Protein 8UDZ (pdb70)

Structure (mmCIF, N/CA/C/O backbone):
data_8UDZ
#
_entry.id   8UDZ
#
_cell.length_a   73.495
_cell.length_b   141.905
_cell.length_c   186.122
_cell.angle_alpha   90.00
_cell.angle_beta   90.00
_cell.angle_gamma   90.00
#
_symmetry.space_group_name_H-M   'P 2 21 21'
#
loop_
_entity.id
_entity.type
_entity.pdbx_description
1 polymer 'Transforming growth factor beta-1 proprotein'
2 polymer 'LTBP-49247 Fab Heavy Chain'
3 polymer 'LTBP-49247 Fab Light Chain'
4 branched alpha-D-mannopyranose-(1-3)-[alpha-D-mannopyranose-(1-6)]beta-D-mannopyranose-(1-4)-2-acetamido-2-deoxy-beta-D-glucopyranose-(1-4)-2-acetamido-2-deoxy-beta-D-glucopyranose
5 non-polymer 2-acetamido-2-deoxy-beta-D-glucopyranose
6 water water
#
loop_
_atom_site.group_PDB
_atom_site.id
_atom_site.type_symbol
_atom_site.label_atom_id
_atom_site.label_alt_id
_atom_site.label_comp_id
_atom_site.label_asym_id
_atom_site.label_entity_id
_atom_site.label_seq_id
_atom_site.pdbx_PDB_ins_code
_atom_site.Cartn_x
_atom_site.Cartn_y
_atom_site.Cartn_z
_atom_site.occupancy
_atom_site.B_iso_or_equiv
_atom_site.auth_seq_id
_atom_site.auth_comp_id
_atom_site.auth_asym_id
_atom_site.auth_atom_id
_atom_site.pdbx_PDB_model_num
ATOM 1 N N . ILE A 1 7 ? 13.729 -29.362 37.478 1.00 92.42 36 ILE A N 1
ATOM 2 C CA . ILE A 1 7 ? 14.983 -30.076 37.719 1.00 95.44 36 ILE A CA 1
ATOM 3 C C . ILE A 1 7 ? 15.047 -31.353 36.884 1.00 93.92 36 ILE A C 1
ATOM 4 O O . ILE A 1 7 ? 14.057 -32.081 36.781 1.00 94.31 36 ILE A O 1
ATOM 9 N N . ASP A 1 8 ? 16.213 -31.614 36.283 1.00 92.17 37 ASP A N 1
ATOM 10 C CA . ASP A 1 8 ? 16.471 -32.847 35.543 1.00 81.59 37 ASP A CA 1
ATOM 11 C C . ASP A 1 8 ? 17.304 -33.743 36.452 1.00 79.85 37 ASP A C 1
ATOM 12 O O . ASP A 1 8 ? 18.458 -33.425 36.754 1.00 82.14 37 ASP A O 1
ATOM 17 N N . MET A 1 9 ? 16.701 -34.845 36.916 1.00 77.30 38 MET A N 1
ATOM 18 C CA . MET A 1 9 ? 17.403 -35.787 37.783 1.00 75.74 38 MET A CA 1
ATOM 19 C C . MET A 1 9 ? 18.664 -36.334 37.113 1.00 79.29 38 MET A C 1
ATOM 20 O O . MET A 1 9 ? 19.639 -36.679 37.798 1.00 79.26 38 MET A O 1
ATOM 25 N N . GLU A 1 10 ? 18.680 -36.377 35.779 1.00 74.89 39 GLU A N 1
ATOM 26 C CA . GLU A 1 10 ? 19.821 -36.939 35.064 1.00 76.04 39 GLU A CA 1
ATOM 27 C C . GLU A 1 10 ? 21.039 -36.025 35.135 1.00 77.38 39 GLU A C 1
ATOM 28 O O . GLU A 1 10 ? 22.181 -36.501 35.198 1.00 72.68 39 GLU A O 1
ATOM 34 N N . LEU A 1 11 ? 20.824 -34.710 35.122 1.00 78.95 40 LEU A N 1
ATOM 35 C CA . LEU A 1 11 ? 21.940 -33.794 35.318 1.00 79.58 40 LEU A CA 1
ATOM 36 C C . LEU A 1 11 ? 22.532 -33.945 36.714 1.00 75.30 40 LEU A C 1
ATOM 37 O O . LEU A 1 11 ? 23.759 -33.973 36.872 1.00 76.45 40 LEU A O 1
ATOM 42 N N . VAL A 1 12 ? 21.689 -34.061 37.740 1.00 72.80 41 VAL A N 1
ATOM 43 C CA . VAL A 1 12 ? 22.266 -34.210 39.073 1.00 74.95 41 VAL A CA 1
ATOM 44 C C . VAL A 1 12 ? 22.948 -35.561 39.211 1.00 72.49 41 VAL A C 1
ATOM 45 O O . VAL A 1 12 ? 23.948 -35.672 39.924 1.00 69.50 41 VAL A O 1
ATOM 49 N N . LYS A 1 13 ? 22.445 -36.607 38.539 1.00 73.59 42 LYS A N 1
ATOM 50 C CA . LYS A 1 13 ? 23.162 -37.874 38.574 1.00 68.78 42 LYS A CA 1
ATOM 51 C C . LYS A 1 13 ? 24.536 -37.715 37.943 1.00 68.63 42 LYS A C 1
ATOM 52 O O . LYS A 1 13 ? 25.535 -38.192 38.492 1.00 70.06 42 LYS A O 1
ATOM 58 N N . ARG A 1 14 ? 24.623 -36.991 36.837 1.00 72.13 43 ARG A N 1
ATOM 59 C CA . ARG A 1 14 ? 25.948 -36.765 36.214 1.00 73.93 43 ARG A CA 1
ATOM 60 C C . ARG A 1 14 ? 26.895 -36.142 37.230 1.00 75.56 43 ARG A C 1
ATOM 61 O O . ARG A 1 14 ? 28.084 -36.481 37.204 1.00 75.82 43 ARG A O 1
ATOM 69 N N . LYS A 1 15 ? 26.377 -35.311 38.128 1.00 72.29 44 LYS A N 1
ATOM 70 C CA . LYS A 1 15 ? 27.262 -34.574 39.005 1.00 73.81 44 LYS A CA 1
ATOM 71 C C . LYS A 1 15 ? 27.614 -35.354 40.254 1.00 73.30 44 LYS A C 1
ATOM 72 O O . LYS A 1 15 ? 28.748 -35.254 40.731 1.00 75.83 44 LYS A O 1
ATOM 78 N N . ARG A 1 16 ? 26.683 -36.134 40.795 1.00 70.14 45 ARG A N 1
ATOM 79 C CA . ARG A 1 16 ? 27.068 -37.024 41.878 1.00 70.05 45 ARG A CA 1
ATOM 80 C C . ARG A 1 16 ? 28.186 -37.951 41.424 1.00 71.86 45 ARG A C 1
ATOM 81 O O . ARG A 1 16 ? 29.165 -38.147 42.148 1.00 72.16 45 ARG A O 1
ATOM 89 N N . ILE A 1 17 ? 28.085 -38.483 40.202 1.00 73.14 46 ILE A N 1
ATOM 90 C CA . ILE A 1 17 ? 29.071 -39.454 39.722 1.00 72.31 46 ILE A CA 1
ATOM 91 C C . ILE A 1 17 ? 30.467 -38.844 39.710 1.00 75.45 46 ILE A C 1
ATOM 92 O O . ILE A 1 17 ? 31.428 -39.455 40.192 1.00 74.96 46 ILE A O 1
ATOM 97 N N . GLU A 1 18 ? 30.605 -37.631 39.160 1.00 77.96 47 GLU A N 1
ATOM 98 C CA . GLU A 1 18 ? 31.925 -37.006 39.115 1.00 80.56 47 GLU A CA 1
ATOM 99 C C . GLU A 1 18 ? 32.394 -36.575 40.498 1.00 77.70 47 GLU A C 1
ATOM 100 O O . GLU A 1 18 ? 33.601 -36.403 40.707 1.00 80.34 47 GLU A O 1
ATOM 106 N N . ALA A 1 19 ? 31.474 -36.420 41.447 1.00 75.74 48 ALA A N 1
ATOM 107 C CA . ALA A 1 19 ? 31.858 -36.084 42.810 1.00 74.70 48 ALA A CA 1
ATOM 108 C C . ALA A 1 19 ? 32.395 -37.298 43.557 1.00 75.07 48 ALA A C 1
ATOM 109 O O . ALA A 1 19 ? 33.304 -37.161 44.386 1.00 72.69 48 ALA A O 1
ATOM 111 N N . ILE A 1 20 ? 31.862 -38.488 43.270 1.00 72.62 49 ILE A N 1
ATOM 112 C CA . ILE A 1 20 ? 32.397 -39.695 43.889 1.00 75.00 49 ILE A CA 1
ATOM 113 C C . ILE A 1 20 ? 33.874 -39.836 43.576 1.00 72.60 49 ILE A C 1
ATOM 114 O O . ILE A 1 20 ? 34.644 -40.337 44.402 1.00 71.59 49 ILE A O 1
ATOM 119 N N . ARG A 1 21 ? 34.287 -39.407 42.380 1.00 73.86 50 ARG A N 1
ATOM 120 C CA . ARG A 1 21 ? 35.691 -39.441 41.976 1.00 76.96 50 ARG A CA 1
ATOM 121 C C . ARG A 1 21 ? 36.587 -38.777 43.014 1.00 74.56 50 ARG A C 1
ATOM 122 O O . ARG A 1 21 ? 37.600 -39.346 43.438 1.00 69.97 50 ARG A O 1
ATOM 130 N N . GLY A 1 22 ? 36.224 -37.561 43.430 1.00 75.75 51 GLY A N 1
ATOM 131 C CA . GLY A 1 22 ? 37.013 -36.823 44.397 1.00 74.34 51 GLY A CA 1
ATOM 132 C C . GLY A 1 22 ? 36.708 -37.158 45.839 1.00 75.16 51 GLY A C 1
ATOM 133 O O . GLY A 1 22 ? 37.563 -36.938 46.703 1.00 76.38 51 GLY A O 1
ATOM 134 N N . GLN A 1 23 ? 35.508 -37.676 46.120 1.00 73.27 52 GLN A N 1
ATOM 135 C CA . GLN A 1 23 ? 35.191 -38.103 47.477 1.00 67.78 52 GLN A CA 1
ATOM 136 C C . GLN A 1 23 ? 36.068 -39.268 47.895 1.00 71.97 52 GLN A C 1
ATOM 137 O O . GLN A 1 23 ? 36.605 -39.282 49.009 1.00 71.56 52 GLN A O 1
ATOM 143 N N . ILE A 1 24 ? 36.212 -40.265 47.018 1.00 71.81 53 ILE A N 1
ATOM 144 C CA . ILE A 1 24 ? 37.011 -41.433 47.361 1.00 72.82 53 ILE A CA 1
ATOM 145 C C . ILE A 1 24 ? 38.464 -41.035 47.514 1.00 72.29 53 ILE A C 1
ATOM 146 O O . ILE A 1 24 ? 39.119 -41.389 48.495 1.00 75.95 53 ILE A O 1
ATOM 151 N N . LEU A 1 25 ? 38.979 -40.254 46.564 1.00 75.23 54 LEU A N 1
ATOM 152 C CA . LEU A 1 25 ? 40.412 -39.977 46.538 1.00 80.54 54 LEU A CA 1
ATOM 153 C C . LEU A 1 25 ? 40.849 -39.121 47.718 1.00 78.22 54 LEU A C 1
ATOM 154 O O . LEU A 1 25 ? 41.927 -39.344 48.284 1.00 81.03 54 LEU A O 1
ATOM 159 N N . SER A 1 26 ? 40.044 -38.137 48.097 1.00 74.54 55 SER A N 1
ATOM 160 C CA . SER A 1 26 ? 40.407 -37.292 49.226 1.00 78.96 55 SER A CA 1
ATOM 161 C C . SER A 1 26 ? 40.230 -38.001 50.564 1.00 79.97 55 SER A C 1
ATOM 162 O O . SER A 1 26 ? 40.904 -37.635 51.538 1.00 76.45 55 SER A O 1
ATOM 165 N N . LYS A 1 27 ? 39.349 -39.008 50.630 1.00 77.15 56 LYS A N 1
ATOM 166 C CA . LYS A 1 27 ? 39.250 -39.803 51.847 1.00 76.63 56 LYS A CA 1
ATOM 167 C C . LYS A 1 27 ? 40.515 -40.623 52.060 1.00 77.20 56 LYS A C 1
ATOM 168 O O . LYS A 1 27 ? 40.977 -40.782 53.197 1.00 75.02 56 LYS A O 1
ATOM 174 N N . LEU A 1 28 ? 41.111 -41.117 50.975 1.00 74.82 57 LEU A N 1
ATOM 175 C CA . LEU A 1 28 ? 42.347 -41.878 51.064 1.00 75.79 57 LEU A CA 1
ATOM 176 C C . LEU A 1 28 ? 43.583 -40.988 51.156 1.00 82.35 57 LEU A C 1
ATOM 177 O O . LEU A 1 28 ? 44.702 -41.516 51.176 1.00 88.06 57 LEU A O 1
ATOM 182 N N . ARG A 1 29 ? 43.410 -39.664 51.229 1.00 83.39 58 ARG A N 1
ATOM 183 C CA . ARG A 1 29 ? 44.503 -38.685 51.102 1.00 87.29 58 ARG A CA 1
ATOM 184 C C . ARG A 1 29 ? 45.396 -39.022 49.904 1.00 88.85 58 ARG A C 1
ATOM 185 O O . ARG A 1 29 ? 46.621 -39.123 50.010 1.00 88.56 58 ARG A O 1
ATOM 193 N N . LEU A 1 30 ? 44.752 -39.202 48.750 1.00 88.62 59 LEU A N 1
ATOM 194 C CA . LEU A 1 30 ? 45.388 -39.548 47.486 1.00 89.35 59 LEU A CA 1
ATOM 195 C C . LEU A 1 30 ? 45.074 -38.470 46.455 1.00 89.56 59 LEU A C 1
ATOM 196 O O . LEU A 1 30 ? 43.935 -38.006 46.356 1.00 86.23 59 LEU A O 1
ATOM 201 N N . ALA A 1 31 ? 46.084 -38.061 45.691 1.00 92.64 60 ALA A N 1
ATOM 202 C CA . ALA A 1 31 ? 45.859 -37.074 44.645 1.00 95.68 60 ALA A CA 1
ATOM 203 C C . ALA A 1 31 ? 45.419 -37.705 43.335 1.00 94.67 60 ALA A C 1
ATOM 204 O O . ALA A 1 31 ? 44.843 -37.016 42.486 1.00 98.55 60 ALA A O 1
ATOM 206 N N . SER A 1 32 ? 45.651 -38.990 43.171 1.00 91.03 61 SER A N 1
ATOM 207 C CA . SER A 1 32 ? 45.354 -39.695 41.938 1.00 95.26 61 SER A CA 1
ATOM 208 C C . SER A 1 32 ? 45.383 -41.185 42.261 1.00 96.81 61 SER A C 1
ATOM 209 O O . SER A 1 32 ? 46.040 -41.587 43.232 1.00 99.03 61 SER A O 1
ATOM 212 N N . PRO A 1 33 ? 44.669 -42.026 41.518 1.00 93.30 62 PRO A N 1
ATOM 213 C CA . PRO A 1 33 ? 44.637 -43.456 41.846 1.00 92.76 62 PRO A CA 1
ATOM 214 C C . PRO A 1 33 ? 46.041 -44.026 41.887 1.00 92.85 62 PRO A C 1
ATOM 215 O O . PRO A 1 33 ? 46.886 -43.651 41.064 1.00 94.61 62 PRO A O 1
ATOM 219 N N . PRO A 1 34 ? 46.344 -44.897 42.852 1.00 96.94 63 PRO A N 1
ATOM 220 C CA . PRO A 1 34 ? 47.721 -45.390 42.979 1.00 100.58 63 PRO A CA 1
ATOM 221 C C . PRO A 1 34 ? 48.140 -46.142 41.726 1.00 105.39 63 PRO A C 1
ATOM 222 O O . PRO A 1 34 ? 47.321 -46.775 41.053 1.00 103.98 63 PRO A O 1
ATOM 226 N N . SER A 1 35 ? 49.428 -46.029 41.397 1.00 109.28 64 SER A N 1
ATOM 227 C CA . SER A 1 35 ? 49.977 -46.735 40.247 1.00 110.30 64 SER A CA 1
ATOM 228 C C . SER A 1 35 ? 49.784 -48.235 40.426 1.00 112.56 64 SER A C 1
ATOM 229 O O . SER A 1 35 ? 50.082 -48.782 41.490 1.00 110.73 64 SER A O 1
ATOM 232 N N . GLN A 1 36 ? 49.270 -48.897 39.383 1.00 115.61 65 GLN A N 1
ATOM 233 C CA . GLN A 1 36 ? 48.939 -50.319 39.440 1.00 116.55 65 GLN A CA 1
ATOM 234 C C . GLN A 1 36 ? 49.687 -51.139 38.389 1.00 121.84 65 GLN A C 1
ATOM 235 O O . GLN A 1 36 ? 49.201 -52.182 37.951 1.00 125.05 65 GLN A O 1
ATOM 241 N N . GLY A 1 37 ? 50.883 -50.696 37.994 1.00 121.14 66 GLY A N 1
ATOM 242 C CA . GLY A 1 37 ? 51.741 -51.415 37.073 1.00 123.23 66 GLY A CA 1
ATOM 243 C C . GLY A 1 37 ? 52.640 -52.457 37.710 1.00 125.52 66 GLY A C 1
ATOM 244 O O . GLY A 1 37 ? 53.374 -53.157 37.007 1.00 123.96 66 GLY A O 1
ATOM 245 N N . GLU A 1 38 ? 52.582 -52.579 39.035 1.00 125.76 67 GLU A N 1
ATOM 246 C CA . GLU A 1 38 ? 53.347 -53.515 39.851 1.00 123.92 67 GLU A CA 1
ATOM 247 C C . GLU A 1 38 ? 52.454 -54.551 40.527 1.00 123.84 67 GLU A C 1
ATOM 248 O O . GLU A 1 38 ? 52.931 -55.307 41.382 1.00 121.14 67 GLU A O 1
ATOM 254 N N . VAL A 1 39 ? 51.173 -54.589 40.169 1.00 124.48 68 VAL A N 1
ATOM 255 C CA . VAL A 1 39 ? 50.156 -55.365 40.892 1.00 123.89 68 VAL A CA 1
ATOM 256 C C . VAL A 1 39 ? 50.402 -56.854 40.689 1.00 125.77 68 VAL A C 1
ATOM 257 O O . VAL A 1 39 ? 50.476 -57.312 39.536 1.00 123.54 68 VAL A O 1
ATOM 261 N N . PRO A 1 40 ? 50.500 -57.643 41.759 1.00 129.32 69 PRO A N 1
ATOM 262 C CA . PRO A 1 40 ? 50.647 -59.096 41.606 1.00 130.07 69 PRO A CA 1
ATOM 263 C C . PRO A 1 40 ? 49.438 -59.671 40.890 1.00 134.61 69 PRO A C 1
ATOM 264 O O . PRO A 1 40 ? 48.286 -59.380 41.258 1.00 133.02 69 PRO A O 1
ATOM 268 N N . PRO A 1 41 ? 49.656 -60.468 39.854 1.00 134.73 70 PRO A N 1
ATOM 269 C CA . PRO A 1 41 ? 48.579 -60.776 38.901 1.00 137.87 70 PRO A CA 1
ATOM 270 C C . PRO A 1 41 ? 47.591 -61.813 39.437 1.00 137.88 70 PRO A C 1
ATOM 271 O O . PRO A 1 41 ? 47.775 -62.417 40.493 1.00 137.61 70 PRO A O 1
ATOM 275 N N . GLY A 1 42 ? 46.528 -62.002 38.657 1.00 134.78 71 GLY A N 1
ATOM 276 C CA . GLY A 1 42 ? 45.556 -63.039 38.914 1.00 134.73 71 GLY A CA 1
ATOM 277 C C . GLY A 1 42 ? 44.596 -62.717 40.041 1.00 136.75 71 GLY A C 1
ATOM 278 O O . GLY A 1 42 ? 44.207 -61.565 40.258 1.00 133.58 71 GLY A O 1
ATOM 279 N N . PRO A 1 43 ? 44.182 -63.753 40.779 1.00 138.76 72 PRO A N 1
ATOM 280 C CA . PRO A 1 43 ? 43.254 -63.543 41.899 1.00 134.12 72 PRO A CA 1
ATOM 281 C C . PRO A 1 43 ? 43.937 -62.848 43.062 1.00 130.72 72 PRO A C 1
ATOM 282 O O . PRO A 1 43 ? 45.140 -62.574 43.003 1.00 132.24 72 PRO A O 1
ATOM 286 N N . LEU A 1 44 ? 43.194 -62.567 44.122 1.00 125.52 73 LEU A N 1
ATOM 287 C CA . LEU A 1 44 ? 43.796 -61.869 45.246 1.00 121.99 73 LEU A CA 1
ATOM 288 C C . LEU A 1 44 ? 43.843 -62.777 46.473 1.00 121.99 73 LEU A C 1
ATOM 289 O O . LEU A 1 44 ? 43.052 -63.720 46.570 1.00 123.69 73 LEU A O 1
ATOM 294 N N . PRO A 1 45 ? 44.776 -62.553 47.405 1.00 121.10 74 PRO A N 1
ATOM 295 C CA . PRO A 1 45 ? 44.993 -63.541 48.474 1.00 119.43 74 PRO A CA 1
ATOM 296 C C . PRO A 1 45 ? 43.743 -63.731 49.317 1.00 118.32 74 PRO A C 1
ATOM 297 O O . PRO A 1 45 ? 43.097 -62.762 49.726 1.00 115.64 74 PRO A O 1
ATOM 301 N N . GLU A 1 46 ? 43.404 -64.997 49.575 1.00 114.67 75 GLU A N 1
ATOM 302 C CA . GLU A 1 46 ? 42.193 -65.291 50.331 1.00 116.27 75 GLU A CA 1
ATOM 303 C C . GLU A 1 46 ? 42.273 -64.768 51.757 1.00 112.96 75 GLU A C 1
ATOM 304 O O . GLU A 1 46 ? 41.230 -64.528 52.377 1.00 110.93 75 GLU A O 1
ATOM 310 N N . ALA A 1 47 ? 43.486 -64.582 52.286 1.00 112.58 76 ALA A N 1
ATOM 311 C CA . ALA A 1 47 ? 43.634 -63.889 53.560 1.00 110.52 76 ALA A CA 1
ATOM 312 C C . ALA A 1 47 ? 43.099 -62.470 53.463 1.00 106.75 76 ALA A C 1
ATOM 313 O O . ALA A 1 47 ? 42.449 -61.975 54.391 1.00 104.61 76 ALA A O 1
ATOM 315 N N . VAL A 1 48 ? 43.373 -61.799 52.346 1.00 105.09 77 VAL A N 1
ATOM 316 C CA . VAL A 1 48 ? 42.857 -60.453 52.132 1.00 103.82 77 VAL A CA 1
ATOM 317 C C . VAL A 1 48 ? 41.347 -60.484 51.961 1.00 102.41 77 VAL A C 1
ATOM 318 O O . VAL A 1 48 ? 40.623 -59.681 52.559 1.00 102.10 77 VAL A O 1
ATOM 322 N N . LEU A 1 49 ? 40.851 -61.420 51.149 1.00 104.52 78 LEU A N 1
ATOM 323 C CA . LEU A 1 49 ? 39.418 -61.498 50.883 1.00 106.94 78 LEU A CA 1
ATOM 324 C C . LEU A 1 49 ? 38.636 -61.876 52.136 1.00 107.50 78 LEU A C 1
ATOM 325 O O . LEU A 1 49 ? 37.554 -61.330 52.385 1.00 105.84 78 LEU A O 1
ATOM 330 N N . ALA A 1 50 ? 39.164 -62.805 52.936 1.00 108.19 79 ALA A N 1
ATOM 331 C CA . ALA A 1 50 ? 38.527 -63.114 54.212 1.00 108.89 79 ALA A CA 1
ATOM 332 C C . ALA A 1 50 ? 38.437 -61.871 55.092 1.00 105.73 79 ALA A C 1
ATOM 333 O O . ALA A 1 50 ? 37.425 -61.648 55.767 1.00 107.21 79 ALA A O 1
ATOM 335 N N . LEU A 1 51 ? 39.481 -61.043 55.090 1.00 103.05 80 LEU A N 1
ATOM 336 C CA . LEU A 1 51 ? 39.431 -59.812 55.864 1.00 104.45 80 LEU A CA 1
ATOM 337 C C . LEU A 1 51 ? 38.444 -58.827 55.254 1.00 101.80 80 LEU A C 1
ATOM 338 O O . LEU A 1 51 ? 37.738 -58.130 55.982 1.00 101.66 80 LEU A O 1
ATOM 343 N N . TYR A 1 52 ? 38.361 -58.775 53.926 1.00 98.88 81 TYR A N 1
ATOM 344 C CA . TYR A 1 52 ? 37.331 -57.958 53.300 1.00 98.70 81 TYR A CA 1
ATOM 345 C C . TYR A 1 52 ? 35.934 -58.489 53.627 1.00 100.98 81 TYR A C 1
ATOM 346 O O . TYR A 1 52 ? 35.024 -57.706 53.927 1.00 99.63 81 TYR A O 1
ATOM 355 N N . ASN A 1 53 ? 35.754 -59.818 53.604 1.00 102.29 82 ASN A N 1
ATOM 356 C CA . ASN A 1 53 ? 34.447 -60.406 53.904 1.00 104.81 82 ASN A CA 1
ATOM 357 C C . ASN A 1 53 ? 33.993 -60.055 55.315 1.00 105.71 82 ASN A C 1
ATOM 358 O O . ASN A 1 53 ? 32.816 -59.738 55.539 1.00 105.69 82 ASN A O 1
ATOM 363 N N . SER A 1 54 ? 34.921 -60.113 56.278 1.00 105.91 83 SER A N 1
ATOM 364 C CA . SER A 1 54 ? 34.596 -59.850 57.676 1.00 104.76 83 SER A CA 1
ATOM 365 C C . SER A 1 54 ? 34.153 -58.403 57.900 1.00 104.45 83 SER A C 1
ATOM 366 O O . SER A 1 54 ? 33.260 -58.157 58.721 1.00 105.77 83 SER A O 1
ATOM 369 N N . THR A 1 55 ? 34.749 -57.438 57.190 1.00 102.83 84 THR A N 1
ATOM 370 C CA . THR A 1 55 ? 34.300 -56.050 57.319 1.00 101.91 84 THR A CA 1
ATOM 371 C C . THR A 1 55 ? 32.955 -55.825 56.637 1.00 104.19 84 THR A C 1
ATOM 372 O O . THR A 1 55 ? 32.107 -55.084 57.152 1.00 101.45 84 THR A O 1
ATOM 376 N N . ARG A 1 56 ? 32.745 -56.436 55.469 1.00 103.98 85 ARG A N 1
ATOM 377 C CA . ARG A 1 56 ? 31.522 -56.172 54.719 1.00 103.26 85 ARG A CA 1
ATOM 378 C C . ARG A 1 56 ? 30.286 -56.637 55.488 1.00 110.45 85 ARG A C 1
ATOM 379 O O . ARG A 1 56 ? 29.342 -55.863 55.692 1.00 113.06 85 ARG A O 1
ATOM 387 N N . ASP A 1 57 ? 30.281 -57.890 55.945 1.00 109.91 86 ASP A N 1
ATOM 388 C CA . ASP A 1 57 ? 29.131 -58.420 56.668 1.00 111.52 86 ASP A CA 1
ATOM 389 C C . ASP A 1 57 ? 29.162 -58.004 58.133 1.00 116.56 86 ASP A C 1
ATOM 390 O O . ASP A 1 57 ? 30.231 -57.878 58.742 1.00 113.90 86 ASP A O 1
ATOM 395 N N . ARG A 1 58 ? 27.974 -57.794 58.699 1.00 120.77 87 ARG A N 1
ATOM 396 C CA . ARG A 1 58 ? 27.812 -57.409 60.094 1.00 123.46 87 ARG A CA 1
ATOM 397 C C . ARG A 1 58 ? 26.999 -58.467 60.830 1.00 123.82 87 ARG A C 1
ATOM 398 O O . ARG A 1 58 ? 26.276 -59.262 60.220 1.00 122.05 87 ARG A O 1
ATOM 406 N N . VAL A 1 59 ? 27.151 -58.485 62.160 1.00 123.48 88 VAL A N 1
ATOM 407 C CA . VAL A 1 59 ? 26.356 -59.333 63.050 1.00 123.59 88 VAL A CA 1
ATOM 408 C C . VAL A 1 59 ? 26.012 -58.501 64.281 1.00 121.76 88 VAL A C 1
ATOM 409 O O . VAL A 1 59 ? 26.345 -57.310 64.330 1.00 121.32 88 VAL A O 1
ATOM 413 N N . ALA A 1 60 ? 25.339 -59.111 65.271 1.00 118.55 89 ALA A N 1
ATOM 414 C CA . ALA A 1 60 ? 24.927 -58.431 66.498 1.00 118.17 89 ALA A CA 1
ATOM 415 C C . ALA A 1 60 ? 26.050 -57.546 67.035 1.00 114.97 89 ALA A C 1
ATOM 416 O O . ALA A 1 60 ? 27.084 -58.049 67.490 1.00 111.69 89 ALA A O 1
ATOM 418 N N . GLY A 1 61 ? 25.844 -56.227 66.995 1.00 111.40 90 GLY A N 1
ATOM 419 C CA . GLY A 1 61 ? 26.930 -55.266 67.097 1.00 107.38 90 GLY A CA 1
ATOM 420 C C . GLY A 1 61 ? 27.266 -54.769 68.486 1.00 105.86 90 GLY A C 1
ATOM 421 O O . GLY A 1 61 ? 28.392 -54.329 68.738 1.00 102.13 90 GLY A O 1
ATOM 422 N N . ASP A 1 73 ? 34.090 -40.196 61.676 1.00 82.01 102 ASP A N 1
ATOM 423 C CA . ASP A 1 73 ? 35.240 -39.422 61.206 1.00 83.34 102 ASP A CA 1
ATOM 424 C C . ASP A 1 73 ? 35.361 -39.463 59.670 1.00 86.23 102 ASP A C 1
ATOM 425 O O . ASP A 1 73 ? 34.885 -40.407 59.036 1.00 85.79 102 ASP A O 1
ATOM 430 N N . TYR A 1 74 ? 36.024 -38.457 59.077 1.00 84.77 103 TYR A N 1
ATOM 431 C CA . TYR A 1 74 ? 35.928 -38.240 57.632 1.00 78.05 103 TYR A CA 1
ATOM 432 C C . TYR A 1 74 ? 36.863 -39.136 56.818 1.00 75.79 103 TYR A C 1
ATOM 433 O O . TYR A 1 74 ? 36.461 -39.640 55.762 1.00 77.54 103 TYR A O 1
ATOM 442 N N . TYR A 1 75 ? 38.108 -39.315 57.258 1.00 76.13 104 TYR A N 1
ATOM 443 C CA . TYR A 1 75 ? 39.164 -39.909 56.438 1.00 76.96 104 TYR A CA 1
ATOM 444 C C . TYR A 1 75 ? 39.190 -41.428 56.535 1.00 77.43 104 TYR A C 1
ATOM 445 O O . TYR A 1 75 ? 38.883 -42.012 57.578 1.00 79.39 104 TYR A O 1
ATOM 454 N N . ALA A 1 76 ? 39.593 -42.059 55.430 1.00 77.10 105 ALA A N 1
ATOM 455 C CA . ALA A 1 76 ? 39.596 -43.513 55.340 1.00 78.26 105 ALA A CA 1
ATOM 456 C C . ALA A 1 76 ? 40.435 -44.113 56.453 1.00 78.75 105 ALA A C 1
ATOM 457 O O . ALA A 1 76 ? 41.530 -43.633 56.752 1.00 80.04 105 ALA A O 1
ATOM 459 N N . LYS A 1 77 ? 39.907 -45.160 57.076 1.00 77.05 106 LYS A N 1
ATOM 460 C CA . LYS A 1 77 ? 40.622 -45.905 58.098 1.00 81.55 106 LYS A CA 1
ATOM 461 C C . LYS A 1 77 ? 41.032 -47.249 57.516 1.00 82.32 106 LYS A C 1
ATOM 462 O O . LYS A 1 77 ? 40.254 -47.883 56.796 1.00 81.41 106 LYS A O 1
ATOM 468 N N . GLU A 1 78 ? 42.269 -47.653 57.796 1.00 80.89 107 GLU A N 1
ATOM 469 C CA . GLU A 1 78 ? 42.798 -48.924 57.321 1.00 85.56 107 GLU A CA 1
ATOM 470 C C . GLU A 1 78 ? 42.305 -50.065 58.202 1.00 86.33 107 GLU A C 1
ATOM 471 O O . GLU A 1 78 ? 42.222 -49.928 59.425 1.00 85.96 107 GLU A O 1
ATOM 477 N N . VAL A 1 79 ? 41.984 -51.196 57.573 1.00 84.83 108 VAL A N 1
ATOM 478 C CA . VAL A 1 79 ? 41.350 -52.329 58.240 1.00 85.45 108 VAL A CA 1
ATOM 479 C C . VAL A 1 79 ? 42.342 -53.474 58.360 1.00 93.39 108 VAL A C 1
ATOM 480 O O . VAL A 1 79 ? 42.924 -53.912 57.358 1.00 94.57 108 VAL A O 1
ATOM 484 N N . THR A 1 80 ? 42.512 -53.984 59.583 1.00 93.80 109 THR A N 1
ATOM 485 C CA . THR A 1 80 ? 43.417 -55.138 59.827 1.00 96.17 109 THR A CA 1
ATOM 486 C C . THR A 1 80 ? 42.712 -56.143 60.745 1.00 96.47 109 THR A C 1
ATOM 487 O O . THR A 1 80 ? 41.920 -55.701 61.588 1.00 97.57 109 THR A O 1
ATOM 491 N N . ARG A 1 81 ? 43.000 -57.436 60.594 1.00 99.83 110 ARG A N 1
ATOM 492 C CA . ARG A 1 81 ? 42.346 -58.489 61.416 1.00 106.12 110 ARG A CA 1
ATOM 493 C C . ARG A 1 81 ? 43.407 -59.356 62.094 1.00 106.08 110 ARG A C 1
ATOM 494 O O . ARG A 1 81 ? 44.453 -59.591 61.471 1.00 109.42 110 ARG A O 1
ATOM 502 N N . VAL A 1 82 ? 43.146 -59.800 63.325 1.00 107.69 111 VAL A N 1
ATOM 503 C CA . VAL A 1 82 ? 44.089 -60.717 64.029 1.00 109.30 111 VAL A CA 1
ATOM 504 C C . VAL A 1 82 ? 43.295 -61.899 64.590 1.00 112.13 111 VAL A C 1
ATOM 505 O O . VAL A 1 82 ? 42.408 -61.663 65.423 1.00 115.55 111 VAL A O 1
ATOM 509 N N . LEU A 1 83 ? 43.605 -63.119 64.148 1.00 113.73 112 LEU A N 1
ATOM 510 C CA . LEU A 1 83 ? 42.913 -64.307 64.616 1.00 116.42 112 LEU A CA 1
ATOM 511 C C . LEU A 1 83 ? 43.410 -64.676 66.013 1.00 118.34 112 LEU A C 1
ATOM 512 O O . LEU A 1 83 ? 44.231 -63.982 66.619 1.00 115.80 112 LEU A O 1
ATOM 517 N N . MET A 1 84 ? 42.836 -65.765 66.521 1.00 122.75 113 MET A N 1
ATOM 518 C CA . MET A 1 84 ? 43.142 -66.144 67.918 1.00 123.29 113 MET A CA 1
ATOM 519 C C . MET A 1 84 ? 43.998 -67.404 68.004 1.00 121.95 113 MET A C 1
ATOM 520 O O . MET A 1 84 ? 44.020 -68.177 67.027 1.00 123.06 113 MET A O 1
ATOM 525 N N . VAL A 1 85 ? 44.662 -67.582 69.136 1.00 124.18 114 VAL A N 1
ATOM 526 C CA . VAL A 1 85 ? 45.535 -68.711 69.444 1.00 123.83 114 VAL A CA 1
ATOM 527 C C . VAL A 1 85 ? 44.819 -69.637 70.423 1.00 126.59 114 VAL A C 1
ATOM 528 O O . VAL A 1 85 ? 44.002 -69.191 71.243 1.00 124.09 114 VAL A O 1
ATOM 532 N N . GLU A 1 86 ? 45.102 -70.943 70.321 1.00 124.59 115 GLU A N 1
ATOM 533 C CA . GLU A 1 86 ? 44.492 -71.961 71.176 1.00 122.73 115 GLU A CA 1
ATOM 534 C C . GLU A 1 86 ? 44.411 -71.533 72.639 1.00 124.72 115 GLU A C 1
ATOM 535 O O . GLU A 1 86 ? 44.767 -72.297 73.540 1.00 130.47 115 GLU A O 1
ATOM 541 N N . GLN A 1 97 ? 38.415 -74.825 78.196 1.00 123.67 126 GLN A N 1
ATOM 542 C CA . GLN A 1 97 ? 37.336 -74.400 77.313 1.00 122.03 126 GLN A CA 1
ATOM 543 C C . GLN A 1 97 ? 36.119 -75.300 77.491 1.00 128.14 126 GLN A C 1
ATOM 544 O O . GLN A 1 97 ? 36.235 -76.416 77.999 1.00 133.39 126 GLN A O 1
ATOM 550 N N . SER A 1 98 ? 34.955 -74.826 77.054 1.00 127.94 127 SER A N 1
ATOM 551 C CA . SER A 1 98 ? 33.693 -75.441 77.463 1.00 131.38 127 SER A CA 1
ATOM 552 C C . SER A 1 98 ? 32.594 -75.077 76.460 1.00 133.72 127 SER A C 1
ATOM 553 O O . SER A 1 98 ? 32.880 -74.677 75.325 1.00 135.14 127 SER A O 1
ATOM 556 N N . THR A 1 99 ? 31.338 -75.286 76.869 1.00 132.73 128 THR A N 1
ATOM 557 C CA . THR A 1 99 ? 30.204 -74.497 76.390 1.00 133.27 128 THR A CA 1
ATOM 558 C C . THR A 1 99 ? 29.592 -73.678 77.529 1.00 132.07 128 THR A C 1
ATOM 559 O O . THR A 1 99 ? 28.460 -73.193 77.413 1.00 130.21 128 THR A O 1
ATOM 563 N N . HIS A 1 100 ? 30.328 -73.542 78.641 1.00 130.68 129 HIS A N 1
ATOM 564 C CA . HIS A 1 100 ? 30.001 -72.639 79.736 1.00 130.61 129 HIS A CA 1
ATOM 565 C C . HIS A 1 100 ? 30.872 -71.390 79.749 1.00 128.35 129 HIS A C 1
ATOM 566 O O . HIS A 1 100 ? 30.486 -70.391 80.365 1.00 125.05 129 HIS A O 1
ATOM 573 N N . SER A 1 101 ? 32.034 -71.435 79.095 1.00 127.60 130 SER A N 1
ATOM 574 C CA . SER A 1 101 ? 32.986 -70.337 79.008 1.00 123.03 130 SER A CA 1
ATOM 575 C C . SER A 1 101 ? 33.868 -70.576 77.794 1.00 122.06 130 SER A C 1
ATOM 576 O O . SER A 1 101 ? 34.147 -71.722 77.436 1.00 123.05 130 SER A O 1
ATOM 579 N N . ILE A 1 102 ? 34.286 -69.484 77.153 1.00 120.70 131 ILE A N 1
ATOM 580 C CA . ILE A 1 102 ? 35.222 -69.535 76.033 1.00 121.71 131 ILE A CA 1
ATOM 581 C C . ILE A 1 102 ? 36.289 -68.467 76.273 1.00 122.75 131 ILE A C 1
ATOM 582 O O . ILE A 1 102 ? 35.965 -67.276 76.350 1.00 122.16 131 ILE A O 1
ATOM 587 N N . TYR A 1 103 ? 37.557 -68.889 76.387 1.00 122.78 132 TYR A N 1
ATOM 588 C CA . TYR A 1 103 ? 38.696 -68.000 76.631 1.00 121.92 132 TYR A CA 1
ATOM 589 C C . TYR A 1 103 ? 39.434 -67.698 75.332 1.00 123.78 132 TYR A C 1
ATOM 590 O O . TYR A 1 103 ? 39.879 -68.618 74.640 1.00 123.99 132 TYR A O 1
ATOM 599 N N . MET A 1 104 ? 39.617 -66.411 75.037 1.00 122.54 133 MET A N 1
ATOM 600 C CA . MET A 1 104 ? 40.250 -65.955 73.802 1.00 120.13 133 MET A CA 1
ATOM 601 C C . MET A 1 104 ? 41.451 -65.082 74.123 1.00 119.46 133 MET A C 1
ATOM 602 O O . MET A 1 104 ? 41.304 -64.050 74.784 1.00 116.74 133 MET A O 1
ATOM 607 N N . PHE A 1 105 ? 42.625 -65.483 73.630 1.00 120.39 134 PHE A N 1
ATOM 608 C CA . PHE A 1 105 ? 43.874 -64.768 73.851 1.00 120.22 134 PHE A CA 1
ATOM 609 C C . PHE A 1 105 ? 44.487 -64.320 72.532 1.00 119.26 134 PHE A C 1
ATOM 610 O O . PHE A 1 105 ? 44.348 -64.976 71.496 1.00 119.55 134 PHE A O 1
ATOM 618 N N . PHE A 1 106 ? 45.178 -63.191 72.602 1.00 119.90 135 PHE A N 1
ATOM 619 C CA . PHE A 1 106 ? 45.987 -62.665 71.518 1.00 125.43 135 PHE A CA 1
ATOM 620 C C . PHE A 1 106 ? 47.263 -62.120 72.142 1.00 123.31 135 PHE A C 1
ATOM 621 O O . PHE A 1 106 ? 47.250 -61.649 73.282 1.00 122.99 135 PHE A O 1
ATOM 629 N N . ASN A 1 107 ? 48.371 -62.200 71.410 1.00 126.77 136 ASN A N 1
ATOM 630 C CA . ASN A 1 107 ? 49.597 -61.540 71.846 1.00 130.04 136 ASN A CA 1
ATOM 631 C C . ASN A 1 107 ? 49.588 -60.103 71.333 1.00 128.99 136 ASN A C 1
ATOM 632 O O . ASN A 1 107 ? 49.261 -59.859 70.165 1.00 128.34 136 ASN A O 1
ATOM 637 N N . THR A 1 108 ? 49.914 -59.152 72.217 1.00 126.89 137 THR A N 1
ATOM 638 C CA . THR A 1 108 ? 49.950 -57.754 71.801 1.00 125.52 137 THR A CA 1
ATOM 639 C C . THR A 1 108 ? 51.101 -57.461 70.849 1.00 128.16 137 THR A C 1
ATOM 640 O O . THR A 1 108 ? 51.113 -56.381 70.243 1.00 125.06 137 THR A O 1
ATOM 644 N N . SER A 1 109 ? 52.064 -58.380 70.708 1.00 128.29 138 SER A N 1
ATOM 645 C CA . SER A 1 109 ? 53.012 -58.283 69.602 1.00 127.72 138 SER A CA 1
ATOM 646 C C . SER A 1 109 ? 52.272 -58.282 68.266 1.00 126.29 138 SER A C 1
ATOM 647 O O . SER A 1 109 ? 52.301 -57.289 67.526 1.00 121.77 138 SER A O 1
ATOM 650 N N . GLU A 1 110 ? 51.546 -59.371 67.975 1.00 125.87 139 GLU A N 1
ATOM 651 C CA . GLU A 1 110 ? 50.841 -59.504 66.699 1.00 127.25 139 GLU A CA 1
ATOM 652 C C . GLU A 1 110 ? 49.877 -58.339 66.442 1.00 123.16 139 GLU A C 1
ATOM 653 O O . GLU A 1 110 ? 49.721 -57.910 65.291 1.00 119.43 139 GLU A O 1
ATOM 659 N N . LEU A 1 111 ? 49.230 -57.807 67.492 1.00 122.67 140 LEU A N 1
ATOM 660 C CA . LEU A 1 111 ? 48.345 -56.653 67.328 1.00 120.08 140 LEU A CA 1
ATOM 661 C C . LEU A 1 111 ? 49.115 -55.350 67.124 1.00 118.82 140 LEU A C 1
ATOM 662 O O . LEU A 1 111 ? 48.625 -54.450 66.429 1.00 114.15 140 LEU A O 1
ATOM 667 N N . ARG A 1 112 ? 50.300 -55.216 67.730 1.00 120.16 141 ARG A N 1
ATOM 668 C CA . ARG A 1 112 ? 51.103 -54.018 67.496 1.00 118.94 141 ARG A CA 1
ATOM 669 C C . ARG A 1 112 ? 51.560 -53.937 66.046 1.00 115.75 141 ARG A C 1
ATOM 670 O O . ARG A 1 112 ? 51.766 -52.838 65.523 1.00 111.68 141 ARG A O 1
ATOM 678 N N . GLU A 1 113 ? 51.708 -55.085 65.376 1.00 119.30 142 GLU A N 1
ATOM 679 C CA . GLU A 1 113 ? 52.037 -55.081 63.952 1.00 115.34 142 GLU A CA 1
ATOM 680 C C . GLU A 1 113 ? 50.856 -54.643 63.099 1.00 115.29 142 GLU A C 1
ATOM 681 O O . GLU A 1 113 ? 51.052 -54.081 62.016 1.00 113.57 142 GLU A O 1
ATOM 687 N N . ALA A 1 114 ? 49.628 -54.916 63.548 1.00 116.37 143 ALA A N 1
ATOM 688 C CA . ALA A 1 114 ? 48.457 -54.469 62.803 1.00 109.55 143 ALA A CA 1
ATOM 689 C C . ALA A 1 114 ? 48.272 -52.966 62.944 1.00 107.82 143 ALA A C 1
ATOM 690 O O . ALA A 1 114 ? 48.387 -52.217 61.969 1.00 104.49 143 ALA A O 1
ATOM 692 N N . VAL A 1 115 ? 48.004 -52.502 64.159 1.00 109.32 144 VAL A N 1
ATOM 693 C CA . VAL A 1 115 ? 47.937 -51.075 64.450 1.00 108.79 144 VAL A CA 1
ATOM 694 C C . VAL A 1 115 ? 49.268 -50.706 65.096 1.00 111.33 144 VAL A C 1
ATOM 695 O O . VAL A 1 115 ? 49.563 -51.195 66.202 1.00 112.65 144 VAL A O 1
ATOM 699 N N . PRO A 1 116 ? 50.119 -49.917 64.432 1.00 110.98 145 PRO A N 1
ATOM 700 C CA . PRO A 1 116 ? 51.517 -49.834 64.891 1.00 110.91 145 PRO A CA 1
ATOM 701 C C . PRO A 1 116 ? 51.683 -49.025 66.164 1.00 111.98 145 PRO A C 1
ATOM 702 O O . PRO A 1 116 ? 52.530 -49.380 66.993 1.00 110.08 145 PRO A O 1
ATOM 706 N N . GLU A 1 117 ? 50.935 -47.925 66.334 1.00 111.24 146 GLU A N 1
ATOM 707 C CA . GLU A 1 117 ? 50.957 -47.150 67.574 1.00 108.56 146 GLU A CA 1
ATOM 708 C C . GLU A 1 117 ? 49.547 -46.958 68.123 1.00 108.03 146 GLU A C 1
ATOM 709 O O . GLU A 1 117 ? 48.603 -46.718 67.356 1.00 102.68 146 GLU A O 1
ATOM 715 N N . PRO A 1 118 ? 49.382 -47.016 69.453 1.00 106.35 147 PRO A N 1
ATOM 716 C CA . PRO A 1 118 ? 48.026 -47.142 70.020 1.00 104.57 147 PRO A CA 1
ATOM 717 C C . PRO A 1 118 ? 47.079 -45.991 69.703 1.00 104.72 147 PRO A C 1
ATOM 718 O O . PRO A 1 118 ? 45.863 -46.227 69.619 1.00 100.76 147 PRO A O 1
ATOM 722 N N . VAL A 1 119 ? 47.574 -44.756 69.543 1.00 102.17 148 VAL A N 1
ATOM 723 C CA . VAL A 1 119 ? 46.662 -43.629 69.333 1.00 103.68 148 VAL A CA 1
ATOM 724 C C . VAL A 1 119 ? 46.052 -43.609 67.939 1.00 98.89 148 VAL A C 1
ATOM 725 O O . VAL A 1 119 ? 45.096 -42.861 67.704 1.00 97.53 148 VAL A O 1
ATOM 729 N N . LEU A 1 120 ? 46.579 -44.411 67.009 1.00 99.79 149 LEU A N 1
ATOM 730 C CA . LEU A 1 120 ? 46.008 -44.548 65.676 1.00 95.72 149 LEU A CA 1
ATOM 731 C C . LEU A 1 120 ? 44.731 -45.372 65.666 1.00 95.95 149 LEU A C 1
ATOM 732 O O . LEU A 1 120 ? 44.032 -45.373 64.647 1.00 92.96 149 LEU A O 1
ATOM 737 N N . LEU A 1 121 ? 44.419 -46.072 66.758 1.00 96.39 150 LEU A N 1
ATOM 738 C CA . LEU A 1 121 ? 43.327 -47.035 66.747 1.00 90.18 150 LEU A CA 1
ATOM 739 C C . LEU A 1 121 ? 41.987 -46.318 66.686 1.00 90.61 150 LEU A C 1
ATOM 740 O O . LEU A 1 121 ? 41.659 -45.511 67.562 1.00 90.00 150 LEU A O 1
ATOM 745 N N . SER A 1 122 ? 41.211 -46.619 65.647 1.00 89.68 151 SER A N 1
ATOM 746 C CA . SER A 1 122 ? 39.908 -46.001 65.480 1.00 88.21 151 SER A CA 1
ATOM 747 C C . SER A 1 122 ? 38.803 -46.850 66.090 1.00 86.89 151 SER A C 1
ATOM 748 O O . SER A 1 122 ? 37.947 -46.325 66.813 1.00 86.81 151 SER A O 1
ATOM 751 N N . ARG A 1 123 ? 38.825 -48.155 65.832 1.00 86.81 152 ARG A N 1
ATOM 752 C CA . ARG A 1 123 ? 37.822 -49.065 66.361 1.00 86.98 152 ARG A CA 1
ATOM 753 C C . ARG A 1 123 ? 38.378 -50.480 66.345 1.00 87.40 152 ARG A C 1
ATOM 754 O O . ARG A 1 123 ? 39.182 -50.839 65.479 1.00 87.14 152 ARG A O 1
ATOM 762 N N . ALA A 1 124 ? 37.953 -51.274 67.321 1.00 88.34 153 ALA A N 1
ATOM 763 C CA . ALA A 1 124 ? 38.398 -52.657 67.445 1.00 88.74 153 ALA A CA 1
ATOM 764 C C . ALA A 1 124 ? 37.201 -53.511 67.831 1.00 90.09 153 ALA A C 1
ATOM 765 O O . ALA A 1 124 ? 36.540 -53.231 68.836 1.00 90.10 153 ALA A O 1
ATOM 767 N N . GLU A 1 125 ? 36.920 -54.544 67.037 1.00 92.89 154 GLU A N 1
ATOM 768 C CA . GLU A 1 125 ? 35.785 -55.431 67.255 1.00 91.59 154 GLU A CA 1
ATOM 769 C C . GLU A 1 125 ? 36.261 -56.868 67.401 1.00 95.16 154 GLU A C 1
ATOM 770 O O . GLU A 1 125 ? 37.201 -57.296 66.728 1.00 96.25 154 GLU A O 1
ATOM 776 N N . LEU A 1 126 ? 35.602 -57.611 68.281 1.00 97.13 155 LEU A N 1
ATOM 777 C CA . LEU A 1 126 ? 35.908 -59.013 68.517 1.00 99.35 155 LEU A CA 1
ATOM 778 C C . LEU A 1 126 ? 34.841 -59.861 67.838 1.00 100.09 155 LEU A C 1
ATOM 779 O O . LEU A 1 126 ? 33.647 -59.603 68.009 1.00 97.49 155 LEU A O 1
ATOM 784 N N . ARG A 1 127 ? 35.265 -60.873 67.084 1.00 103.12 156 ARG A N 1
ATOM 785 C CA . ARG A 1 127 ? 34.349 -61.665 66.276 1.00 106.54 156 ARG A CA 1
ATOM 786 C C . ARG A 1 127 ? 34.369 -63.133 66.686 1.00 107.01 156 ARG A C 1
ATOM 787 O O . ARG A 1 127 ? 35.410 -63.678 67.063 1.00 106.97 156 ARG A O 1
ATOM 795 N N . LEU A 1 128 ? 33.195 -63.760 66.603 1.00 107.03 157 LEU A N 1
ATOM 796 C CA . LEU A 1 128 ? 32.968 -65.135 67.035 1.00 109.90 157 LEU A CA 1
ATOM 797 C C . LEU A 1 128 ? 31.911 -65.740 66.122 1.00 113.37 157 LEU A C 1
ATOM 798 O O . LEU A 1 128 ? 31.389 -65.070 65.229 1.00 115.20 157 LEU A O 1
ATOM 803 N N . LEU A 1 129 ? 31.570 -67.006 66.362 1.00 114.96 158 LEU A N 1
ATOM 804 C CA . LEU A 1 129 ? 30.472 -67.635 65.621 1.00 114.67 158 LEU A CA 1
ATOM 805 C C . LEU A 1 129 ? 29.405 -68.236 66.541 1.00 113.10 158 LEU A C 1
ATOM 806 O O . LEU A 1 129 ? 28.206 -68.202 66.228 1.00 112.74 158 LEU A O 1
ATOM 811 N N . LEU A 1 133 ? 22.171 -72.240 68.183 1.00 113.35 162 LEU A N 1
ATOM 812 C CA . LEU A 1 133 ? 21.701 -72.786 69.453 1.00 117.89 162 LEU A CA 1
ATOM 813 C C . LEU A 1 133 ? 20.175 -72.879 69.518 1.00 118.29 162 LEU A C 1
ATOM 814 O O . LEU A 1 133 ? 19.453 -72.218 68.762 1.00 114.61 162 LEU A O 1
ATOM 819 N N . LYS A 1 134 ? 19.705 -73.710 70.448 1.00 124.32 163 LYS A N 1
ATOM 820 C CA . LYS A 1 134 ? 18.316 -74.141 70.559 1.00 120.62 163 LYS A CA 1
ATOM 821 C C . LYS A 1 134 ? 17.451 -73.155 71.335 1.00 118.21 163 LYS A C 1
ATOM 822 O O . LYS A 1 134 ? 16.344 -72.825 70.902 1.00 118.79 163 LYS A O 1
ATOM 828 N N . VAL A 1 135 ? 17.942 -72.698 72.486 1.00 118.65 164 VAL A N 1
ATOM 829 C CA . VAL A 1 135 ? 17.179 -71.878 73.416 1.00 120.16 164 VAL A CA 1
ATOM 830 C C . VAL A 1 135 ? 18.027 -70.666 73.791 1.00 118.82 164 VAL A C 1
ATOM 831 O O . VAL A 1 135 ? 19.252 -70.670 73.645 1.00 119.50 164 VAL A O 1
ATOM 835 N N . GLU A 1 136 ? 17.351 -69.614 74.264 1.00 117.46 165 GLU A N 1
ATOM 836 C CA . GLU A 1 136 ? 18.029 -68.389 74.680 1.00 119.48 165 GLU A CA 1
ATOM 837 C C . GLU A 1 136 ? 19.162 -68.700 75.649 1.00 121.31 165 GLU A C 1
ATOM 838 O O . GLU A 1 136 ? 19.025 -69.549 76.536 1.00 123.44 165 GLU A O 1
ATOM 844 N N . GLN A 1 137 ? 20.295 -68.020 75.466 1.00 118.84 166 GLN A N 1
ATOM 845 C CA . GLN A 1 137 ? 21.321 -67.988 76.497 1.00 118.85 166 GLN A CA 1
ATOM 846 C C . GLN A 1 137 ? 21.969 -66.611 76.519 1.00 112.35 166 GLN A C 1
ATOM 847 O O . GLN A 1 137 ? 21.904 -65.844 75.556 1.00 108.42 166 GLN A O 1
ATOM 853 N N . HIS A 1 138 ? 22.565 -66.304 77.665 1.00 109.81 167 HIS A N 1
ATOM 854 C CA . HIS A 1 138 ? 22.919 -64.948 78.053 1.00 104.75 167 HIS A CA 1
ATOM 855 C C . HIS A 1 138 ? 24.380 -64.943 78.469 1.00 103.69 167 HIS A C 1
ATOM 856 O O . HIS A 1 138 ? 24.740 -65.562 79.475 1.00 106.33 167 HIS A O 1
ATOM 863 N N . VAL A 1 139 ? 25.215 -64.247 77.704 1.00 105.14 168 VAL A N 1
ATOM 864 C CA . VAL A 1 139 ? 26.663 -64.318 77.854 1.00 103.57 168 VAL A CA 1
ATOM 865 C C . VAL A 1 139 ? 27.188 -62.992 78.401 1.00 102.14 168 VAL A C 1
ATOM 866 O O . VAL A 1 139 ? 26.466 -62.006 78.490 1.00 102.17 168 VAL A O 1
ATOM 870 N N . GLU A 1 140 ? 28.471 -62.981 78.769 1.00 105.81 169 GLU A N 1
ATOM 871 C CA . GLU A 1 140 ? 29.094 -61.829 79.417 1.00 106.12 169 GLU A CA 1
ATOM 872 C C . GLU A 1 140 ? 30.550 -61.723 78.973 1.00 109.82 169 GLU A C 1
ATOM 873 O O . GLU A 1 140 ? 31.217 -62.737 78.759 1.00 112.17 169 GLU A O 1
ATOM 879 N N . LEU A 1 141 ? 31.048 -60.483 78.858 1.00 109.33 170 LEU A N 1
ATOM 880 C CA . LEU A 1 141 ? 32.451 -60.204 78.546 1.00 107.54 170 LEU A CA 1
ATOM 881 C C . LEU A 1 141 ? 33.077 -59.429 79.702 1.00 106.53 170 LEU A C 1
ATOM 882 O O . LEU A 1 141 ? 32.599 -58.346 80.052 1.00 108.26 170 LEU A O 1
ATOM 887 N N . TYR A 1 142 ? 34.159 -59.962 80.277 1.00 108.60 171 TYR A N 1
ATOM 888 C CA . TYR A 1 142 ? 34.721 -59.429 81.519 1.00 111.16 171 TYR A CA 1
ATOM 889 C C . TYR A 1 142 ? 36.039 -58.690 81.339 1.00 109.01 171 TYR A C 1
ATOM 890 O O . TYR A 1 142 ? 36.209 -57.628 81.947 1.00 108.49 171 TYR A O 1
ATOM 899 N N . GLN A 1 143 ? 36.977 -59.267 80.570 1.00 108.93 172 GLN A N 1
ATOM 900 C CA . GLN A 1 143 ? 38.318 -58.743 80.180 1.00 113.53 172 GLN A CA 1
ATOM 901 C C . GLN A 1 143 ? 39.338 -59.881 80.129 1.00 112.30 172 GLN A C 1
ATOM 902 O O . GLN A 1 143 ? 40.386 -59.830 80.782 1.00 114.51 172 GLN A O 1
ATOM 908 N N . LEU A 1 153 ? 33.143 -55.896 81.210 1.00 96.21 182 LEU A N 1
ATOM 909 C CA . LEU A 1 153 ? 32.695 -55.198 79.999 1.00 99.26 182 LEU A CA 1
ATOM 910 C C . LEU A 1 153 ? 31.216 -55.452 79.708 1.00 102.97 182 LEU A C 1
ATOM 911 O O . LEU A 1 153 ? 30.384 -55.461 80.621 1.00 108.47 182 LEU A O 1
ATOM 916 N N . SER A 1 154 ? 30.896 -55.686 78.437 1.00 102.23 183 SER A N 1
ATOM 917 C CA . SER A 1 154 ? 29.517 -55.778 77.979 1.00 99.13 183 SER A CA 1
ATOM 918 C C . SER A 1 154 ? 28.950 -57.194 78.142 1.00 102.45 183 SER A C 1
ATOM 919 O O . SER A 1 154 ? 29.637 -58.132 78.556 1.00 102.95 183 SER A O 1
ATOM 922 N N . ASN A 1 155 ? 27.668 -57.347 77.799 1.00 101.22 184 ASN A N 1
ATOM 923 C CA . ASN A 1 155 ? 27.034 -58.657 77.734 1.00 99.51 184 ASN A CA 1
ATOM 924 C C . ASN A 1 155 ? 25.943 -58.633 76.666 1.00 97.64 184 ASN A C 1
ATOM 925 O O . ASN A 1 155 ? 25.437 -57.572 76.299 1.00 99.81 184 ASN A O 1
ATOM 930 N N . ARG A 1 156 ? 25.613 -59.828 76.179 1.00 97.98 185 ARG A N 1
ATOM 931 C CA . ARG A 1 156 ? 24.630 -59.925 75.080 1.00 97.62 185 ARG A CA 1
ATOM 932 C C . ARG A 1 156 ? 23.683 -61.106 75.274 1.00 96.49 185 ARG A C 1
ATOM 933 O O . ARG A 1 156 ? 24.074 -62.076 75.938 1.00 100.50 185 ARG A O 1
ATOM 941 N N . LEU A 1 157 ? 22.478 -61.002 74.733 1.00 97.38 186 LEU A N 1
ATOM 942 C CA . LEU A 1 157 ? 21.489 -62.076 74.739 1.00 101.39 186 LEU A CA 1
ATOM 943 C C . LEU A 1 157 ? 21.393 -62.635 73.327 1.00 100.59 186 LEU A C 1
ATOM 944 O O . LEU A 1 157 ? 21.061 -61.900 72.392 1.00 98.85 186 LEU A O 1
ATOM 949 N N . LEU A 1 158 ? 21.662 -63.929 73.173 1.00 100.24 187 LEU A N 1
ATOM 950 C CA . LEU A 1 158 ? 21.696 -64.564 71.862 1.00 102.70 187 LEU A CA 1
ATOM 951 C C . LEU A 1 158 ? 20.377 -65.276 71.591 1.00 105.78 187 LEU A C 1
ATOM 952 O O . LEU A 1 158 ? 19.894 -66.043 72.430 1.00 110.69 187 LEU A O 1
ATOM 957 N N . ALA A 1 159 ? 19.795 -65.020 70.408 1.00 105.68 188 ALA A N 1
ATOM 958 C CA . ALA A 1 159 ? 18.549 -65.650 70.001 1.00 109.81 188 ALA A CA 1
ATOM 959 C C . ALA A 1 159 ? 18.818 -66.981 69.295 1.00 112.12 188 ALA A C 1
ATOM 960 O O . ALA A 1 159 ? 19.897 -67.184 68.727 1.00 113.76 188 ALA A O 1
ATOM 962 N N . PRO A 1 160 ? 17.869 -67.913 69.327 1.00 110.74 189 PRO A N 1
ATOM 963 C CA . PRO A 1 160 ? 18.108 -69.234 68.726 1.00 112.95 189 PRO A CA 1
ATOM 964 C C . PRO A 1 160 ? 18.251 -69.182 67.209 1.00 113.56 189 PRO A C 1
ATOM 965 O O . PRO A 1 160 ? 17.681 -68.319 66.536 1.00 113.73 189 PRO A O 1
ATOM 969 N N . SER A 1 161 ? 19.029 -70.129 66.676 1.00 112.36 190 SER A N 1
ATOM 970 C CA . SER A 1 161 ? 19.151 -70.320 65.224 1.00 113.51 190 SER A CA 1
ATOM 971 C C . SER A 1 161 ? 19.785 -71.671 64.884 1.00 115.45 190 SER A C 1
ATOM 972 O O . SER A 1 161 ? 20.861 -72.013 65.381 1.00 114.88 190 SER A O 1
ATOM 975 N N . TRP A 1 166 ? 27.587 -65.088 62.858 1.00 113.53 195 TRP A N 1
ATOM 976 C CA . TRP A 1 166 ? 28.749 -64.641 63.620 1.00 115.46 195 TRP A CA 1
ATOM 977 C C . TRP A 1 166 ? 28.298 -63.917 64.887 1.00 116.88 195 TRP A C 1
ATOM 978 O O . TRP A 1 166 ? 27.260 -64.253 65.462 1.00 121.93 195 TRP A O 1
ATOM 989 N N . LEU A 1 167 ? 29.078 -62.923 65.305 1.00 112.53 196 LEU A N 1
ATOM 990 C CA . LEU A 1 167 ? 28.825 -62.114 66.492 1.00 108.61 196 LEU A CA 1
ATOM 991 C C . LEU A 1 167 ? 29.957 -61.098 66.591 1.00 107.24 196 LEU A C 1
ATOM 992 O O . LEU A 1 167 ? 31.070 -61.353 66.134 1.00 107.14 196 LEU A O 1
ATOM 997 N N . SER A 1 168 ? 29.669 -59.950 67.215 1.00 103.75 197 SER A N 1
ATOM 998 C CA . SER A 1 168 ? 30.641 -58.864 67.261 1.00 101.20 197 SER A CA 1
ATOM 999 C C . SER A 1 168 ? 30.525 -58.079 68.565 1.00 99.49 197 SER A C 1
ATOM 1000 O O . SER A 1 168 ? 29.419 -57.818 69.041 1.00 102.21 197 SER A O 1
ATOM 1003 N N . PHE A 1 169 ? 31.676 -57.698 69.128 1.00 97.53 198 PHE A N 1
ATOM 1004 C CA . PHE A 1 169 ? 31.768 -56.917 70.357 1.00 95.12 198 PHE A CA 1
ATOM 1005 C C . PHE A 1 169 ? 32.686 -55.723 70.148 1.00 95.64 198 PHE A C 1
ATOM 1006 O O . PHE A 1 169 ? 33.817 -55.886 69.679 1.00 94.85 198 PHE A O 1
ATOM 1014 N N . ASP A 1 170 ? 32.228 -54.536 70.545 1.00 93.40 199 ASP A N 1
ATOM 1015 C CA . ASP A 1 170 ? 33.083 -53.358 70.501 1.00 93.37 199 ASP A CA 1
ATOM 1016 C C . ASP A 1 170 ? 33.994 -53.360 71.724 1.00 95.90 199 ASP A C 1
ATOM 1017 O O . ASP A 1 170 ? 33.524 -53.247 72.861 1.00 96.02 199 ASP A O 1
ATOM 1022 N N . VAL A 1 171 ? 35.298 -53.492 71.484 1.00 94.98 200 VAL A N 1
ATOM 1023 C CA . VAL A 1 171 ? 36.302 -53.586 72.539 1.00 92.42 200 VAL A CA 1
ATOM 1024 C C . VAL A 1 171 ? 37.396 -52.550 72.309 1.00 93.51 200 VAL A C 1
ATOM 1025 O O . VAL A 1 171 ? 38.574 -52.810 72.582 1.00 96.23 200 VAL A O 1
ATOM 1029 N N . THR A 1 172 ? 37.028 -51.386 71.767 1.00 92.79 201 THR A N 1
ATOM 1030 C CA . THR A 1 172 ? 38.035 -50.419 71.333 1.00 93.98 201 THR A CA 1
ATOM 1031 C C . THR A 1 172 ? 38.912 -49.963 72.498 1.00 96.83 201 THR A C 1
ATOM 1032 O O . THR A 1 172 ? 40.146 -49.958 72.397 1.00 100.61 201 THR A O 1
ATOM 1036 N N . GLY A 1 173 ? 38.296 -49.601 73.625 1.00 96.65 202 GLY A N 1
ATOM 1037 C CA . GLY A 1 173 ? 39.074 -49.110 74.754 1.00 96.97 202 GLY A CA 1
ATOM 1038 C C . GLY A 1 173 ? 40.004 -50.159 75.336 1.00 99.84 202 GLY A C 1
ATOM 1039 O O . GLY A 1 173 ? 41.158 -49.867 75.670 1.00 97.45 202 GLY A O 1
ATOM 1040 N N . VAL A 1 174 ? 39.515 -51.395 75.465 1.00 97.45 203 VAL A N 1
ATOM 1041 C CA . VAL A 1 174 ? 40.362 -52.479 75.954 1.00 99.72 203 VAL A CA 1
ATOM 1042 C C . VAL A 1 174 ? 41.514 -52.733 74.985 1.00 102.27 203 VAL A C 1
ATOM 1043 O O . VAL A 1 174 ? 42.676 -52.858 75.391 1.00 104.82 203 VAL A O 1
ATOM 1047 N N . VAL A 1 175 ? 41.211 -52.796 73.685 1.00 101.83 204 VAL A N 1
ATOM 1048 C CA . VAL A 1 175 ? 42.260 -52.997 72.694 1.00 102.94 204 VAL A CA 1
ATOM 1049 C C . VAL A 1 175 ? 43.136 -51.756 72.542 1.00 104.15 204 VAL A C 1
ATOM 1050 O O . VAL A 1 175 ? 44.270 -51.861 72.065 1.00 107.04 204 VAL A O 1
ATOM 1054 N N . ARG A 1 176 ? 42.663 -50.582 72.970 1.00 102.24 205 ARG A N 1
ATOM 1055 C CA . ARG A 1 176 ? 43.519 -49.398 72.953 1.00 103.49 205 ARG A CA 1
ATOM 1056 C C . ARG A 1 176 ? 44.719 -49.559 73.887 1.00 107.54 205 ARG A C 1
ATOM 1057 O O . ARG A 1 176 ? 45.872 -49.349 73.483 1.00 109.90 205 ARG A O 1
ATOM 1065 N N . GLN A 1 177 ? 44.471 -49.941 75.144 1.00 109.17 206 GLN A N 1
ATOM 1066 C CA . GLN A 1 177 ? 45.564 -50.054 76.107 1.00 110.54 206 GLN A CA 1
ATOM 1067 C C . GLN A 1 177 ? 46.430 -51.284 75.862 1.00 111.67 206 GLN A C 1
ATOM 1068 O O . GLN A 1 177 ? 47.636 -51.243 76.135 1.00 114.10 206 GLN A O 1
ATOM 1074 N N . TRP A 1 178 ? 45.854 -52.369 75.325 1.00 111.44 207 TRP A N 1
ATOM 1075 C CA . TRP A 1 178 ? 46.656 -53.556 75.020 1.00 112.71 207 TRP A CA 1
ATOM 1076 C C . TRP A 1 178 ? 47.808 -53.230 74.078 1.00 114.16 207 TRP A C 1
ATOM 1077 O O . TRP A 1 178 ? 48.843 -53.908 74.102 1.00 118.13 207 TRP A O 1
ATOM 1088 N N . LEU A 1 179 ? 47.653 -52.198 73.248 1.00 111.59 208 LEU A N 1
ATOM 1089 C CA . LEU A 1 179 ? 48.688 -51.776 72.318 1.00 110.68 208 LEU A CA 1
ATOM 1090 C C . LEU A 1 179 ? 49.805 -50.984 72.983 1.00 115.62 208 LEU A C 1
ATOM 1091 O O . LEU A 1 179 ? 50.648 -50.438 72.267 1.00 117.88 208 LEU A O 1
ATOM 1096 N N . SER A 1 180 ? 49.835 -50.913 74.313 1.00 115.20 209 SER A N 1
ATOM 1097 C CA . SER A 1 180 ? 50.832 -50.129 75.033 1.00 111.24 209 SER A CA 1
ATOM 1098 C C . SER A 1 180 ? 52.252 -50.552 74.668 1.00 117.44 209 SER A C 1
ATOM 1099 O O . SER A 1 180 ? 52.908 -51.300 75.402 1.00 126.04 209 SER A O 1
ATOM 1102 N N . GLU A 1 184 ? 51.759 -57.927 78.101 1.00 124.80 213 GLU A N 1
ATOM 1103 C CA . GLU A 1 184 ? 52.112 -58.173 76.710 1.00 127.48 213 GLU A CA 1
ATOM 1104 C C . GLU A 1 184 ? 51.204 -59.234 76.087 1.00 130.52 213 GLU A C 1
ATOM 1105 O O . GLU A 1 184 ? 50.983 -59.209 74.883 1.00 134.66 213 GLU A O 1
ATOM 1111 N N . ILE A 1 185 ? 50.671 -60.165 76.876 1.00 127.96 214 ILE A N 1
ATOM 1112 C CA . ILE A 1 185 ? 49.674 -61.113 76.378 1.00 127.04 214 ILE A CA 1
ATOM 1113 C C . ILE A 1 185 ? 48.378 -60.921 77.159 1.00 126.84 214 ILE A C 1
ATOM 1114 O O . ILE A 1 185 ? 48.364 -61.031 78.394 1.00 125.27 214 ILE A O 1
ATOM 1119 N N . GLU A 1 186 ? 47.292 -60.643 76.437 1.00 121.59 215 GLU A N 1
ATOM 1120 C CA . GLU A 1 186 ? 46.001 -60.364 77.040 1.00 122.81 215 GLU A CA 1
ATOM 1121 C C . GLU A 1 186 ? 44.921 -61.193 76.354 1.00 120.86 215 GLU A C 1
ATOM 1122 O O . GLU A 1 186 ? 45.104 -61.706 75.246 1.00 120.13 215 GLU A O 1
ATOM 1128 N N . GLY A 1 187 ? 43.787 -61.327 77.041 1.00 116.37 216 GLY A N 1
ATOM 1129 C CA . GLY A 1 187 ? 42.715 -62.165 76.549 1.00 114.71 216 GLY A CA 1
ATOM 1130 C C . GLY A 1 187 ? 41.360 -61.683 77.019 1.00 113.54 216 GLY A C 1
ATOM 1131 O O . GLY A 1 187 ? 41.245 -60.777 77.849 1.00 113.04 216 GLY A O 1
ATOM 1132 N N . PHE A 1 188 ? 40.323 -62.321 76.485 1.00 111.78 217 PHE A N 1
ATOM 1133 C CA . PHE A 1 188 ? 38.947 -61.916 76.717 1.00 111.14 217 PHE A CA 1
ATOM 1134 C C . PHE A 1 188 ? 38.176 -63.034 77.402 1.00 111.09 217 PHE A C 1
ATOM 1135 O O . PHE A 1 188 ? 38.417 -64.215 77.146 1.00 113.59 217 PHE A O 1
ATOM 1143 N N . ARG A 1 189 ? 37.225 -62.651 78.255 1.00 115.66 218 ARG A N 1
ATOM 1144 C CA . ARG A 1 189 ? 36.401 -63.594 79.015 1.00 117.21 218 ARG A CA 1
ATOM 1145 C C . ARG A 1 189 ? 34.981 -63.588 78.466 1.00 111.82 218 ARG A C 1
ATOM 1146 O O . ARG A 1 189 ? 34.318 -62.550 78.501 1.00 111.98 218 ARG A O 1
ATOM 1154 N N . LEU A 1 190 ? 34.497 -64.749 78.020 1.00 113.27 219 LEU A N 1
ATOM 1155 C CA . LEU A 1 190 ? 33.096 -64.920 77.610 1.00 113.75 219 LEU A CA 1
ATOM 1156 C C . LEU A 1 190 ? 32.450 -65.980 78.512 1.00 114.40 219 LEU A C 1
ATOM 1157 O O . LEU A 1 190 ? 32.362 -67.161 78.165 1.00 116.04 219 LEU A O 1
ATOM 1162 N N . SER A 1 191 ? 31.977 -65.542 79.674 1.00 113.58 220 SER A N 1
ATOM 1163 C CA . SER A 1 191 ? 31.361 -66.430 80.643 1.00 112.00 220 SER A CA 1
ATOM 1164 C C . SER A 1 191 ? 29.854 -66.475 80.395 1.00 112.41 220 SER A C 1
ATOM 1165 O O . SER A 1 191 ? 29.336 -65.856 79.464 1.00 113.34 220 SER A O 1
ATOM 1168 N N . ALA A 1 192 ? 29.130 -67.217 81.223 1.00 116.36 221 ALA A N 1
ATOM 1169 C CA . ALA A 1 192 ? 27.675 -67.160 81.206 1.00 111.17 221 ALA A CA 1
ATOM 1170 C C . ALA A 1 192 ? 27.188 -66.277 82.349 1.00 111.28 221 ALA A C 1
ATOM 1171 O O . ALA A 1 192 ? 27.934 -65.945 83.274 1.00 113.62 221 ALA A O 1
ATOM 1173 N N . HIS A 1 193 ? 25.920 -65.899 82.282 1.00 107.32 222 HIS A N 1
ATOM 1174 C CA . HIS A 1 193 ? 25.358 -64.963 83.242 1.00 105.96 222 HIS A CA 1
ATOM 1175 C C . HIS A 1 193 ? 24.601 -65.701 84.338 1.00 106.48 222 HIS A C 1
ATOM 1176 O O . HIS A 1 193 ? 24.025 -66.766 84.106 1.00 105.88 222 HIS A O 1
ATOM 1183 N N . CYS A 1 194 ? 24.602 -65.113 85.538 1.00 104.97 223 CYS A N 1
ATOM 1184 C CA . CYS A 1 194 ? 23.872 -65.665 86.673 1.00 107.14 223 CYS A CA 1
ATOM 1185 C C . CYS A 1 194 ? 23.167 -64.569 87.458 1.00 105.35 223 CYS A C 1
ATOM 1186 O O . CYS A 1 194 ? 23.653 -63.442 87.570 1.00 105.29 223 CYS A O 1
ATOM 1189 N N . SER A 1 195 ? 22.016 -64.928 88.011 1.00 105.37 224 SER A N 1
ATOM 1190 C CA . SER A 1 195 ? 21.257 -64.068 88.902 1.00 105.22 224 SER A CA 1
ATOM 1191 C C . SER A 1 195 ? 21.492 -64.514 90.338 1.00 106.40 224 SER A C 1
ATOM 1192 O O . SER A 1 195 ? 21.696 -65.698 90.601 1.00 110.47 224 SER A O 1
ATOM 1195 N N . CYS A 1 196 ? 21.475 -63.557 91.268 1.00 106.27 225 CYS A N 1
ATOM 1196 C CA . CYS A 1 196 ? 21.630 -63.852 92.688 1.00 105.84 225 CYS A CA 1
ATOM 1197 C C . CYS A 1 196 ? 20.670 -63.002 93.514 1.00 107.72 225 CYS A C 1
ATOM 1198 O O . CYS A 1 196 ? 20.472 -61.820 93.212 1.00 107.10 225 CYS A O 1
ATOM 1201 N N . ASP A 1 197 ? 20.077 -63.597 94.552 1.00 104.56 226 ASP A N 1
ATOM 1202 C CA . ASP A 1 197 ? 19.264 -62.823 95.492 1.00 105.39 226 ASP A CA 1
ATOM 1203 C C . ASP A 1 197 ? 19.088 -63.592 96.797 1.00 108.73 226 ASP A C 1
ATOM 1204 O O . ASP A 1 197 ? 19.702 -64.642 97.008 1.00 110.54 226 ASP A O 1
ATOM 1209 N N . SER A 1 198 ? 18.225 -63.067 97.670 1.00 107.67 227 SER A N 1
ATOM 1210 C CA . SER A 1 198 ? 18.136 -63.494 99.061 1.00 111.53 227 SER A CA 1
ATOM 1211 C C . SER A 1 198 ? 16.684 -63.776 99.434 1.00 114.76 227 SER A C 1
ATOM 1212 O O . SER A 1 198 ? 15.831 -62.890 99.321 1.00 112.78 227 SER A O 1
ATOM 1215 N N . ARG A 1 199 ? 16.406 -65.002 99.900 1.00 118.57 228 ARG A N 1
ATOM 1216 C CA . ARG A 1 199 ? 15.043 -65.430 100.219 1.00 119.96 228 ARG A CA 1
ATOM 1217 C C . ARG A 1 199 ? 14.730 -65.397 101.712 1.00 121.19 228 ARG A C 1
ATOM 1218 O O . ARG A 1 199 ? 13.782 -64.725 102.124 1.00 121.34 228 ARG A O 1
ATOM 1226 N N . ASP A 1 200 ? 15.468 -66.146 102.508 1.00 125.43 229 ASP A N 1
ATOM 1227 C CA . ASP A 1 200 ? 15.317 -66.012 103.977 1.00 130.80 229 ASP A CA 1
ATOM 1228 C C . ASP A 1 200 ? 16.733 -65.662 104.379 1.00 131.75 229 ASP A C 1
ATOM 1229 O O . ASP A 1 200 ? 17.096 -64.478 104.293 1.00 133.45 229 ASP A O 1
ATOM 1234 N N . ASN A 1 201 ? 17.502 -66.662 104.778 1.00 131.18 230 ASN A N 1
ATOM 1235 C CA . ASN A 1 201 ? 18.948 -66.424 104.953 1.00 132.75 230 ASN A CA 1
ATOM 1236 C C . ASN A 1 201 ? 19.500 -67.156 103.737 1.00 132.15 230 ASN A C 1
ATOM 1237 O O . ASN A 1 201 ? 20.717 -67.414 103.689 1.00 133.90 230 ASN A O 1
ATOM 1242 N N . THR A 1 202 ? 18.609 -67.456 102.785 1.00 127.58 231 THR A N 1
ATOM 1243 C CA . THR A 1 202 ? 19.002 -68.265 101.609 1.00 122.75 231 THR A CA 1
ATOM 1244 C C . THR A 1 202 ? 19.385 -67.410 100.409 1.00 120.40 231 THR A C 1
ATOM 1245 O O . THR A 1 202 ? 18.581 -66.549 100.021 1.00 119.17 231 THR A O 1
ATOM 1249 N N . LEU A 1 203 ? 20.581 -67.644 99.866 1.00 116.41 232 LEU A N 1
ATOM 1250 C CA . LEU A 1 203 ? 21.020 -66.942 98.639 1.00 114.91 232 LEU A CA 1
ATOM 1251 C C . LEU A 1 203 ? 20.930 -67.945 97.495 1.00 112.87 232 LEU A C 1
ATOM 1252 O O . LEU A 1 203 ? 21.112 -69.142 97.753 1.00 114.19 232 LEU A O 1
ATOM 1257 N N . GLN A 1 204 ? 20.655 -67.473 96.283 1.00 114.06 233 GLN A N 1
ATOM 1258 C CA . GLN A 1 204 ? 20.451 -68.421 95.163 1.00 111.97 233 GLN A CA 1
ATOM 1259 C C . GLN A 1 204 ? 21.144 -67.913 93.902 1.00 110.45 233 GLN A C 1
ATOM 1260 O O . GLN A 1 204 ? 21.200 -66.692 93.718 1.00 109.72 233 GLN A O 1
ATOM 1266 N N . VAL A 1 205 ? 21.661 -68.825 93.085 1.00 108.32 234 VAL A N 1
ATOM 1267 C CA . VAL A 1 205 ? 22.290 -68.472 91.808 1.00 111.41 234 VAL A CA 1
ATOM 1268 C C . VAL A 1 205 ? 21.807 -69.434 90.726 1.00 111.56 234 VAL A C 1
ATOM 1269 O O . VAL A 1 205 ? 21.628 -70.631 90.982 1.00 109.37 234 VAL A O 1
ATOM 1273 N N . ASP A 1 206 ? 21.581 -68.901 89.514 1.00 112.56 235 ASP A N 1
ATOM 1274 C CA . ASP A 1 206 ? 21.085 -69.682 88.384 1.00 113.79 235 ASP A CA 1
ATOM 1275 C C . ASP A 1 206 ? 21.874 -69.381 87.114 1.00 115.42 235 ASP A C 1
ATOM 1276 O O . ASP A 1 206 ? 22.186 -68.223 86.829 1.00 112.59 235 ASP A O 1
ATOM 1281 N N . ILE A 1 207 ? 22.196 -70.433 86.350 1.00 116.52 236 ILE A N 1
ATOM 1282 C CA . ILE A 1 207 ? 22.945 -70.318 85.097 1.00 116.75 236 ILE A CA 1
ATOM 1283 C C . ILE A 1 207 ? 22.343 -71.282 84.072 1.00 120.34 236 ILE A C 1
ATOM 1284 O O . ILE A 1 207 ? 22.010 -72.425 84.405 1.00 120.76 236 ILE A O 1
ATOM 1289 N N . ASN A 1 208 ? 22.245 -70.842 82.814 1.00 120.12 237 ASN A N 1
ATOM 1290 C CA . ASN A 1 208 ? 21.718 -71.691 81.739 1.00 122.72 237 ASN A CA 1
ATOM 1291 C C . ASN A 1 208 ? 22.834 -72.269 80.860 1.00 124.23 237 ASN A C 1
ATOM 1292 O O . ASN A 1 208 ? 22.808 -73.445 80.478 1.00 126.50 237 ASN A O 1
ATOM 1297 N N . ASN A 1 225 ? 38.678 -70.376 60.911 1.00 123.61 254 ASN A N 1
ATOM 1298 C CA . ASN A 1 225 ? 37.564 -69.498 61.269 1.00 122.00 254 ASN A CA 1
ATOM 1299 C C . ASN A 1 225 ? 37.441 -69.284 62.775 1.00 122.44 254 ASN A C 1
ATOM 1300 O O . ASN A 1 225 ? 36.343 -69.061 63.299 1.00 116.71 254 ASN A O 1
ATOM 1305 N N . ARG A 1 226 ? 38.583 -69.361 63.453 1.00 125.33 255 ARG A N 1
ATOM 1306 C CA . ARG A 1 226 ? 38.591 -69.205 64.925 1.00 121.48 255 ARG A CA 1
ATOM 1307 C C . ARG A 1 226 ? 38.295 -67.758 65.289 1.00 120.56 255 ARG A C 1
ATOM 1308 O O . ARG A 1 226 ? 38.400 -66.889 64.407 1.00 117.14 255 ARG A O 1
ATOM 1316 N N . PRO A 1 227 ? 37.883 -67.470 66.534 1.00 119.19 256 PRO A N 1
ATOM 1317 C CA . PRO A 1 227 ? 37.693 -66.084 66.981 1.00 114.14 256 PRO A CA 1
ATOM 1318 C C . PRO A 1 227 ? 38.801 -65.152 66.532 1.00 115.33 256 PRO A C 1
ATOM 1319 O O . PRO A 1 227 ? 39.899 -65.568 66.147 1.00 116.82 256 PRO A O 1
ATOM 1323 N N . PHE A 1 228 ? 38.491 -63.868 66.558 1.00 115.31 257 PHE A N 1
ATOM 1324 C CA . PHE A 1 228 ? 39.162 -62.945 65.661 1.00 111.12 257 PHE A CA 1
ATOM 1325 C C . PHE A 1 228 ? 38.860 -61.517 66.103 1.00 108.78 257 PHE A C 1
ATOM 1326 O O . PHE A 1 228 ? 37.752 -61.190 66.540 1.00 110.40 257 PHE A O 1
ATOM 1334 N N . LEU A 1 229 ? 39.871 -60.667 65.943 1.00 107.83 258 LEU A N 1
ATOM 1335 C CA . LEU A 1 229 ? 39.819 -59.263 66.336 1.00 105.96 258 LEU A CA 1
ATOM 1336 C C . LEU A 1 229 ? 39.996 -58.331 65.127 1.00 102.18 258 LEU A C 1
ATOM 1337 O O . LEU A 1 229 ? 41.080 -58.269 64.537 1.00 103.12 258 LEU A O 1
ATOM 1342 N N . LEU A 1 230 ? 38.942 -57.589 64.767 1.00 96.80 259 LEU A N 1
ATOM 1343 C CA . LEU A 1 230 ? 38.938 -56.709 63.596 1.00 97.34 259 LEU A CA 1
ATOM 1344 C C . LEU A 1 230 ? 39.161 -55.266 64.008 1.00 93.60 259 LEU A C 1
ATOM 1345 O O . LEU A 1 230 ? 38.377 -54.715 64.785 1.00 90.68 259 LEU A O 1
ATOM 1350 N N . LEU A 1 231 ? 40.183 -54.640 63.429 1.00 90.71 260 LEU A N 1
ATOM 1351 C CA . LEU A 1 231 ? 40.636 -53.324 63.854 1.00 90.82 260 LEU A CA 1
ATOM 1352 C C . LEU A 1 231 ? 40.708 -52.363 62.677 1.00 88.19 260 LEU A C 1
ATOM 1353 O O . LEU A 1 231 ? 41.126 -52.738 61.578 1.00 87.69 260 LEU A O 1
ATOM 1358 N N . MET A 1 232 ? 40.319 -51.116 62.923 1.00 83.34 261 MET A N 1
ATOM 1359 C CA . MET A 1 232 ? 40.486 -50.038 61.963 1.00 85.53 261 MET A CA 1
ATOM 1360 C C . MET A 1 232 ? 41.334 -48.931 62.568 1.00 86.66 261 MET A C 1
ATOM 1361 O O . MET A 1 232 ? 41.267 -48.674 63.773 1.00 87.60 261 MET A O 1
ATOM 1366 N N . ALA A 1 233 ? 42.111 -48.255 61.719 1.00 85.83 262 ALA A N 1
ATOM 1367 C CA . ALA A 1 233 ? 43.080 -47.291 62.221 1.00 87.21 262 ALA A CA 1
ATOM 1368 C C . ALA A 1 233 ? 43.467 -46.278 61.153 1.00 90.02 262 ALA A C 1
ATOM 1369 O O . ALA A 1 233 ? 43.447 -46.569 59.953 1.00 88.11 262 ALA A O 1
ATOM 1371 N N . THR A 1 234 ? 43.848 -45.095 61.616 1.00 90.56 263 THR A N 1
ATOM 1372 C CA . THR A 1 234 ? 44.506 -44.114 60.764 1.00 92.78 263 THR A CA 1
ATOM 1373 C C . THR A 1 234 ? 45.962 -44.514 60.551 1.00 95.37 263 THR A C 1
ATOM 1374 O O . THR A 1 234 ? 46.645 -44.866 61.517 1.00 97.76 263 THR A O 1
ATOM 1378 N N . PRO A 1 235 ? 46.467 -44.490 59.319 1.00 95.59 264 PRO A N 1
ATOM 1379 C CA . PRO A 1 235 ? 47.839 -44.953 59.080 1.00 96.74 264 PRO A CA 1
ATOM 1380 C C . PRO A 1 235 ? 48.874 -43.953 59.572 1.00 99.48 264 PRO A C 1
ATOM 1381 O O . PRO A 1 235 ? 48.589 -42.773 59.790 1.00 99.20 264 PRO A O 1
ATOM 1385 N N . LEU A 1 236 ? 50.101 -44.452 59.750 1.00 101.64 265 LEU A N 1
ATOM 1386 C CA . LEU A 1 236 ? 51.258 -43.619 60.105 1.00 104.27 265 LEU A CA 1
ATOM 1387 C C . LEU A 1 236 ? 51.396 -42.363 59.232 1.00 105.56 265 LEU A C 1
ATOM 1388 O O . LEU A 1 236 ? 51.457 -41.239 59.740 1.00 106.69 265 LEU A O 1
ATOM 1393 N N . THR A 1 253 ? 33.186 -29.432 64.813 1.00 73.82 282 THR A N 1
ATOM 1394 C CA . THR A 1 253 ? 32.019 -28.772 65.404 1.00 76.71 282 THR A CA 1
ATOM 1395 C C . THR A 1 253 ? 32.347 -27.317 65.810 1.00 75.98 282 THR A C 1
ATOM 1396 O O . THR A 1 253 ? 33.240 -27.056 66.637 1.00 73.19 282 THR A O 1
ATOM 1400 N N . ASN A 1 254 ? 31.651 -26.358 65.202 1.00 68.94 283 ASN A N 1
ATOM 1401 C CA . ASN A 1 254 ? 31.932 -24.953 65.463 1.00 72.41 283 ASN A CA 1
ATOM 1402 C C . ASN A 1 254 ? 30.768 -24.285 66.195 1.00 70.82 283 ASN A C 1
ATOM 1403 O O . ASN A 1 254 ? 29.592 -24.608 65.978 1.00 68.14 283 ASN A O 1
ATOM 1408 N N . TYR A 1 255 ? 31.116 -23.346 67.066 1.00 65.14 284 TYR A N 1
ATOM 1409 C CA . TYR A 1 255 ? 30.164 -22.502 67.775 1.00 64.25 284 TYR A CA 1
ATOM 1410 C C . TYR A 1 255 ? 30.464 -21.062 67.395 1.00 67.99 284 TYR A C 1
ATOM 1411 O O . TYR A 1 255 ? 31.622 -20.638 67.455 1.00 71.27 284 TYR A O 1
ATOM 1420 N N . CYS A 1 256 ? 29.450 -20.303 67.000 1.00 65.73 285 CYS A N 1
ATOM 1421 C CA . CYS A 1 256 ? 29.688 -18.897 66.691 1.00 71.77 285 CYS A CA 1
ATOM 1422 C C . CYS A 1 256 ? 29.123 -18.002 67.786 1.00 66.85 285 CYS A C 1
ATOM 1423 O O . CYS A 1 256 ? 28.055 -18.267 68.347 1.00 66.46 285 CYS A O 1
ATOM 1426 N N . PHE A 1 257 ? 29.879 -16.975 68.111 1.00 69.08 286 PHE A N 1
ATOM 1427 C CA . PHE A 1 257 ? 29.419 -15.933 69.019 1.00 71.37 286 PHE A CA 1
ATOM 1428 C C . PHE A 1 257 ? 29.847 -14.564 68.496 1.00 77.62 286 PHE A C 1
ATOM 1429 O O . PHE A 1 257 ? 29.892 -13.600 69.267 1.00 83.30 286 PHE A O 1
ATOM 1437 N N . SER A 1 258 ? 30.158 -14.456 67.204 1.00 76.89 287 SER A N 1
ATOM 1438 C CA . SER A 1 258 ? 30.977 -13.376 66.669 1.00 81.00 287 SER A CA 1
ATOM 1439 C C . SER A 1 258 ? 30.215 -12.356 65.833 1.00 94.24 287 SER A C 1
ATOM 1440 O O . SER A 1 258 ? 30.380 -11.143 66.082 1.00 99.73 287 SER A O 1
ATOM 1443 N N . SER A 1 259 ? 29.308 -12.814 64.936 1.00 86.56 288 SER A N 1
ATOM 1444 C CA . SER A 1 259 ? 28.848 -12.103 63.734 1.00 86.92 288 SER A CA 1
ATOM 1445 C C . SER A 1 259 ? 29.730 -12.339 62.515 1.00 94.40 288 SER A C 1
ATOM 1446 O O . SER A 1 259 ? 29.568 -11.693 61.475 1.00 95.52 288 SER A O 1
ATOM 1449 N N . THR A 1 260 ? 30.650 -13.275 62.629 1.00 92.82 289 THR A N 1
ATOM 1450 C CA . THR A 1 260 ? 31.484 -13.657 61.510 1.00 87.46 289 THR A CA 1
ATOM 1451 C C . THR A 1 260 ? 30.944 -14.961 60.942 1.00 90.08 289 THR A C 1
ATOM 1452 O O . THR A 1 260 ? 30.689 -15.911 61.691 1.00 89.01 289 THR A O 1
ATOM 1456 N N . GLU A 1 261 ? 30.712 -14.988 59.635 1.00 88.13 290 GLU A N 1
ATOM 1457 C CA . GLU A 1 261 ? 30.271 -16.200 58.950 1.00 91.91 290 GLU A CA 1
ATOM 1458 C C . GLU A 1 261 ? 31.437 -16.733 58.122 1.00 90.86 290 GLU A C 1
ATOM 1459 O O . GLU A 1 261 ? 31.642 -16.309 56.984 1.00 93.29 290 GLU A O 1
ATOM 1465 N N . LYS A 1 262 ? 32.201 -17.670 58.680 1.00 88.72 291 LYS A N 1
ATOM 1466 C CA . LYS A 1 262 ? 33.276 -18.309 57.925 1.00 87.48 291 LYS A CA 1
ATOM 1467 C C . LYS A 1 262 ? 33.145 -19.815 57.846 1.00 82.25 291 LYS A C 1
ATOM 1468 O O . LYS A 1 262 ? 33.790 -20.428 56.989 1.00 78.30 291 LYS A O 1
ATOM 1474 N N . ASN A 1 263 ? 32.323 -20.423 58.690 1.00 78.53 292 ASN A N 1
ATOM 1475 C CA . ASN A 1 263 ? 32.198 -21.861 58.811 1.00 74.39 292 ASN A CA 1
ATOM 1476 C C . ASN A 1 263 ? 30.738 -22.156 59.099 1.00 71.21 292 ASN A C 1
ATOM 1477 O O . ASN A 1 263 ? 29.946 -21.243 59.330 1.00 72.08 292 ASN A O 1
ATOM 1482 N N . CYS A 1 264 ? 30.383 -23.436 59.118 1.00 66.62 293 CYS A N 1
ATOM 1483 C CA . CYS A 1 264 ? 29.057 -23.857 59.554 1.00 65.58 293 CYS A CA 1
ATOM 1484 C C . CYS A 1 264 ? 29.067 -24.046 61.071 1.00 64.23 293 CYS A C 1
ATOM 1485 O O . CYS A 1 264 ? 29.931 -24.749 61.604 1.00 63.79 293 CYS A O 1
ATOM 1488 N N . CYS A 1 265 ? 28.128 -23.406 61.771 1.00 58.41 294 CYS A N 1
ATOM 1489 C CA . CYS A 1 265 ? 28.177 -23.426 63.230 1.00 61.47 294 CYS A CA 1
ATOM 1490 C C . CYS A 1 265 ? 26.779 -23.229 63.793 1.00 56.96 294 CYS A C 1
ATOM 1491 O O . CYS A 1 265 ? 25.882 -22.717 63.115 1.00 57.01 294 CYS A O 1
ATOM 1494 N N . VAL A 1 266 ? 26.602 -23.657 65.056 1.00 54.84 295 VAL A N 1
ATOM 1495 C CA . VAL A 1 266 ? 25.387 -23.358 65.804 1.00 58.73 295 VAL A CA 1
ATOM 1496 C C . VAL A 1 266 ? 25.494 -21.946 66.371 1.00 55.07 295 VAL A C 1
ATOM 1497 O O . VAL A 1 266 ? 26.557 -21.508 66.841 1.00 52.32 295 VAL A O 1
ATOM 1501 N N . ARG A 1 267 ? 24.393 -21.224 66.223 1.00 56.21 296 ARG A N 1
ATOM 1502 C CA . ARG A 1 267 ? 24.347 -19.835 66.714 1.00 55.43 296 ARG A CA 1
ATOM 1503 C C . ARG A 1 267 ? 23.224 -19.742 67.738 1.00 53.50 296 ARG A C 1
ATOM 1504 O O . ARG A 1 267 ? 22.249 -20.493 67.615 1.00 51.75 296 ARG A O 1
ATOM 1512 N N . GLN A 1 268 ? 23.383 -18.860 68.712 1.00 53.76 297 GLN A N 1
ATOM 1513 C CA . GLN A 1 268 ? 22.405 -18.688 69.780 1.00 51.25 297 GLN A CA 1
ATOM 1514 C C . GLN A 1 268 ? 21.133 -18.006 69.274 1.00 50.51 297 GLN A C 1
ATOM 1515 O O . GLN A 1 268 ? 21.177 -17.054 68.484 1.00 49.92 297 GLN A O 1
ATOM 1521 N N . LEU A 1 269 ? 19.987 -18.503 69.744 1.00 46.66 298 LEU A N 1
ATOM 1522 C CA . LEU A 1 269 ? 18.698 -17.874 69.475 1.00 49.07 298 LEU A CA 1
ATOM 1523 C C . LEU A 1 269 ? 17.770 -18.219 70.627 1.00 49.72 298 LEU A C 1
ATOM 1524 O O . LEU A 1 269 ? 17.451 -19.402 70.824 1.00 49.65 298 LEU A O 1
ATOM 1529 N N . TYR A 1 270 ? 17.356 -17.202 71.389 1.00 46.42 299 TYR A N 1
ATOM 1530 C CA . TYR A 1 270 ? 16.366 -17.369 72.449 1.00 47.00 299 TYR A CA 1
ATOM 1531 C C . TYR A 1 270 ? 14.985 -16.965 71.956 1.00 47.82 299 TYR A C 1
ATOM 1532 O O . TYR A 1 270 ? 14.812 -15.859 71.426 1.00 49.57 299 TYR A O 1
ATOM 1541 N N . ILE A 1 271 ? 14.004 -17.828 72.206 1.00 45.32 300 ILE A N 1
ATOM 1542 C CA . ILE A 1 271 ? 12.600 -17.611 71.845 1.00 46.03 300 ILE A CA 1
ATOM 1543 C C . ILE A 1 271 ? 11.786 -17.400 73.120 1.00 46.45 300 ILE A C 1
ATOM 1544 O O . ILE A 1 271 ? 11.803 -18.246 74.017 1.00 46.92 300 ILE A O 1
ATOM 1549 N N . ASP A 1 272 ? 11.066 -16.294 73.190 1.00 47.47 301 ASP A N 1
ATOM 1550 C CA . ASP A 1 272 ? 10.208 -15.937 74.322 1.00 46.16 301 ASP A CA 1
ATOM 1551 C C . ASP A 1 272 ? 8.786 -16.071 73.793 1.00 46.56 301 ASP A C 1
ATOM 1552 O O . ASP A 1 272 ? 8.425 -15.382 72.834 1.00 50.03 301 ASP A O 1
ATOM 1557 N N . PHE A 1 273 ? 8.004 -17.000 74.358 1.00 42.82 302 PHE A N 1
ATOM 1558 C CA . PHE A 1 273 ? 6.700 -17.304 73.765 1.00 47.78 302 PHE A CA 1
ATOM 1559 C C . PHE A 1 273 ? 5.830 -16.055 73.696 1.00 52.82 302 PHE A C 1
ATOM 1560 O O . PHE A 1 273 ? 5.267 -15.738 72.639 1.00 54.34 302 PHE A O 1
ATOM 1568 N N . ARG A 1 274 ? 5.763 -15.292 74.784 1.00 49.18 303 ARG A N 1
ATOM 1569 C CA . ARG A 1 274 ? 4.910 -14.101 74.777 1.00 54.43 303 ARG A CA 1
ATOM 1570 C C . ARG A 1 274 ? 5.477 -13.011 73.869 1.00 53.82 303 ARG A C 1
ATOM 1571 O O . ARG A 1 274 ? 4.755 -12.432 73.052 1.00 55.31 303 ARG A O 1
ATOM 1579 N N . LYS A 1 275 ? 6.771 -12.713 74.005 1.00 50.17 304 LYS A N 1
ATOM 1580 C CA . LYS A 1 275 ? 7.368 -11.596 73.276 1.00 52.34 304 LYS A CA 1
ATOM 1581 C C . LYS A 1 275 ? 7.495 -11.889 71.785 1.00 51.18 304 LYS A C 1
ATOM 1582 O O . LYS A 1 275 ? 7.264 -11.007 70.954 1.00 52.57 304 LYS A O 1
ATOM 1588 N N . ASP A 1 276 ? 7.899 -13.102 71.423 1.00 50.80 305 ASP A N 1
ATOM 1589 C CA . ASP A 1 276 ? 8.140 -13.373 70.014 1.00 54.91 305 ASP A CA 1
ATOM 1590 C C . ASP A 1 276 ? 6.893 -13.822 69.245 1.00 55.65 305 ASP A C 1
ATOM 1591 O O . ASP A 1 276 ? 6.792 -13.531 68.056 1.00 56.65 305 ASP A O 1
ATOM 1596 N N . LEU A 1 277 ? 5.935 -14.497 69.883 1.00 56.60 306 LEU A N 1
ATOM 1597 C CA . LEU A 1 277 ? 4.817 -15.117 69.180 1.00 51.54 306 LEU A CA 1
ATOM 1598 C C . LEU A 1 277 ? 3.458 -14.606 69.594 1.00 56.12 306 LEU A C 1
ATOM 1599 O O . LEU A 1 277 ? 2.462 -15.024 68.987 1.00 54.79 306 LEU A O 1
ATOM 1604 N N . GLY A 1 278 ? 3.379 -13.727 70.597 1.00 59.46 307 GLY A N 1
ATOM 1605 C CA . GLY A 1 278 ? 2.095 -13.293 71.111 1.00 53.63 307 GLY A CA 1
ATOM 1606 C C . GLY A 1 278 ? 1.355 -14.376 71.859 1.00 52.48 307 GLY A C 1
ATOM 1607 O O . GLY A 1 278 ? 0.146 -14.264 72.042 1.00 60.86 307 GLY A O 1
ATOM 1608 N N . TRP A 1 279 ? 2.058 -15.402 72.333 1.00 52.75 308 TRP A N 1
ATOM 1609 C CA . TRP A 1 279 ? 1.446 -16.594 72.927 1.00 55.89 308 TRP A CA 1
ATOM 1610 C C . TRP A 1 279 ? 1.427 -16.524 74.445 1.00 56.96 308 TRP A C 1
ATOM 1611 O O . TRP A 1 279 ? 2.489 -16.508 75.085 1.00 53.58 308 TRP A O 1
ATOM 1622 N N . LYS A 1 280 ? 0.229 -16.561 75.021 1.00 56.59 309 LYS A N 1
ATOM 1623 C CA . LYS A 1 280 ? 0.099 -16.575 76.470 1.00 62.34 309 LYS A CA 1
ATOM 1624 C C . LYS A 1 280 ? -0.234 -17.951 77.046 1.00 63.94 309 LYS A C 1
ATOM 1625 O O . LYS A 1 280 ? -0.179 -18.116 78.272 1.00 72.54 309 LYS A O 1
ATOM 1631 N N . TRP A 1 281 ? -0.528 -18.943 76.206 1.00 56.28 310 TRP A N 1
ATOM 1632 C CA . TRP A 1 281 ? -1.140 -20.198 76.638 1.00 59.73 310 TRP A CA 1
ATOM 1633 C C . TRP A 1 281 ? -0.149 -21.258 77.110 1.00 60.63 310 TRP A C 1
ATOM 1634 O O . TRP A 1 281 ? -0.572 -22.273 77.672 1.00 61.98 310 TRP A O 1
ATOM 1645 N N . ILE A 1 282 ? 1.142 -21.080 76.885 1.00 59.11 311 ILE A N 1
ATOM 1646 C CA . ILE A 1 282 ? 2.136 -21.988 77.438 1.00 56.53 311 ILE A CA 1
ATOM 1647 C C . ILE A 1 282 ? 2.512 -21.457 78.809 1.00 56.22 311 ILE A C 1
ATOM 1648 O O . ILE A 1 282 ? 2.966 -20.317 78.926 1.00 58.51 311 ILE A O 1
ATOM 1653 N N . HIS A 1 283 ? 2.277 -22.264 79.834 1.00 56.64 312 HIS A N 1
ATOM 1654 C CA . HIS A 1 283 ? 2.454 -21.750 81.211 1.00 57.89 312 HIS A CA 1
ATOM 1655 C C . HIS A 1 283 ? 3.861 -21.974 81.742 1.00 62.71 312 HIS A C 1
ATOM 1656 O O . HIS A 1 283 ? 4.356 -21.096 82.452 1.00 62.55 312 HIS A O 1
ATOM 1663 N N . GLU A 1 284 ? 4.480 -23.102 81.423 1.00 54.69 313 GLU A N 1
ATOM 1664 C CA . GLU A 1 284 ? 5.780 -23.308 82.106 1.00 56.41 313 GLU A CA 1
ATOM 1665 C C . GLU A 1 284 ? 6.933 -22.676 81.341 1.00 56.49 313 GLU A C 1
ATOM 1666 O O . GLU A 1 284 ? 7.275 -21.536 81.690 1.00 55.99 313 GLU A O 1
ATOM 1672 N N . PRO A 1 285 ? 7.575 -23.316 80.352 1.00 62.16 314 PRO A N 1
ATOM 1673 C CA . PRO A 1 285 ? 8.743 -22.681 79.773 1.00 58.70 314 PRO A CA 1
ATOM 1674 C C . PRO A 1 285 ? 8.303 -21.293 79.293 1.00 53.40 314 PRO A C 1
ATOM 1675 O O . PRO A 1 285 ? 7.469 -21.242 78.428 1.00 50.80 314 PRO A O 1
ATOM 1679 N N . LYS A 1 286 ? 8.779 -20.212 79.924 1.00 49.26 315 LYS A N 1
ATOM 1680 C CA . LYS A 1 286 ? 8.470 -18.921 79.346 1.00 53.71 315 LYS A CA 1
ATOM 1681 C C . LYS A 1 286 ? 9.082 -18.773 77.956 1.00 50.37 315 LYS A C 1
ATOM 1682 O O . LYS A 1 286 ? 8.615 -17.939 77.163 1.00 47.93 315 LYS A O 1
ATOM 1688 N N . GLY A 1 287 ? 10.099 -19.568 77.664 1.00 45.21 316 GLY A N 1
ATOM 1689 C CA . GLY A 1 287 ? 10.872 -19.491 76.438 1.00 47.16 316 GLY A CA 1
ATOM 1690 C C . GLY A 1 287 ? 12.017 -20.492 76.509 1.00 49.90 316 GLY A C 1
ATOM 1691 O O . GLY A 1 287 ? 12.255 -21.122 77.542 1.00 51.75 316 GLY A O 1
ATOM 1692 N N . TYR A 1 288 ? 12.737 -20.636 75.395 1.00 48.01 317 TYR A N 1
ATOM 1693 C CA . TYR A 1 288 ? 13.832 -21.613 75.393 1.00 50.74 317 TYR A CA 1
ATOM 1694 C C . TYR A 1 288 ? 14.913 -21.229 74.377 1.00 47.79 317 TYR A C 1
ATOM 1695 O O . TYR A 1 288 ? 14.697 -20.405 73.473 1.00 45.19 317 TYR A O 1
ATOM 1704 N N . HIS A 1 289 ? 16.102 -21.816 74.549 1.00 46.57 318 HIS A N 1
ATOM 1705 C CA . HIS A 1 289 ? 17.201 -21.559 73.617 1.00 49.03 318 HIS A CA 1
ATOM 1706 C C . HIS A 1 289 ? 17.086 -22.518 72.423 1.00 47.86 318 HIS A C 1
ATOM 1707 O O . HIS A 1 289 ? 17.700 -23.580 72.352 1.00 52.76 318 HIS A O 1
ATOM 1714 N N . ALA A 1 290 ? 16.263 -22.120 71.460 1.00 47.12 319 ALA A N 1
ATOM 1715 C CA . ALA A 1 290 ? 16.095 -22.935 70.250 1.00 49.49 319 ALA A CA 1
ATOM 1716 C C . ALA A 1 290 ? 17.390 -23.065 69.442 1.00 49.57 319 ALA A C 1
ATOM 1717 O O . ALA A 1 290 ? 17.668 -24.140 68.876 1.00 49.98 319 ALA A O 1
ATOM 1719 N N . ASN A 1 291 ? 18.161 -21.967 69.325 1.00 45.61 320 ASN A N 1
ATOM 1720 C CA . ASN A 1 291 ? 19.330 -21.838 68.452 1.00 45.93 320 ASN A CA 1
ATOM 1721 C C . ASN A 1 291 ? 19.009 -22.172 66.981 1.00 47.64 320 ASN A C 1
ATOM 1722 O O . ASN A 1 291 ? 17.842 -22.318 66.609 1.00 45.29 320 ASN A O 1
ATOM 1727 N N . PHE A 1 292 ? 20.029 -22.233 66.127 1.00 47.83 321 PHE A N 1
ATOM 1728 C CA . PHE A 1 292 ? 19.858 -22.509 64.703 1.00 49.26 321 PHE A CA 1
ATOM 1729 C C . PHE A 1 292 ? 21.244 -22.720 64.115 1.00 47.22 321 PHE A C 1
ATOM 1730 O O . PHE A 1 292 ? 22.247 -22.306 64.700 1.00 51.64 321 PHE A O 1
ATOM 1738 N N . CYS A 1 293 ? 21.285 -23.357 62.950 1.00 50.35 322 CYS A N 1
ATOM 1739 C CA . CYS A 1 293 ? 22.524 -23.623 62.229 1.00 52.86 322 CYS A CA 1
ATOM 1740 C C . CYS A 1 293 ? 22.690 -22.628 61.099 1.00 55.04 322 CYS A C 1
ATOM 1741 O O . CYS A 1 293 ? 21.709 -22.185 60.499 1.00 56.38 322 CYS A O 1
ATOM 1744 N N . LEU A 1 294 ? 23.941 -22.277 60.810 1.00 57.51 323 LEU A N 1
ATOM 1745 C CA . LEU A 1 294 ? 24.205 -21.385 59.690 1.00 56.71 323 LEU A CA 1
ATOM 1746 C C . LEU A 1 294 ? 25.702 -21.294 59.422 1.00 57.71 323 LEU A C 1
ATOM 1747 O O . LEU A 1 294 ? 26.512 -21.295 60.355 1.00 59.76 323 LEU A O 1
ATOM 1752 N N . GLY A 1 295 ? 26.053 -21.211 58.143 1.00 55.86 324 GLY A N 1
ATOM 1753 C CA . GLY A 1 295 ? 27.420 -20.988 57.740 1.00 61.52 324 GLY A CA 1
ATOM 1754 C C . GLY A 1 295 ? 27.789 -21.785 56.510 1.00 62.82 324 GLY A C 1
ATOM 1755 O O . GLY A 1 295 ? 27.178 -22.815 56.215 1.00 61.44 324 GLY A O 1
ATOM 1756 N N . PRO A 1 296 ? 28.797 -21.331 55.767 1.00 64.10 325 PRO A N 1
ATOM 1757 C CA . PRO A 1 296 ? 29.134 -21.995 54.506 1.00 71.51 325 PRO A CA 1
ATOM 1758 C C . PRO A 1 296 ? 29.761 -23.362 54.725 1.00 72.89 325 PRO A C 1
ATOM 1759 O O . PRO A 1 296 ? 30.290 -23.687 55.790 1.00 68.48 325 PRO A O 1
ATOM 1763 N N . CYS A 1 297 ? 29.772 -24.123 53.643 1.00 77.89 326 CYS A N 1
ATOM 1764 C CA . CYS A 1 297 ? 30.476 -25.418 53.707 1.00 83.17 326 CYS A CA 1
ATOM 1765 C C . CYS A 1 297 ? 31.057 -25.729 52.333 1.00 87.43 326 CYS A C 1
ATOM 1766 O O . CYS A 1 297 ? 30.374 -25.484 51.330 1.00 89.96 326 CYS A O 1
ATOM 1769 N N . PRO A 1 298 ? 32.298 -26.236 52.258 1.00 30.00 327 PRO A N 1
ATOM 1770 C CA . PRO A 1 298 ? 32.874 -26.629 50.981 1.00 30.00 327 PRO A CA 1
ATOM 1771 C C . PRO A 1 298 ? 32.404 -28.032 50.586 1.00 30.00 327 PRO A C 1
ATOM 1772 O O . PRO A 1 298 ? 31.767 -28.654 51.413 1.00 30.00 327 PRO A O 1
ATOM 1776 N N . PRO A 1 325 ? 25.926 -28.676 49.754 1.00 88.94 354 PRO A N 1
ATOM 1777 C CA . PRO A 1 325 ? 26.176 -29.029 51.153 1.00 82.40 354 PRO A CA 1
ATOM 1778 C C . PRO A 1 325 ? 25.600 -27.972 52.079 1.00 74.37 354 PRO A C 1
ATOM 1779 O O . PRO A 1 325 ? 25.979 -26.800 51.993 1.00 78.78 354 PRO A O 1
ATOM 1783 N N . CYS A 1 326 ? 24.686 -28.371 52.955 1.00 69.88 355 CYS A N 1
ATOM 1784 C CA . CYS A 1 326 ? 24.024 -27.438 53.855 1.00 69.71 355 CYS A CA 1
ATOM 1785 C C . CYS A 1 326 ? 24.513 -27.596 55.288 1.00 66.82 355 CYS A C 1
ATOM 1786 O O . CYS A 1 326 ? 24.895 -28.692 55.715 1.00 63.45 355 CYS A O 1
ATOM 1789 N N . CYS A 1 327 ? 24.460 -26.482 56.030 1.00 64.34 356 CYS A N 1
ATOM 1790 C CA . CYS A 1 327 ? 24.719 -26.458 57.465 1.00 60.11 356 CYS A CA 1
ATOM 1791 C C . CYS A 1 327 ? 23.418 -26.788 58.181 1.00 55.24 356 CYS A C 1
ATOM 1792 O O . CYS A 1 327 ? 22.455 -26.017 58.114 1.00 56.78 356 CYS A O 1
ATOM 1795 N N . VAL A 1 328 ? 23.382 -27.932 58.854 1.00 55.00 357 VAL A N 1
ATOM 1796 C CA . VAL A 1 328 ? 22.140 -28.446 59.427 1.00 55.01 357 VAL A CA 1
ATOM 1797 C C . VAL A 1 328 ? 22.386 -28.946 60.845 1.00 53.31 357 VAL A C 1
ATOM 1798 O O . VAL A 1 328 ? 23.534 -29.168 61.265 1.00 54.49 357 VAL A O 1
ATOM 1802 N N . PRO A 1 329 ? 21.313 -29.138 61.610 1.00 51.95 358 PRO A N 1
ATOM 1803 C CA . PRO A 1 329 ? 21.464 -29.726 62.948 1.00 56.83 358 PRO A CA 1
ATOM 1804 C C . PRO A 1 329 ? 22.177 -31.070 62.899 1.00 57.66 358 PRO A C 1
ATOM 1805 O O . PRO A 1 329 ? 21.944 -31.903 62.022 1.00 57.14 358 PRO A O 1
ATOM 1809 N N . GLN A 1 330 ? 23.082 -31.254 63.850 1.00 60.54 359 GLN A N 1
ATOM 1810 C CA . GLN A 1 330 ? 23.651 -32.558 64.129 1.00 63.07 359 GLN A CA 1
ATOM 1811 C C . GLN A 1 330 ? 22.995 -33.202 65.346 1.00 63.99 359 GLN A C 1
ATOM 1812 O O . GLN A 1 330 ? 22.474 -34.318 65.259 1.00 67.86 359 GLN A O 1
ATOM 1818 N N . ALA A 1 331 ? 23.009 -32.522 66.484 1.00 59.79 360 ALA A N 1
ATOM 1819 C CA . ALA A 1 331 ? 22.357 -33.020 67.683 1.00 62.77 360 ALA A CA 1
ATOM 1820 C C . ALA A 1 331 ? 21.228 -32.067 68.044 1.00 60.64 360 ALA A C 1
ATOM 1821 O O . ALA A 1 331 ? 21.417 -30.846 68.010 1.00 56.51 360 ALA A O 1
ATOM 1823 N N . LEU A 1 332 ? 20.047 -32.622 68.340 1.00 58.60 361 LEU A N 1
ATOM 1824 C CA . LEU A 1 332 ? 18.895 -31.849 68.779 1.00 52.15 361 LEU A CA 1
ATOM 1825 C C . LEU A 1 332 ? 18.479 -32.308 70.169 1.00 55.47 361 LEU A C 1
ATOM 1826 O O . LEU A 1 332 ? 18.814 -33.405 70.618 1.00 57.63 361 LEU A O 1
ATOM 1831 N N . GLU A 1 333 ? 17.731 -31.470 70.855 1.00 52.88 362 GLU A N 1
ATOM 1832 C CA . GLU A 1 333 ? 17.137 -31.898 72.108 1.00 54.51 362 GLU A CA 1
ATOM 1833 C C . GLU A 1 333 ? 15.645 -31.623 72.121 1.00 50.14 362 GLU A C 1
ATOM 1834 O O . GLU A 1 333 ? 15.151 -30.747 71.395 1.00 47.61 362 GLU A O 1
ATOM 1840 N N . PRO A 1 334 ? 14.896 -32.377 72.918 1.00 49.39 363 PRO A N 1
ATOM 1841 C CA . PRO A 1 334 ? 13.453 -32.155 73.024 1.00 49.07 363 PRO A CA 1
ATOM 1842 C C . PRO A 1 334 ? 13.153 -30.974 73.942 1.00 48.17 363 PRO A C 1
ATOM 1843 O O . PRO A 1 334 ? 13.990 -30.536 74.732 1.00 52.51 363 PRO A O 1
ATOM 1847 N N . LEU A 1 335 ? 11.919 -30.481 73.850 1.00 48.34 364 LEU A N 1
ATOM 1848 C CA . LEU A 1 335 ? 11.441 -29.417 74.730 1.00 46.55 364 LEU A CA 1
ATOM 1849 C C . LEU A 1 335 ? 10.142 -29.852 75.394 1.00 51.10 364 LEU A C 1
ATOM 1850 O O . LEU A 1 335 ? 9.137 -30.090 74.687 1.00 50.63 364 LEU A O 1
ATOM 1855 N N . PRO A 1 336 ? 10.101 -29.968 76.719 1.00 47.62 365 PRO A N 1
ATOM 1856 C CA . PRO A 1 336 ? 8.819 -30.157 77.414 1.00 48.61 365 PRO A CA 1
ATOM 1857 C C . PRO A 1 336 ? 8.143 -28.835 77.748 1.00 52.06 365 PRO A C 1
ATOM 1858 O O . PRO A 1 336 ? 8.784 -27.820 78.052 1.00 49.38 365 PRO A O 1
ATOM 1862 N N . ILE A 1 337 ? 6.813 -28.855 77.653 1.00 48.29 366 ILE A N 1
ATOM 1863 C CA . ILE A 1 337 ? 5.980 -27.678 77.890 1.00 52.67 366 ILE A CA 1
ATOM 1864 C C . ILE A 1 337 ? 4.776 -28.053 78.754 1.00 53.53 366 ILE A C 1
ATOM 1865 O O . ILE A 1 337 ? 4.399 -29.224 78.880 1.00 52.15 366 ILE A O 1
ATOM 1870 N N . VAL A 1 338 ? 4.192 -27.040 79.386 1.00 53.57 367 VAL A N 1
ATOM 1871 C CA . VAL A 1 338 ? 3.016 -27.224 80.222 1.00 53.68 367 VAL A CA 1
ATOM 1872 C C . VAL A 1 338 ? 1.958 -26.254 79.742 1.00 52.87 367 VAL A C 1
ATOM 1873 O O . VAL A 1 338 ? 2.205 -25.043 79.673 1.00 54.50 367 VAL A O 1
ATOM 1877 N N . TYR A 1 339 ? 0.785 -26.776 79.417 1.00 50.87 368 TYR A N 1
ATOM 1878 C CA . TYR A 1 339 ? -0.323 -25.884 79.128 1.00 58.99 368 TYR A CA 1
ATOM 1879 C C . TYR A 1 339 ? -1.626 -26.524 79.577 1.00 62.32 368 TYR A C 1
ATOM 1880 O O . TYR A 1 339 ? -1.686 -27.710 79.920 1.00 59.59 368 TYR A O 1
ATOM 1889 N N . TYR A 1 340 ? -2.675 -25.718 79.581 1.00 64.71 369 TYR A N 1
ATOM 1890 C CA . TYR A 1 340 ? -3.984 -26.192 79.985 1.00 68.15 369 TYR A CA 1
ATOM 1891 C C . TYR A 1 340 ? -4.858 -26.432 78.774 1.00 68.37 369 TYR A C 1
ATOM 1892 O O . TYR A 1 340 ? -4.889 -25.631 77.836 1.00 70.56 369 TYR A O 1
ATOM 1901 N N . VAL A 1 341 ? -5.602 -27.522 78.825 1.00 71.18 370 VAL A N 1
ATOM 1902 C CA . VAL A 1 341 ? -6.763 -27.710 77.977 1.00 72.82 370 VAL A CA 1
ATOM 1903 C C . VAL A 1 341 ? -7.968 -27.704 78.905 1.00 78.46 370 VAL A C 1
ATOM 1904 O O . VAL A 1 341 ? -8.078 -28.552 79.801 1.00 77.24 370 VAL A O 1
ATOM 1908 N N . GLY A 1 342 ? -8.833 -26.704 78.740 1.00 80.26 371 GLY A N 1
ATOM 1909 C CA . GLY A 1 342 ? -9.935 -26.550 79.678 1.00 87.79 371 GLY A CA 1
ATOM 1910 C C . GLY A 1 342 ? -9.384 -26.262 81.057 1.00 87.05 371 GLY A C 1
ATOM 1911 O O . GLY A 1 342 ? -8.563 -25.358 81.238 1.00 87.19 371 GLY A O 1
ATOM 1912 N N . ARG A 1 343 ? -9.817 -27.048 82.042 1.00 85.67 372 ARG A N 1
ATOM 1913 C CA . ARG A 1 343 ? -9.292 -26.953 83.399 1.00 83.82 372 ARG A CA 1
ATOM 1914 C C . ARG A 1 343 ? -8.138 -27.917 83.650 1.00 78.79 372 ARG A C 1
ATOM 1915 O O . ARG A 1 343 ? -7.676 -28.020 84.790 1.00 76.83 372 ARG A O 1
ATOM 1923 N N . LYS A 1 344 ? -7.650 -28.600 82.615 1.00 74.16 373 LYS A N 1
ATOM 1924 C CA . LYS A 1 344 ? -6.690 -29.686 82.764 1.00 73.18 373 LYS A CA 1
ATOM 1925 C C . LYS A 1 344 ? -5.286 -29.235 82.375 1.00 71.44 373 LYS A C 1
ATOM 1926 O O . LYS A 1 344 ? -5.040 -28.954 81.189 1.00 70.73 373 LYS A O 1
ATOM 1932 N N . PRO A 1 345 ? -4.341 -29.150 83.316 1.00 65.92 374 PRO A N 1
ATOM 1933 C CA . PRO A 1 345 ? -2.944 -28.902 82.932 1.00 64.56 374 PRO A CA 1
ATOM 1934 C C . PRO A 1 345 ? -2.338 -30.145 82.301 1.00 64.76 374 PRO A C 1
ATOM 1935 O O . PRO A 1 345 ? -2.589 -31.268 82.743 1.00 63.46 374 PRO A O 1
ATOM 1939 N N . LYS A 1 346 ? -1.527 -29.940 81.261 1.00 63.66 375 LYS A N 1
ATOM 1940 C CA . LYS A 1 346 ? -0.922 -31.049 80.542 1.00 61.17 375 LYS A CA 1
ATOM 1941 C C . LYS A 1 346 ? 0.567 -30.810 80.351 1.00 59.26 375 LYS A C 1
ATOM 1942 O O . LYS A 1 346 ? 0.989 -29.687 80.051 1.00 57.02 375 LYS A O 1
ATOM 1948 N N . VAL A 1 347 ? 1.352 -31.875 80.518 1.00 55.78 376 VAL A N 1
ATOM 1949 C CA . VAL A 1 347 ? 2.774 -31.880 80.186 1.00 56.79 376 VAL A CA 1
ATOM 1950 C C . VAL A 1 347 ? 2.943 -32.569 78.835 1.00 55.84 376 VAL A C 1
ATOM 1951 O O . VAL A 1 347 ? 2.567 -33.734 78.676 1.00 58.89 376 VAL A O 1
ATOM 1955 N N . GLU A 1 348 ? 3.549 -31.885 77.879 1.00 51.22 377 GLU A N 1
ATOM 1956 C CA . GLU A 1 348 ? 3.815 -32.457 76.567 1.00 53.36 377 GLU A CA 1
ATOM 1957 C C . GLU A 1 348 ? 5.301 -32.361 76.280 1.00 55.77 377 GLU A C 1
ATOM 1958 O O . GLU A 1 348 ? 5.927 -31.348 76.611 1.00 52.85 377 GLU A O 1
ATOM 1964 N N . GLN A 1 349 ? 5.866 -33.393 75.645 1.00 53.92 378 GLN A N 1
ATOM 1965 C CA . GLN A 1 349 ? 7.232 -33.323 75.148 1.00 54.90 378 GLN A CA 1
ATOM 1966 C C . GLN A 1 349 ? 7.247 -33.210 73.625 1.00 55.13 378 GLN A C 1
ATOM 1967 O O . GLN A 1 349 ? 6.576 -33.976 72.922 1.00 51.37 378 GLN A O 1
ATOM 1973 N N . LEU A 1 350 ? 8.025 -32.259 73.124 1.00 51.15 379 LEU A N 1
ATOM 1974 C CA . LEU A 1 350 ? 8.177 -32.033 71.700 1.00 51.12 379 LEU A CA 1
ATOM 1975 C C . LEU A 1 350 ? 9.600 -32.409 71.294 1.00 51.66 379 LEU A C 1
ATOM 1976 O O . LEU A 1 350 ? 10.562 -31.980 71.941 1.00 52.54 379 LEU A O 1
ATOM 1981 N N . SER A 1 351 ? 9.735 -33.216 70.244 1.00 50.07 380 SER A N 1
ATOM 1982 C CA . SER A 1 351 ? 11.061 -33.658 69.821 1.00 52.36 380 SER A CA 1
ATOM 1983 C C . SER A 1 351 ? 11.740 -32.606 68.940 1.00 54.63 380 SER A C 1
ATOM 1984 O O . SER A 1 351 ? 11.091 -31.739 68.340 1.00 51.34 380 SER A O 1
ATOM 1987 N N . ASN A 1 352 ? 13.077 -32.681 68.885 1.00 51.76 381 ASN A N 1
ATOM 1988 C CA . ASN A 1 352 ? 13.870 -31.913 67.914 1.00 54.39 381 ASN A CA 1
ATOM 1989 C C . ASN A 1 352 ? 13.644 -30.404 67.998 1.00 51.67 381 ASN A C 1
ATOM 1990 O O . ASN A 1 352 ? 13.631 -29.702 66.986 1.00 51.78 381 ASN A O 1
ATOM 1995 N N . MET A 1 353 ? 13.517 -29.888 69.212 1.00 48.44 382 MET A N 1
ATOM 1996 C CA . MET A 1 353 ? 13.215 -28.474 69.359 1.00 47.91 382 MET A CA 1
ATOM 1997 C C . MET A 1 353 ? 14.467 -27.602 69.504 1.00 51.61 382 MET A C 1
ATOM 1998 O O . MET A 1 353 ? 14.473 -26.450 69.059 1.00 53.30 382 MET A O 1
ATOM 2003 N N . ILE A 1 354 ? 15.533 -28.123 70.098 1.00 48.97 383 ILE A N 1
ATOM 2004 C CA . ILE A 1 354 ? 16.683 -27.327 70.504 1.00 49.21 383 ILE A CA 1
ATOM 2005 C C . ILE A 1 354 ? 17.877 -27.836 69.706 1.00 49.50 383 ILE A C 1
ATOM 2006 O O . ILE A 1 354 ? 18.204 -29.032 69.760 1.00 48.37 383 ILE A O 1
ATOM 2011 N N . VAL A 1 355 ? 18.523 -26.942 68.973 1.00 47.20 384 VAL A N 1
ATOM 2012 C CA . VAL A 1 355 ? 19.707 -27.291 68.198 1.00 50.87 384 VAL A CA 1
ATOM 2013 C C . VAL A 1 355 ? 20.918 -27.193 69.109 1.00 51.21 384 VAL A C 1
ATOM 2014 O O . VAL A 1 355 ? 21.247 -26.122 69.617 1.00 50.31 384 VAL A O 1
ATOM 2018 N N . ARG A 1 356 ? 21.595 -28.297 69.319 1.00 52.84 385 ARG A N 1
ATOM 2019 C CA . ARG A 1 356 ? 22.761 -28.202 70.168 1.00 57.67 385 ARG A CA 1
ATOM 2020 C C . ARG A 1 356 ? 24.043 -28.087 69.361 1.00 60.03 385 ARG A C 1
ATOM 2021 O O . ARG A 1 356 ? 25.012 -27.477 69.837 1.00 59.08 385 ARG A O 1
ATOM 2029 N N . SER A 1 357 ? 24.066 -28.645 68.153 1.00 55.23 386 SER A N 1
ATOM 2030 C CA . SER A 1 357 ? 25.264 -28.576 67.329 1.00 59.29 386 SER A CA 1
ATOM 2031 C C . SER A 1 357 ? 24.889 -28.749 65.859 1.00 56.76 386 SER A C 1
ATOM 2032 O O . SER A 1 357 ? 23.810 -29.242 65.522 1.00 58.26 386 SER A O 1
ATOM 2035 N N . CYS A 1 358 ? 25.794 -28.298 64.992 1.00 56.72 387 CYS A N 1
ATOM 2036 C CA . CYS A 1 358 ? 25.577 -28.257 63.556 1.00 56.01 387 CYS A CA 1
ATOM 2037 C C . CYS A 1 358 ? 26.681 -29.019 62.839 1.00 57.75 387 CYS A C 1
ATOM 2038 O O . CYS A 1 358 ? 27.811 -29.119 63.316 1.00 60.05 387 CYS A O 1
ATOM 2041 N N . LYS A 1 359 ? 26.322 -29.586 61.701 1.00 60.98 388 LYS A N 1
ATOM 2042 C CA . LYS A 1 359 ? 27.257 -30.292 60.844 1.00 65.49 388 LYS A CA 1
ATOM 2043 C C . LYS A 1 359 ? 26.953 -29.875 59.423 1.00 62.65 388 LYS A C 1
ATOM 2044 O O . LYS A 1 359 ? 25.965 -29.180 59.145 1.00 60.13 388 LYS A O 1
ATOM 2050 N N . CYS A 1 360 ? 27.794 -30.302 58.514 1.00 64.23 389 CYS A N 1
ATOM 2051 C CA . CYS A 1 360 ? 27.464 -30.177 57.108 1.00 68.27 389 CYS A CA 1
ATOM 2052 C C . CYS A 1 360 ? 27.222 -31.550 56.524 1.00 67.65 389 CYS A C 1
ATOM 2053 O O . CYS A 1 360 ? 28.116 -32.406 56.545 1.00 70.57 389 CYS A O 1
ATOM 2056 N N . SER A 1 361 ? 26.002 -31.774 56.057 1.00 68.08 390 SER A N 1
ATOM 2057 C CA . SER A 1 361 ? 25.735 -32.939 55.205 1.00 74.31 390 SER A CA 1
ATOM 2058 C C . SER A 1 361 ? 25.253 -32.439 53.866 1.00 70.76 390 SER A C 1
ATOM 2059 O O . SER A 1 361 ? 24.468 -31.497 53.806 1.00 68.31 390 SER A O 1
ATOM 2063 N N . ILE B 1 7 ? 24.992 -12.210 53.494 1.00 77.76 36 ILE B N 1
ATOM 2064 C CA . ILE B 1 7 ? 24.156 -13.187 54.195 1.00 79.14 36 ILE B CA 1
ATOM 2065 C C . ILE B 1 7 ? 23.707 -12.664 55.577 1.00 74.77 36 ILE B C 1
ATOM 2066 O O . ILE B 1 7 ? 24.528 -12.479 56.478 1.00 74.47 36 ILE B O 1
ATOM 2071 N N . ASP B 1 8 ? 22.398 -12.466 55.744 1.00 67.01 37 ASP B N 1
ATOM 2072 C CA . ASP B 1 8 ? 21.846 -11.682 56.850 1.00 60.38 37 ASP B CA 1
ATOM 2073 C C . ASP B 1 8 ? 21.310 -12.624 57.923 1.00 56.98 37 ASP B C 1
ATOM 2074 O O . ASP B 1 8 ? 20.218 -13.173 57.792 1.00 55.98 37 ASP B O 1
ATOM 2079 N N . MET B 1 9 ? 22.071 -12.777 59.009 1.00 59.98 38 MET B N 1
ATOM 2080 C CA A MET B 1 9 ? 21.645 -13.662 60.086 0.51 59.35 38 MET B CA 1
ATOM 2081 C CA B MET B 1 9 ? 21.639 -13.663 60.078 0.49 57.66 38 MET B CA 1
ATOM 2082 C C . MET B 1 9 ? 20.363 -13.157 60.737 1.00 58.30 38 MET B C 1
ATOM 2083 O O . MET B 1 9 ? 19.610 -13.950 61.324 1.00 55.09 38 MET B O 1
ATOM 2092 N N . GLU B 1 10 ? 20.098 -11.845 60.652 1.00 56.69 39 GLU B N 1
ATOM 2093 C CA . GLU B 1 10 ? 18.875 -11.300 61.232 1.00 54.96 39 GLU B CA 1
ATOM 2094 C C . GLU B 1 10 ? 17.661 -11.806 60.458 1.00 55.61 39 GLU B C 1
ATOM 2095 O O . GLU B 1 10 ? 16.629 -12.148 61.056 1.00 55.59 39 GLU B O 1
ATOM 2101 N N . LEU B 1 11 ? 17.790 -11.925 59.130 1.00 54.77 40 LEU B N 1
ATOM 2102 C CA . LEU B 1 11 ? 16.719 -12.526 58.339 1.00 52.23 40 LEU B CA 1
ATOM 2103 C C . LEU B 1 11 ? 16.569 -14.006 58.642 1.00 52.86 40 LEU B C 1
ATOM 2104 O O . LEU B 1 11 ? 15.442 -14.515 58.660 1.00 56.13 40 LEU B O 1
ATOM 2109 N N . VAL B 1 12 ? 17.676 -14.713 58.891 1.00 49.81 41 VAL B N 1
ATOM 2110 C CA . VAL B 1 12 ? 17.578 -16.128 59.230 1.00 49.81 41 VAL B CA 1
ATOM 2111 C C . VAL B 1 12 ? 16.852 -16.304 60.555 1.00 47.51 41 VAL B C 1
ATOM 2112 O O . VAL B 1 12 ? 15.981 -17.175 60.688 1.00 48.46 41 VAL B O 1
ATOM 2116 N N . LYS B 1 13 ? 17.169 -15.470 61.543 1.00 48.22 42 LYS B N 1
ATOM 2117 C CA . LYS B 1 13 ? 16.466 -15.559 62.817 1.00 51.82 42 LYS B CA 1
ATOM 2118 C C . LYS B 1 13 ? 14.978 -15.349 62.635 1.00 49.32 42 LYS B C 1
ATOM 2119 O O . LYS B 1 13 ? 14.175 -16.024 63.286 1.00 47.05 42 LYS B O 1
ATOM 2125 N N . ARG B 1 14 ? 14.593 -14.417 61.754 1.00 51.75 43 ARG B N 1
ATOM 2126 C CA . ARG B 1 14 ? 13.179 -14.171 61.504 1.00 48.82 43 ARG B CA 1
ATOM 2127 C C . ARG B 1 14 ? 12.519 -15.431 60.985 1.00 51.63 43 ARG B C 1
ATOM 2128 O O . ARG B 1 14 ? 11.443 -15.828 61.441 1.00 53.64 43 ARG B O 1
ATOM 2136 N N . LYS B 1 15 ? 13.168 -16.083 60.037 1.00 51.93 44 LYS B N 1
ATOM 2137 C CA . LYS B 1 15 ? 12.569 -17.250 59.420 1.00 53.53 44 LYS B CA 1
ATOM 2138 C C . LYS B 1 15 ? 12.602 -18.431 60.387 1.00 52.60 44 LYS B C 1
ATOM 2139 O O . LYS B 1 15 ? 11.646 -19.214 60.452 1.00 48.93 44 LYS B O 1
ATOM 2145 N N . ARG B 1 16 ? 13.671 -18.536 61.193 1.00 51.04 45 ARG B N 1
ATOM 2146 C CA . ARG B 1 16 ? 13.718 -19.570 62.220 1.00 52.34 45 ARG B CA 1
ATOM 2147 C C . ARG B 1 16 ? 12.568 -19.396 63.207 1.00 50.98 45 ARG B C 1
ATOM 2148 O O . ARG B 1 16 ? 11.908 -20.369 63.578 1.00 51.74 45 ARG B O 1
ATOM 2156 N N . ILE B 1 17 ? 12.280 -18.161 63.598 1.00 48.66 46 ILE B N 1
ATOM 2157 C CA . ILE B 1 17 ? 11.224 -17.918 64.573 1.00 52.05 46 ILE B CA 1
ATOM 2158 C C . ILE B 1 17 ? 9.858 -18.313 64.002 1.00 53.51 46 ILE B C 1
ATOM 2159 O O . ILE B 1 17 ? 9.049 -18.976 64.668 1.00 47.00 46 ILE B O 1
ATOM 2164 N N . GLU B 1 18 ? 9.574 -17.906 62.763 1.00 52.46 47 GLU B N 1
ATOM 2165 C CA . GLU B 1 18 ? 8.250 -18.207 62.211 1.00 53.04 47 GLU B CA 1
ATOM 2166 C C . GLU B 1 18 ? 8.090 -19.706 62.005 1.00 55.66 47 GLU B C 1
ATOM 2167 O O . GLU B 1 18 ? 7.013 -20.258 62.249 1.00 54.21 47 GLU B O 1
ATOM 2173 N N . ALA B 1 19 ? 9.177 -20.391 61.646 1.00 49.69 48 ALA B N 1
ATOM 2174 C CA . ALA B 1 19 ? 9.135 -21.847 61.570 1.00 53.79 48 ALA B CA 1
ATOM 2175 C C . ALA B 1 19 ? 8.832 -22.468 62.937 1.00 51.88 48 ALA B C 1
ATOM 2176 O O . ALA B 1 19 ? 8.092 -23.461 63.020 1.00 51.40 48 ALA B O 1
ATOM 2178 N N . ILE B 1 20 ? 9.385 -21.900 64.019 1.00 51.93 49 ILE B N 1
ATOM 2179 C CA . ILE B 1 20 ? 9.068 -22.398 65.363 1.00 52.14 49 ILE B CA 1
ATOM 2180 C C . ILE B 1 20 ? 7.564 -22.345 65.611 1.00 50.22 49 ILE B C 1
ATOM 2181 O O . ILE B 1 20 ? 6.973 -23.302 66.131 1.00 46.95 49 ILE B O 1
ATOM 2186 N N . ARG B 1 21 ? 6.924 -21.218 65.264 1.00 52.04 50 ARG B N 1
ATOM 2187 C CA . ARG B 1 21 ? 5.479 -21.104 65.463 1.00 51.20 50 ARG B CA 1
ATOM 2188 C C . ARG B 1 21 ? 4.757 -22.283 64.821 1.00 55.69 50 ARG B C 1
ATOM 2189 O O . ARG B 1 21 ? 3.880 -22.901 65.439 1.00 55.01 50 ARG B O 1
ATOM 2197 N N . GLY B 1 22 ? 5.125 -22.619 63.577 1.00 53.93 51 GLY B N 1
ATOM 2198 C CA . GLY B 1 22 ? 4.425 -23.679 62.876 1.00 56.55 51 GLY B CA 1
ATOM 2199 C C . GLY B 1 22 ? 4.756 -25.041 63.442 1.00 61.31 51 GLY B C 1
ATOM 2200 O O . GLY B 1 22 ? 3.876 -25.899 63.563 1.00 55.60 51 GLY B O 1
ATOM 2201 N N . GLN B 1 23 ? 6.023 -25.231 63.835 1.00 56.25 52 GLN B N 1
ATOM 2202 C CA . GLN B 1 23 ? 6.502 -26.502 64.368 1.00 56.97 52 GLN B CA 1
ATOM 2203 C C . GLN B 1 23 ? 5.745 -26.899 65.631 1.00 56.68 52 GLN B C 1
ATOM 2204 O O . GLN B 1 23 ? 5.315 -28.055 65.781 1.00 55.11 52 GLN B O 1
ATOM 2210 N N . ILE B 1 24 ? 5.559 -25.948 66.545 1.00 48.50 53 ILE B N 1
ATOM 2211 C CA . ILE B 1 24 ? 4.922 -26.275 67.816 1.00 53.97 53 ILE B CA 1
ATOM 2212 C C . ILE B 1 24 ? 3.438 -26.569 67.617 1.00 56.23 53 ILE B C 1
ATOM 2213 O O . ILE B 1 24 ? 2.887 -27.498 68.221 1.00 58.19 53 ILE B O 1
ATOM 2218 N N . LEU B 1 25 ? 2.757 -25.778 66.783 1.00 54.64 54 LEU B N 1
ATOM 2219 C CA . LEU B 1 25 ? 1.335 -26.036 66.575 1.00 60.99 54 LEU B CA 1
ATOM 2220 C C . LEU B 1 25 ? 1.118 -27.350 65.833 1.00 57.82 54 LEU B C 1
ATOM 2221 O O . LEU B 1 25 ? 0.214 -28.124 66.172 1.00 60.89 54 LEU B O 1
ATOM 2226 N N . SER B 1 26 ? 1.937 -27.627 64.821 1.00 57.90 55 SER B N 1
ATOM 2227 C CA . SER B 1 26 ? 1.716 -28.846 64.057 1.00 57.30 55 SER B CA 1
ATOM 2228 C C . SER B 1 26 ? 2.069 -30.072 64.897 1.00 61.24 55 SER B C 1
ATOM 2229 O O . SER B 1 26 ? 1.339 -31.067 64.878 1.00 60.81 55 SER B O 1
ATOM 2232 N N . LYS B 1 27 ? 3.132 -29.983 65.708 1.00 58.07 56 LYS B N 1
ATOM 2233 C CA . LYS B 1 27 ? 3.516 -31.094 66.580 1.00 61.97 56 LYS B CA 1
ATOM 2234 C C . LYS B 1 27 ? 2.418 -31.438 67.588 1.00 62.59 56 LYS B C 1
ATOM 2235 O O . LYS B 1 27 ? 2.285 -32.602 68.000 1.00 60.19 56 LYS B O 1
ATOM 2241 N N . LEU B 1 28 ? 1.629 -30.448 67.999 1.00 59.44 57 LEU B N 1
ATOM 2242 C CA . LEU B 1 28 ? 0.486 -30.677 68.869 1.00 60.09 57 LEU B CA 1
ATOM 2243 C C . LEU B 1 28 ? -0.786 -30.955 68.086 1.00 65.22 57 LEU B C 1
ATOM 2244 O O . LEU B 1 28 ? -1.861 -31.062 68.697 1.00 63.76 57 LEU B O 1
ATOM 2249 N N . ARG B 1 29 ? -0.685 -31.038 66.750 1.00 67.82 58 ARG B N 1
ATOM 2250 C CA . ARG B 1 29 ? -1.841 -31.222 65.865 1.00 66.24 58 ARG B CA 1
ATOM 2251 C C . ARG B 1 29 ? -2.951 -30.230 66.224 1.00 67.09 58 ARG B C 1
ATOM 2252 O O . ARG B 1 29 ? -4.129 -30.571 66.364 1.00 73.66 58 ARG B O 1
ATOM 2260 N N . LEU B 1 30 ? -2.541 -28.977 66.394 1.00 67.93 59 LEU B N 1
ATOM 2261 C CA . LEU B 1 30 ? -3.435 -27.838 66.533 1.00 74.67 59 LEU B CA 1
ATOM 2262 C C . LEU B 1 30 ? -3.315 -26.952 65.301 1.00 69.81 59 LEU B C 1
ATOM 2263 O O . LEU B 1 30 ? -2.230 -26.799 64.734 1.00 72.15 59 LEU B O 1
ATOM 2268 N N . ALA B 1 31 ? -4.424 -26.371 64.889 1.00 72.84 60 ALA B N 1
ATOM 2269 C CA . ALA B 1 31 ? -4.383 -25.442 63.768 1.00 80.13 60 ALA B CA 1
ATOM 2270 C C . ALA B 1 31 ? -4.111 -24.015 64.207 1.00 81.84 60 ALA B C 1
ATOM 2271 O O . ALA B 1 31 ? -3.572 -23.222 63.425 1.00 83.97 60 ALA B O 1
ATOM 2273 N N . SER B 1 32 ? -4.460 -23.688 65.444 1.00 79.53 61 SER B N 1
ATOM 2274 C CA . SER B 1 32 ? -4.311 -22.355 66.001 1.00 77.63 61 SER B CA 1
ATOM 2275 C C . SER B 1 32 ? -4.168 -22.518 67.504 1.00 75.16 61 SER B C 1
ATOM 2276 O O . SER B 1 32 ? -4.684 -23.493 68.065 1.00 73.81 61 SER B O 1
ATOM 2279 N N . PRO B 1 33 ? -3.457 -21.614 68.175 1.00 74.31 62 PRO B N 1
ATOM 2280 C CA . PRO B 1 33 ? -3.159 -21.802 69.604 1.00 71.74 62 PRO B CA 1
ATOM 2281 C C . PRO B 1 33 ? -4.437 -21.874 70.416 1.00 68.22 62 PRO B C 1
ATOM 2282 O O . PRO B 1 33 ? -5.426 -21.220 70.074 1.00 77.00 62 PRO B O 1
ATOM 2286 N N . PRO B 1 34 ? -4.470 -22.685 71.458 1.00 70.10 63 PRO B N 1
ATOM 2287 C CA . PRO B 1 34 ? -5.730 -22.914 72.176 1.00 74.03 63 PRO B CA 1
ATOM 2288 C C . PRO B 1 34 ? -6.131 -21.746 73.068 1.00 80.32 63 PRO B C 1
ATOM 2289 O O . PRO B 1 34 ? -5.412 -20.750 73.169 1.00 82.39 63 PRO B O 1
ATOM 2293 N N . SER B 1 35 ? -7.275 -21.859 73.729 1.00 84.85 64 SER B N 1
ATOM 2294 C CA . SER B 1 35 ? -7.768 -20.787 74.587 1.00 92.29 64 SER B CA 1
ATOM 2295 C C . SER B 1 35 ? -7.064 -20.821 75.950 1.00 95.78 64 SER B C 1
ATOM 2296 O O . SER B 1 35 ? -6.123 -21.590 76.180 1.00 91.81 64 SER B O 1
ATOM 2299 N N . GLN B 1 36 ? -7.510 -19.946 76.848 1.00 95.39 65 GLN B N 1
ATOM 2300 C CA . GLN B 1 36 ? -7.098 -19.819 78.251 1.00 93.61 65 GLN B CA 1
ATOM 2301 C C . GLN B 1 36 ? -8.308 -19.279 79.008 1.00 102.04 65 GLN B C 1
ATOM 2302 O O . GLN B 1 36 ? -9.442 -19.376 78.529 1.00 107.18 65 GLN B O 1
ATOM 2308 N N . GLY B 1 37 ? -8.082 -18.711 80.192 1.00 102.39 66 GLY B N 1
ATOM 2309 C CA . GLY B 1 37 ? -9.129 -17.925 80.822 1.00 98.31 66 GLY B CA 1
ATOM 2310 C C . GLY B 1 37 ? -10.135 -18.805 81.523 1.00 104.99 66 GLY B C 1
ATOM 2311 O O . GLY B 1 37 ? -10.741 -18.411 82.531 1.00 96.87 66 GLY B O 1
ATOM 2312 N N . GLU B 1 38 ? -10.368 -19.984 80.929 1.00 111.32 67 GLU B N 1
ATOM 2313 C CA . GLU B 1 38 ? -10.846 -21.136 81.682 1.00 113.39 67 GLU B CA 1
ATOM 2314 C C . GLU B 1 38 ? -9.777 -21.609 82.654 1.00 109.84 67 GLU B C 1
ATOM 2315 O O . GLU B 1 38 ? -10.084 -22.355 83.597 1.00 110.97 67 GLU B O 1
ATOM 2321 N N . VAL B 1 39 ? -8.533 -21.176 82.439 1.00 106.08 68 VAL B N 1
ATOM 2322 C CA . VAL B 1 39 ? -7.411 -21.385 83.354 1.00 101.82 68 VAL B CA 1
ATOM 2323 C C . VAL B 1 39 ? -7.440 -20.314 84.441 1.00 101.35 68 VAL B C 1
ATOM 2324 O O . VAL B 1 39 ? -7.720 -19.139 84.153 1.00 96.58 68 VAL B O 1
ATOM 2328 N N . PRO B 1 40 ? -7.200 -20.668 85.698 1.00 101.75 69 PRO B N 1
ATOM 2329 C CA . PRO B 1 40 ? -7.214 -19.662 86.770 1.00 96.82 69 PRO B CA 1
ATOM 2330 C C . PRO B 1 40 ? -5.853 -18.991 86.836 1.00 97.86 69 PRO B C 1
ATOM 2331 O O . PRO B 1 40 ? -4.940 -19.380 86.095 1.00 96.96 69 PRO B O 1
ATOM 2335 N N . PRO B 1 41 ? -5.655 -17.999 87.705 1.00 99.12 70 PRO B N 1
ATOM 2336 C CA . PRO B 1 41 ? -4.364 -17.282 87.699 1.00 98.22 70 PRO B CA 1
ATOM 2337 C C . PRO B 1 41 ? -3.311 -17.947 88.579 1.00 103.66 70 PRO B C 1
ATOM 2338 O O . PRO B 1 41 ? -3.632 -18.912 89.282 1.00 106.88 70 PRO B O 1
ATOM 2342 N N . GLY B 1 42 ? -2.068 -17.454 88.574 1.00 100.45 71 GLY B N 1
ATOM 2343 C CA . GLY B 1 42 ? -1.054 -17.946 89.489 1.00 94.02 71 GLY B CA 1
ATOM 2344 C C . GLY B 1 42 ? -0.393 -19.276 89.130 1.00 91.84 71 GLY B C 1
ATOM 2345 O O . GLY B 1 42 ? -0.284 -19.654 87.956 1.00 95.02 71 GLY B O 1
ATOM 2346 N N . PRO B 1 43 ? 0.059 -20.015 90.151 1.00 87.96 72 PRO B N 1
ATOM 2347 C CA . PRO B 1 43 ? 1.034 -21.097 89.942 1.00 82.20 72 PRO B CA 1
ATOM 2348 C C . PRO B 1 43 ? 0.440 -22.483 89.740 1.00 77.89 72 PRO B C 1
ATOM 2349 O O . PRO B 1 43 ? -0.555 -22.870 90.362 1.00 73.37 72 PRO B O 1
ATOM 2353 N N . LEU B 1 44 ? 1.131 -23.253 88.896 1.00 68.87 73 LEU B N 1
ATOM 2354 C CA . LEU B 1 44 ? 0.698 -24.595 88.550 1.00 72.29 73 LEU B CA 1
ATOM 2355 C C . LEU B 1 44 ? 0.633 -25.490 89.792 1.00 69.17 73 LEU B C 1
ATOM 2356 O O . LEU B 1 44 ? 1.337 -25.261 90.778 1.00 68.26 73 LEU B O 1
ATOM 2361 N N . PRO B 1 45 ? -0.216 -26.516 89.777 1.00 68.08 74 PRO B N 1
ATOM 2362 C CA . PRO B 1 45 ? -0.225 -27.480 90.885 1.00 70.57 74 PRO B CA 1
ATOM 2363 C C . PRO B 1 45 ? 1.109 -28.211 90.992 1.00 70.67 74 PRO B C 1
ATOM 2364 O O . PRO B 1 45 ? 1.782 -28.476 89.989 1.00 65.94 74 PRO B O 1
ATOM 2368 N N . GLU B 1 46 ? 1.488 -28.558 92.232 1.00 71.07 75 GLU B N 1
ATOM 2369 C CA . GLU B 1 46 ? 2.831 -29.102 92.433 1.00 71.73 75 GLU B CA 1
ATOM 2370 C C . GLU B 1 46 ? 2.980 -30.497 91.831 1.00 68.48 75 GLU B C 1
ATOM 2371 O O . GLU B 1 46 ? 4.095 -30.893 91.475 1.00 66.27 75 GLU B O 1
ATOM 2377 N N . ALA B 1 47 ? 1.890 -31.257 91.713 1.00 63.27 76 ALA B N 1
ATOM 2378 C CA . ALA B 1 47 ? 1.979 -32.521 90.992 1.00 69.17 76 ALA B CA 1
ATOM 2379 C C . ALA B 1 47 ? 2.332 -32.285 89.520 1.00 65.76 76 ALA B C 1
ATOM 2380 O O . ALA B 1 47 ? 3.096 -33.055 88.929 1.00 58.73 76 ALA B O 1
ATOM 2382 N N . VAL B 1 48 ? 1.807 -31.208 88.922 1.00 65.05 77 VAL B N 1
ATOM 2383 C CA . VAL B 1 48 ? 2.190 -30.863 87.556 1.00 62.99 77 VAL B CA 1
ATOM 2384 C C . VAL B 1 48 ? 3.653 -30.454 87.501 1.00 61.67 77 VAL B C 1
ATOM 2385 O O . VAL B 1 48 ? 4.398 -30.904 86.619 1.00 61.37 77 VAL B O 1
ATOM 2389 N N . LEU B 1 49 ? 4.095 -29.606 88.438 1.00 59.25 78 LEU B N 1
ATOM 2390 C CA . LEU B 1 49 ? 5.500 -29.208 88.458 1.00 61.03 78 LEU B CA 1
ATOM 2391 C C . LEU B 1 49 ? 6.414 -30.396 88.708 1.00 61.32 78 LEU B C 1
ATOM 2392 O O . LEU B 1 49 ? 7.480 -30.496 88.098 1.00 64.80 78 LEU B O 1
ATOM 2397 N N . ALA B 1 50 ? 6.034 -31.296 89.616 1.00 63.91 79 ALA B N 1
ATOM 2398 C CA . ALA B 1 50 ? 6.859 -32.479 89.846 1.00 66.10 79 ALA B CA 1
ATOM 2399 C C . ALA B 1 50 ? 6.994 -33.286 88.560 1.00 61.89 79 ALA B C 1
ATOM 2400 O O . ALA B 1 50 ? 8.097 -33.689 88.174 1.00 60.82 79 ALA B O 1
ATOM 2402 N N . LEU B 1 51 ? 5.873 -33.516 87.875 1.00 60.84 80 LEU B N 1
ATOM 2403 C CA . LEU B 1 51 ? 5.915 -34.259 86.623 1.00 59.28 80 LEU B CA 1
ATOM 2404 C C . LEU B 1 51 ? 6.770 -33.521 85.601 1.00 58.42 80 LEU B C 1
ATOM 2405 O O . LEU B 1 51 ? 7.653 -34.111 84.973 1.00 56.91 80 LEU B O 1
ATOM 2410 N N . TYR B 1 52 ? 6.558 -32.210 85.468 1.00 57.07 81 TYR B N 1
ATOM 2411 C CA . TYR B 1 52 ? 7.327 -31.420 84.518 1.00 54.41 81 TYR B CA 1
ATOM 2412 C C . TYR B 1 52 ? 8.809 -31.444 84.878 1.00 59.99 81 TYR B C 1
ATOM 2413 O O . TYR B 1 52 ? 9.671 -31.649 84.017 1.00 59.82 81 TYR B O 1
ATOM 2422 N N . ASN B 1 53 ? 9.126 -31.281 86.164 1.00 56.91 82 ASN B N 1
ATOM 2423 C CA . ASN B 1 53 ? 10.521 -31.367 86.577 1.00 60.92 82 ASN B CA 1
ATOM 2424 C C . ASN B 1 53 ? 11.104 -32.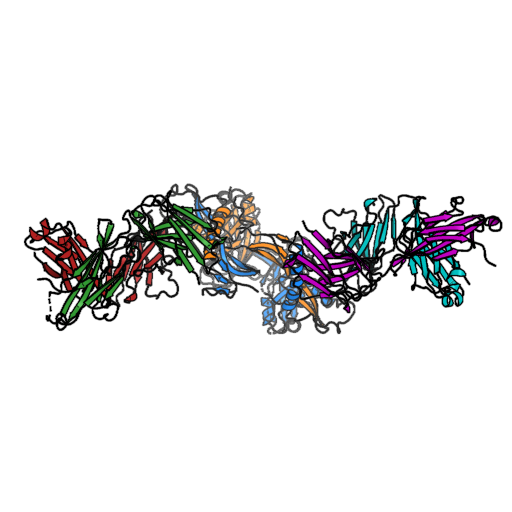737 86.259 1.00 58.91 82 ASN B C 1
ATOM 2425 O O . ASN B 1 53 ? 12.246 -32.844 85.797 1.00 60.89 82 ASN B O 1
ATOM 2430 N N . SER B 1 54 ? 10.326 -33.798 86.478 1.00 59.84 83 SER B N 1
ATOM 2431 C CA . SER B 1 54 ? 10.805 -35.147 86.191 1.00 60.94 83 SER B CA 1
ATOM 2432 C C . SER B 1 54 ? 11.238 -35.287 84.734 1.00 61.68 83 SER B C 1
ATOM 2433 O O . SER B 1 54 ? 12.284 -35.881 84.444 1.00 62.88 83 SER B O 1
ATOM 2436 N N . THR B 1 55 ? 10.464 -34.734 83.803 1.00 54.44 84 THR B N 1
ATOM 2437 C CA . THR B 1 55 ? 10.829 -34.887 82.403 1.00 62.56 84 THR B CA 1
ATOM 2438 C C . THR B 1 55 ? 11.948 -33.948 81.973 1.00 61.41 84 THR B C 1
ATOM 2439 O O . THR B 1 55 ? 12.494 -34.125 80.884 1.00 63.28 84 THR B O 1
ATOM 2443 N N . ARG B 1 56 ? 12.357 -33.016 82.830 1.00 67.71 85 ARG B N 1
ATOM 2444 C CA . ARG B 1 56 ? 13.529 -32.183 82.592 1.00 66.20 85 ARG B CA 1
ATOM 2445 C C . ARG B 1 56 ? 14.760 -32.648 83.360 1.00 69.15 85 ARG B C 1
ATOM 2446 O O . ARG B 1 56 ? 15.866 -32.207 83.042 1.00 74.83 85 ARG B O 1
ATOM 2454 N N . ASP B 1 57 ? 14.598 -33.496 84.383 1.00 73.25 86 ASP B N 1
ATOM 2455 C CA . ASP B 1 57 ? 15.745 -34.165 84.992 1.00 76.14 86 ASP B CA 1
ATOM 2456 C C . ASP B 1 57 ? 16.594 -34.816 83.908 1.00 83.93 86 ASP B C 1
ATOM 2457 O O . ASP B 1 57 ? 16.080 -35.288 82.889 1.00 84.35 86 ASP B O 1
ATOM 2462 N N . ARG B 1 58 ? 17.904 -34.861 84.124 1.00 91.64 87 ARG B N 1
ATOM 2463 C CA . ARG B 1 58 ? 18.774 -35.566 83.193 1.00 94.89 87 ARG B CA 1
ATOM 2464 C C . ARG B 1 58 ? 19.376 -36.795 83.864 1.00 94.12 87 ARG B C 1
ATOM 2465 O O . ARG B 1 58 ? 19.648 -36.812 85.071 1.00 87.59 87 ARG B O 1
ATOM 2473 N N . VAL B 1 59 ? 19.547 -37.836 83.057 1.00 96.77 88 VAL B N 1
ATOM 2474 C CA . VAL B 1 59 ? 19.780 -39.172 83.562 1.00 93.51 88 VAL B CA 1
ATOM 2475 C C . VAL B 1 59 ? 21.011 -39.795 82.899 1.00 96.09 88 VAL B C 1
ATOM 2476 O O . VAL B 1 59 ? 22.021 -40.067 83.553 1.00 96.42 88 VAL B O 1
ATOM 2480 N N . ASP B 1 73 ? 9.669 -39.923 66.483 1.00 86.29 102 ASP B N 1
ATOM 2481 C CA . ASP B 1 73 ? 8.431 -39.502 65.831 1.00 78.88 102 ASP B CA 1
ATOM 2482 C C . ASP B 1 73 ? 8.181 -37.979 65.962 1.00 78.21 102 ASP B C 1
ATOM 2483 O O . ASP B 1 73 ? 8.629 -37.307 66.925 1.00 70.75 102 ASP B O 1
ATOM 2488 N N . TYR B 1 74 ? 7.447 -37.442 64.978 1.00 74.80 103 TYR B N 1
ATOM 2489 C CA . TYR B 1 74 ? 7.333 -35.994 64.827 1.00 69.67 103 TYR B CA 1
ATOM 2490 C C . TYR B 1 74 ? 6.438 -35.376 65.902 1.00 68.61 103 TYR B C 1
ATOM 2491 O O . TYR B 1 74 ? 6.740 -34.297 66.437 1.00 62.63 103 TYR B O 1
ATOM 2500 N N . TYR B 1 75 ? 5.350 -36.053 66.249 1.00 70.27 104 TYR B N 1
ATOM 2501 C CA . TYR B 1 75 ? 4.266 -35.449 67.005 1.00 65.84 104 TYR B CA 1
ATOM 2502 C C . TYR B 1 75 ? 4.461 -35.561 68.519 1.00 64.27 104 TYR B C 1
ATOM 2503 O O . TYR B 1 75 ? 4.980 -36.552 69.037 1.00 62.26 104 TYR B O 1
ATOM 2512 N N . ALA B 1 76 ? 3.988 -34.534 69.224 1.00 57.19 105 ALA B N 1
ATOM 2513 C CA . ALA B 1 76 ? 4.211 -34.412 70.654 1.00 60.64 105 ALA B CA 1
ATOM 2514 C C . ALA B 1 76 ? 3.588 -35.569 71.424 1.00 61.93 105 ALA B C 1
ATOM 2515 O O . ALA B 1 76 ? 2.529 -36.092 71.071 1.00 59.38 105 ALA B O 1
ATOM 2517 N N . LYS B 1 77 ? 4.237 -35.922 72.527 1.00 59.18 106 LYS B N 1
ATOM 2518 C CA . LYS B 1 77 ? 3.768 -36.969 73.415 1.00 57.05 106 LYS B CA 1
ATOM 2519 C C . LYS B 1 77 ? 3.312 -36.359 74.732 1.00 58.95 106 LYS B C 1
ATOM 2520 O O . LYS B 1 77 ? 3.951 -35.450 75.289 1.00 59.24 106 LYS B O 1
ATOM 2526 N N . GLU B 1 78 ? 2.179 -36.849 75.204 1.00 60.39 107 GLU B N 1
ATOM 2527 C CA . GLU B 1 78 ? 1.720 -36.504 76.532 1.00 62.03 107 GLU B CA 1
ATOM 2528 C C . GLU B 1 78 ? 2.567 -37.250 77.546 1.00 61.10 107 GLU B C 1
ATOM 2529 O O . GLU B 1 78 ? 2.812 -38.459 77.394 1.00 60.86 107 GLU B O 1
ATOM 2535 N N . VAL B 1 79 ? 3.011 -36.531 78.578 1.00 54.66 108 VAL B N 1
ATOM 2536 C CA . VAL B 1 79 ? 3.884 -37.079 79.601 1.00 55.77 108 VAL B CA 1
ATOM 2537 C C . VAL B 1 79 ? 3.069 -37.318 80.865 1.00 60.75 108 VAL B C 1
ATOM 2538 O O . VAL B 1 79 ? 2.362 -36.421 81.348 1.00 60.34 108 VAL B O 1
ATOM 2542 N N . THR B 1 80 ? 3.161 -38.525 81.406 1.00 57.80 109 THR B N 1
ATOM 2543 C CA . THR B 1 80 ? 2.535 -38.823 82.682 1.00 59.03 109 THR B CA 1
ATOM 2544 C C . THR B 1 80 ? 3.525 -39.567 83.569 1.00 57.05 109 THR B C 1
ATOM 2545 O O . THR B 1 80 ? 4.610 -39.985 83.145 1.00 58.27 109 THR B O 1
ATOM 2549 N N . ARG B 1 81 ? 3.125 -39.723 84.817 1.00 57.04 110 ARG B N 1
ATOM 2550 C CA . ARG B 1 81 ? 3.982 -40.233 85.873 1.00 61.32 110 ARG B CA 1
ATOM 2551 C C . ARG B 1 81 ? 3.148 -41.149 86.743 1.00 57.52 110 ARG B C 1
ATOM 2552 O O . ARG B 1 81 ? 2.048 -40.762 87.144 1.00 55.91 110 ARG B O 1
ATOM 2560 N N . VAL B 1 82 ? 3.658 -42.333 87.070 1.00 56.94 111 VAL B N 1
ATOM 2561 C CA . VAL B 1 82 ? 3.030 -43.141 88.112 1.00 58.27 111 VAL B CA 1
ATOM 2562 C C . VAL B 1 82 ? 4.111 -43.615 89.069 1.00 63.49 111 VAL B C 1
ATOM 2563 O O . VAL B 1 82 ? 5.051 -44.314 88.663 1.00 64.48 111 VAL B O 1
ATOM 2567 N N . LEU B 1 83 ? 3.986 -43.218 90.332 1.00 62.65 112 LEU B N 1
ATOM 2568 C CA . LEU B 1 83 ? 4.922 -43.620 91.365 1.00 66.06 112 LEU B CA 1
ATOM 2569 C C . LEU B 1 83 ? 4.660 -45.042 91.815 1.00 65.36 112 LEU B C 1
ATOM 2570 O O . LEU B 1 83 ? 3.524 -45.516 91.838 1.00 65.72 112 LEU B O 1
ATOM 2575 N N . MET B 1 84 ? 5.740 -45.715 92.177 1.00 71.25 113 MET B N 1
ATOM 2576 C CA . MET B 1 84 ? 5.672 -47.102 92.603 1.00 69.50 113 MET B CA 1
ATOM 2577 C C . MET B 1 84 ? 5.008 -47.228 93.967 1.00 71.89 113 MET B C 1
ATOM 2578 O O . MET B 1 84 ? 5.089 -46.328 94.808 1.00 72.87 113 MET B O 1
ATOM 2583 N N . VAL B 1 85 ? 4.280 -48.339 94.154 1.00 71.85 114 VAL B N 1
ATOM 2584 C CA . VAL B 1 85 ? 3.411 -48.468 95.322 1.00 76.44 114 VAL B CA 1
ATOM 2585 C C . VAL B 1 85 ? 4.231 -48.368 96.602 1.00 75.11 114 VAL B C 1
ATOM 2586 O O . VAL B 1 85 ? 5.365 -48.861 96.687 1.00 73.53 114 VAL B O 1
ATOM 2590 N N . GLU B 1 86 ? 3.655 -47.710 97.602 1.00 78.97 115 GLU B N 1
ATOM 2591 C CA . GLU B 1 86 ? 4.398 -47.377 98.808 1.00 83.63 115 GLU B CA 1
ATOM 2592 C C . GLU B 1 86 ? 4.853 -48.650 99.508 1.00 87.11 115 GLU B C 1
ATOM 2593 O O . GLU B 1 86 ? 4.182 -49.683 99.475 1.00 88.23 115 GLU B O 1
ATOM 2599 N N . THR B 1 87 ? 6.008 -48.562 100.141 1.00 89.03 116 THR B N 1
ATOM 2600 C CA . THR B 1 87 ? 6.787 -49.734 100.495 1.00 90.81 116 THR B CA 1
ATOM 2601 C C . THR B 1 87 ? 6.235 -50.507 101.698 1.00 96.99 116 THR B C 1
ATOM 2602 O O . THR B 1 87 ? 6.781 -51.566 102.031 1.00 94.11 116 THR B O 1
ATOM 2606 N N . HIS B 1 88 ? 5.162 -50.036 102.339 1.00 95.84 117 HIS B N 1
ATOM 2607 C CA . HIS B 1 88 ? 4.606 -50.722 103.502 1.00 101.84 117 HIS B CA 1
ATOM 2608 C C . HIS B 1 88 ? 3.198 -51.244 103.218 1.00 104.26 117 HIS B C 1
ATOM 2609 O O . HIS B 1 88 ? 2.310 -51.099 104.067 1.00 107.92 117 HIS B O 1
ATOM 2616 N N . ASN B 1 89 ? 2.962 -51.853 102.052 1.00 104.17 118 ASN B N 1
ATOM 2617 C CA . ASN B 1 89 ? 1.609 -52.232 101.647 1.00 108.65 118 ASN B CA 1
ATOM 2618 C C . ASN B 1 89 ? 1.409 -53.746 101.584 1.00 112.91 118 ASN B C 1
ATOM 2619 O O . ASN B 1 89 ? 0.648 -54.305 102.377 1.00 113.38 118 ASN B O 1
ATOM 2624 N N . GLU B 1 90 ? 2.055 -54.432 100.639 1.00 116.39 119 GLU B N 1
ATOM 2625 C CA . GLU B 1 90 ? 2.328 -55.869 100.697 1.00 119.05 119 GLU B CA 1
ATOM 2626 C C . GLU B 1 90 ? 3.705 -56.187 100.131 1.00 118.46 119 GLU B C 1
ATOM 2627 O O . GLU B 1 90 ? 4.173 -57.323 100.271 1.00 121.85 119 GLU B O 1
ATOM 2633 N N . ILE B 1 91 ? 4.328 -55.238 99.432 1.00 113.02 120 ILE B N 1
ATOM 2634 C CA . ILE B 1 91 ? 5.776 -55.156 99.348 1.00 114.50 120 ILE B CA 1
ATOM 2635 C C . ILE B 1 91 ? 6.217 -55.407 100.782 1.00 119.61 120 ILE B C 1
ATOM 2636 O O . ILE B 1 91 ? 5.600 -54.871 101.710 1.00 124.78 120 ILE B O 1
ATOM 2641 N N . TYR B 1 92 ? 7.225 -56.262 100.985 1.00 119.68 121 TYR B N 1
ATOM 2642 C CA . TYR B 1 92 ? 7.849 -56.350 102.306 1.00 121.84 121 TYR B CA 1
ATOM 2643 C C . TYR B 1 92 ? 6.932 -57.108 103.265 1.00 127.78 121 TYR B C 1
ATOM 2644 O O . TYR B 1 92 ? 7.332 -57.458 104.386 1.00 130.45 121 TYR B O 1
ATOM 2653 N N . ASP B 1 93 ? 5.702 -57.396 102.825 1.00 127.40 122 ASP B N 1
ATOM 2654 C CA . ASP B 1 93 ? 4.981 -58.507 103.433 1.00 125.47 122 ASP B CA 1
ATOM 2655 C C . ASP B 1 93 ? 5.549 -59.834 102.964 1.00 121.29 122 ASP B C 1
ATOM 2656 O O . ASP B 1 93 ? 5.304 -60.860 103.607 1.00 130.97 122 ASP B O 1
ATOM 2661 N N . LYS B 1 94 ? 6.275 -59.842 101.841 1.00 118.33 123 LYS B N 1
ATOM 2662 C CA . LYS B 1 94 ? 6.801 -61.085 101.285 1.00 118.81 123 LYS B CA 1
ATOM 2663 C C . LYS B 1 94 ? 8.323 -61.116 101.199 1.00 117.68 123 LYS B C 1
ATOM 2664 O O . LYS B 1 94 ? 8.952 -61.837 101.973 1.00 117.96 123 LYS B O 1
ATOM 2670 N N . PHE B 1 95 ? 8.945 -60.276 100.369 1.00 118.99 124 PHE B N 1
ATOM 2671 C CA . PHE B 1 95 ? 10.308 -60.517 99.891 1.00 118.49 124 PHE B CA 1
ATOM 2672 C C . PHE B 1 95 ? 11.358 -59.547 100.426 1.00 118.80 124 PHE B C 1
ATOM 2673 O O . PHE B 1 95 ? 12.552 -59.853 100.326 1.00 119.19 124 PHE B O 1
ATOM 2681 N N . LYS B 1 96 ? 10.950 -58.371 100.913 1.00 113.92 125 LYS B N 1
ATOM 2682 C CA . LYS B 1 96 ? 11.772 -57.547 101.796 1.00 114.02 125 LYS B CA 1
ATOM 2683 C C . LYS B 1 96 ? 12.829 -56.750 101.036 1.00 110.57 125 LYS B C 1
ATOM 2684 O O . LYS B 1 96 ? 13.619 -57.306 100.264 1.00 108.54 125 LYS B O 1
ATOM 2690 N N . GLN B 1 97 ? 12.832 -55.435 101.254 1.00 110.37 126 GLN B N 1
ATOM 2691 C CA . GLN B 1 97 ? 13.818 -54.538 100.674 1.00 105.74 126 GLN B CA 1
ATOM 2692 C C . GLN B 1 97 ? 15.162 -54.721 101.367 1.00 106.67 126 GLN B C 1
ATOM 2693 O O . GLN B 1 97 ? 15.267 -55.350 102.419 1.00 113.21 126 GLN B O 1
ATOM 2699 N N . SER B 1 98 ? 16.196 -54.138 100.790 1.00 102.57 127 SER B N 1
ATOM 2700 C CA . SER B 1 98 ? 17.552 -54.522 101.166 1.00 102.19 127 SER B CA 1
ATOM 2701 C C . SER B 1 98 ? 18.521 -53.453 100.670 1.00 104.23 127 SER B C 1
ATOM 2702 O O . SER B 1 98 ? 18.110 -52.380 100.212 1.00 106.93 127 SER B O 1
ATOM 2705 N N . THR B 1 99 ? 19.820 -53.742 100.785 1.00 106.44 128 THR B N 1
ATOM 2706 C CA . THR B 1 99 ? 20.873 -52.918 100.202 1.00 109.71 128 THR B CA 1
ATOM 2707 C C . THR B 1 99 ? 21.548 -53.585 99.005 1.00 105.03 128 THR B C 1
ATOM 2708 O O . THR B 1 99 ? 22.292 -52.915 98.277 1.00 105.77 128 THR B O 1
ATOM 2712 N N . HIS B 1 100 ? 21.292 -54.878 98.775 1.00 102.48 129 HIS B N 1
ATOM 2713 C CA . HIS B 1 100 ? 21.734 -55.582 97.577 1.00 103.77 129 HIS B CA 1
ATOM 2714 C C . HIS B 1 100 ? 20.605 -55.859 96.586 1.00 99.55 129 HIS B C 1
ATOM 2715 O O . HIS B 1 100 ? 20.873 -56.339 95.477 1.00 93.77 129 HIS B O 1
ATOM 2722 N N . SER B 1 101 ? 19.360 -55.572 96.951 1.00 97.90 130 SER B N 1
ATOM 2723 C CA . SER B 1 101 ? 18.229 -55.844 96.075 1.00 96.75 130 SER B CA 1
ATOM 2724 C C . SER B 1 101 ? 17.062 -54.966 96.495 1.00 95.98 130 SER B C 1
ATOM 2725 O O . SER B 1 101 ? 16.736 -54.885 97.683 1.00 99.07 130 SER B O 1
ATOM 2728 N N . ILE B 1 102 ? 16.432 -54.326 95.523 1.00 86.84 131 ILE B N 1
ATOM 2729 C CA . ILE B 1 102 ? 15.314 -53.432 95.773 1.00 88.91 131 ILE B CA 1
ATOM 2730 C C . ILE B 1 102 ? 14.146 -53.918 94.915 1.00 87.12 131 ILE B C 1
ATOM 2731 O O . ILE B 1 102 ? 14.340 -54.499 93.844 1.00 86.05 131 ILE B O 1
ATOM 2736 N N . TYR B 1 103 ? 12.927 -53.716 95.411 1.00 85.38 132 TYR B N 1
ATOM 2737 C CA . TYR B 1 103 ? 11.717 -54.205 94.763 1.00 81.22 132 TYR B CA 1
ATOM 2738 C C . TYR B 1 103 ? 10.770 -53.044 94.488 1.00 78.49 132 TYR B C 1
ATOM 2739 O O . TYR B 1 103 ? 10.507 -52.237 95.385 1.00 77.03 132 TYR B O 1
ATOM 2748 N N . MET B 1 104 ? 10.232 -52.978 93.263 1.00 74.41 133 MET B N 1
ATOM 2749 C CA . MET B 1 104 ? 9.472 -51.816 92.794 1.00 75.13 133 MET B CA 1
ATOM 2750 C C . MET B 1 104 ? 8.198 -52.262 92.084 1.00 75.62 133 MET B C 1
ATOM 2751 O O . MET B 1 104 ? 8.257 -52.674 90.920 1.00 77.40 133 MET B O 1
ATOM 2756 N N . PHE B 1 105 ? 7.044 -52.126 92.746 1.00 72.44 134 PHE B N 1
ATOM 2757 C CA . PHE B 1 105 ? 5.775 -52.638 92.231 1.00 73.74 134 PHE B CA 1
ATOM 2758 C C . PHE B 1 105 ? 4.840 -51.521 91.782 1.00 74.65 134 PHE B C 1
ATOM 2759 O O . PHE B 1 105 ? 4.808 -50.437 92.372 1.00 72.28 134 PHE B O 1
ATOM 2767 N N . PHE B 1 106 ? 4.052 -51.808 90.744 1.00 73.42 135 PHE B N 1
ATOM 2768 C CA . PHE B 1 106 ? 3.186 -50.806 90.132 1.00 75.10 135 PHE B CA 1
ATOM 2769 C C . PHE B 1 106 ? 1.765 -51.338 89.960 1.00 79.41 135 PHE B C 1
ATOM 2770 O O . PHE B 1 106 ? 1.569 -52.481 89.532 1.00 81.53 135 PHE B O 1
ATOM 2778 N N . ASN B 1 107 ? 0.785 -50.509 90.322 1.00 78.89 136 ASN B N 1
ATOM 2779 C CA . ASN B 1 107 ? -0.635 -50.800 90.149 1.00 81.18 136 ASN B CA 1
ATOM 2780 C C . ASN B 1 107 ? -0.969 -50.552 88.685 1.00 81.70 136 ASN B C 1
ATOM 2781 O O . ASN B 1 107 ? -0.931 -49.406 88.222 1.00 78.39 136 ASN B O 1
ATOM 2786 N N . THR B 1 108 ? -1.252 -51.630 87.939 1.00 84.59 137 THR B N 1
ATOM 2787 C CA . THR B 1 108 ? -1.435 -51.476 86.497 1.00 82.37 137 THR B CA 1
ATOM 2788 C C . THR B 1 108 ? -2.696 -50.693 86.182 1.00 80.81 137 THR B C 1
ATOM 2789 O O . THR B 1 108 ? -2.785 -50.067 85.124 1.00 79.70 137 THR B O 1
ATOM 2793 N N . SER B 1 109 ? -3.670 -50.699 87.085 1.00 85.04 138 SER B N 1
ATOM 2794 C CA . SER B 1 109 ? -4.858 -49.887 86.859 1.00 87.33 138 SER B CA 1
ATOM 2795 C C . SER B 1 109 ? -4.496 -48.406 86.819 1.00 85.50 138 SER B C 1
ATOM 2796 O O . SER B 1 109 ? -5.056 -47.642 86.020 1.00 84.63 138 SER B O 1
ATOM 2799 N N . GLU B 1 110 ? -3.544 -47.989 87.665 1.00 84.25 139 GLU B N 1
ATOM 2800 C CA . GLU B 1 110 ? -3.034 -46.622 87.619 1.00 81.04 139 GLU B CA 1
ATOM 2801 C C . GLU B 1 110 ? -2.264 -46.358 86.335 1.00 79.66 139 GLU B C 1
ATOM 2802 O O . GLU B 1 110 ? -2.351 -45.263 85.770 1.00 78.82 139 GLU B O 1
ATOM 2808 N N . LEU B 1 111 ? -1.468 -47.335 85.885 1.00 79.66 140 LEU B N 1
ATOM 2809 C CA . LEU B 1 111 ? -0.780 -47.197 84.608 1.00 72.53 140 LEU B CA 1
ATOM 2810 C C . LEU B 1 111 ? -1.786 -47.007 83.487 1.00 75.79 140 LEU B C 1
ATOM 2811 O O . LEU B 1 111 ? -1.646 -46.104 82.652 1.00 70.25 140 LEU B O 1
ATOM 2816 N N . ARG B 1 112 ? -2.831 -47.841 83.476 1.00 75.97 141 ARG B N 1
ATOM 2817 C CA . ARG B 1 112 ? -3.865 -47.716 82.457 1.00 78.21 141 ARG B CA 1
ATOM 2818 C C . ARG B 1 112 ? -4.611 -46.390 82.597 1.00 80.01 141 ARG B C 1
ATOM 2819 O O . ARG B 1 112 ? -5.087 -45.834 81.598 1.00 79.60 141 ARG B O 1
ATOM 2827 N N . GLU B 1 113 ? -4.676 -45.842 83.816 1.00 77.74 142 GLU B N 1
ATOM 2828 C CA . GLU B 1 113 ? -5.268 -44.520 84.005 1.00 79.81 142 GLU B CA 1
ATOM 2829 C C . GLU B 1 113 ? -4.476 -43.445 83.260 1.00 76.93 142 GLU B C 1
ATOM 2830 O O . GLU B 1 113 ? -5.060 -42.510 82.703 1.00 78.97 142 GLU B O 1
ATOM 2836 N N . ALA B 1 114 ? -3.147 -43.563 83.232 1.00 75.16 143 ALA B N 1
ATOM 2837 C CA . ALA B 1 114 ? -2.301 -42.571 82.577 1.00 70.46 143 ALA B CA 1
ATOM 2838 C C . ALA B 1 114 ? -2.159 -42.813 81.077 1.00 69.84 143 ALA B C 1
ATOM 2839 O O . ALA B 1 114 ? -2.131 -41.852 80.303 1.00 68.96 143 ALA B O 1
ATOM 2841 N N . VAL B 1 115 ? -2.049 -44.072 80.654 1.00 71.45 144 VAL B N 1
ATOM 2842 C CA . VAL B 1 115 ? -1.998 -44.446 79.239 1.00 69.50 144 VAL B CA 1
ATOM 2843 C C . VAL B 1 115 ? -3.073 -45.497 78.979 1.00 75.65 144 VAL B C 1
ATOM 2844 O O . VAL B 1 115 ? -2.839 -46.688 79.224 1.00 77.49 144 VAL B O 1
ATOM 2848 N N . PRO B 1 116 ? -4.261 -45.107 78.479 1.00 79.62 145 PRO B N 1
ATOM 2849 C CA . PRO B 1 116 ? -5.399 -46.043 78.372 1.00 81.24 145 PRO B CA 1
ATOM 2850 C C . PRO B 1 116 ? -5.152 -47.339 77.603 1.00 87.71 145 PRO B C 1
ATOM 2851 O O . PRO B 1 116 ? -5.357 -48.428 78.152 1.00 91.10 145 PRO B O 1
ATOM 2855 N N . GLU B 1 117 ? -4.741 -47.258 76.330 1.00 86.56 146 GLU B N 1
ATOM 2856 C CA . GLU B 1 117 ? -4.466 -48.524 75.661 1.00 81.63 146 GLU B CA 1
ATOM 2857 C C . GLU B 1 117 ? -2.983 -48.665 75.326 1.00 77.31 146 GLU B C 1
ATOM 2858 O O . GLU B 1 117 ? -2.279 -47.663 75.152 1.00 75.26 146 GLU B O 1
ATOM 2864 N N . PRO B 1 118 ? -2.481 -49.901 75.238 1.00 77.54 147 PRO B N 1
ATOM 2865 C CA . PRO B 1 118 ? -1.034 -50.085 75.046 1.00 73.76 147 PRO B CA 1
ATOM 2866 C C . PRO B 1 118 ? -0.505 -49.485 73.752 1.00 73.50 147 PRO B C 1
ATOM 2867 O O . PRO B 1 118 ? 0.649 -49.033 73.728 1.00 70.26 147 PRO B O 1
ATOM 2871 N N . VAL B 1 119 ? -1.302 -49.472 72.674 1.00 71.53 148 VAL B N 1
ATOM 2872 C CA . VAL B 1 119 ? -0.823 -48.935 71.399 1.00 70.57 148 VAL B CA 1
ATOM 2873 C C . VAL B 1 119 ? -0.415 -47.473 71.554 1.00 68.20 148 VAL B C 1
ATOM 2874 O O . VAL B 1 119 ? 0.440 -46.972 70.812 1.00 65.77 148 VAL B O 1
ATOM 2878 N N . LEU B 1 120 ? -1.022 -46.772 72.519 1.00 66.76 149 LEU B N 1
ATOM 2879 C CA . LEU B 1 120 ? -0.762 -45.353 72.742 1.00 70.35 149 LEU B CA 1
ATOM 2880 C C . LEU B 1 120 ? 0.626 -45.108 73.315 1.00 65.23 149 LEU B C 1
ATOM 2881 O O . LEU B 1 120 ? 1.196 -44.037 73.094 1.00 65.48 149 LEU B O 1
ATOM 2886 N N . LEU B 1 121 ? 1.174 -46.071 74.050 1.00 62.62 150 LEU B N 1
ATOM 2887 C CA . LEU B 1 121 ? 2.458 -45.877 74.711 1.00 64.29 150 LEU B CA 1
ATOM 2888 C C . LEU B 1 121 ? 3.555 -45.704 73.679 1.00 62.92 150 LEU B C 1
ATOM 2889 O O . LEU B 1 121 ? 3.678 -46.503 72.747 1.00 61.60 150 LEU B O 1
ATOM 2894 N N . SER B 1 122 ? 4.347 -44.652 73.830 1.00 60.58 151 SER B N 1
ATOM 2895 C CA . SER B 1 122 ? 5.512 -44.505 72.972 1.00 61.83 151 SER B CA 1
ATOM 2896 C C . SER B 1 122 ? 6.819 -44.709 73.719 1.00 58.16 151 SER B C 1
ATOM 2897 O O . SER B 1 122 ? 7.772 -45.237 73.135 1.00 57.15 151 SER B O 1
ATOM 2900 N N . ARG B 1 123 ? 6.876 -44.379 75.004 1.00 59.83 152 ARG B N 1
ATOM 2901 C CA . ARG B 1 123 ? 8.091 -44.674 75.757 1.00 61.37 152 ARG B CA 1
ATOM 2902 C C . ARG B 1 123 ? 7.755 -44.724 77.243 1.00 61.10 152 ARG B C 1
ATOM 2903 O O . ARG B 1 123 ? 6.921 -43.946 77.722 1.00 59.66 152 ARG B O 1
ATOM 2911 N N . ALA B 1 124 ? 8.406 -45.642 77.963 1.00 60.57 153 ALA B N 1
ATOM 2912 C CA . ALA B 1 124 ? 8.245 -45.789 79.404 1.00 57.97 153 ALA B CA 1
ATOM 2913 C C . ALA B 1 124 ? 9.620 -45.919 80.046 1.00 58.89 153 ALA B C 1
ATOM 2914 O O . ALA B 1 124 ? 10.412 -46.774 79.634 1.00 58.63 153 ALA B O 1
ATOM 2916 N N . GLU B 1 125 ? 9.900 -45.077 81.048 1.00 59.05 154 GLU B N 1
ATOM 2917 C CA . GLU B 1 125 ? 11.189 -45.061 81.737 1.00 59.43 154 GLU B CA 1
ATOM 2918 C C . GLU B 1 125 ? 10.988 -45.343 83.222 1.00 61.03 154 GLU B C 1
ATOM 2919 O O . GLU B 1 125 ? 10.129 -44.730 83.868 1.00 58.43 154 GLU B O 1
ATOM 2925 N N . LEU B 1 126 ? 11.780 -46.264 83.764 1.00 61.80 155 LEU B N 1
ATOM 2926 C CA . LEU B 1 126 ? 11.775 -46.523 85.196 1.00 59.51 155 LEU B CA 1
ATOM 2927 C C . LEU B 1 126 ? 12.852 -45.645 85.814 1.00 59.80 155 LEU B C 1
ATOM 2928 O O . LEU B 1 126 ? 14.006 -45.672 85.371 1.00 61.23 155 LEU B O 1
ATOM 2933 N N . ARG B 1 127 ? 12.474 -44.833 86.799 1.00 64.10 156 ARG B N 1
ATOM 2934 C CA . ARG B 1 127 ? 13.361 -43.816 87.361 1.00 62.40 156 ARG B CA 1
ATOM 2935 C C . ARG B 1 127 ? 13.654 -44.144 88.820 1.00 66.66 156 ARG B C 1
ATOM 2936 O O . ARG B 1 127 ? 12.726 -44.270 89.626 1.00 63.53 156 ARG B O 1
ATOM 2944 N N . LEU B 1 128 ? 14.941 -44.250 89.155 1.00 66.12 157 LEU B N 1
ATOM 2945 C CA . LEU B 1 128 ? 15.416 -44.511 90.505 1.00 68.86 157 LEU B CA 1
ATOM 2946 C C . LEU B 1 128 ? 16.356 -43.397 90.916 1.00 72.32 157 LEU B C 1
ATOM 2947 O O . LEU B 1 128 ? 17.224 -42.994 90.132 1.00 72.92 157 LEU B O 1
ATOM 2952 N N . LEU B 1 129 ? 16.215 -42.942 92.160 1.00 70.98 158 LEU B N 1
ATOM 2953 C CA . LEU B 1 129 ? 17.058 -41.893 92.725 1.00 74.57 158 LEU B CA 1
ATOM 2954 C C . LEU B 1 129 ? 18.164 -42.573 93.539 1.00 83.70 158 LEU B C 1
ATOM 2955 O O . LEU B 1 129 ? 17.944 -43.003 94.675 1.00 84.71 158 LEU B O 1
ATOM 2960 N N . ARG B 1 130 ? 19.356 -42.684 92.950 1.00 86.49 159 ARG B N 1
ATOM 2961 C CA . ARG B 1 130 ? 20.449 -43.399 93.598 1.00 91.26 159 ARG B CA 1
ATOM 2962 C C . ARG B 1 130 ? 21.021 -42.556 94.732 1.00 94.47 159 ARG B C 1
ATOM 2963 O O . ARG B 1 130 ? 21.072 -41.324 94.651 1.00 95.31 159 ARG B O 1
ATOM 2971 N N . LEU B 1 131 ? 21.462 -43.238 95.789 1.00 99.94 160 LEU B N 1
ATOM 2972 C CA . LEU B 1 131 ? 21.873 -42.645 97.053 1.00 103.38 160 LEU B CA 1
ATOM 2973 C C . LEU B 1 131 ? 23.368 -42.341 97.081 1.00 105.68 160 LEU B C 1
ATOM 2974 O O . LEU B 1 131 ? 24.044 -42.303 96.049 1.00 106.79 160 LEU B O 1
ATOM 2979 N N . LYS B 1 132 ? 23.868 -42.065 98.287 1.00 111.68 161 LYS B N 1
ATOM 2980 C CA . LYS B 1 132 ? 25.296 -42.064 98.603 1.00 113.41 161 LYS B CA 1
ATOM 2981 C C . LYS B 1 132 ? 25.982 -43.313 98.043 1.00 114.17 161 LYS B C 1
ATOM 2982 O O . LYS B 1 132 ? 25.641 -44.444 98.395 1.00 116.88 161 LYS B O 1
ATOM 2988 N N . LEU B 1 133 ? 26.926 -43.118 97.131 1.00 110.63 162 LEU B N 1
ATOM 2989 C CA . LEU B 1 133 ? 27.652 -44.260 96.595 1.00 113.82 162 LEU B CA 1
ATOM 2990 C C . LEU B 1 133 ? 29.144 -43.986 96.681 1.00 117.78 162 LEU B C 1
ATOM 2991 O O . LEU B 1 133 ? 29.595 -42.878 96.388 1.00 118.41 162 LEU B O 1
ATOM 2996 N N . LYS B 1 134 ? 29.912 -44.995 97.106 1.00 117.79 163 LYS B N 1
ATOM 2997 C CA . LYS B 1 134 ? 31.348 -44.796 97.244 1.00 117.52 163 LYS B CA 1
ATOM 2998 C C . LYS B 1 134 ? 32.162 -45.970 96.706 1.00 115.17 163 LYS B C 1
ATOM 2999 O O . LYS B 1 134 ? 33.354 -46.075 97.010 1.00 122.80 163 LYS B O 1
ATOM 3005 N N . VAL B 1 135 ? 31.570 -46.827 95.877 1.00 116.00 164 VAL B N 1
ATOM 3006 C CA . VAL B 1 135 ? 32.319 -47.870 95.189 1.00 116.62 164 VAL B CA 1
ATOM 3007 C C . VAL B 1 135 ? 31.471 -48.339 94.020 1.00 116.34 164 VAL B C 1
ATOM 3008 O O . VAL B 1 135 ? 30.239 -48.317 94.085 1.00 117.80 164 VAL B O 1
ATOM 3012 N N . GLU B 1 136 ? 32.136 -48.743 92.938 1.00 115.14 165 GLU B N 1
ATOM 3013 C CA . GLU B 1 136 ? 31.462 -49.363 91.806 1.00 113.09 165 GLU B CA 1
ATOM 3014 C C . GLU B 1 136 ? 30.486 -50.436 92.277 1.00 112.57 165 GLU B C 1
ATOM 3015 O O . GLU B 1 136 ? 30.886 -51.429 92.890 1.00 114.17 165 GLU B O 1
ATOM 3021 N N . GLN B 1 137 ? 29.200 -50.212 92.010 1.00 108.22 166 GLN B N 1
ATOM 3022 C CA . GLN B 1 137 ? 28.188 -51.252 92.090 1.00 103.25 166 GLN B CA 1
ATOM 3023 C C . GLN B 1 137 ? 27.685 -51.527 90.681 1.00 101.86 166 GLN B C 1
ATOM 3024 O O . GLN B 1 137 ? 27.337 -50.596 89.947 1.00 103.84 166 GLN B O 1
ATOM 3030 N N . HIS B 1 138 ? 27.694 -52.797 90.296 1.00 98.78 167 HIS B N 1
ATOM 3031 C CA . HIS B 1 138 ? 27.126 -53.257 89.038 1.00 93.57 167 HIS B CA 1
ATOM 3032 C C . HIS B 1 138 ? 25.772 -53.875 89.361 1.00 92.57 167 HIS B C 1
ATOM 3033 O O . HIS B 1 138 ? 25.698 -54.855 90.114 1.00 90.28 167 HIS B O 1
ATOM 3040 N N . VAL B 1 139 ? 24.707 -53.298 88.799 1.00 91.01 168 VAL B N 1
ATOM 3041 C CA . VAL B 1 139 ? 23.337 -53.681 89.109 1.00 87.16 168 VAL B CA 1
ATOM 3042 C C . VAL B 1 139 ? 22.642 -54.148 87.836 1.00 88.17 168 VAL B C 1
ATOM 3043 O O . VAL B 1 139 ? 23.002 -53.755 86.722 1.00 90.77 168 VAL B O 1
ATOM 3047 N N . GLU B 1 140 ? 21.617 -54.983 88.018 1.00 84.27 169 GLU B N 1
ATOM 3048 C CA . GLU B 1 140 ? 20.807 -55.507 86.926 1.00 81.87 169 GLU B CA 1
ATOM 3049 C C . GLU B 1 140 ? 19.334 -55.274 87.213 1.00 81.50 169 GLU B C 1
ATOM 3050 O O . GLU B 1 140 ? 18.891 -55.378 88.362 1.00 82.00 169 GLU B O 1
ATOM 3056 N N . LEU B 1 141 ? 18.578 -54.976 86.161 1.00 80.57 170 LEU B N 1
ATOM 3057 C CA . LEU B 1 141 ? 17.145 -54.744 86.254 1.00 76.88 170 LEU B CA 1
ATOM 3058 C C . LEU B 1 141 ? 16.414 -55.997 85.791 1.00 76.91 170 LEU B C 1
ATOM 3059 O O . LEU B 1 141 ? 16.704 -56.525 84.713 1.00 77.88 170 LEU B O 1
ATOM 3064 N N . TYR B 1 142 ? 15.470 -56.467 86.599 1.00 76.10 171 TYR B N 1
ATOM 3065 C CA . TYR B 1 142 ? 14.682 -57.644 86.276 1.00 75.73 171 TYR B CA 1
ATOM 3066 C C . TYR B 1 142 ? 13.197 -57.325 86.336 1.00 75.89 171 TYR B C 1
ATOM 3067 O O . TYR B 1 142 ? 12.747 -56.532 87.168 1.00 76.47 171 TYR B O 1
ATOM 3076 N N . GLN B 1 143 ? 12.437 -57.984 85.470 1.00 76.25 172 GLN B N 1
ATOM 3077 C CA . GLN B 1 143 ? 10.987 -57.900 85.466 1.00 74.70 172 GLN B CA 1
ATOM 3078 C C . GLN B 1 143 ? 10.393 -59.067 86.248 1.00 81.29 172 GLN B C 1
ATOM 3079 O O . GLN B 1 143 ? 10.909 -60.187 86.191 1.00 83.48 172 GLN B O 1
ATOM 3085 N N . LYS B 1 144 ? 9.315 -58.805 86.989 1.00 81.61 173 LYS B N 1
ATOM 3086 C CA . LYS B 1 144 ? 8.554 -59.883 87.615 1.00 84.03 173 LYS B CA 1
ATOM 3087 C C . LYS B 1 144 ? 7.596 -60.507 86.605 1.00 85.04 173 LYS B C 1
ATOM 3088 O O . LYS B 1 144 ? 6.986 -59.805 85.797 1.00 85.52 173 LYS B O 1
ATOM 3094 N N . TYR B 1 145 ? 7.429 -61.819 86.735 1.00 93.10 174 TYR B N 1
ATOM 3095 C CA . TYR B 1 145 ? 6.603 -62.531 85.738 1.00 96.89 174 TYR B CA 1
ATOM 3096 C C . TYR B 1 145 ? 5.475 -63.330 86.382 1.00 103.66 174 TYR B C 1
ATOM 3097 O O . TYR B 1 145 ? 5.149 -63.055 87.550 1.00 103.38 174 TYR B O 1
ATOM 3106 N N . SER B 1 146 ? 4.935 -64.299 85.646 1.00 107.71 175 SER B N 1
ATOM 3107 C CA . SER B 1 146 ? 3.796 -65.143 86.030 1.00 112.91 175 SER B CA 1
ATOM 3108 C C . SER B 1 146 ? 3.281 -64.729 87.401 1.00 116.46 175 SER B C 1
ATOM 3109 O O . SER B 1 146 ? 2.536 -63.745 87.534 1.00 113.46 175 SER B O 1
ATOM 3112 N N . ASN B 1 147 ? 3.721 -65.452 88.433 1.00 114.06 176 ASN B N 1
ATOM 3113 C CA . ASN B 1 147 ? 3.785 -64.873 89.767 1.00 115.40 176 ASN B CA 1
ATOM 3114 C C . ASN B 1 147 ? 5.096 -65.222 90.467 1.00 116.15 176 ASN B C 1
ATOM 3115 O O . ASN B 1 147 ? 5.261 -64.871 91.644 1.00 118.54 176 ASN B O 1
ATOM 3120 N N . ASN B 1 148 ? 6.047 -65.855 89.767 1.00 114.59 177 ASN B N 1
ATOM 3121 C CA . ASN B 1 148 ? 7.220 -66.441 90.411 1.00 113.27 177 ASN B CA 1
ATOM 3122 C C . ASN B 1 148 ? 8.554 -65.888 89.922 1.00 107.88 177 ASN B C 1
ATOM 3123 O O . ASN B 1 148 ? 9.353 -65.432 90.747 1.00 108.10 177 ASN B O 1
ATOM 3128 N N . SER B 1 149 ? 8.845 -65.939 88.617 1.00 101.98 178 SER B N 1
ATOM 3129 C CA . SER B 1 149 ? 10.228 -65.866 88.158 1.00 100.17 178 SER B CA 1
ATOM 3130 C C . SER B 1 149 ? 10.570 -64.484 87.596 1.00 97.09 178 SER B C 1
ATOM 3131 O O . SER B 1 149 ? 9.781 -63.537 87.684 1.00 94.91 178 SER B O 1
ATOM 3134 N N . TRP B 1 150 ? 11.769 -64.365 87.012 1.00 95.30 179 TRP B N 1
ATOM 3135 C CA . TRP B 1 150 ? 12.342 -63.078 86.637 1.00 88.32 179 TRP B CA 1
ATOM 3136 C C . TRP B 1 150 ? 13.005 -63.166 85.270 1.00 87.88 179 TRP B C 1
ATOM 3137 O O . TRP B 1 150 ? 13.496 -64.221 84.866 1.00 86.50 179 TRP B O 1
ATOM 3148 N N . ARG B 1 151 ? 13.028 -62.034 84.567 1.00 87.39 180 ARG B N 1
ATOM 3149 C CA . ARG B 1 151 ? 13.721 -61.921 83.290 1.00 84.09 180 ARG B CA 1
ATOM 3150 C C . ARG B 1 151 ? 14.663 -60.731 83.360 1.00 82.18 180 ARG B C 1
ATOM 3151 O O . ARG B 1 151 ? 14.217 -59.600 83.588 1.00 81.19 180 ARG B O 1
ATOM 3159 N N . TYR B 1 152 ? 15.959 -60.986 83.169 1.00 79.68 181 TYR B N 1
ATOM 3160 C CA . TYR B 1 152 ? 16.925 -59.905 83.047 1.00 80.64 181 TYR B CA 1
ATOM 3161 C C . TYR B 1 152 ? 16.474 -58.936 81.967 1.00 79.71 181 TYR B C 1
ATOM 3162 O O . TYR B 1 152 ? 16.152 -59.352 80.852 1.00 78.01 181 TYR B O 1
ATOM 3171 N N . LEU B 1 153 ? 16.430 -57.645 82.310 1.00 80.10 182 LEU B N 1
ATOM 3172 C CA . LEU B 1 153 ? 16.061 -56.598 81.366 1.00 76.02 182 LEU B CA 1
ATOM 3173 C C . LEU B 1 153 ? 17.257 -55.790 80.888 1.00 79.57 182 LEU B C 1
ATOM 3174 O O . LEU B 1 153 ? 17.373 -55.513 79.689 1.00 82.17 182 LEU B O 1
ATOM 3179 N N . SER B 1 154 ? 18.145 -55.403 81.801 1.00 81.51 183 SER B N 1
ATOM 3180 C CA . SER B 1 154 ? 19.330 -54.617 81.471 1.00 83.86 183 SER B CA 1
ATOM 3181 C C . SER B 1 154 ? 20.160 -54.384 82.725 1.00 82.05 183 SER B C 1
ATOM 3182 O O . SER B 1 154 ? 19.750 -54.763 83.829 1.00 80.41 183 SER B O 1
ATOM 3185 N N . ASN B 1 155 ? 21.320 -53.754 82.565 1.00 80.09 184 ASN B N 1
ATOM 3186 C CA . ASN B 1 155 ? 22.216 -53.497 83.678 1.00 85.33 184 ASN B CA 1
ATOM 3187 C C . ASN B 1 155 ? 22.920 -52.160 83.487 1.00 85.86 184 ASN B C 1
ATOM 3188 O O . ASN B 1 155 ? 22.922 -51.578 82.398 1.00 86.18 184 ASN B O 1
ATOM 3193 N N . ARG B 1 156 ? 23.502 -51.690 84.591 1.00 88.55 185 ARG B N 1
ATOM 3194 C CA . ARG B 1 156 ? 24.250 -50.413 84.575 1.00 86.04 185 ARG B CA 1
ATOM 3195 C C . ARG B 1 156 ? 25.479 -50.553 85.474 1.00 91.48 185 ARG B C 1
ATOM 3196 O O . ARG B 1 156 ? 25.388 -51.275 86.478 1.00 93.08 185 ARG B O 1
ATOM 3204 N N . LEU B 1 157 ? 26.582 -49.901 85.119 1.00 93.49 186 LEU B N 1
ATOM 3205 C CA . LEU B 1 157 ? 27.818 -49.903 85.892 1.00 97.93 186 LEU B CA 1
ATOM 3206 C C . LEU B 1 157 ? 27.990 -48.494 86.435 1.00 98.45 186 LEU B C 1
ATOM 3207 O O . LEU B 1 157 ? 28.246 -47.560 85.670 1.00 101.69 186 LEU B O 1
ATOM 3212 N N . LEU B 1 158 ? 27.837 -48.341 87.748 1.00 101.78 187 LEU B N 1
ATOM 3213 C CA . LEU B 1 158 ? 27.665 -47.039 88.391 1.00 104.00 187 LEU B CA 1
ATOM 3214 C C . LEU B 1 158 ? 28.959 -46.617 89.081 1.00 106.60 187 LEU B C 1
ATOM 3215 O O . LEU B 1 158 ? 29.346 -47.199 90.101 1.00 107.47 187 LEU B O 1
ATOM 3220 N N . ALA B 1 159 ? 29.611 -45.595 88.534 1.00 105.52 188 ALA B N 1
ATOM 3221 C CA . ALA B 1 159 ? 30.775 -45.023 89.186 1.00 107.95 188 ALA B CA 1
ATOM 3222 C C . ALA B 1 159 ? 30.375 -44.448 90.542 1.00 111.82 188 ALA B C 1
ATOM 3223 O O . ALA B 1 159 ? 29.266 -43.919 90.684 1.00 112.01 188 ALA B O 1
ATOM 3225 N N . PRO B 1 160 ? 31.245 -44.554 91.572 1.00 114.44 189 PRO B N 1
ATOM 3226 C CA . PRO B 1 160 ? 30.964 -43.870 92.841 1.00 113.05 189 PRO B CA 1
ATOM 3227 C C . PRO B 1 160 ? 30.623 -42.404 92.622 1.00 113.20 189 PRO B C 1
ATOM 3228 O O . PRO B 1 160 ? 30.975 -41.832 91.583 1.00 110.58 189 PRO B O 1
ATOM 3232 N N . SER B 1 161 ? 29.909 -41.802 93.575 1.00 114.53 190 SER B N 1
ATOM 3233 C CA . SER B 1 161 ? 29.649 -40.368 93.587 1.00 116.63 190 SER B CA 1
ATOM 3234 C C . SER B 1 161 ? 29.039 -39.985 94.926 1.00 116.97 190 SER B C 1
ATOM 3235 O O . SER B 1 161 ? 28.249 -40.749 95.490 1.00 117.19 190 SER B O 1
ATOM 3238 N N . ASP B 1 162 ? 29.391 -38.794 95.418 1.00 115.91 191 ASP B N 1
ATOM 3239 C CA . ASP B 1 162 ? 28.783 -38.236 96.619 1.00 116.97 191 ASP B CA 1
ATOM 3240 C C . ASP B 1 162 ? 27.674 -37.246 96.278 1.00 113.32 191 ASP B C 1
ATOM 3241 O O . ASP B 1 162 ? 27.468 -36.263 96.997 1.00 115.40 191 ASP B O 1
ATOM 3246 N N . SER B 1 163 ? 26.967 -37.483 95.172 1.00 107.28 192 SER B N 1
ATOM 3247 C CA . SER B 1 163 ? 25.841 -36.669 94.768 1.00 104.36 192 SER B CA 1
ATOM 3248 C C . SER B 1 163 ? 24.732 -37.630 94.350 1.00 107.24 192 SER B C 1
ATOM 3249 O O . SER B 1 163 ? 24.978 -38.525 93.518 1.00 104.80 192 SER B O 1
ATOM 3252 N N . PRO B 1 164 ? 23.524 -37.504 94.907 1.00 106.16 193 PRO B N 1
ATOM 3253 C CA . PRO B 1 164 ? 22.417 -38.350 94.442 1.00 100.16 193 PRO B CA 1
ATOM 3254 C C . PRO B 1 164 ? 22.112 -38.065 92.980 1.00 97.70 193 PRO B C 1
ATOM 3255 O O . PRO B 1 164 ? 21.898 -36.917 92.588 1.00 101.11 193 PRO B O 1
ATOM 3259 N N . GLU B 1 165 ? 22.120 -39.120 92.167 1.00 95.47 194 GLU B N 1
ATOM 3260 C CA . GLU B 1 165 ? 21.769 -39.017 90.758 1.00 90.80 194 GLU B CA 1
ATOM 3261 C C . GLU B 1 165 ? 20.647 -39.984 90.428 1.00 84.23 194 GLU B C 1
ATOM 3262 O O . GLU B 1 165 ? 20.598 -41.103 90.950 1.00 83.21 194 GLU B O 1
ATOM 3268 N N . TRP B 1 166 ? 19.767 -39.543 89.537 1.00 77.68 195 TRP B N 1
ATOM 3269 C CA . TRP B 1 166 ? 18.686 -40.377 89.056 1.00 73.11 195 TRP B CA 1
ATOM 3270 C C . TRP B 1 166 ? 19.214 -41.402 88.063 1.00 73.14 195 TRP B C 1
ATOM 3271 O O . TRP B 1 166 ? 20.068 -41.099 87.230 1.00 78.28 195 TRP B O 1
ATOM 3282 N N . LEU B 1 167 ? 18.704 -42.618 88.153 1.00 69.55 196 LEU B N 1
ATOM 3283 C CA . LEU B 1 167 ? 18.899 -43.594 87.098 1.00 68.08 196 LEU B CA 1
ATOM 3284 C C . LEU B 1 167 ? 17.613 -43.738 86.294 1.00 67.68 196 LEU B C 1
ATOM 3285 O O . LEU B 1 167 ? 16.504 -43.611 86.821 1.00 68.68 196 LEU B O 1
ATOM 3290 N N . SER B 1 168 ? 17.771 -44.011 85.007 1.00 67.39 197 SER B N 1
ATOM 3291 C CA . SER B 1 168 ? 16.644 -44.183 84.112 1.00 67.94 197 SER B CA 1
ATOM 3292 C C . SER B 1 168 ? 16.874 -45.442 83.293 1.00 62.24 197 SER B C 1
ATOM 3293 O O . SER B 1 168 ? 17.943 -45.605 82.692 1.00 62.51 197 SER B O 1
ATOM 3296 N N . PHE B 1 169 ? 15.886 -46.335 83.301 1.00 55.99 198 PHE B N 1
ATOM 3297 C CA . PHE B 1 169 ? 15.884 -47.569 82.521 1.00 59.83 198 PHE B CA 1
ATOM 3298 C C . PHE B 1 169 ? 14.718 -47.532 81.548 1.00 57.12 198 PHE B C 1
ATOM 3299 O O . PHE B 1 169 ? 13.597 -47.187 81.933 1.00 57.23 198 PHE B O 1
ATOM 3307 N N . ASP B 1 170 ? 14.972 -47.922 80.311 1.00 59.63 199 ASP B N 1
ATOM 3308 C CA . ASP B 1 170 ? 13.929 -48.010 79.298 1.00 58.14 199 ASP B CA 1
ATOM 3309 C C . ASP B 1 170 ? 13.183 -49.327 79.454 1.00 57.07 199 ASP B C 1
ATOM 3310 O O . ASP B 1 170 ? 13.763 -50.393 79.241 1.00 58.79 199 ASP B O 1
ATOM 3315 N N . VAL B 1 171 ? 11.898 -49.258 79.807 1.00 61.58 200 VAL B N 1
ATOM 3316 C CA . VAL B 1 171 ? 11.076 -50.444 80.065 1.00 55.36 200 VAL B CA 1
ATOM 3317 C C . VAL B 1 171 ? 9.800 -50.412 79.220 1.00 59.19 200 VAL B C 1
ATOM 3318 O O . VAL B 1 171 ? 8.772 -50.998 79.591 1.00 58.10 200 VAL B O 1
ATOM 3322 N N . THR B 1 172 ? 9.870 -49.754 78.056 1.00 60.73 201 THR B N 1
ATOM 3323 C CA . THR B 1 172 ? 8.688 -49.559 77.215 1.00 62.63 201 THR B CA 1
ATOM 3324 C C . THR B 1 172 ? 7.971 -50.872 76.900 1.00 61.85 201 THR B C 1
ATOM 3325 O O . THR B 1 172 ? 6.759 -50.990 77.101 1.00 63.03 201 THR B O 1
ATOM 3329 N N . GLY B 1 173 ? 8.699 -51.870 76.393 1.00 59.42 202 GLY B N 1
ATOM 3330 C CA . GLY B 1 173 ? 8.046 -53.119 76.036 1.00 56.26 202 GLY B CA 1
ATOM 3331 C C . GLY B 1 173 ? 7.362 -53.779 77.218 1.00 64.72 202 GLY B C 1
ATOM 3332 O O . GLY B 1 173 ? 6.251 -54.296 77.093 1.00 71.51 202 GLY B O 1
ATOM 3333 N N . VAL B 1 174 ? 8.017 -53.783 78.378 1.00 63.19 203 VAL B N 1
ATOM 3334 C CA . VAL B 1 174 ? 7.401 -54.382 79.558 1.00 65.84 203 VAL B CA 1
ATOM 3335 C C . VAL B 1 174 ? 6.112 -53.645 79.918 1.00 67.25 203 VAL B C 1
ATOM 3336 O O . VAL B 1 174 ? 5.039 -54.258 80.024 1.00 66.13 203 VAL B O 1
ATOM 3340 N N . VAL B 1 175 ? 6.187 -52.311 80.041 1.00 61.87 204 VAL B N 1
ATOM 3341 C CA . VAL B 1 175 ? 5.021 -51.530 80.453 1.00 63.32 204 VAL B CA 1
ATOM 3342 C C . VAL B 1 175 ? 3.891 -51.679 79.444 1.00 66.23 204 VAL B C 1
ATOM 3343 O O . VAL B 1 175 ? 2.710 -51.716 79.812 1.00 65.17 204 VAL B O 1
ATOM 3347 N N . ARG B 1 176 ? 4.237 -51.779 78.157 1.00 63.92 205 ARG B N 1
ATOM 3348 C CA . ARG B 1 176 ? 3.218 -52.014 77.142 1.00 70.12 205 ARG B CA 1
ATOM 3349 C C . ARG B 1 176 ? 2.409 -53.266 77.466 1.00 72.32 205 ARG B C 1
ATOM 3350 O O . ARG B 1 176 ? 1.176 -53.246 77.385 1.00 73.81 205 ARG B O 1
ATOM 3358 N N . GLN B 1 177 ? 3.086 -54.347 77.876 1.00 71.22 206 GLN B N 1
ATOM 3359 C CA . GLN B 1 177 ? 2.389 -55.574 78.267 1.00 77.92 206 GLN B CA 1
ATOM 3360 C C . GLN B 1 177 ? 1.526 -55.353 79.501 1.00 75.11 206 GLN B C 1
ATOM 3361 O O . GLN B 1 177 ? 0.340 -55.706 79.516 1.00 74.96 206 GLN B O 1
ATOM 3367 N N . TRP B 1 178 ? 2.101 -54.739 80.534 1.00 70.33 207 TRP B N 1
ATOM 3368 C CA . TRP B 1 178 ? 1.330 -54.420 81.730 1.00 74.51 207 TRP B CA 1
ATOM 3369 C C . TRP B 1 178 ? 0.061 -53.641 81.393 1.00 77.15 207 TRP B C 1
ATOM 3370 O O . TRP B 1 178 ? -0.982 -53.847 82.022 1.00 82.39 207 TRP B O 1
ATOM 3381 N N . LEU B 1 179 ? 0.115 -52.767 80.385 1.00 75.12 208 LEU B N 1
ATOM 3382 C CA . LEU B 1 179 ? -1.063 -51.988 80.028 1.00 76.52 208 LEU B CA 1
ATOM 3383 C C . LEU B 1 179 ? -2.186 -52.863 79.482 1.00 81.32 208 LEU B C 1
ATOM 3384 O O . LEU B 1 179 ? -3.313 -52.376 79.352 1.00 83.40 208 LEU B O 1
ATOM 3389 N N . SER B 1 180 ? -1.903 -54.129 79.160 1.00 79.48 209 SER B N 1
ATOM 3390 C CA . SER B 1 180 ? -2.929 -55.114 78.825 1.00 85.90 209 SER B CA 1
ATOM 3391 C C . SER B 1 180 ? -3.152 -56.065 80.004 1.00 87.93 209 SER B C 1
ATOM 3392 O O . SER B 1 180 ? -2.896 -57.273 79.897 1.00 88.16 209 SER B O 1
ATOM 3395 N N . GLY B 1 183 ? -2.103 -58.899 84.029 1.00 96.91 212 GLY B N 1
ATOM 3396 C CA . GLY B 1 183 ? -2.026 -58.862 85.483 1.00 100.50 212 GLY B CA 1
ATOM 3397 C C . GLY B 1 183 ? -2.691 -57.634 86.095 1.00 104.24 212 GLY B C 1
ATOM 3398 O O . GLY B 1 183 ? -3.448 -56.948 85.403 1.00 109.46 212 GLY B O 1
ATOM 3399 N N . GLU B 1 184 ? -2.460 -57.385 87.408 1.00 98.39 213 GLU B N 1
ATOM 3400 C CA . GLU B 1 184 ? -2.904 -56.156 88.073 1.00 92.52 213 GLU B CA 1
ATOM 3401 C C . GLU B 1 184 ? -1.853 -55.498 88.966 1.00 91.67 213 GLU B C 1
ATOM 3402 O O . GLU B 1 184 ? -1.833 -54.266 89.064 1.00 87.68 213 GLU B O 1
ATOM 3408 N N . ILE B 1 185 ? -0.970 -56.255 89.612 1.00 90.60 214 ILE B N 1
ATOM 3409 C CA . ILE B 1 185 ? 0.201 -55.721 90.296 1.00 84.23 214 ILE B CA 1
ATOM 3410 C C . ILE B 1 185 ? 1.408 -56.374 89.650 1.00 83.69 214 ILE B C 1
ATOM 3411 O O . ILE B 1 185 ? 1.535 -57.605 89.665 1.00 87.48 214 ILE B O 1
ATOM 3416 N N . GLU B 1 186 ? 2.269 -55.559 89.061 1.00 79.01 215 GLU B N 1
ATOM 3417 C CA . GLU B 1 186 ? 3.475 -56.035 88.404 1.00 81.27 215 GLU B CA 1
ATOM 3418 C C . GLU B 1 186 ? 4.656 -55.239 88.939 1.00 81.45 215 GLU B C 1
ATOM 3419 O O . GLU B 1 186 ? 4.497 -54.108 89.402 1.00 78.77 215 GLU B O 1
ATOM 3425 N N . GLY B 1 187 ? 5.841 -55.851 88.924 1.00 79.46 216 GLY B N 1
ATOM 3426 C CA . GLY B 1 187 ? 6.966 -55.276 89.623 1.00 78.19 216 GLY B CA 1
ATOM 3427 C C . GLY B 1 187 ? 8.271 -55.449 88.875 1.00 75.65 216 GLY B C 1
ATOM 3428 O O . GLY B 1 187 ? 8.378 -56.221 87.924 1.00 75.68 216 GLY B O 1
ATOM 3429 N N . PHE B 1 188 ? 9.264 -54.696 89.337 1.00 75.26 217 PHE B N 1
ATOM 3430 C CA . PHE B 1 188 ? 10.647 -54.844 88.925 1.00 76.21 217 PHE B CA 1
ATOM 3431 C C . PHE B 1 188 ? 11.494 -55.217 90.138 1.00 77.38 217 PHE B C 1
ATOM 3432 O O . PHE B 1 188 ? 11.094 -55.021 91.291 1.00 77.74 217 PHE B O 1
ATOM 3440 N N . ARG B 1 189 ? 12.686 -55.741 89.860 1.00 74.04 218 ARG B N 1
ATOM 3441 C CA . ARG B 1 189 ? 13.716 -55.940 90.868 1.00 77.95 218 ARG B CA 1
ATOM 3442 C C . ARG B 1 189 ? 15.014 -55.362 90.336 1.00 80.14 218 ARG B C 1
ATOM 3443 O O . ARG B 1 189 ? 15.379 -55.619 89.186 1.00 77.72 218 ARG B O 1
ATOM 3451 N N . LEU B 1 190 ? 15.703 -54.577 91.170 1.00 82.66 219 LEU B N 1
ATOM 3452 C CA . LEU B 1 190 ? 17.061 -54.119 90.890 1.00 84.23 219 LEU B CA 1
ATOM 3453 C C . LEU B 1 190 ? 17.978 -54.784 91.911 1.00 84.44 219 LEU B C 1
ATOM 3454 O O . LEU B 1 190 ? 17.854 -54.545 93.117 1.00 86.50 219 LEU B O 1
ATOM 3459 N N . SER B 1 191 ? 18.881 -55.626 91.429 1.00 87.20 220 SER B N 1
ATOM 3460 C CA . SER B 1 191 ? 19.737 -56.456 92.264 1.00 87.93 220 SER B CA 1
ATOM 3461 C C . SER B 1 191 ? 21.186 -56.141 91.952 1.00 88.37 220 SER B C 1
ATOM 3462 O O . SER B 1 191 ? 21.485 -55.312 91.093 1.00 88.43 220 SER B O 1
ATOM 3465 N N . ALA B 1 192 ? 22.091 -56.848 92.624 1.00 87.73 221 ALA B N 1
ATOM 3466 C CA . ALA B 1 192 ? 23.511 -56.729 92.340 1.00 91.06 221 ALA B CA 1
ATOM 3467 C C . ALA B 1 192 ? 23.943 -57.811 91.360 1.00 89.08 221 ALA B C 1
ATOM 3468 O O . ALA B 1 192 ? 23.342 -58.888 91.287 1.00 91.47 221 ALA B O 1
ATOM 3470 N N . HIS B 1 193 ? 24.987 -57.507 90.602 1.00 89.18 222 HIS B N 1
ATOM 3471 C CA . HIS B 1 193 ? 25.497 -58.402 89.578 1.00 94.40 222 HIS B CA 1
ATOM 3472 C C . HIS B 1 193 ? 26.320 -59.528 90.219 1.00 99.52 222 HIS B C 1
ATOM 3473 O O . HIS B 1 193 ? 26.771 -59.438 91.366 1.00 99.11 222 HIS B O 1
ATOM 3480 N N . CYS B 1 194 ? 26.493 -60.611 89.465 1.00 99.47 223 CYS B N 1
ATOM 3481 C CA . CYS B 1 194 ? 27.227 -61.777 89.919 1.00 99.05 223 CYS B CA 1
ATOM 3482 C C . CYS B 1 194 ? 28.190 -62.223 88.837 1.00 104.62 223 CYS B C 1
ATOM 3483 O O . CYS B 1 194 ? 27.778 -62.468 87.700 1.00 105.48 223 CYS B O 1
ATOM 3486 N N . SER B 1 195 ? 29.459 -62.359 89.200 1.00 114.04 224 SER B N 1
ATOM 3487 C CA . SER B 1 195 ? 30.456 -62.949 88.323 1.00 114.33 224 SER B CA 1
ATOM 3488 C C . SER B 1 195 ? 30.420 -64.464 88.464 1.00 111.11 224 SER B C 1
ATOM 3489 O O . SER B 1 195 ? 30.304 -64.986 89.572 1.00 110.85 224 SER B O 1
ATOM 3492 N N . CYS B 1 196 ? 30.511 -65.161 87.330 1.00 113.12 225 CYS B N 1
ATOM 3493 C CA . CYS B 1 196 ? 30.306 -66.606 87.262 1.00 114.95 225 CYS B CA 1
ATOM 3494 C C . CYS B 1 196 ? 31.442 -67.261 86.489 1.00 114.74 225 CYS B C 1
ATOM 3495 O O . CYS B 1 196 ? 31.591 -67.030 85.287 1.00 117.47 225 CYS B O 1
ATOM 3498 N N . ASP B 1 197 ? 32.210 -68.111 87.160 1.00 116.56 226 ASP B N 1
ATOM 3499 C CA . ASP B 1 197 ? 33.241 -68.885 86.491 1.00 116.30 226 ASP B CA 1
ATOM 3500 C C . ASP B 1 197 ? 33.306 -70.298 87.086 1.00 119.88 226 ASP B C 1
ATOM 3501 O O . ASP B 1 197 ? 33.544 -71.283 86.380 1.00 121.95 226 ASP B O 1
ATOM 3506 N N . THR B 1 202 ? 33.254 -77.387 90.000 1.00 126.83 231 THR B N 1
ATOM 3507 C CA . THR B 1 202 ? 34.243 -76.388 89.621 1.00 125.90 231 THR B CA 1
ATOM 3508 C C . THR B 1 202 ? 33.590 -75.122 89.060 1.00 127.26 231 THR B C 1
ATOM 3509 O O . THR B 1 202 ? 33.755 -74.819 87.880 1.00 132.10 231 THR B O 1
ATOM 3513 N N . LEU B 1 203 ? 32.841 -74.388 89.892 1.00 122.77 232 LEU B N 1
ATOM 3514 C CA . LEU B 1 203 ? 32.293 -73.088 89.521 1.00 116.82 232 LEU B CA 1
ATOM 3515 C C . LEU B 1 203 ? 32.499 -72.100 90.658 1.00 117.50 232 LEU B C 1
ATOM 3516 O O . LEU B 1 203 ? 32.255 -72.431 91.817 1.00 117.51 232 LEU B O 1
ATOM 3521 N N . GLN B 1 204 ? 32.897 -70.869 90.326 1.00 122.91 233 GLN B N 1
ATOM 3522 C CA . GLN B 1 204 ? 33.069 -69.832 91.335 1.00 120.94 233 GLN B CA 1
ATOM 3523 C C . GLN B 1 204 ? 32.132 -68.662 91.071 1.00 115.67 233 GLN B C 1
ATOM 3524 O O . GLN B 1 204 ? 31.708 -68.429 89.937 1.00 117.95 233 GLN B O 1
ATOM 3530 N N . VAL B 1 205 ? 31.809 -67.930 92.140 1.00 115.40 234 VAL B N 1
ATOM 3531 C CA . VAL B 1 205 ? 30.869 -66.808 92.087 1.00 117.57 234 VAL B CA 1
ATOM 3532 C C . VAL B 1 205 ? 31.347 -65.714 93.038 1.00 118.33 234 VAL B C 1
ATOM 3533 O O . VAL B 1 205 ? 31.766 -65.996 94.163 1.00 121.64 234 VAL B O 1
ATOM 3537 N N . ASP B 1 206 ? 31.277 -64.459 92.588 1.00 117.72 235 ASP B N 1
ATOM 3538 C CA . ASP B 1 206 ? 31.602 -63.305 93.422 1.00 121.17 235 ASP B CA 1
ATOM 3539 C C . ASP B 1 206 ? 30.339 -62.726 94.054 1.00 119.28 235 ASP B C 1
ATOM 3540 O O . ASP B 1 206 ? 29.278 -62.694 93.431 1.00 118.15 235 ASP B O 1
ATOM 3545 N N . ILE B 1 207 ? 30.469 -62.238 95.292 1.00 118.88 236 ILE B N 1
ATOM 3546 C CA . ILE B 1 207 ? 29.323 -61.741 96.050 1.00 122.01 236 ILE B CA 1
ATOM 3547 C C . ILE B 1 207 ? 29.560 -60.292 96.475 1.00 127.38 236 ILE B C 1
ATOM 3548 O O . ILE B 1 207 ? 30.688 -59.871 96.755 1.00 126.15 236 ILE B O 1
ATOM 3553 N N . ASN B 1 208 ? 28.464 -59.526 96.527 1.00 130.26 237 ASN B N 1
ATOM 3554 C CA . ASN B 1 208 ? 28.411 -58.189 97.113 1.00 131.27 237 ASN B CA 1
ATOM 3555 C C . ASN B 1 208 ? 27.576 -58.108 98.383 1.00 136.29 237 ASN B C 1
ATOM 3556 O O . ASN B 1 208 ? 27.994 -57.458 99.348 1.00 140.11 237 ASN B O 1
ATOM 3561 N N . GLY B 1 209 ? 26.418 -58.772 98.420 1.00 133.16 238 GLY B N 1
ATOM 3562 C CA . GLY B 1 209 ? 25.453 -58.579 99.488 1.00 131.53 238 GLY B CA 1
ATOM 3563 C C . GLY B 1 209 ? 25.830 -59.163 100.837 1.00 133.63 238 GLY B C 1
ATOM 3564 O O . GLY B 1 209 ? 25.240 -60.157 101.270 1.00 131.67 238 GLY B O 1
ATOM 3565 N N . PHE B 1 210 ? 26.826 -58.563 101.509 1.00 136.11 239 PHE B N 1
ATOM 3566 C CA . PHE B 1 210 ? 27.129 -58.921 102.892 1.00 139.41 239 PHE B CA 1
ATOM 3567 C C . PHE B 1 210 ? 27.515 -57.707 103.743 1.00 140.95 239 PHE B C 1
ATOM 3568 O O . PHE B 1 210 ? 28.091 -57.879 104.828 1.00 140.44 239 PHE B O 1
ATOM 3576 N N . THR B 1 211 ? 27.203 -56.491 103.292 1.00 140.59 240 THR B N 1
ATOM 3577 C CA . THR B 1 211 ? 27.510 -55.278 104.040 1.00 140.58 240 THR B CA 1
ATOM 3578 C C . THR B 1 211 ? 26.323 -54.322 103.957 1.00 138.74 240 THR B C 1
ATOM 3579 O O . THR B 1 211 ? 25.453 -54.464 103.095 1.00 134.48 240 THR B O 1
ATOM 3583 N N . THR B 1 212 ? 26.303 -53.333 104.855 1.00 139.54 241 THR B N 1
ATOM 3584 C CA . THR B 1 212 ? 25.136 -52.453 105.017 1.00 130.19 241 THR B CA 1
ATOM 3585 C C . THR B 1 212 ? 25.352 -51.065 104.397 1.00 127.06 241 THR B C 1
ATOM 3586 O O . THR B 1 212 ? 24.398 -50.368 104.033 1.00 121.28 241 THR B O 1
ATOM 3590 N N . ASP B 1 217 ? 19.830 -49.351 102.528 1.00 102.32 246 ASP B N 1
ATOM 3591 C CA . ASP B 1 217 ? 18.904 -49.221 101.410 1.00 108.79 246 ASP B CA 1
ATOM 3592 C C . ASP B 1 217 ? 19.638 -48.893 100.106 1.00 108.39 246 ASP B C 1
ATOM 3593 O O . ASP B 1 217 ? 20.440 -47.949 100.058 1.00 110.02 246 ASP B O 1
ATOM 3598 N N . LEU B 1 218 ? 19.363 -49.668 99.049 1.00 101.31 247 LEU B N 1
ATOM 3599 C CA . LEU B 1 218 ? 20.173 -49.579 97.837 1.00 102.63 247 LEU B CA 1
ATOM 3600 C C . LEU B 1 218 ? 20.025 -48.214 97.167 1.00 104.56 247 LEU B C 1
ATOM 3601 O O . LEU B 1 218 ? 20.975 -47.424 97.123 1.00 108.44 247 LEU B O 1
ATOM 3606 N N . ALA B 1 219 ? 18.837 -47.937 96.643 1.00 99.37 248 ALA B N 1
ATOM 3607 C CA . ALA B 1 219 ? 18.482 -46.652 96.073 1.00 94.05 248 ALA B CA 1
ATOM 3608 C C . ALA B 1 219 ? 17.294 -46.096 96.845 1.00 93.50 248 ALA B C 1
ATOM 3609 O O . ALA B 1 219 ? 16.720 -46.766 97.710 1.00 96.09 248 ALA B O 1
ATOM 3611 N N . THR B 1 220 ? 16.912 -44.860 96.539 1.00 88.11 249 THR B N 1
ATOM 3612 C CA . THR B 1 220 ? 15.846 -44.231 97.315 1.00 83.65 249 THR B CA 1
ATOM 3613 C C . THR B 1 220 ? 14.551 -44.995 97.120 1.00 78.95 249 THR B C 1
ATOM 3614 O O . THR B 1 220 ? 13.984 -45.016 96.027 1.00 78.50 249 THR B O 1
ATOM 3618 N N . ILE B 1 221 ? 14.097 -45.660 98.168 1.00 82.62 250 ILE B N 1
ATOM 3619 C CA . ILE B 1 221 ? 12.690 -45.939 98.345 1.00 81.82 250 ILE B CA 1
ATOM 3620 C C . ILE B 1 221 ? 12.260 -45.119 99.554 1.00 85.71 250 ILE B C 1
ATOM 3621 O O . ILE B 1 221 ? 13.076 -44.470 100.206 1.00 88.07 250 ILE B O 1
ATOM 3626 N N . HIS B 1 222 ? 10.954 -45.136 99.837 1.00 83.03 251 HIS B N 1
ATOM 3627 C CA . HIS B 1 222 ? 10.338 -44.253 100.838 1.00 84.01 251 HIS B CA 1
ATOM 3628 C C . HIS B 1 222 ? 10.353 -42.795 100.393 1.00 77.64 251 HIS B C 1
ATOM 3629 O O . HIS B 1 222 ? 11.374 -42.290 99.914 1.00 74.52 251 HIS B O 1
ATOM 3636 N N . GLY B 1 223 ? 9.253 -42.090 100.622 1.00 78.32 252 GLY B N 1
ATOM 3637 C CA . GLY B 1 223 ? 9.178 -40.687 100.284 1.00 75.71 252 GLY B CA 1
ATOM 3638 C C . GLY B 1 223 ? 8.730 -40.456 98.860 1.00 76.93 252 GLY B C 1
ATOM 3639 O O . GLY B 1 223 ? 8.533 -41.370 98.050 1.00 72.12 252 GLY B O 1
ATOM 3640 N N . MET B 1 224 ? 8.560 -39.188 98.531 1.00 78.54 253 MET B N 1
ATOM 3641 C CA . MET B 1 224 ? 7.973 -38.900 97.237 1.00 84.50 253 MET B CA 1
ATOM 3642 C C . MET B 1 224 ? 9.017 -38.699 96.152 1.00 77.42 253 MET B C 1
ATOM 3643 O O . MET B 1 224 ? 8.675 -38.258 95.051 1.00 73.78 253 MET B O 1
ATOM 3648 N N . ASN B 1 225 ? 10.264 -39.095 96.421 1.00 73.38 254 ASN B N 1
ATOM 3649 C CA . ASN B 1 225 ? 11.234 -39.378 95.373 1.00 69.16 254 ASN B CA 1
ATOM 3650 C C . ASN B 1 225 ? 11.490 -40.873 95.193 1.00 69.56 254 ASN B C 1
ATOM 3651 O O . ASN B 1 225 ? 12.519 -41.259 94.624 1.00 65.96 254 ASN B O 1
ATOM 3656 N N . ARG B 1 226 ? 10.571 -41.724 95.653 1.00 67.83 255 ARG B N 1
ATOM 3657 C CA . ARG B 1 226 ? 10.695 -43.161 95.442 1.00 71.56 255 ARG B CA 1
ATOM 3658 C C . ARG B 1 226 ? 10.633 -43.476 93.945 1.00 70.79 255 ARG B C 1
ATOM 3659 O O . ARG B 1 226 ? 10.291 -42.591 93.153 1.00 67.00 255 ARG B O 1
ATOM 3667 N N . PRO B 1 227 ? 10.953 -44.705 93.510 1.00 70.07 256 PRO B N 1
ATOM 3668 C CA . PRO B 1 227 ? 10.927 -45.001 92.076 1.00 69.64 256 PRO B CA 1
ATOM 3669 C C . PRO B 1 227 ? 9.556 -44.774 91.462 1.00 69.17 256 PRO B C 1
ATOM 3670 O O . PRO B 1 227 ? 8.516 -44.951 92.106 1.00 65.02 256 PRO B O 1
ATOM 3674 N N . PHE B 1 228 ? 9.572 -44.347 90.198 1.00 65.12 257 PHE B N 1
ATOM 3675 C CA . PHE B 1 228 ? 8.350 -44.104 89.453 1.00 63.09 257 PHE B CA 1
ATOM 3676 C C . PHE B 1 228 ? 8.576 -44.480 87.997 1.00 64.05 257 PHE B C 1
ATOM 3677 O O . PHE B 1 228 ? 9.713 -44.571 87.516 1.00 60.98 257 PHE B O 1
ATOM 3685 N N . LEU B 1 229 ? 7.463 -44.762 87.319 1.00 66.58 258 LEU B N 1
ATOM 3686 C CA . LEU B 1 229 ? 7.454 -44.915 85.872 1.00 62.70 258 LEU B CA 1
ATOM 3687 C C . LEU B 1 229 ? 7.080 -43.570 85.255 1.00 62.03 258 LEU B C 1
ATOM 3688 O O . LEU B 1 229 ? 6.082 -42.955 85.642 1.00 60.07 258 LEU B O 1
ATOM 3693 N N . LEU B 1 230 ? 7.919 -43.102 84.337 1.00 62.90 259 LEU B N 1
ATOM 3694 C CA . LEU B 1 230 ? 7.650 -41.936 83.507 1.00 58.68 259 LEU B CA 1
ATOM 3695 C C . LEU B 1 230 ? 7.187 -42.425 82.137 1.00 61.19 259 LEU B C 1
ATOM 3696 O O . LEU B 1 230 ? 7.846 -43.270 81.505 1.00 56.62 259 LEU B O 1
ATOM 3701 N N . LEU B 1 231 ? 6.042 -41.918 81.697 1.00 61.98 260 LEU B N 1
ATOM 3702 C CA . LEU B 1 231 ? 5.343 -42.452 80.537 1.00 59.79 260 LEU B CA 1
ATOM 3703 C C . LEU B 1 231 ? 5.103 -41.353 79.519 1.00 56.30 260 LEU B C 1
ATOM 3704 O O . LEU B 1 231 ? 4.643 -40.256 79.869 1.00 56.96 260 LEU B O 1
ATOM 3709 N N . MET B 1 232 ? 5.400 -41.666 78.263 1.00 55.86 261 MET B N 1
ATOM 3710 C CA . MET B 1 232 ? 5.084 -40.822 77.123 1.00 58.16 261 MET B CA 1
ATOM 3711 C C . MET B 1 232 ? 4.210 -41.589 76.137 1.00 60.10 261 MET B C 1
ATOM 3712 O O . MET B 1 232 ? 4.536 -42.718 75.752 1.00 56.99 261 MET B O 1
ATOM 3717 N N . ALA B 1 233 ? 3.104 -40.968 75.730 1.00 64.18 262 ALA B N 1
ATOM 3718 C CA . ALA B 1 233 ? 2.079 -41.664 74.973 1.00 61.12 262 ALA B CA 1
ATOM 3719 C C . ALA B 1 233 ? 1.400 -40.714 73.974 1.00 66.12 262 ALA B C 1
ATOM 3720 O O . ALA B 1 233 ? 1.323 -39.509 74.190 1.00 62.35 262 ALA B O 1
ATOM 3722 N N . THR B 1 234 ? 0.910 -41.279 72.885 1.00 68.98 263 THR B N 1
ATOM 3723 C CA . THR B 1 234 ? 0.005 -40.562 72.012 1.00 71.66 263 THR B CA 1
ATOM 3724 C C . THR B 1 234 ? -1.363 -40.466 72.687 1.00 74.07 263 THR B C 1
ATOM 3725 O O . THR B 1 234 ? -1.826 -41.459 73.287 1.00 77.47 263 THR B O 1
ATOM 3729 N N . PRO B 1 235 ? -1.998 -39.302 72.681 1.00 84.45 264 PRO B N 1
ATOM 3730 C CA . PRO B 1 235 ? -3.298 -39.178 73.357 1.00 86.73 264 PRO B CA 1
ATOM 3731 C C . PRO B 1 235 ? -4.444 -39.660 72.479 1.00 81.82 264 PRO B C 1
ATOM 3732 O O . PRO B 1 235 ? -4.248 -40.031 71.318 1.00 87.62 264 PRO B O 1
ATOM 3736 N N . LEU B 1 236 ? -5.641 -39.662 73.056 1.00 91.01 265 LEU B N 1
ATOM 3737 C CA . LEU B 1 236 ? -6.858 -40.023 72.325 1.00 95.07 265 LEU B CA 1
ATOM 3738 C C . LEU B 1 236 ? -7.604 -38.800 71.789 1.00 92.05 265 LEU B C 1
ATOM 3739 O O . LEU B 1 236 ? -7.686 -38.587 70.570 1.00 95.63 265 LEU B O 1
ATOM 3744 N N . CYS B 1 264 ? 11.564 -34.580 48.582 1.00 70.31 293 CYS B N 1
ATOM 3745 C CA . CYS B 1 264 ? 12.843 -34.936 49.228 1.00 69.78 293 CYS B CA 1
ATOM 3746 C C . CYS B 1 264 ? 12.853 -36.402 49.602 1.00 71.63 293 CYS B C 1
ATOM 3747 O O . CYS B 1 264 ? 12.198 -36.810 50.556 1.00 71.18 293 CYS B O 1
ATOM 3750 N N . CYS B 1 265 ? 13.617 -37.202 48.865 1.00 72.03 294 CYS B N 1
ATOM 3751 C CA . CYS B 1 265 ? 13.613 -38.636 49.105 1.00 71.80 294 CYS B CA 1
ATOM 3752 C C . CYS B 1 265 ? 14.974 -39.161 48.668 1.00 70.49 294 CYS B C 1
ATOM 3753 O O . CYS B 1 265 ? 15.686 -38.513 47.888 1.00 65.78 294 CYS B O 1
ATOM 3756 N N . VAL B 1 266 ? 15.371 -40.306 49.230 1.00 73.16 295 VAL B N 1
ATOM 3757 C CA . VAL B 1 266 ? 16.577 -40.974 48.753 1.00 70.58 295 VAL B CA 1
ATOM 3758 C C . VAL B 1 266 ? 16.313 -41.490 47.344 1.00 71.21 295 VAL B C 1
ATOM 3759 O O . VAL B 1 266 ? 15.231 -42.014 47.050 1.00 75.24 295 VAL B O 1
ATOM 3763 N N . ARG B 1 267 ? 17.269 -41.214 46.457 1.00 66.82 296 ARG B N 1
ATOM 3764 C CA . ARG B 1 267 ? 17.153 -41.613 45.038 1.00 73.09 296 ARG B CA 1
ATOM 3765 C C . ARG B 1 267 ? 18.273 -42.603 44.714 1.00 69.00 296 ARG B C 1
ATOM 3766 O O . ARG B 1 267 ? 19.426 -42.291 45.032 1.00 68.43 296 ARG B O 1
ATOM 3774 N N . GLN B 1 268 ? 17.945 -43.732 44.085 1.00 71.49 297 GLN B N 1
ATOM 3775 C CA . GLN B 1 268 ? 18.895 -44.792 43.764 1.00 77.51 297 GLN B CA 1
ATOM 3776 C C . GLN B 1 268 ? 19.916 -44.334 42.722 1.00 71.49 297 GLN B C 1
ATOM 3777 O O . GLN B 1 268 ? 19.565 -43.732 41.703 1.00 70.13 297 GLN B O 1
ATOM 3783 N N . LEU B 1 269 ? 21.189 -44.629 42.978 1.00 66.42 298 LEU B N 1
ATOM 3784 C CA . LEU B 1 269 ? 22.238 -44.382 41.993 1.00 68.99 298 LEU B CA 1
ATOM 3785 C C . LEU B 1 269 ? 23.354 -45.396 42.200 1.00 68.32 298 LEU B C 1
ATOM 3786 O O . LEU B 1 269 ? 24.000 -45.375 43.247 1.00 64.22 298 LEU B O 1
ATOM 3791 N N . TYR B 1 270 ? 23.596 -46.268 41.219 1.00 71.26 299 TYR B N 1
ATOM 3792 C CA . TYR B 1 270 ? 24.641 -47.285 41.317 1.00 67.24 299 TYR B CA 1
ATOM 3793 C C . TYR B 1 270 ? 25.895 -46.813 40.579 1.00 68.05 299 TYR B C 1
ATOM 3794 O O . TYR B 1 270 ? 25.811 -46.354 39.434 1.00 67.20 299 TYR B O 1
ATOM 3803 N N . ILE B 1 271 ? 27.050 -46.930 41.231 1.00 63.21 300 ILE B N 1
ATOM 3804 C CA . ILE B 1 271 ? 28.338 -46.511 40.674 1.00 67.19 300 ILE B CA 1
ATOM 3805 C C . ILE B 1 271 ? 29.140 -47.761 40.356 1.00 65.59 300 ILE B C 1
ATOM 3806 O O . ILE B 1 271 ? 29.461 -48.537 41.256 1.00 68.79 300 ILE B O 1
ATOM 3811 N N . ASP B 1 272 ? 29.478 -47.956 39.092 1.00 69.30 301 ASP B N 1
ATOM 3812 C CA . ASP B 1 272 ? 30.391 -49.023 38.690 1.00 68.18 301 ASP B CA 1
ATOM 3813 C C . ASP B 1 272 ? 31.767 -48.415 38.440 1.00 68.98 301 ASP B C 1
ATOM 3814 O O . ASP B 1 272 ? 31.922 -47.572 37.545 1.00 68.25 301 ASP B O 1
ATOM 3819 N N . PHE B 1 273 ? 32.766 -48.853 39.217 1.00 64.45 302 PHE B N 1
ATOM 3820 C CA . PHE B 1 273 ? 34.055 -48.174 39.216 1.00 67.91 302 PHE B CA 1
ATOM 3821 C C . PHE B 1 273 ? 34.661 -48.157 37.823 1.00 69.39 302 PHE B C 1
ATOM 3822 O O . PHE B 1 273 ? 35.123 -47.112 37.348 1.00 69.87 302 PHE B O 1
ATOM 3830 N N . ARG B 1 274 ? 34.644 -49.301 37.142 1.00 68.97 303 ARG B N 1
ATOM 3831 C CA . ARG B 1 274 ? 35.121 -49.356 35.765 1.00 68.36 303 ARG B CA 1
ATOM 3832 C C . ARG B 1 274 ? 34.195 -48.606 34.822 1.00 68.85 303 ARG B C 1
ATOM 3833 O O . ARG B 1 274 ? 34.647 -47.797 34.007 1.00 68.46 303 ARG B O 1
ATOM 3841 N N . LYS B 1 275 ? 32.890 -48.875 34.907 1.00 69.68 304 LYS B N 1
ATOM 3842 C CA . LYS B 1 275 ? 31.975 -48.378 33.881 1.00 72.10 304 LYS B CA 1
ATOM 3843 C C . LYS B 1 275 ? 31.773 -46.866 33.977 1.00 72.50 304 LYS B C 1
ATOM 3844 O O . LYS B 1 275 ? 31.668 -46.186 32.949 1.00 68.67 304 LYS B O 1
ATOM 3850 N N . ASP B 1 276 ? 31.749 -46.317 35.193 1.00 68.34 305 ASP B N 1
ATOM 3851 C CA . ASP B 1 276 ? 31.439 -44.905 35.357 1.00 70.71 305 ASP B CA 1
ATOM 3852 C C . ASP B 1 276 ? 32.673 -44.019 35.421 1.00 74.27 305 ASP B C 1
ATOM 3853 O O . ASP B 1 276 ? 32.648 -42.895 34.907 1.00 73.05 305 ASP B O 1
ATOM 3858 N N . LEU B 1 277 ? 33.760 -44.510 36.017 1.00 75.11 306 LEU B N 1
ATOM 3859 C CA . LEU B 1 277 ? 34.935 -43.696 36.278 1.00 76.54 306 LEU B CA 1
ATOM 3860 C C . LEU B 1 277 ? 36.184 -44.190 35.567 1.00 78.54 306 LEU B C 1
ATOM 3861 O O . LEU B 1 277 ? 37.237 -43.548 35.678 1.00 78.29 306 LEU B O 1
ATOM 3866 N N . GLY B 1 278 ? 36.106 -45.309 34.854 1.00 76.72 307 GLY B N 1
ATOM 3867 C CA . GLY B 1 278 ? 37.297 -45.867 34.242 1.00 76.00 307 GLY B CA 1
ATOM 3868 C C . GLY B 1 278 ? 38.337 -46.276 35.253 1.00 74.72 307 GLY B C 1
ATOM 3869 O O . GLY B 1 278 ? 39.532 -46.234 34.959 1.00 72.11 307 GLY B O 1
ATOM 3870 N N . TRP B 1 279 ? 37.908 -46.672 36.445 1.00 77.34 308 TRP B N 1
ATOM 3871 C CA . TRP B 1 279 ? 38.803 -46.985 37.551 1.00 76.67 308 TRP B CA 1
ATOM 3872 C C . TRP B 1 279 ? 38.995 -48.491 37.625 1.00 78.03 308 TRP B C 1
ATOM 3873 O O . TRP B 1 279 ? 38.068 -49.229 37.987 1.00 77.75 308 TRP B O 1
ATOM 3884 N N . LYS B 1 280 ? 40.201 -48.938 37.311 1.00 76.19 309 LYS B N 1
ATOM 3885 C CA . LYS B 1 280 ? 40.555 -50.339 37.454 1.00 81.20 309 LYS B CA 1
ATOM 3886 C C . LYS B 1 280 ? 41.262 -50.645 38.776 1.00 81.30 309 LYS B C 1
ATOM 3887 O O . LYS B 1 280 ? 41.386 -51.822 39.137 1.00 85.23 309 LYS B O 1
ATOM 3893 N N . TRP B 1 281 ? 41.710 -49.627 39.515 1.00 77.40 310 TRP B N 1
ATOM 3894 C CA . TRP B 1 281 ? 42.591 -49.872 40.654 1.00 79.75 310 TRP B CA 1
ATOM 3895 C C . TRP B 1 281 ? 41.862 -50.414 41.871 1.00 81.12 310 TRP B C 1
ATOM 3896 O O . TRP B 1 281 ? 42.513 -50.966 42.765 1.00 82.95 310 TRP B O 1
ATOM 3907 N N . ILE B 1 282 ? 40.544 -50.248 41.943 1.00 80.11 311 ILE B N 1
ATOM 3908 C CA . ILE B 1 282 ? 39.745 -50.793 43.035 1.00 77.44 311 ILE B CA 1
ATOM 3909 C C . ILE B 1 282 ? 39.352 -52.208 42.635 1.00 77.07 311 ILE B C 1
ATOM 3910 O O . ILE B 1 282 ? 38.613 -52.404 41.670 1.00 74.33 311 ILE B O 1
ATOM 3915 N N . HIS B 1 283 ? 39.878 -53.198 43.356 1.00 82.15 312 HIS B N 1
ATOM 3916 C CA . HIS B 1 283 ? 39.648 -54.601 43.027 1.00 83.50 312 HIS B CA 1
ATOM 3917 C C . HIS B 1 283 ? 38.370 -55.146 43.637 1.00 84.56 312 HIS B C 1
ATOM 3918 O O . HIS B 1 283 ? 37.874 -56.185 43.184 1.00 83.71 312 HIS B O 1
ATOM 3925 N N . GLU B 1 284 ? 37.855 -54.446 44.654 1.00 80.35 313 GLU B N 1
ATOM 3926 C CA . GLU B 1 284 ? 36.610 -54.875 45.343 1.00 78.01 313 GLU B CA 1
ATOM 3927 C C . GLU B 1 284 ? 36.111 -53.719 46.215 1.00 76.90 313 GLU B C 1
ATOM 3928 O O . GLU B 1 284 ? 36.951 -53.087 46.881 1.00 77.27 313 GLU B O 1
ATOM 3934 N N . PRO B 1 285 ? 34.796 -53.406 46.238 1.00 72.51 314 PRO B N 1
ATOM 3935 C CA . PRO B 1 285 ? 33.809 -54.108 45.413 1.00 75.44 314 PRO B CA 1
ATOM 3936 C C . PRO B 1 285 ? 33.832 -53.610 43.962 1.00 72.82 314 PRO B C 1
ATOM 3937 O O . PRO B 1 285 ? 34.510 -52.636 43.691 1.00 73.68 314 PRO B O 1
ATOM 3941 N N . LYS B 1 286 ? 33.096 -54.284 43.072 1.00 75.31 315 LYS B N 1
ATOM 3942 C CA . LYS B 1 286 ? 33.046 -53.843 41.685 1.00 76.40 315 LYS B CA 1
ATOM 3943 C C . LYS B 1 286 ? 32.253 -52.552 41.536 1.00 76.83 315 LYS B C 1
ATOM 3944 O O . LYS B 1 286 ? 32.427 -51.830 40.550 1.00 72.91 315 LYS B O 1
ATOM 3950 N N . GLY B 1 287 ? 31.408 -52.242 42.507 1.00 73.95 316 GLY B N 1
ATOM 3951 C CA . GLY B 1 287 ? 30.532 -51.095 42.425 1.00 72.50 316 GLY B CA 1
ATOM 3952 C C . GLY B 1 287 ? 29.730 -51.026 43.699 1.00 74.48 316 GLY B C 1
ATOM 3953 O O . GLY B 1 287 ? 29.856 -51.880 44.582 1.00 77.45 316 GLY B O 1
ATOM 3954 N N . TYR B 1 288 ? 28.901 -49.994 43.798 1.00 71.36 317 TYR B N 1
ATOM 3955 C CA . TYR B 1 288 ? 28.127 -49.835 45.020 1.00 71.31 317 TYR B CA 1
ATOM 3956 C C . TYR B 1 288 ? 26.984 -48.862 44.782 1.00 71.14 317 TYR B C 1
ATOM 3957 O O . TYR B 1 288 ? 26.958 -48.121 43.792 1.00 68.80 317 TYR B O 1
ATOM 3966 N N . HIS B 1 289 ? 26.028 -48.890 45.718 1.00 69.23 318 HIS B N 1
ATOM 3967 C CA . HIS B 1 289 ? 24.850 -48.021 45.707 1.00 66.89 318 HIS B CA 1
ATOM 3968 C C . HIS B 1 289 ? 25.172 -46.763 46.491 1.00 65.77 318 HIS B C 1
ATOM 3969 O O . HIS B 1 289 ? 24.988 -46.701 47.702 1.00 65.12 318 HIS B O 1
ATOM 3976 N N . ALA B 1 290 ? 25.700 -45.756 45.797 1.00 67.45 319 ALA B N 1
ATOM 3977 C CA . ALA B 1 290 ? 25.952 -44.482 46.453 1.00 64.97 319 ALA B CA 1
ATOM 3978 C C . ALA B 1 290 ? 24.639 -43.789 46.801 1.00 65.46 319 ALA B C 1
ATOM 3979 O O . ALA B 1 290 ? 24.467 -43.277 47.912 1.00 59.25 319 ALA B O 1
ATOM 3981 N N . ASN B 1 291 ? 23.708 -43.757 45.847 1.00 61.24 320 ASN B N 1
ATOM 3982 C CA . ASN B 1 291 ? 22.453 -43.031 45.971 1.00 63.80 320 ASN B CA 1
ATOM 3983 C C . ASN B 1 291 ? 22.714 -41.556 46.238 1.00 66.88 320 ASN B C 1
ATOM 3984 O O . ASN B 1 291 ? 23.873 -41.114 46.244 1.00 59.33 320 ASN B O 1
ATOM 3989 N N . PHE B 1 292 ? 21.643 -40.790 46.449 1.00 62.86 321 PHE B N 1
ATOM 3990 C CA . PHE B 1 292 ? 21.744 -39.357 46.694 1.00 65.31 321 PHE B CA 1
ATOM 3991 C C . PHE B 1 292 ? 20.390 -38.837 47.169 1.00 64.07 321 PHE B C 1
ATOM 3992 O O . PHE B 1 292 ? 19.380 -39.544 47.134 1.00 65.10 321 PHE B O 1
ATOM 4000 N N . CYS B 1 293 ? 20.386 -37.579 47.588 1.00 57.56 322 CYS B N 1
ATOM 4001 C CA . CYS B 1 293 ? 19.203 -36.897 48.097 1.00 61.19 322 CYS B CA 1
ATOM 4002 C C . CYS B 1 293 ? 18.763 -35.831 47.111 1.00 67.79 322 CYS B C 1
ATOM 4003 O O . CYS B 1 293 ? 19.596 -35.075 46.598 1.00 71.88 322 CYS B O 1
ATOM 4006 N N . LEU B 1 294 ? 17.455 -35.751 46.871 1.00 65.72 323 LEU B N 1
ATOM 4007 C CA . LEU B 1 294 ? 16.925 -34.665 46.064 1.00 69.10 323 LEU B CA 1
ATOM 4008 C C . LEU B 1 294 ? 15.431 -34.512 46.310 1.00 70.80 323 LEU B C 1
ATOM 4009 O O . LEU B 1 294 ? 14.732 -35.468 46.672 1.00 69.77 323 LEU B O 1
ATOM 4014 N N . GLY B 1 295 ? 14.952 -33.302 46.066 1.00 70.42 324 GLY B N 1
ATOM 4015 C CA . GLY B 1 295 ? 13.562 -32.982 46.259 1.00 73.45 324 GLY B CA 1
ATOM 4016 C C . GLY B 1 295 ? 13.407 -31.742 47.108 1.00 69.37 324 GLY B C 1
ATOM 4017 O O . GLY B 1 295 ? 14.279 -31.379 47.901 1.00 69.07 324 GLY B O 1
ATOM 4018 N N . PRO B 1 296 ? 12.286 -31.066 46.958 1.00 71.13 325 PRO B N 1
ATOM 4019 C CA . PRO B 1 296 ? 12.131 -29.764 47.598 1.00 74.32 325 PRO B CA 1
ATOM 4020 C C . PRO B 1 296 ? 11.844 -29.912 49.084 1.00 69.56 325 PRO B C 1
ATOM 4021 O O . PRO B 1 296 ? 11.359 -30.940 49.557 1.00 71.96 325 PRO B O 1
ATOM 4025 N N . CYS B 1 297 ? 12.170 -28.860 49.824 1.00 66.91 326 CYS B N 1
ATOM 4026 C CA . CYS B 1 297 ? 11.801 -28.742 51.236 1.00 67.33 326 CYS B CA 1
ATOM 4027 C C . CYS B 1 297 ? 11.080 -27.405 51.389 1.00 74.80 326 CYS B C 1
ATOM 4028 O O . CYS B 1 297 ? 11.690 -26.392 51.758 1.00 77.38 326 CYS B O 1
ATOM 4031 N N . PRO B 1 298 ? 9.790 -27.354 51.066 1.00 79.74 327 PRO B N 1
ATOM 4032 C CA . PRO B 1 298 ? 9.068 -26.072 51.097 1.00 86.07 327 PRO B CA 1
ATOM 4033 C C . PRO B 1 298 ? 8.888 -25.521 52.504 1.00 88.16 327 PRO B C 1
ATOM 4034 O O . PRO B 1 298 ? 8.810 -26.262 53.487 1.00 87.66 327 PRO B O 1
ATOM 4038 N N . TYR B 1 299 ? 8.786 -24.193 52.575 1.00 95.49 328 TYR B N 1
ATOM 4039 C CA . TYR B 1 299 ? 8.743 -23.440 53.836 1.00 99.16 328 TYR B CA 1
ATOM 4040 C C . TYR B 1 299 ? 9.945 -23.726 54.712 1.00 94.19 328 TYR B C 1
ATOM 4041 O O . TYR B 1 299 ? 10.581 -22.795 55.193 1.00 92.26 328 TYR B O 1
ATOM 4050 N N . LEU B 1 311 ? -3.357 -28.448 55.133 1.00 103.33 340 LEU B N 1
ATOM 4051 C CA . LEU B 1 311 ? -2.980 -27.831 56.402 1.00 110.62 340 LEU B CA 1
ATOM 4052 C C . LEU B 1 311 ? -1.468 -27.960 56.643 1.00 111.36 340 LEU B C 1
ATOM 4053 O O . LEU B 1 311 ? -0.667 -28.019 55.699 1.00 107.89 340 LEU B O 1
ATOM 4058 N N . ALA B 1 312 ? -1.097 -28.008 57.921 1.00 110.86 341 ALA B N 1
ATOM 4059 C CA . ALA B 1 312 ? 0.286 -28.171 58.351 1.00 104.80 341 ALA B CA 1
ATOM 4060 C C . ALA B 1 312 ? 0.730 -29.587 58.028 1.00 104.63 341 ALA B C 1
ATOM 4061 O O . ALA B 1 312 ? 0.374 -30.533 58.733 1.00 106.53 341 ALA B O 1
ATOM 4063 N N . LEU B 1 313 ? 1.496 -29.759 56.951 1.00 102.58 342 LEU B N 1
ATOM 4064 C CA . LEU B 1 313 ? 2.247 -31.005 56.876 1.00 104.08 342 LEU B CA 1
ATOM 4065 C C . LEU B 1 313 ? 3.418 -30.911 57.848 1.00 100.62 342 LEU B C 1
ATOM 4066 O O . LEU B 1 313 ? 3.445 -31.601 58.879 1.00 99.20 342 LEU B O 1
ATOM 4071 N N . TYR B 1 314 ? 4.389 -30.053 57.525 1.00 94.90 343 TYR B N 1
ATOM 4072 C CA . TYR B 1 314 ? 5.471 -29.616 58.410 1.00 90.01 343 TYR B CA 1
ATOM 4073 C C . TYR B 1 314 ? 6.375 -30.763 58.835 1.00 82.44 343 TYR B C 1
ATOM 4074 O O . TYR B 1 314 ? 7.590 -30.586 58.948 1.00 72.96 343 TYR B O 1
ATOM 4083 N N . ASN B 1 315 ? 5.809 -31.969 58.877 1.00 86.50 344 ASN B N 1
ATOM 4084 C CA . ASN B 1 315 ? 6.470 -33.155 59.403 1.00 85.72 344 ASN B CA 1
ATOM 4085 C C . ASN B 1 315 ? 7.434 -33.753 58.396 1.00 82.73 344 ASN B C 1
ATOM 4086 O O . ASN B 1 315 ? 8.398 -34.420 58.786 1.00 81.42 344 ASN B O 1
ATOM 4091 N N . GLN B 1 316 ? 7.193 -33.516 57.111 1.00 82.71 345 GLN B N 1
ATOM 4092 C CA . GLN B 1 316 ? 8.083 -33.986 56.065 1.00 87.26 345 GLN B CA 1
ATOM 4093 C C . GLN B 1 316 ? 8.840 -32.851 55.391 1.00 81.43 345 GLN B C 1
ATOM 4094 O O . GLN B 1 316 ? 9.926 -33.086 54.851 1.00 77.34 345 GLN B O 1
ATOM 4100 N N . HIS B 1 317 ? 8.326 -31.622 55.469 1.00 80.69 346 HIS B N 1
ATOM 4101 C CA . HIS B 1 317 ? 8.895 -30.485 54.761 1.00 78.87 346 HIS B CA 1
ATOM 4102 C C . HIS B 1 317 ? 9.886 -29.693 55.606 1.00 74.06 346 HIS B C 1
ATOM 4103 O O . HIS B 1 317 ? 10.852 -29.151 55.058 1.00 69.63 346 HIS B O 1
ATOM 4110 N N . ASN B 1 318 ? 9.675 -29.616 56.923 1.00 72.03 347 ASN B N 1
ATOM 4111 C CA . ASN B 1 318 ? 10.568 -28.854 57.789 1.00 68.48 347 ASN B CA 1
ATOM 4112 C C . ASN B 1 318 ? 10.436 -29.310 59.243 1.00 66.85 347 ASN B C 1
ATOM 4113 O O . ASN B 1 318 ? 10.048 -28.508 60.099 1.00 68.66 347 ASN B O 1
ATOM 4118 N N . PRO B 1 319 ? 10.768 -30.566 59.574 1.00 68.49 348 PRO B N 1
ATOM 4119 C CA . PRO B 1 319 ? 10.458 -31.068 60.931 1.00 69.17 348 PRO B CA 1
ATOM 4120 C C . PRO B 1 319 ? 11.349 -30.480 62.027 1.00 69.26 348 PRO B C 1
ATOM 4121 O O . PRO B 1 319 ? 10.935 -30.457 63.194 1.00 72.18 348 PRO B O 1
ATOM 4125 N N . GLY B 1 320 ? 12.569 -30.057 61.691 1.00 66.73 349 GLY B N 1
ATOM 4126 C CA . GLY B 1 320 ? 13.474 -29.332 62.552 1.00 67.21 349 GLY B CA 1
ATOM 4127 C C . GLY B 1 320 ? 13.240 -27.841 62.553 1.00 67.98 349 GLY B C 1
ATOM 4128 O O . GLY B 1 320 ? 13.910 -27.103 63.294 1.00 69.15 349 GLY B O 1
ATOM 4129 N N . ALA B 1 321 ? 12.281 -27.376 61.742 1.00 67.93 350 ALA B N 1
ATOM 4130 C CA . ALA B 1 321 ? 11.936 -25.952 61.667 1.00 69.09 350 ALA B CA 1
ATOM 4131 C C . ALA B 1 321 ? 13.178 -25.109 61.359 1.00 67.92 350 ALA B C 1
ATOM 4132 O O . ALA B 1 321 ? 13.454 -24.090 62.000 1.00 69.76 350 ALA B O 1
ATOM 4134 N N . SER B 1 322 ? 13.954 -25.569 60.375 1.00 65.29 351 SER B N 1
ATOM 4135 C CA . SER B 1 322 ? 15.050 -24.766 59.858 1.00 64.59 351 SER B CA 1
ATOM 4136 C C . SER B 1 322 ? 14.510 -23.488 59.227 1.00 66.53 351 SER B C 1
ATOM 4137 O O . SER B 1 322 ? 13.379 -23.442 58.735 1.00 66.41 351 SER B O 1
ATOM 4140 N N . ALA B 1 323 ? 15.329 -22.439 59.237 1.00 67.00 352 ALA B N 1
ATOM 4141 C CA . ALA B 1 323 ? 14.948 -21.274 58.452 1.00 68.47 352 ALA B CA 1
ATOM 4142 C C . ALA B 1 323 ? 14.997 -21.554 56.954 1.00 66.92 352 ALA B C 1
ATOM 4143 O O . ALA B 1 323 ? 14.432 -20.783 56.181 1.00 68.41 352 ALA B O 1
ATOM 4145 N N . ALA B 1 324 ? 15.642 -22.646 56.532 1.00 66.11 353 ALA B N 1
ATOM 4146 C CA . ALA B 1 324 ? 15.882 -22.949 55.131 1.00 63.32 353 ALA B CA 1
ATOM 4147 C C . ALA B 1 324 ? 16.198 -24.432 54.952 1.00 63.24 353 ALA B C 1
ATOM 4148 O O . ALA B 1 324 ? 17.345 -24.796 54.671 1.00 60.60 353 ALA B O 1
ATOM 4150 N N . PRO B 1 325 ? 15.204 -25.310 55.069 1.00 66.37 354 PRO B N 1
ATOM 4151 C CA . PRO B 1 325 ? 15.483 -26.753 55.077 1.00 65.91 354 PRO B CA 1
ATOM 4152 C C . PRO B 1 325 ? 16.142 -27.200 53.781 1.00 61.59 354 PRO B C 1
ATOM 4153 O O . PRO B 1 325 ? 15.876 -26.650 52.712 1.00 64.04 354 PRO B O 1
ATOM 4157 N N . CYS B 1 326 ? 17.005 -28.215 53.889 1.00 63.62 355 CYS B N 1
ATOM 4158 C CA . CYS B 1 326 ? 17.666 -28.842 52.749 1.00 59.64 355 CYS B CA 1
ATOM 4159 C C . CYS B 1 326 ? 17.421 -30.331 52.786 1.00 60.31 355 CYS B C 1
ATOM 4160 O O . CYS B 1 326 ? 17.500 -30.955 53.850 1.00 57.41 355 CYS B O 1
ATOM 4163 N N . CYS B 1 327 ? 17.200 -30.904 51.607 1.00 63.24 356 CYS B N 1
ATOM 4164 C CA . CYS B 1 327 ? 17.177 -32.349 51.451 1.00 56.78 356 CYS B CA 1
ATOM 4165 C C . CYS B 1 327 ? 18.586 -32.887 51.656 1.00 55.48 356 CYS B C 1
ATOM 4166 O O . CYS B 1 327 ? 19.481 -32.622 50.854 1.00 60.06 356 CYS B O 1
ATOM 4169 N N . VAL B 1 328 ? 18.813 -33.618 52.737 1.00 52.76 357 VAL B N 1
ATOM 4170 C CA . VAL B 1 328 ? 20.166 -34.070 53.057 1.00 57.23 357 VAL B CA 1
ATOM 4171 C C . VAL B 1 328 ? 20.101 -35.506 53.543 1.00 57.74 357 VAL B C 1
ATOM 4172 O O . VAL B 1 328 ? 19.038 -35.986 53.966 1.00 57.18 357 VAL B O 1
ATOM 4176 N N . PRO B 1 329 ? 21.226 -36.225 53.482 1.00 56.90 358 PRO B N 1
ATOM 4177 C CA . PRO B 1 329 ? 21.240 -37.604 54.000 1.00 61.69 358 PRO B CA 1
ATOM 4178 C C . PRO B 1 329 ? 20.866 -37.658 55.477 1.00 61.32 358 PRO B C 1
ATOM 4179 O O . PRO B 1 329 ? 21.408 -36.922 56.297 1.00 60.00 358 PRO B O 1
ATOM 4183 N N . GLN B 1 330 ? 19.922 -38.541 55.807 1.00 66.60 359 GLN B N 1
ATOM 4184 C CA . GLN B 1 330 ? 19.566 -38.791 57.201 1.00 71.82 359 GLN B CA 1
ATOM 4185 C C . GLN B 1 330 ? 20.412 -39.891 57.819 1.00 74.37 359 GLN B C 1
ATOM 4186 O O . GLN B 1 330 ? 20.913 -39.741 58.940 1.00 79.85 359 GLN B O 1
ATOM 4192 N N . ALA B 1 331 ? 20.562 -40.994 57.103 1.00 72.78 360 ALA B N 1
ATOM 4193 C CA . ALA B 1 331 ? 21.402 -42.097 57.518 1.00 71.32 360 ALA B CA 1
ATOM 4194 C C . ALA B 1 331 ? 22.306 -42.451 56.347 1.00 71.62 360 ALA B C 1
ATOM 4195 O O . ALA B 1 331 ? 21.832 -42.603 55.216 1.00 68.73 360 ALA B O 1
ATOM 4197 N N . LEU B 1 332 ? 23.602 -42.533 56.618 1.00 68.88 361 LEU B N 1
ATOM 4198 C CA . LEU B 1 332 ? 24.623 -42.998 55.697 1.00 69.10 361 LEU B CA 1
ATOM 4199 C C . LEU B 1 332 ? 25.255 -44.277 56.239 1.00 73.15 361 LEU B C 1
ATOM 4200 O O . LEU B 1 332 ? 24.983 -44.707 57.365 1.00 72.86 361 LEU B O 1
ATOM 4205 N N . GLU B 1 333 ? 26.126 -44.887 55.442 1.00 68.36 362 GLU B N 1
ATOM 4206 C CA . GLU B 1 333 ? 26.900 -46.012 55.944 1.00 69.91 362 GLU B CA 1
ATOM 4207 C C . GLU B 1 333 ? 28.173 -46.139 55.118 1.00 68.12 362 GLU B C 1
ATOM 4208 O O . GLU B 1 333 ? 28.300 -45.517 54.053 1.00 64.73 362 GLU B O 1
ATOM 4214 N N . PRO B 1 334 ? 29.154 -46.902 55.603 1.00 68.02 363 PRO B N 1
ATOM 4215 C CA . PRO B 1 334 ? 30.484 -46.879 54.996 1.00 63.74 363 PRO B CA 1
ATOM 4216 C C . PRO B 1 334 ? 30.602 -47.811 53.796 1.00 67.85 363 PRO B C 1
ATOM 4217 O O . PRO B 1 334 ? 29.714 -48.607 53.479 1.00 66.94 363 PRO B O 1
ATOM 4221 N N . LEU B 1 335 ? 31.751 -47.697 53.140 1.00 67.25 364 LEU B N 1
ATOM 4222 C CA . LEU B 1 335 ? 32.105 -48.519 51.988 1.00 69.97 364 LEU B CA 1
ATOM 4223 C C . LEU B 1 335 ? 33.530 -49.030 52.147 1.00 72.59 364 LEU B C 1
ATOM 4224 O O . LEU B 1 335 ? 34.489 -48.241 52.002 1.00 69.70 364 LEU B O 1
ATOM 4229 N N . PRO B 1 336 ? 33.720 -50.311 52.454 1.00 71.66 365 PRO B N 1
ATOM 4230 C CA . PRO B 1 336 ? 35.066 -50.886 52.448 1.00 72.13 365 PRO B CA 1
ATOM 4231 C C . PRO B 1 336 ? 35.494 -51.282 51.045 1.00 72.22 365 PRO B C 1
ATOM 4232 O O . PRO B 1 336 ? 34.729 -51.882 50.287 1.00 74.34 365 PRO B O 1
ATOM 4236 N N . ILE B 1 337 ? 36.742 -50.945 50.707 1.00 70.99 366 ILE B N 1
ATOM 4237 C CA . ILE B 1 337 ? 37.303 -51.240 49.399 1.00 74.06 366 ILE B CA 1
ATOM 4238 C C . ILE B 1 337 ? 38.611 -51.991 49.593 1.00 78.32 366 ILE B C 1
ATOM 4239 O O . ILE B 1 337 ? 39.257 -51.914 50.642 1.00 80.51 366 ILE B O 1
ATOM 4244 N N . VAL B 1 338 ? 38.983 -52.745 48.566 1.00 75.54 367 VAL B N 1
ATOM 4245 C CA . VAL B 1 338 ? 40.268 -53.416 48.515 1.00 79.49 367 VAL B CA 1
ATOM 4246 C C . VAL B 1 338 ? 40.986 -52.935 47.266 1.00 81.28 367 VAL B C 1
ATOM 4247 O O . VAL B 1 338 ? 40.447 -53.026 46.154 1.00 81.05 367 VAL B O 1
ATOM 4251 N N . TYR B 1 339 ? 42.189 -52.409 47.450 1.00 81.55 368 TYR B N 1
ATOM 4252 C CA . TYR B 1 339 ? 43.006 -51.978 46.331 1.00 84.74 368 TYR B CA 1
ATOM 4253 C C . TYR B 1 339 ? 44.463 -52.184 46.701 1.00 89.44 368 TYR B C 1
ATOM 4254 O O . TYR B 1 339 ? 44.799 -52.547 47.834 1.00 88.59 368 TYR B O 1
ATOM 4263 N N . TYR B 1 340 ? 45.329 -51.941 45.729 1.00 90.57 369 TYR B N 1
ATOM 4264 C CA . TYR B 1 340 ? 46.748 -52.209 45.871 1.00 97.59 369 TYR B CA 1
ATOM 4265 C C . TYR B 1 340 ? 47.503 -50.894 45.947 1.00 99.48 369 TYR B C 1
ATOM 4266 O O . TYR B 1 340 ? 47.347 -50.032 45.075 1.00 98.46 369 TYR B O 1
ATOM 4275 N N . VAL B 1 341 ? 48.298 -50.736 47.002 1.00 100.29 370 VAL B N 1
ATOM 4276 C CA . VAL B 1 341 ? 49.221 -49.616 47.142 1.00 102.05 370 VAL B CA 1
ATOM 4277 C C . VAL B 1 341 ? 50.620 -50.206 47.042 1.00 103.96 370 VAL B C 1
ATOM 4278 O O . VAL B 1 341 ? 50.922 -51.221 47.687 1.00 103.59 370 VAL B O 1
ATOM 4282 N N . GLY B 1 342 ? 51.449 -49.627 46.186 1.00 103.64 371 GLY B N 1
ATOM 4283 C CA . GLY B 1 342 ? 52.580 -50.414 45.736 1.00 104.76 371 GLY B CA 1
ATOM 4284 C C . GLY B 1 342 ? 52.014 -51.740 45.289 1.00 107.67 371 GLY B C 1
ATOM 4285 O O . GLY B 1 342 ? 50.990 -51.796 44.609 1.00 111.13 371 GLY B O 1
ATOM 4286 N N . ARG B 1 343 ? 52.585 -52.841 45.755 1.00 109.74 372 ARG B N 1
ATOM 4287 C CA . ARG B 1 343 ? 51.963 -54.130 45.479 1.00 109.18 372 ARG B CA 1
ATOM 4288 C C . ARG B 1 343 ? 51.695 -54.915 46.754 1.00 106.56 372 ARG B C 1
ATOM 4289 O O . ARG B 1 343 ? 51.847 -56.142 46.781 1.00 106.12 372 ARG B O 1
ATOM 4297 N N . LYS B 1 344 ? 51.314 -54.218 47.819 1.00 102.93 373 LYS B N 1
ATOM 4298 C CA . LYS B 1 344 ? 50.701 -54.891 48.945 1.00 100.81 373 LYS B CA 1
ATOM 4299 C C . LYS B 1 344 ? 49.232 -54.515 49.018 1.00 100.49 373 LYS B C 1
ATOM 4300 O O . LYS B 1 344 ? 48.873 -53.358 48.769 1.00 100.02 373 LYS B O 1
ATOM 4306 N N . PRO B 1 345 ? 48.361 -55.473 49.302 1.00 100.30 374 PRO B N 1
ATOM 4307 C CA . PRO B 1 345 ? 46.929 -55.174 49.306 1.00 93.74 374 PRO B CA 1
ATOM 4308 C C . PRO B 1 345 ? 46.556 -54.359 50.527 1.00 93.28 374 PRO B C 1
ATOM 4309 O O . PRO B 1 345 ? 47.046 -54.597 51.633 1.00 94.23 374 PRO B O 1
ATOM 4313 N N . LYS B 1 346 ? 45.690 -53.380 50.309 1.00 90.66 375 LYS B N 1
ATOM 4314 C CA . LYS B 1 346 ? 45.129 -52.573 51.377 1.00 89.64 375 LYS B CA 1
ATOM 4315 C C . LYS B 1 346 ? 43.630 -52.836 51.457 1.00 86.00 375 LYS B C 1
ATOM 4316 O O . LYS B 1 346 ? 42.992 -53.218 50.474 1.00 82.70 375 LYS B O 1
ATOM 4322 N N . VAL B 1 347 ? 43.083 -52.674 52.652 1.00 85.00 376 VAL B N 1
ATOM 4323 C CA . VAL B 1 347 ? 41.649 -52.720 52.865 1.00 83.32 376 VAL B CA 1
ATOM 4324 C C . VAL B 1 347 ? 41.301 -51.498 53.684 1.00 84.11 376 VAL B C 1
ATOM 4325 O O . VAL B 1 347 ? 41.769 -51.354 54.821 1.00 84.89 376 VAL B O 1
ATOM 4329 N N . GLU B 1 348 ? 40.514 -50.602 53.095 1.00 81.04 377 GLU B N 1
ATOM 4330 C CA . GLU B 1 348 ? 40.241 -49.307 53.686 1.00 80.03 377 GLU B CA 1
ATOM 4331 C C . GLU B 1 348 ? 38.737 -49.124 53.772 1.00 79.09 377 GLU B C 1
ATOM 4332 O O . GLU B 1 348 ? 38.001 -49.520 52.863 1.00 74.16 377 GLU B O 1
ATOM 4338 N N . GLN B 1 349 ? 38.293 -48.568 54.893 1.00 76.14 378 GLN B N 1
ATOM 4339 C CA . GLN B 1 349 ? 36.891 -48.262 55.126 1.00 76.13 378 GLN B CA 1
ATOM 4340 C C . GLN B 1 349 ? 36.678 -46.770 54.904 1.00 75.56 378 GLN B C 1
ATOM 4341 O O . GLN B 1 349 ? 37.293 -45.939 55.585 1.00 75.82 378 GLN B O 1
ATOM 4347 N N . LEU B 1 350 ? 35.815 -46.434 53.955 1.00 73.90 379 LEU B N 1
ATOM 4348 C CA . LEU B 1 350 ? 35.477 -45.049 53.664 1.00 69.58 379 LEU B CA 1
ATOM 4349 C C . LEU B 1 350 ? 34.121 -44.766 54.287 1.00 70.38 379 LEU B C 1
ATOM 4350 O O . LEU B 1 350 ? 33.134 -45.441 53.972 1.00 68.60 379 LEU B O 1
ATOM 4355 N N . SER B 1 351 ? 34.080 -43.777 55.173 1.00 65.55 380 SER B N 1
ATOM 4356 C CA . SER B 1 351 ? 32.859 -43.430 55.878 1.00 67.33 380 SER B CA 1
ATOM 4357 C C . SER B 1 351 ? 31.891 -42.674 54.972 1.00 67.89 380 SER B C 1
ATOM 4358 O O . SER B 1 351 ? 32.297 -41.999 54.018 1.00 66.46 380 SER B O 1
ATOM 4361 N N . ASN B 1 352 ? 30.598 -42.824 55.269 1.00 65.44 381 ASN B N 1
ATOM 4362 C CA . ASN B 1 352 ? 29.527 -41.972 54.730 1.00 66.99 381 ASN B CA 1
ATOM 4363 C C . ASN B 1 352 ? 29.471 -41.966 53.204 1.00 64.97 381 ASN B C 1
ATOM 4364 O O . ASN B 1 352 ? 29.256 -40.927 52.581 1.00 62.60 381 ASN B O 1
ATOM 4369 N N . MET B 1 353 ? 29.621 -43.141 52.595 1.00 66.53 382 MET B N 1
ATOM 4370 C CA . MET B 1 353 ? 29.597 -43.243 51.137 1.00 65.48 382 MET B CA 1
ATOM 4371 C C . MET B 1 353 ? 28.222 -43.531 50.570 1.00 63.55 382 MET B C 1
ATOM 4372 O O . MET B 1 353 ? 27.948 -43.169 49.415 1.00 64.07 382 MET B O 1
ATOM 4377 N N . ILE B 1 354 ? 27.357 -44.170 51.352 1.00 60.02 383 ILE B N 1
ATOM 4378 C CA . ILE B 1 354 ? 26.088 -44.687 50.867 1.00 61.97 383 ILE B CA 1
ATOM 4379 C C . ILE B 1 354 ? 24.954 -43.979 51.591 1.00 65.39 383 ILE B C 1
ATOM 4380 O O . ILE B 1 354 ? 24.902 -43.983 52.825 1.00 66.38 383 ILE B O 1
ATOM 4385 N N . VAL B 1 355 ? 24.034 -43.401 50.827 1.00 62.46 384 VAL B N 1
ATOM 4386 C CA . VAL B 1 355 ? 22.856 -42.754 51.384 1.00 63.06 384 VAL B CA 1
ATOM 4387 C C . VAL B 1 355 ? 21.727 -43.776 51.415 1.00 69.34 384 VAL B C 1
ATOM 4388 O O . VAL B 1 355 ? 21.373 -44.351 50.380 1.00 68.95 384 VAL B O 1
ATOM 4392 N N . ARG B 1 356 ? 21.162 -44.007 52.601 1.00 71.32 385 ARG B N 1
ATOM 4393 C CA . ARG B 1 356 ? 19.995 -44.869 52.748 1.00 71.21 385 ARG B CA 1
ATOM 4394 C C . ARG B 1 356 ? 18.698 -44.090 52.918 1.00 75.92 385 ARG B C 1
ATOM 4395 O O . ARG B 1 356 ? 17.657 -44.513 52.404 1.00 78.10 385 ARG B O 1
ATOM 4403 N N . SER B 1 357 ? 18.732 -42.949 53.608 1.00 70.00 386 SER B N 1
ATOM 4404 C CA . SER B 1 357 ? 17.544 -42.119 53.761 1.00 71.80 386 SER B CA 1
ATOM 4405 C C . SER B 1 357 ? 17.931 -40.642 53.701 1.00 69.47 386 SER B C 1
ATOM 4406 O O . SER B 1 357 ? 19.084 -40.261 53.952 1.00 66.17 386 SER B O 1
ATOM 4409 N N . CYS B 1 358 ? 16.936 -39.814 53.362 1.00 66.04 387 CYS B N 1
ATOM 4410 C CA . CYS B 1 358 ? 17.082 -38.368 53.278 1.00 60.29 387 CYS B CA 1
ATOM 4411 C C . CYS B 1 358 ? 16.042 -37.727 54.181 1.00 58.23 387 CYS B C 1
ATOM 4412 O O . CYS B 1 358 ? 15.073 -38.373 54.572 1.00 59.80 387 CYS B O 1
ATOM 4415 N N . LYS B 1 359 ? 16.263 -36.458 54.540 1.00 62.01 388 LYS B N 1
ATOM 4416 C CA . LYS B 1 359 ? 15.284 -35.693 55.318 1.00 60.95 388 LYS B CA 1
ATOM 4417 C C . LYS B 1 359 ? 15.499 -34.208 55.062 1.00 56.83 388 LYS B C 1
ATOM 4418 O O . LYS B 1 359 ? 16.577 -33.783 54.645 1.00 54.98 388 LYS B O 1
ATOM 4424 N N . CYS B 1 360 ? 14.468 -33.420 55.338 1.00 57.16 389 CYS B N 1
ATOM 4425 C CA . CYS B 1 360 ? 14.546 -31.970 55.218 1.00 59.62 389 CYS B CA 1
ATOM 4426 C C . CYS B 1 360 ? 15.074 -31.393 56.525 1.00 60.68 389 CYS B C 1
ATOM 4427 O O . CYS B 1 360 ? 14.419 -31.517 57.564 1.00 58.57 389 CYS B O 1
ATOM 4430 N N . SER B 1 361 ? 16.239 -30.757 56.485 1.00 58.20 390 SER B N 1
ATOM 4431 C CA . SER B 1 361 ? 16.719 -30.155 57.714 1.00 58.69 390 SER B CA 1
ATOM 4432 C C . SER B 1 361 ? 17.631 -28.937 57.541 1.00 58.27 390 SER B C 1
ATOM 4433 O O . SER B 1 361 ? 17.988 -28.538 56.436 1.00 63.40 390 SER B O 1
ATOM 4437 N N . GLN C 2 1 ? 26.358 -1.952 51.895 1.00 95.08 1 GLN C N 1
ATOM 4438 C CA . GLN C 2 1 ? 25.823 -0.662 52.327 1.00 89.04 1 GLN C CA 1
ATOM 4439 C C . GLN C 2 1 ? 24.305 -0.575 52.129 1.00 86.24 1 GLN C C 1
ATOM 4440 O O . GLN C 2 1 ? 23.831 -0.287 51.034 1.00 85.88 1 GLN C O 1
ATOM 4446 N N . VAL C 2 2 ? 23.541 -0.837 53.193 1.00 82.82 2 VAL C N 1
ATOM 4447 C CA . VAL C 2 2 ? 22.095 -0.678 53.117 1.00 79.91 2 VAL C CA 1
ATOM 4448 C C . VAL C 2 2 ? 21.779 0.792 52.890 1.00 82.18 2 VAL C C 1
ATOM 4449 O O . VAL C 2 2 ? 22.306 1.665 53.590 1.00 84.45 2 VAL C O 1
ATOM 4453 N N . GLN C 2 3 ? 20.941 1.078 51.894 1.00 80.01 3 GLN C N 1
ATOM 4454 C CA . GLN C 2 3 ? 20.501 2.445 51.651 1.00 79.03 3 GLN C CA 1
ATOM 4455 C C . GLN C 2 3 ? 19.011 2.471 51.352 1.00 74.79 3 GLN C C 1
ATOM 4456 O O . GLN C 2 3 ? 18.483 1.598 50.657 1.00 77.77 3 GLN C O 1
ATOM 4462 N N . LEU C 2 4 ? 18.342 3.474 51.906 1.00 74.72 4 LEU C N 1
ATOM 4463 C CA . LEU C 2 4 ? 16.922 3.714 51.707 1.00 70.47 4 LEU C CA 1
ATOM 4464 C C . LEU C 2 4 ? 16.793 5.180 51.358 1.00 71.94 4 LEU C C 1
ATOM 4465 O O . LEU C 2 4 ? 17.156 6.042 52.163 1.00 73.55 4 LEU C O 1
ATOM 4470 N N . VAL C 2 5 ? 16.324 5.465 50.153 1.00 73.56 5 VAL C N 1
ATOM 4471 C CA . VAL C 2 5 ? 16.235 6.832 49.678 1.00 72.26 5 VAL C CA 1
ATOM 4472 C C . VAL C 2 5 ? 14.799 7.104 49.292 1.00 71.92 5 VAL C C 1
ATOM 4473 O O . VAL C 2 5 ? 14.276 6.471 48.367 1.00 74.00 5 VAL C O 1
ATOM 4477 N N . GLU C 2 6 ? 14.182 8.065 49.974 1.00 68.62 6 GLU C N 1
ATOM 4478 C CA . GLU C 2 6 ? 12.776 8.392 49.812 1.00 68.22 6 GLU C CA 1
ATOM 4479 C C . GLU C 2 6 ? 12.577 9.672 49.010 1.00 72.21 6 GLU C C 1
ATOM 4480 O O . GLU C 2 6 ? 13.457 10.528 48.921 1.00 75.76 6 GLU C O 1
ATOM 4486 N N . SER C 2 7 ? 11.398 9.787 48.408 1.00 71.03 7 SER C N 1
ATOM 4487 C CA . SER C 2 7 ? 11.121 10.888 47.499 1.00 71.28 7 SER C CA 1
ATOM 4488 C C . SER C 2 7 ? 9.616 11.000 47.335 1.00 72.44 7 SER C C 1
ATOM 4489 O O . SER C 2 7 ? 8.863 10.122 47.757 1.00 71.11 7 SER C O 1
ATOM 4492 N N . GLY C 2 8 ? 9.187 12.097 46.708 1.00 71.89 8 GLY C N 1
ATOM 4493 C CA . GLY C 2 8 ? 7.787 12.345 46.453 1.00 74.50 8 GLY C CA 1
ATOM 4494 C C . GLY C 2 8 ? 7.131 13.327 47.399 1.00 77.08 8 GLY C C 1
ATOM 4495 O O . GLY C 2 8 ? 6.001 13.758 47.133 1.00 79.77 8 GLY C O 1
ATOM 4496 N N . GLY C 2 9 ? 7.801 13.704 48.480 1.00 73.01 9 GLY C N 1
ATOM 4497 C CA . GLY C 2 9 ? 7.226 14.659 49.399 1.00 75.39 9 GLY C CA 1
ATOM 4498 C C . GLY C 2 9 ? 7.136 16.047 48.800 1.00 74.60 9 GLY C C 1
ATOM 4499 O O . GLY C 2 9 ? 7.764 16.370 47.793 1.00 78.83 9 GLY C O 1
ATOM 4500 N N . GLY C 2 10 ? 6.328 16.880 49.442 1.00 77.59 10 GLY C N 1
ATOM 4501 C CA . GLY C 2 10 ? 6.096 18.220 48.947 1.00 79.28 10 GLY C CA 1
ATOM 4502 C C . GLY C 2 10 ? 4.909 18.849 49.645 1.00 78.03 10 GLY C C 1
ATOM 4503 O O . GLY C 2 10 ? 4.369 18.308 50.616 1.00 79.50 10 GLY C O 1
ATOM 4504 N N . VAL C 2 11 ? 4.545 20.003 49.157 1.00 77.42 11 VAL C N 1
ATOM 4505 C CA . VAL C 2 11 ? 3.403 20.733 49.676 1.00 79.94 11 VAL C CA 1
ATOM 4506 C C . VAL C 2 11 ? 2.181 20.347 48.868 1.00 85.33 11 VAL C C 1
ATOM 4507 O O . VAL C 2 11 ? 2.222 20.280 47.631 1.00 85.08 11 VAL C O 1
ATOM 4511 N N . VAL C 2 12 ? 1.075 20.118 49.570 1.00 84.41 12 VAL C N 1
ATOM 4512 C CA . VAL C 2 12 ? -0.174 19.745 48.929 1.00 82.85 12 VAL C CA 1
ATOM 4513 C C . VAL C 2 12 ? -1.298 20.212 49.842 1.00 81.88 12 VAL C C 1
ATOM 4514 O O . VAL C 2 12 ? -1.099 20.389 51.044 1.00 87.37 12 VAL C O 1
ATOM 4518 N N . GLN C 2 13 ? -2.443 20.477 49.277 1.00 81.17 13 GLN C N 1
ATOM 4519 C CA . GLN C 2 13 ? -3.509 20.977 50.140 1.00 85.73 13 GLN C CA 1
ATOM 4520 C C . GLN C 2 13 ? -4.456 19.856 50.568 1.00 81.81 13 GLN C C 1
ATOM 4521 O O . GLN C 2 13 ? -4.459 18.780 49.965 1.00 81.27 13 GLN C O 1
ATOM 4527 N N . PRO C 2 14 ? -5.268 20.055 51.623 1.00 83.09 14 PRO C N 1
ATOM 4528 C CA . PRO C 2 14 ? -6.065 18.933 52.146 1.00 82.16 14 PRO C CA 1
ATOM 4529 C C . PRO C 2 14 ? -7.045 18.407 51.110 1.00 82.51 14 PRO C C 1
ATOM 4530 O O . PRO C 2 14 ? -7.695 19.170 50.399 1.00 82.84 14 PRO C O 1
ATOM 4534 N N . GLY C 2 15 ? -7.157 17.086 51.036 1.00 85.01 15 GLY C N 1
ATOM 4535 C CA . GLY C 2 15 ? -7.989 16.441 50.051 1.00 86.07 15 GLY C CA 1
ATOM 4536 C C . GLY C 2 15 ? -7.220 15.847 48.884 1.00 91.27 15 GLY C C 1
ATOM 4537 O O . GLY C 2 15 ? -7.659 14.839 48.316 1.00 95.43 15 GLY C O 1
ATOM 4538 N N . ARG C 2 16 ? -6.076 16.431 48.525 1.00 85.63 16 ARG C N 1
ATOM 4539 C CA . ARG C 2 16 ? -5.292 15.947 47.397 1.00 85.97 16 ARG C CA 1
ATOM 4540 C C . ARG C 2 16 ? -4.536 14.675 47.798 1.00 88.51 16 ARG C C 1
ATOM 4541 O O . ARG C 2 16 ? -4.711 14.125 48.891 1.00 83.90 16 ARG C O 1
ATOM 4549 N N . SER C 2 17 ? -3.672 14.201 46.901 1.00 86.89 17 SER C N 1
ATOM 4550 C CA . SER C 2 17 ? -2.971 12.941 47.076 1.00 83.49 17 SER C CA 1
ATOM 4551 C C . SER C 2 17 ? -1.504 13.121 46.742 1.00 84.67 17 SER C C 1
ATOM 4552 O O . SER C 2 17 ? -1.164 13.774 45.752 1.00 88.73 17 SER C O 1
ATOM 4555 N N . LEU C 2 18 ? -0.647 12.546 47.571 1.00 80.46 18 LEU C N 1
ATOM 4556 C CA . LEU C 2 18 ? 0.772 12.426 47.294 1.00 79.09 18 LEU C CA 1
ATOM 4557 C C . LEU C 2 18 ? 1.127 10.947 47.249 1.00 83.81 18 LEU C C 1
ATOM 4558 O O . LEU C 2 18 ? 0.509 10.124 47.941 1.00 83.74 18 LEU C O 1
ATOM 4563 N N . ARG C 2 19 ? 2.123 10.603 46.434 1.00 83.28 19 ARG C N 1
ATOM 4564 C CA . ARG C 2 19 ? 2.692 9.259 46.465 1.00 81.44 19 ARG C CA 1
ATOM 4565 C C . ARG C 2 19 ? 4.181 9.350 46.759 1.00 77.96 19 ARG C C 1
ATOM 4566 O O . ARG C 2 19 ? 4.954 9.856 45.938 1.00 79.70 19 ARG C O 1
ATOM 4574 N N . LEU C 2 20 ? 4.569 8.826 47.915 1.00 69.36 20 LEU C N 1
ATOM 4575 C CA . LEU C 2 20 ? 5.962 8.710 48.313 1.00 69.20 20 LEU C CA 1
ATOM 4576 C C . LEU C 2 20 ? 6.563 7.402 47.805 1.00 71.69 20 LEU C C 1
ATOM 4577 O O . LEU C 2 20 ? 5.898 6.362 47.739 1.00 69.39 20 LEU C O 1
ATOM 4582 N N . SER C 2 21 ? 7.845 7.456 47.476 1.00 71.03 21 SER C N 1
ATOM 4583 C CA . SER C 2 21 ? 8.582 6.267 47.086 1.00 71.73 21 SER C CA 1
ATOM 4584 C C . SER C 2 21 ? 9.814 6.118 47.962 1.00 69.43 21 SER C C 1
ATOM 4585 O O . SER C 2 21 ? 10.367 7.098 48.461 1.00 67.68 21 SER C O 1
ATOM 4588 N N . CYS C 2 22 ? 10.217 4.874 48.172 1.00 68.49 22 CYS C N 1
ATOM 4589 C CA . CYS C 2 22 ? 11.422 4.566 48.931 1.00 68.04 22 CYS C CA 1
ATOM 4590 C C . CYS C 2 22 ? 12.228 3.606 48.073 1.00 70.55 22 CYS C C 1
ATOM 4591 O O . CYS C 2 22 ? 11.804 2.469 47.838 1.00 72.32 22 CYS C O 1
ATOM 4594 N N . ALA C 2 23 ? 13.368 4.075 47.591 1.00 65.11 23 ALA C N 1
ATOM 4595 C CA . ALA C 2 23 ? 14.216 3.325 46.674 1.00 73.34 23 ALA C CA 1
ATOM 4596 C C . ALA C 2 23 ? 15.335 2.685 47.481 1.00 73.99 23 ALA C C 1
ATOM 4597 O O . ALA C 2 23 ? 16.188 3.386 48.035 1.00 74.01 23 ALA C O 1
ATOM 4599 N N . ALA C 2 24 ? 15.334 1.358 47.538 1.00 75.42 24 ALA C N 1
ATOM 4600 C CA . ALA C 2 24 ? 16.274 0.608 48.350 1.00 72.27 24 ALA C CA 1
ATOM 4601 C C . ALA C 2 24 ? 17.436 0.121 47.501 1.00 78.51 24 ALA C C 1
ATOM 4602 O O . ALA C 2 24 ? 17.287 -0.129 46.300 1.00 80.41 24 ALA C O 1
ATOM 4604 N N . SER C 2 25 ? 18.599 -0.015 48.135 1.00 77.99 25 SER C N 1
ATOM 4605 C CA . SER C 2 25 ? 19.726 -0.682 47.496 1.00 78.01 25 SER C CA 1
ATOM 4606 C C . SER C 2 25 ? 20.660 -1.207 48.573 1.00 76.94 25 SER C C 1
ATOM 4607 O O . SER C 2 25 ? 20.528 -0.876 49.750 1.00 80.07 25 SER C O 1
ATOM 4610 N N . GLY C 2 26 ? 21.613 -2.036 48.149 1.00 81.18 26 GLY C N 1
ATOM 4611 C CA . GLY C 2 26 ? 22.562 -2.657 49.043 1.00 80.82 26 GLY C CA 1
ATOM 4612 C C . GLY C 2 26 ? 22.065 -3.885 49.778 1.00 81.85 26 GLY C C 1
ATOM 4613 O O . GLY C 2 26 ? 22.820 -4.445 50.585 1.00 82.35 26 GLY C O 1
ATOM 4614 N N . PHE C 2 27 ? 20.827 -4.318 49.544 1.00 80.33 27 PHE C N 1
ATOM 4615 C CA . PHE C 2 27 ? 20.316 -5.556 50.124 1.00 75.64 27 PHE C CA 1
ATOM 4616 C C . PHE C 2 27 ? 19.311 -6.154 49.147 1.00 75.08 27 PHE C C 1
ATOM 4617 O O . PHE C 2 27 ? 18.865 -5.481 48.214 1.00 73.11 27 PHE C O 1
ATOM 4625 N N . THR C 2 28 ? 19.004 -7.446 49.314 1.00 72.18 28 THR C N 1
ATOM 4626 C CA . THR C 2 28 ? 17.930 -8.041 48.511 1.00 74.06 28 THR C CA 1
ATOM 4627 C C . THR C 2 28 ? 16.604 -7.590 49.134 1.00 71.83 28 THR C C 1
ATOM 4628 O O . THR C 2 28 ? 16.117 -8.154 50.117 1.00 68.71 28 THR C O 1
ATOM 4632 N N . PHE C 2 29 ? 16.030 -6.558 48.523 1.00 75.78 29 PHE C N 1
ATOM 4633 C CA . PHE C 2 29 ? 14.876 -5.849 49.064 1.00 71.55 29 PHE C CA 1
ATOM 4634 C C . PHE C 2 29 ? 13.693 -6.779 49.274 1.00 70.28 29 PHE C C 1
ATOM 4635 O O . PHE C 2 29 ? 13.001 -6.705 50.297 1.00 65.56 29 PHE C O 1
ATOM 4643 N N . ARG C 2 30 ? 13.451 -7.670 48.318 1.00 73.99 30 ARG C N 1
ATOM 4644 C CA . ARG C 2 30 ? 12.246 -8.484 48.314 1.00 76.06 30 ARG C CA 1
ATOM 4645 C C . ARG C 2 30 ? 12.222 -9.560 49.395 1.00 77.05 30 ARG C C 1
ATOM 4646 O O . ARG C 2 30 ? 11.213 -10.264 49.508 1.00 77.45 30 ARG C O 1
ATOM 4654 N N . SER C 2 31 ? 13.283 -9.737 50.177 1.00 71.42 31 SER C N 1
ATOM 4655 C CA . SER C 2 31 ? 13.210 -10.689 51.272 1.00 70.53 31 SER C CA 1
ATOM 4656 C C . SER C 2 31 ? 12.666 -10.079 52.546 1.00 67.31 31 SER C C 1
ATOM 4657 O O . SER C 2 31 ? 12.294 -10.824 53.457 1.00 70.72 31 SER C O 1
ATOM 4660 N N . TYR C 2 32 ? 12.617 -8.753 52.635 1.00 63.09 32 TYR C N 1
ATOM 4661 C CA . TYR C 2 32 ? 12.393 -8.062 53.888 1.00 60.74 32 TYR C CA 1
ATOM 4662 C C . TYR C 2 32 ? 10.977 -7.542 53.976 1.00 59.27 32 TYR C C 1
ATOM 4663 O O . TYR C 2 32 ? 10.421 -7.048 52.992 1.00 60.02 32 TYR C O 1
ATOM 4672 N N . VAL C 2 33 ? 10.408 -7.644 55.176 1.00 60.99 33 VAL C N 1
ATOM 4673 C CA . VAL C 2 33 ? 9.294 -6.785 55.520 1.00 58.92 33 VAL C CA 1
ATOM 4674 C C . VAL C 2 33 ? 9.800 -5.352 55.452 1.00 53.15 33 VAL C C 1
ATOM 4675 O O . VAL C 2 33 ? 10.986 -5.093 55.666 1.00 54.87 33 VAL C O 1
ATOM 4679 N N . MET C 2 34 ? 8.923 -4.421 55.065 1.00 54.51 34 MET C N 1
ATOM 4680 C CA . MET C 2 34 ? 9.228 -2.997 55.113 1.00 52.15 34 MET C CA 1
ATOM 4681 C C . MET C 2 34 ? 8.070 -2.260 55.768 1.00 54.04 34 MET C C 1
ATOM 4682 O O . MET C 2 34 ? 6.924 -2.716 55.712 1.00 58.17 34 MET C O 1
ATOM 4687 N N . HIS C 2 35 ? 8.396 -1.103 56.370 1.00 49.59 35 HIS C N 1
ATOM 4688 C CA . HIS C 2 35 ? 7.482 -0.250 57.116 1.00 49.43 35 HIS C CA 1
ATOM 4689 C C . HIS C 2 35 ? 7.580 1.195 56.642 1.00 54.36 35 HIS C C 1
ATOM 4690 O O . HIS C 2 35 ? 8.591 1.630 56.071 1.00 49.58 35 HIS C O 1
ATOM 4697 N N . TRP C 2 36 ? 6.532 1.951 56.945 1.00 54.73 36 TRP C N 1
ATOM 4698 C CA . TRP C 2 36 ? 6.607 3.407 56.983 1.00 54.00 36 TRP C CA 1
ATOM 4699 C C . TRP C 2 36 ? 6.377 3.873 58.417 1.00 51.28 36 TRP C C 1
ATOM 4700 O O . TRP C 2 36 ? 5.511 3.330 59.124 1.00 46.70 36 TRP C O 1
ATOM 4711 N N . VAL C 2 37 ? 7.177 4.865 58.840 1.00 49.50 37 VAL C N 1
ATOM 4712 C CA . VAL C 2 37 ? 7.047 5.592 60.099 1.00 44.40 37 VAL C CA 1
ATOM 4713 C C . VAL C 2 37 ? 7.106 7.084 59.779 1.00 48.81 37 VAL C C 1
ATOM 4714 O O . VAL C 2 37 ? 7.817 7.503 58.855 1.00 51.30 37 VAL C O 1
ATOM 4718 N N . ARG C 2 38 ? 6.355 7.901 60.539 1.00 44.29 38 ARG C N 1
ATOM 4719 C CA . ARG C 2 38 ? 6.305 9.337 60.272 1.00 51.77 38 ARG C CA 1
ATOM 4720 C C . ARG C 2 38 ? 6.494 10.158 61.541 1.00 52.26 38 ARG C C 1
ATOM 4721 O O . ARG C 2 38 ? 6.264 9.692 62.666 1.00 50.64 38 ARG C O 1
ATOM 4729 N N . GLN C 2 39 ? 6.888 11.415 61.342 1.00 51.65 39 GLN C N 1
ATOM 4730 C CA . GLN C 2 39 ? 7.137 12.307 62.464 1.00 53.85 39 GLN C CA 1
ATOM 4731 C C . GLN C 2 39 ? 6.637 13.711 62.135 1.00 55.61 39 GLN C C 1
ATOM 4732 O O . GLN C 2 39 ? 7.219 14.401 61.287 1.00 53.12 39 GLN C O 1
ATOM 4738 N N . ALA C 2 40 ? 5.591 14.149 62.831 1.00 51.23 40 ALA C N 1
ATOM 4739 C CA . ALA C 2 40 ? 5.108 15.510 62.625 1.00 58.24 40 ALA C CA 1
ATOM 4740 C C . ALA C 2 40 ? 6.152 16.502 63.136 1.00 58.74 40 ALA C C 1
ATOM 4741 O O . ALA C 2 40 ? 6.795 16.245 64.162 1.00 59.34 40 ALA C O 1
ATOM 4743 N N . PRO C 2 41 ? 6.365 17.625 62.429 1.00 59.67 41 PRO C N 1
ATOM 4744 C CA . PRO C 2 41 ? 7.362 18.614 62.877 1.00 65.55 41 PRO C CA 1
ATOM 4745 C C . PRO C 2 41 ? 7.260 18.932 64.358 1.00 63.41 41 PRO C C 1
ATOM 4746 O O . PRO C 2 41 ? 6.234 19.445 64.819 1.00 68.25 41 PRO C O 1
ATOM 4750 N N . GLY C 2 42 ? 8.320 18.639 65.108 1.00 64.90 42 GLY C N 1
ATOM 4751 C CA . GLY C 2 42 ? 8.336 18.911 66.528 1.00 58.77 42 GLY C CA 1
ATOM 4752 C C . GLY C 2 42 ? 7.642 17.882 67.397 1.00 62.97 42 GLY C C 1
ATOM 4753 O O . GLY C 2 42 ? 7.532 18.102 68.609 1.00 67.68 42 GLY C O 1
ATOM 4754 N N . LYS C 2 43 ? 7.167 16.775 66.838 1.00 56.62 43 LYS C N 1
ATOM 4755 C CA . LYS C 2 43 ? 6.417 15.782 67.607 1.00 57.39 43 LYS C CA 1
ATOM 4756 C C . LYS C 2 43 ? 7.107 14.407 67.538 1.00 55.24 43 LYS C C 1
ATOM 4757 O O . LYS C 2 43 ? 8.227 14.269 67.040 1.00 53.37 43 LYS C O 1
ATOM 4763 N N . GLY C 2 44 ? 6.442 13.385 68.081 1.00 54.57 44 GLY C N 1
ATOM 4764 C CA . GLY C 2 44 ? 7.061 12.084 68.250 1.00 45.27 44 GLY C CA 1
ATOM 4765 C C . GLY C 2 44 ? 6.968 11.198 67.014 1.00 54.04 44 GLY C C 1
ATOM 4766 O O . GLY C 2 44 ? 6.304 11.504 66.026 1.00 53.61 44 GLY C O 1
ATOM 4767 N N . LEU C 2 45 ? 7.669 10.065 67.056 1.00 47.56 45 LEU C N 1
ATOM 4768 C CA . LEU C 2 45 ? 7.525 9.102 65.967 1.00 49.85 45 LEU C CA 1
ATOM 4769 C C . LEU C 2 45 ? 6.175 8.395 66.050 1.00 51.51 45 LEU C C 1
ATOM 4770 O O . LEU C 2 45 ? 5.612 8.194 67.138 1.00 50.96 45 LEU C O 1
ATOM 4775 N N . GLU C 2 46 ? 5.655 8.012 64.883 1.00 49.61 46 GLU C N 1
ATOM 4776 C CA . GLU C 2 46 ? 4.364 7.340 64.797 1.00 51.86 46 GLU C CA 1
ATOM 4777 C C . GLU C 2 46 ? 4.454 6.289 63.707 1.00 51.57 46 GLU C C 1
ATOM 4778 O O . GLU C 2 46 ? 4.822 6.603 62.570 1.00 54.64 46 GLU C O 1
ATOM 4784 N N . TRP C 2 47 ? 4.145 5.040 64.039 1.00 50.50 47 TRP C N 1
ATOM 4785 C CA . TRP C 2 47 ? 4.165 4.006 63.011 1.00 50.74 47 TRP C CA 1
ATOM 4786 C C . TRP C 2 47 ? 2.991 4.220 62.048 1.00 54.72 47 TRP C C 1
ATOM 4787 O O . TRP C 2 47 ? 1.872 4.548 62.472 1.00 50.89 47 TRP C O 1
ATOM 4798 N N . VAL C 2 48 ? 3.229 4.034 60.746 1.00 49.71 48 VAL C N 1
ATOM 4799 C CA . VAL C 2 48 ? 2.191 4.277 59.729 1.00 53.82 48 VAL C CA 1
ATOM 4800 C C . VAL C 2 48 ? 1.657 2.982 59.123 1.00 51.76 48 VAL C C 1
ATOM 4801 O O . VAL C 2 48 ? 0.447 2.762 59.097 1.00 54.16 48 VAL C O 1
ATOM 4805 N N . ALA C 2 49 ? 2.535 2.136 58.586 1.00 52.47 49 ALA C N 1
ATOM 4806 C CA . ALA C 2 49 ? 2.040 0.956 57.884 1.00 54.30 49 ALA C CA 1
ATOM 4807 C C . ALA C 2 49 ? 3.151 -0.068 57.713 1.00 56.06 49 ALA C C 1
ATOM 4808 O O . ALA C 2 49 ? 4.342 0.266 57.726 1.00 53.08 49 ALA C O 1
ATOM 4810 N N . VAL C 2 50 ? 2.741 -1.323 57.520 1.00 53.57 50 VAL C N 1
ATOM 4811 C CA . VAL C 2 50 ? 3.678 -2.411 57.277 1.00 58.52 50 VAL C CA 1
ATOM 4812 C C . VAL C 2 50 ? 3.207 -3.231 56.080 1.00 58.82 50 VAL C C 1
ATOM 4813 O O . VAL C 2 50 ? 2.004 -3.367 55.820 1.00 62.53 50 VAL C O 1
ATOM 4817 N N . ILE C 2 51 ? 4.168 -3.786 55.338 1.00 61.68 51 ILE C N 1
ATOM 4818 C CA . ILE C 2 51 ? 3.852 -4.669 54.214 1.00 63.62 51 ILE C CA 1
ATOM 4819 C C . ILE C 2 51 ? 4.768 -5.894 54.235 1.00 65.97 51 ILE C C 1
ATOM 4820 O O . ILE C 2 51 ? 5.983 -5.781 54.446 1.00 62.64 51 ILE C O 1
ATOM 4825 N N . SER C 2 52 ? 4.175 -7.067 54.022 1.00 62.22 52 SER C N 1
ATOM 4826 C CA . SER C 2 52 ? 4.925 -8.310 53.914 1.00 70.06 52 SER C CA 1
ATOM 4827 C C . SER C 2 52 ? 5.806 -8.307 52.662 1.00 71.98 52 SER C C 1
ATOM 4828 O O . SER C 2 52 ? 5.542 -7.603 51.686 1.00 72.13 52 SER C O 1
ATOM 4831 N N . HIS C 2 53 ? 6.854 -9.137 52.692 1.00 70.33 53 HIS C N 1
ATOM 4832 C CA . HIS C 2 53 ? 7.900 -9.061 51.673 1.00 71.30 53 HIS C CA 1
ATOM 4833 C C . HIS C 2 53 ? 7.372 -9.326 50.260 1.00 78.37 53 HIS C C 1
ATOM 4834 O O . HIS C 2 53 ? 7.926 -8.784 49.295 1.00 75.10 53 HIS C O 1
ATOM 4841 N N . GLU C 2 54 ? 6.322 -10.160 50.113 1.00 79.93 54 GLU C N 1
ATOM 4842 C CA . GLU C 2 54 ? 5.637 -10.365 48.829 1.00 79.50 54 GLU C CA 1
ATOM 4843 C C . GLU C 2 54 ? 4.499 -9.377 48.579 1.00 85.67 54 GLU C C 1
ATOM 4844 O O . GLU C 2 54 ? 4.069 -9.234 47.424 1.00 93.45 54 GLU C O 1
ATOM 4850 N N . GLY C 2 55 ? 3.986 -8.720 49.621 1.00 81.46 55 GLY C N 1
ATOM 4851 C CA . GLY C 2 55 ? 3.023 -7.648 49.467 1.00 81.44 55 GLY C CA 1
ATOM 4852 C C . GLY C 2 55 ? 1.563 -7.955 49.748 1.00 82.90 55 GLY C C 1
ATOM 4853 O O . GLY C 2 55 ? 0.722 -7.089 49.490 1.00 85.96 55 GLY C O 1
ATOM 4854 N N . SER C 2 56 ? 1.223 -9.138 50.270 1.00 80.65 56 SER C N 1
ATOM 4855 C CA . SER C 2 56 ? -0.201 -9.425 50.465 1.00 85.77 56 SER C CA 1
ATOM 4856 C C . SER C 2 56 ? -0.719 -8.987 51.833 1.00 90.65 56 SER C C 1
ATOM 4857 O O . SER C 2 56 ? -1.865 -8.521 51.935 1.00 93.82 56 SER C O 1
ATOM 4860 N N . LEU C 2 57 ? 0.079 -9.144 52.892 1.00 83.46 57 LEU C N 1
ATOM 4861 C CA . LEU C 2 57 ? -0.315 -8.645 54.205 1.00 77.96 57 LEU C CA 1
ATOM 4862 C C . LEU C 2 57 ? 0.110 -7.192 54.317 1.00 79.32 57 LEU C C 1
ATOM 4863 O O . LEU C 2 57 ? 1.304 -6.876 54.218 1.00 74.46 57 LEU C O 1
ATOM 4868 N N . LYS C 2 58 ? -0.866 -6.304 54.486 1.00 79.81 58 LYS C N 1
ATOM 4869 C CA . LYS C 2 58 ? -0.589 -4.899 54.739 1.00 75.07 58 LYS C CA 1
ATOM 4870 C C . LYS C 2 58 ? -1.381 -4.477 55.964 1.00 75.01 58 LYS C C 1
ATOM 4871 O O . LYS C 2 58 ? -2.547 -4.853 56.116 1.00 74.64 58 LYS C O 1
ATOM 4877 N N . TYR C 2 59 ? -0.725 -3.756 56.872 1.00 74.27 59 TYR C N 1
ATOM 4878 C CA . TYR C 2 59 ? -1.381 -3.275 58.077 1.00 71.56 59 TYR C CA 1
ATOM 4879 C C . TYR C 2 59 ? -1.094 -1.794 58.191 1.00 62.20 59 TYR C C 1
ATOM 4880 O O . TYR C 2 59 ? -0.080 -1.319 57.681 1.00 66.39 59 TYR C O 1
ATOM 4889 N N . TYR C 2 60 ? -2.013 -1.069 58.839 1.00 64.99 60 TYR C N 1
ATOM 4890 C CA . TYR C 2 60 ? -1.978 0.388 58.943 1.00 62.35 60 TYR C CA 1
ATOM 4891 C C . TYR C 2 60 ? -2.332 0.827 60.360 1.00 59.31 60 TYR C C 1
ATOM 4892 O O . TYR C 2 60 ? -3.119 0.179 61.048 1.00 60.16 60 TYR C O 1
ATOM 4901 N N . ALA C 2 61 ? -1.767 1.951 60.784 1.00 54.61 61 ALA C N 1
ATOM 4902 C CA . ALA C 2 61 ? -2.254 2.605 61.990 1.00 58.08 61 ALA C CA 1
ATOM 4903 C C . ALA C 2 61 ? -3.659 3.129 61.739 1.00 62.38 61 ALA C C 1
ATOM 4904 O O . ALA C 2 61 ? -4.008 3.483 60.612 1.00 65.95 61 ALA C O 1
ATOM 4906 N N . ASP C 2 62 ? -4.472 3.180 62.799 1.00 66.28 62 ASP C N 1
ATOM 4907 C CA . ASP C 2 62 ? -5.872 3.585 62.616 1.00 67.35 62 ASP C CA 1
ATOM 4908 C C . ASP C 2 62 ? -6.004 5.027 62.136 1.00 67.27 62 ASP C C 1
ATOM 4909 O O . ASP C 2 62 ? -6.990 5.369 61.477 1.00 71.43 62 ASP C O 1
ATOM 4914 N N . SER C 2 63 ? -5.022 5.882 62.425 1.00 70.34 63 SER C N 1
ATOM 4915 C CA . SER C 2 63 ? -5.088 7.270 61.970 1.00 65.41 63 SER C CA 1
ATOM 4916 C C . SER C 2 63 ? -4.958 7.409 60.455 1.00 67.35 63 SER C C 1
ATOM 4917 O O . SER C 2 63 ? -5.136 8.511 59.932 1.00 68.44 63 SER C O 1
ATOM 4920 N N . VAL C 2 64 ? -4.600 6.340 59.745 1.00 70.56 64 VAL C N 1
ATOM 4921 C CA . VAL C 2 64 ? -4.449 6.397 58.293 1.00 68.22 64 VAL C CA 1
ATOM 4922 C C . VAL C 2 64 ? -5.237 5.326 57.569 1.00 68.55 64 VAL C C 1
ATOM 4923 O O . VAL C 2 64 ? -5.408 5.418 56.344 1.00 72.30 64 VAL C O 1
ATOM 4927 N N . LYS C 2 65 ? -5.742 4.312 58.255 1.00 66.61 65 LYS C N 1
ATOM 4928 C CA . LYS C 2 65 ? -6.417 3.224 57.574 1.00 74.33 65 LYS C CA 1
ATOM 4929 C C . LYS C 2 65 ? -7.563 3.757 56.720 1.00 79.35 65 LYS C C 1
ATOM 4930 O O . LYS C 2 65 ? -8.282 4.679 57.123 1.00 77.93 65 LYS C O 1
ATOM 4936 N N . GLY C 2 66 ? -7.709 3.188 55.521 1.00 77.28 66 GLY C N 1
ATOM 4937 C CA . GLY C 2 66 ? -8.744 3.605 54.602 1.00 76.19 66 GLY C CA 1
ATOM 4938 C C . GLY C 2 66 ? -8.417 4.853 53.815 1.00 78.37 66 GLY C C 1
ATOM 4939 O O . GLY C 2 66 ? -9.184 5.220 52.915 1.00 80.63 66 GLY C O 1
ATOM 4940 N N . ARG C 2 67 ? -7.321 5.532 54.144 1.00 75.44 67 ARG C N 1
ATOM 4941 C CA . ARG C 2 67 ? -6.840 6.667 53.373 1.00 76.72 67 ARG C CA 1
ATOM 4942 C C . ARG C 2 67 ? -5.494 6.400 52.723 1.00 79.30 67 ARG C C 1
ATOM 4943 O O . ARG C 2 67 ? -5.244 6.882 51.610 1.00 77.61 67 ARG C O 1
ATOM 4951 N N . PHE C 2 68 ? -4.646 5.618 53.388 1.00 73.32 68 PHE C N 1
ATOM 4952 C CA . PHE C 2 68 ? -3.313 5.290 52.921 1.00 70.64 68 PHE C CA 1
ATOM 4953 C C . PHE C 2 68 ? -3.295 3.840 52.467 1.00 69.27 68 PHE C C 1
ATOM 4954 O O . PHE C 2 68 ? -4.016 2.993 53.003 1.00 70.81 68 PHE C O 1
ATOM 4962 N N . THR C 2 69 ? -2.488 3.560 51.455 1.00 66.72 69 THR C N 1
ATOM 4963 C CA . THR C 2 69 ? -2.205 2.183 51.095 1.00 72.17 69 THR C CA 1
ATOM 4964 C C . THR C 2 69 ? -0.708 2.062 50.911 1.00 72.42 69 THR C C 1
ATOM 4965 O O . THR C 2 69 ? -0.076 2.950 5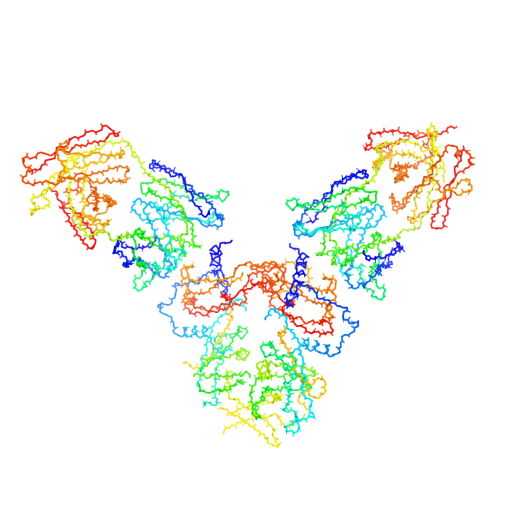0.333 1.00 71.72 69 THR C O 1
ATOM 4969 N N . ILE C 2 70 ? -0.154 1.020 51.458 1.00 71.03 70 ILE C N 1
ATOM 4970 C CA . ILE C 2 70 ? 1.236 0.657 51.237 1.00 68.86 70 ILE C CA 1
ATOM 4971 C C . ILE C 2 70 ? 1.276 -0.362 50.111 1.00 69.07 70 ILE C C 1
ATOM 4972 O O . ILE C 2 70 ? 0.380 -1.202 49.964 1.00 73.52 70 ILE C O 1
ATOM 4977 N N . SER C 2 71 ? 2.324 -0.298 49.305 1.00 64.79 71 SER C N 1
ATOM 4978 C CA . SER C 2 71 ? 2.536 -1.292 48.274 1.00 65.65 71 SER C CA 1
ATOM 4979 C C . SER C 2 71 ? 4.025 -1.372 47.980 1.00 70.70 71 SER C C 1
ATOM 4980 O O . SER C 2 71 ? 4.833 -0.589 48.490 1.00 72.19 71 SER C O 1
ATOM 4983 N N . ARG C 2 72 ? 4.386 -2.337 47.146 1.00 75.98 72 ARG C N 1
ATOM 4984 C CA . ARG C 2 72 ? 5.773 -2.494 46.760 1.00 73.64 72 ARG C CA 1
ATOM 4985 C C . ARG C 2 72 ? 5.811 -3.068 45.358 1.00 77.94 72 ARG C C 1
ATOM 4986 O O . ARG C 2 72 ? 4.939 -3.848 44.960 1.00 78.39 72 ARG C O 1
ATOM 4994 N N . ASP C 2 73 ? 6.819 -2.661 44.613 1.00 77.15 73 ASP C N 1
ATOM 4995 C CA . ASP C 2 73 ? 7.193 -3.319 43.372 1.00 85.33 73 ASP C CA 1
ATOM 4996 C C . ASP C 2 73 ? 8.562 -3.924 43.651 1.00 85.70 73 ASP C C 1
ATOM 4997 O O . ASP C 2 73 ? 9.529 -3.194 43.901 1.00 84.49 73 ASP C O 1
ATOM 5002 N N . ASN C 2 74 ? 8.635 -5.253 43.684 1.00 83.49 74 ASN C N 1
ATOM 5003 C CA . ASN C 2 74 ? 9.904 -5.855 44.064 1.00 84.22 74 ASN C CA 1
ATOM 5004 C C . ASN C 2 74 ? 10.888 -5.883 42.904 1.00 88.76 74 ASN C C 1
ATOM 5005 O O . ASN C 2 74 ? 12.102 -5.807 43.134 1.00 87.14 74 ASN C O 1
ATOM 5010 N N . SER C 2 75 ? 10.399 -5.968 41.657 1.00 89.84 75 SER C N 1
ATOM 5011 C CA . SER C 2 75 ? 11.310 -5.888 40.522 1.00 93.21 75 SER C CA 1
ATOM 5012 C C . SER C 2 75 ? 11.989 -4.523 40.430 1.00 88.88 75 SER C C 1
ATOM 5013 O O . SER C 2 75 ? 13.053 -4.415 39.809 1.00 97.61 75 SER C O 1
ATOM 5016 N N . LYS C 2 76 ? 11.421 -3.491 41.048 1.00 86.11 76 LYS C N 1
ATOM 5017 C CA . LYS C 2 76 ? 12.038 -2.171 41.078 1.00 90.50 76 LYS C CA 1
ATOM 5018 C C . LYS C 2 76 ? 12.653 -1.819 42.432 1.00 89.17 76 LYS C C 1
ATOM 5019 O O . LYS C 2 76 ? 13.079 -0.676 42.622 1.00 88.72 76 LYS C O 1
ATOM 5025 N N . ASN C 2 77 ? 12.696 -2.754 43.388 1.00 87.72 77 ASN C N 1
ATOM 5026 C CA . ASN C 2 77 ? 13.379 -2.518 44.670 1.00 83.86 77 ASN C CA 1
ATOM 5027 C C . ASN C 2 77 ? 12.857 -1.255 45.369 1.00 81.72 77 ASN C C 1
ATOM 5028 O O . ASN C 2 77 ? 13.605 -0.545 46.053 1.00 79.22 77 ASN C O 1
ATOM 5033 N N . THR C 2 78 ? 11.566 -0.965 45.195 1.00 81.82 78 THR C N 1
ATOM 5034 C CA . THR C 2 78 ? 10.954 0.278 45.647 1.00 77.80 78 THR C CA 1
ATOM 5035 C C . THR C 2 78 ? 9.725 -0.011 46.503 1.00 75.32 78 THR C C 1
ATOM 5036 O O . THR C 2 78 ? 8.951 -0.934 46.221 1.00 76.71 78 THR C O 1
ATOM 5040 N N . LEU C 2 79 ? 9.564 0.783 47.554 1.00 71.95 79 LEU C N 1
ATOM 5041 C CA . LEU C 2 79 ? 8.421 0.730 48.452 1.00 70.56 79 LEU C CA 1
ATOM 5042 C C . LEU C 2 79 ? 7.585 1.999 48.277 1.00 70.31 79 LEU C C 1
ATOM 5043 O O . LEU C 2 79 ? 8.116 3.084 48.015 1.00 68.42 79 LEU C O 1
ATOM 5048 N N . TYR C 2 80 ? 6.272 1.870 48.411 1.00 66.99 80 TYR C N 1
ATOM 5049 C CA . TYR C 2 80 ? 5.399 2.987 48.091 1.00 70.66 80 TYR C CA 1
ATOM 5050 C C . TYR C 2 80 ? 4.435 3.289 49.231 1.00 67.28 80 TYR C C 1
ATOM 5051 O O . TYR C 2 80 ? 4.072 2.407 50.010 1.00 66.36 80 TYR C O 1
ATOM 5060 N N . LEU C 2 81 ? 3.998 4.544 49.300 1.00 65.96 81 LEU C N 1
ATOM 5061 C CA . LEU C 2 81 ? 2.904 4.935 50.183 1.00 67.28 81 LEU C CA 1
ATOM 5062 C C . LEU C 2 81 ? 1.959 5.844 49.416 1.00 71.02 81 LEU C C 1
ATOM 5063 O O . LEU C 2 81 ? 2.361 6.923 48.978 1.00 76.11 81 LEU C O 1
ATOM 5068 N N . GLN C 2 82 ? 0.707 5.417 49.269 1.00 72.39 82 GLN C N 1
ATOM 5069 C CA . GLN C 2 82 ? -0.324 6.174 48.565 1.00 74.50 82 GLN C CA 1
ATOM 5070 C C . GLN C 2 82 ? -1.195 6.910 49.578 1.00 76.87 82 GLN C C 1
ATOM 5071 O O . GLN C 2 82 ? -1.987 6.283 50.288 1.00 78.68 82 GLN C O 1
ATOM 5077 N N . MET C 2 83 ? -1.076 8.238 49.626 1.00 77.66 83 MET C N 1
ATOM 5078 C CA . MET C 2 83 ? -1.789 9.051 50.610 1.00 76.77 83 MET C CA 1
ATOM 5079 C C . MET C 2 83 ? -2.965 9.772 49.953 1.00 81.93 83 MET C C 1
ATOM 5080 O O . MET C 2 83 ? -2.774 10.597 49.050 1.00 83.80 83 MET C O 1
ATOM 5085 N N . ASN C 2 84 ? -4.175 9.471 50.423 1.00 82.96 84 ASN C N 1
ATOM 5086 C CA . ASN C 2 84 ? -5.407 10.058 49.915 1.00 84.22 84 ASN C CA 1
ATOM 5087 C C . ASN C 2 84 ? -6.125 10.818 51.021 1.00 83.92 84 ASN C C 1
ATOM 5088 O O . ASN C 2 84 ? -5.954 10.537 52.212 1.00 81.93 84 ASN C O 1
ATOM 5093 N N . SER C 2 85 ? -6.952 11.777 50.600 1.00 86.89 85 SER C N 1
ATOM 5094 C CA . SER C 2 85 ? -7.709 12.648 51.501 1.00 85.96 85 SER C CA 1
ATOM 5095 C C . SER C 2 85 ? -6.817 13.181 52.621 1.00 87.43 85 SER C C 1
ATOM 5096 O O . SER C 2 85 ? -7.094 13.001 53.811 1.00 86.54 85 SER C O 1
ATOM 5099 N N . LEU C 2 86 ? -5.727 13.833 52.206 1.00 82.79 86 LEU C N 1
ATOM 5100 C CA . LEU C 2 86 ? -4.710 14.309 53.134 1.00 76.22 86 LEU C CA 1
ATOM 5101 C C . LEU C 2 86 ? -5.260 15.396 54.049 1.00 79.86 86 LEU C C 1
ATOM 5102 O O . LEU C 2 86 ? -6.001 16.289 53.620 1.00 81.83 86 LEU C O 1
ATOM 5107 N N . ARG C 2 87 ? -4.914 15.303 55.329 1.00 76.93 87 ARG C N 1
ATOM 5108 C CA . ARG C 2 87 ? -5.379 16.258 56.323 1.00 80.06 87 ARG C CA 1
ATOM 5109 C C . ARG C 2 87 ? -4.190 16.958 56.953 1.00 76.07 87 ARG C C 1
ATOM 5110 O O . ARG C 2 87 ? -3.053 16.481 56.882 1.00 73.67 87 ARG C O 1
ATOM 5118 N N . ALA C 2 88 ? -4.479 18.094 57.589 1.00 74.34 88 ALA C N 1
ATOM 5119 C CA . ALA C 2 88 ? -3.425 18.851 58.241 1.00 73.26 88 ALA C CA 1
ATOM 5120 C C . ALA C 2 88 ? -2.591 17.936 59.120 1.00 71.40 88 ALA C C 1
ATOM 5121 O O . ALA C 2 88 ? -1.365 17.926 59.017 1.00 68.39 88 ALA C O 1
ATOM 5123 N N . GLU C 2 89 ? -3.255 17.089 59.923 1.00 72.19 89 GLU C N 1
ATOM 5124 C CA . GLU C 2 89 ? -2.575 16.188 60.851 1.00 66.83 89 GLU C CA 1
ATOM 5125 C C . GLU C 2 89 ? -1.572 15.275 60.150 1.00 68.88 89 GLU C C 1
ATOM 5126 O O . GLU C 2 89 ? -0.728 14.681 60.816 1.00 62.34 89 GLU C O 1
ATOM 5132 N N . ASP C 2 90 ? -1.644 15.161 58.823 1.00 69.35 90 ASP C N 1
ATOM 5133 C CA . ASP C 2 90 ? -0.736 14.335 58.040 1.00 65.80 90 ASP C CA 1
ATOM 5134 C C . ASP C 2 90 ? 0.585 15.036 57.720 1.00 65.76 90 ASP C C 1
ATOM 5135 O O . ASP C 2 90 ? 1.477 14.404 57.132 1.00 62.29 90 ASP C O 1
ATOM 5140 N N . THR C 2 91 ? 0.747 16.306 58.085 1.00 63.83 91 THR C N 1
ATOM 5141 C CA . THR C 2 91 ? 2.011 16.981 57.835 1.00 66.57 91 THR C CA 1
ATOM 5142 C C . THR C 2 91 ? 3.097 16.306 58.672 1.00 66.59 91 THR C C 1
ATOM 5143 O O . THR C 2 91 ? 2.986 16.244 59.904 1.00 64.90 91 THR C O 1
ATOM 5147 N N . ALA C 2 92 ? 4.120 15.765 58.010 1.00 61.57 92 ALA C N 1
ATOM 5148 C CA . ALA C 2 92 ? 5.151 15.034 58.738 1.00 57.34 92 ALA C CA 1
ATOM 5149 C C . ALA C 2 92 ? 6.312 14.687 57.814 1.00 61.23 92 ALA C C 1
ATOM 5150 O O . ALA C 2 92 ? 6.201 14.704 56.581 1.00 61.62 92 ALA C O 1
ATOM 5152 N N . VAL C 2 93 ? 7.442 14.395 58.439 1.00 58.86 93 VAL C N 1
ATOM 5153 C CA . VAL C 2 93 ? 8.523 13.713 57.754 1.00 61.12 93 VAL C CA 1
ATOM 5154 C C . VAL C 2 93 ? 8.207 12.221 57.740 1.00 59.10 93 VAL C C 1
ATOM 5155 O O . VAL C 2 93 ? 7.942 11.611 58.783 1.00 54.49 93 VAL C O 1
ATOM 5159 N N . TYR C 2 94 ? 8.192 11.639 56.553 1.00 56.01 94 TYR C N 1
ATOM 5160 C CA . TYR C 2 94 ? 7.867 10.232 56.390 1.00 58.74 94 TYR C CA 1
ATOM 5161 C C . TYR C 2 94 ? 9.148 9.448 56.168 1.00 59.42 94 TYR C C 1
ATOM 5162 O O . TYR C 2 94 ? 9.946 9.808 55.308 1.00 59.49 94 TYR C O 1
ATOM 5171 N N . TYR C 2 95 ? 9.359 8.411 56.980 1.00 59.39 95 TYR C N 1
ATOM 5172 C CA . TYR C 2 95 ? 10.494 7.499 56.866 1.00 55.88 95 TYR C CA 1
ATOM 5173 C C . TYR C 2 95 ? 10.015 6.119 56.439 1.00 54.79 95 TYR C C 1
ATOM 5174 O O . TYR C 2 95 ? 9.039 5.595 56.994 1.00 51.95 95 TYR C O 1
ATOM 5183 N N . CYS C 2 96 ? 10.724 5.514 55.491 1.00 55.44 96 CYS C N 1
ATOM 5184 C CA . CYS C 2 96 ? 10.641 4.072 55.316 1.00 58.82 96 CYS C CA 1
ATOM 5185 C C . CYS C 2 96 ? 11.720 3.415 56.184 1.00 55.28 96 CYS C C 1
ATOM 5186 O O . CYS C 2 96 ? 12.800 3.978 56.401 1.00 53.27 96 CYS C O 1
ATOM 5189 N N . ALA C 2 97 ? 11.397 2.233 56.711 1.00 51.20 97 ALA C N 1
ATOM 5190 C CA . ALA C 2 97 ? 12.233 1.551 57.691 1.00 51.16 97 ALA C CA 1
ATOM 5191 C C . ALA C 2 97 ? 12.270 0.058 57.396 1.00 49.75 97 ALA C C 1
ATOM 5192 O O . ALA C 2 97 ? 11.267 -0.529 56.976 1.00 55.31 97 ALA C O 1
ATOM 5194 N N . ARG C 2 98 ? 13.395 -0.520 57.571 1.00 48.73 98 ARG C N 1
ATOM 5195 C CA . ARG C 2 98 ? 13.567 -1.973 57.508 1.00 51.43 98 ARG C CA 1
ATOM 5196 C C . ARG C 2 98 ? 13.683 -2.546 58.914 1.00 50.46 98 ARG C C 1
ATOM 5197 O O . ARG C 2 98 ? 14.510 -2.057 59.706 1.00 47.30 98 ARG C O 1
ATOM 5205 N N . PRO C 2 99 ? 12.885 -3.563 59.254 1.00 49.24 99 PRO C N 1
ATOM 5206 C CA . PRO C 2 99 ? 12.926 -4.121 60.610 1.00 47.71 99 PRO C CA 1
ATOM 5207 C C . PRO C 2 99 ? 14.235 -4.843 60.880 1.00 48.22 99 PRO C C 1
ATOM 5208 O O . PRO C 2 99 ? 14.877 -5.372 59.965 1.00 49.78 99 PRO C O 1
ATOM 5212 N N . ARG C 2 100 ? 14.619 -4.864 62.161 1.00 48.83 100 ARG C N 1
ATOM 5213 C CA . ARG C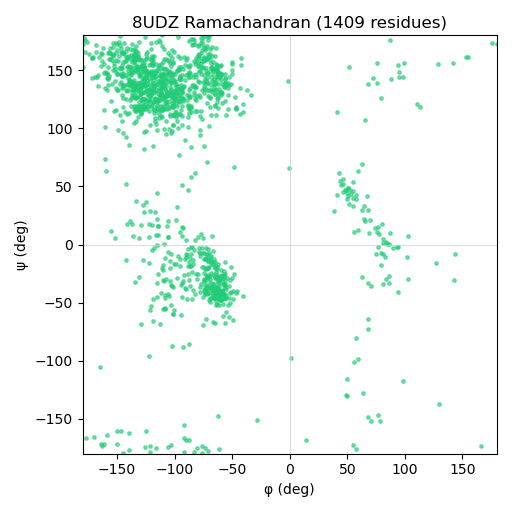 2 100 ? 15.743 -5.676 62.659 1.00 50.14 100 ARG C CA 1
ATOM 5214 C C . ARG C 2 100 ? 15.167 -6.997 63.161 1.00 49.43 100 ARG C C 1
ATOM 5215 O O . ARG C 2 100 ? 14.594 -7.069 64.257 1.00 43.97 100 ARG C O 1
ATOM 5223 N N . ILE C 2 101 ? 15.325 -8.048 62.350 1.00 46.20 101 ILE C N 1
ATOM 5224 C CA . ILE C 2 101 ? 14.662 -9.330 62.550 1.00 45.85 101 ILE C CA 1
ATOM 5225 C C . ILE C 2 101 ? 13.166 -9.158 62.312 1.00 50.30 101 ILE C C 1
ATOM 5226 O O . ILE C 2 101 ? 12.631 -9.638 61.304 1.00 46.72 101 ILE C O 1
ATOM 5231 N N . ALA C 2 102 ? 12.489 -8.493 63.254 1.00 46.91 102 ALA C N 1
ATOM 5232 C CA . ALA C 2 102 ? 11.090 -8.105 63.144 1.00 41.89 102 ALA C CA 1
ATOM 5233 C C . ALA C 2 102 ? 10.889 -6.936 64.097 1.00 49.89 102 ALA C C 1
ATOM 5234 O O . ALA C 2 102 ? 11.524 -6.879 65.159 1.00 48.79 102 ALA C O 1
ATOM 5236 N N . ALA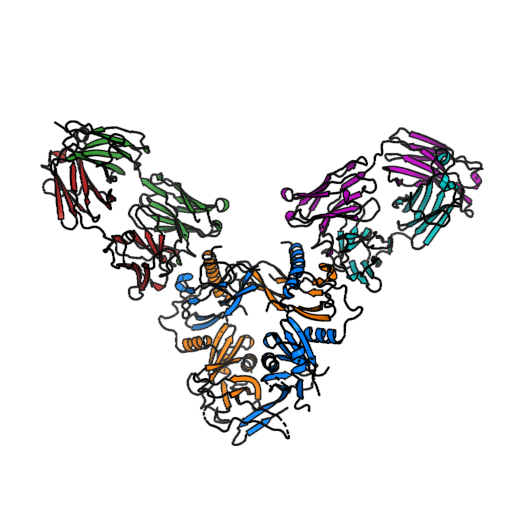 C 2 103 ? 10.024 -5.991 63.701 1.00 42.25 103 ALA C N 1
ATOM 5237 C CA . ALA C 2 103 ? 9.858 -4.774 64.486 1.00 45.41 103 ALA C CA 1
ATOM 5238 C C . ALA C 2 103 ? 9.484 -5.094 65.925 1.00 46.42 103 ALA C C 1
ATOM 5239 O O . ALA C 2 103 ? 9.917 -4.405 66.860 1.00 47.26 103 ALA C O 1
ATOM 5241 N N . ARG C 2 104 ? 8.674 -6.115 66.117 1.00 42.14 104 ARG C N 1
ATOM 5242 C CA . ARG C 2 104 ? 8.223 -6.467 67.454 1.00 47.66 104 ARG C CA 1
ATOM 5243 C C . ARG C 2 104 ? 9.330 -7.100 68.289 1.00 46.88 104 ARG C C 1
ATOM 5244 O O . ARG C 2 104 ? 9.157 -7.267 69.506 1.00 47.08 104 ARG C O 1
ATOM 5252 N N . ARG C 2 105 ? 10.454 -7.465 67.677 1.00 49.38 105 ARG C N 1
ATOM 5253 C CA . ARG C 2 105 ? 11.542 -8.070 68.428 1.00 48.63 105 ARG C CA 1
ATOM 5254 C C . ARG C 2 105 ? 12.736 -7.134 68.530 1.00 47.86 105 ARG C C 1
ATOM 5255 O O . ARG C 2 105 ? 13.176 -6.820 69.643 1.00 50.22 105 ARG C O 1
ATOM 5263 N N . GLY C 2 106 ? 13.249 -6.662 67.402 1.00 50.12 106 GLY C N 1
ATOM 5264 C CA . GLY C 2 106 ? 14.433 -5.817 67.403 1.00 46.39 106 GLY C CA 1
ATOM 5265 C C . GLY C 2 106 ? 14.219 -4.415 66.894 1.00 45.52 106 GLY C C 1
ATOM 5266 O O . GLY C 2 106 ? 15.183 -3.678 66.693 1.00 50.00 106 GLY C O 1
ATOM 5267 N N . GLY C 2 107 ? 12.976 -4.022 66.663 1.00 51.72 107 GLY C N 1
ATOM 5268 C CA . GLY C 2 107 ? 12.750 -2.683 66.160 1.00 53.26 107 GLY C CA 1
ATOM 5269 C C . GLY C 2 107 ? 13.198 -2.510 64.709 1.00 53.96 107 GLY C C 1
ATOM 5270 O O . GLY C 2 107 ? 13.192 -3.449 63.898 1.00 57.06 107 GLY C O 1
ATOM 5271 N N . PHE C 2 108 ? 13.572 -1.278 64.376 1.00 51.38 108 PHE C N 1
ATOM 5272 C CA . PHE C 2 108 ? 13.963 -0.906 63.023 1.00 52.25 108 PHE C CA 1
ATOM 5273 C C . PHE C 2 108 ? 15.476 -0.812 62.922 1.00 54.37 108 PHE C C 1
ATOM 5274 O O . PHE C 2 108 ? 16.124 -0.161 63.737 1.00 54.81 108 PHE C O 1
ATOM 5282 N N . GLY C 2 109 ? 16.038 -1.491 61.951 1.00 56.04 109 GLY C N 1
ATOM 5283 C CA . GLY C 2 109 ? 17.478 -1.500 61.868 1.00 58.61 109 GLY C CA 1
ATOM 5284 C C . GLY C 2 109 ? 18.027 -0.454 60.922 1.00 59.99 109 GLY C C 1
ATOM 5285 O O . GLY C 2 109 ? 19.219 -0.141 60.962 1.00 62.33 109 GLY C O 1
ATOM 5286 N N . TYR C 2 110 ? 17.193 0.067 60.033 1.00 59.01 110 TYR C N 1
ATOM 5287 C CA . TYR C 2 110 ? 17.661 1.053 59.070 1.00 60.60 110 TYR C CA 1
ATOM 5288 C C . TYR C 2 110 ? 16.514 1.979 58.742 1.00 58.74 110 TYR C C 1
ATOM 5289 O O . TYR C 2 110 ? 15.391 1.514 58.501 1.00 57.26 110 TYR C O 1
ATOM 5298 N N . TRP C 2 111 ? 16.804 3.283 58.756 1.00 59.34 111 TRP C N 1
ATOM 5299 C CA . TRP C 2 111 ? 15.855 4.317 58.370 1.00 57.98 111 TRP C CA 1
ATOM 5300 C C . TRP C 2 111 ? 16.339 5.082 57.135 1.00 63.64 111 TRP C C 1
ATOM 5301 O O . TRP C 2 111 ? 17.544 5.320 56.950 1.00 62.78 111 TRP C O 1
ATOM 5312 N N . GLY C 2 112 ? 15.371 5.481 56.286 1.00 61.28 112 GLY C N 1
ATOM 5313 C CA . GLY C 2 112 ? 15.681 6.415 55.228 1.00 64.61 112 GLY C CA 1
ATOM 5314 C C . GLY C 2 112 ? 15.846 7.858 55.735 1.00 63.29 112 GLY C C 1
ATOM 5315 O O . GLY C 2 112 ? 15.597 8.201 56.882 1.00 63.22 112 GLY C O 1
ATOM 5316 N N . GLN C 2 113 ? 16.295 8.710 54.824 1.00 71.11 113 GLN C N 1
ATOM 5317 C CA . GLN C 2 113 ? 16.546 10.116 55.118 1.00 67.37 113 GLN C CA 1
ATOM 5318 C C . GLN C 2 113 ? 15.286 10.838 55.550 1.00 65.25 113 GLN C C 1
ATOM 5319 O O . GLN C 2 113 ? 15.351 11.803 56.317 1.00 64.53 113 GLN C O 1
ATOM 5325 N N . GLY C 2 114 ? 14.143 10.414 55.060 1.00 68.21 114 GLY C N 1
ATOM 5326 C CA . GLY C 2 114 ? 12.955 11.206 55.287 1.00 68.71 114 GLY C CA 1
ATOM 5327 C C . GLY C 2 114 ? 12.612 12.078 54.093 1.00 71.60 114 GLY C C 1
ATOM 5328 O O . GLY C 2 114 ? 13.486 12.580 53.374 1.00 73.23 114 GLY C O 1
ATOM 5329 N N . THR C 2 115 ? 11.307 12.232 53.861 1.00 73.04 115 THR C N 1
ATOM 5330 C CA . THR C 2 115 ? 10.750 13.150 52.878 1.00 71.05 115 THR C CA 1
ATOM 5331 C C . THR C 2 115 ? 9.591 13.877 53.543 1.00 71.46 115 THR C C 1
ATOM 5332 O O . THR C 2 115 ? 8.787 13.263 54.250 1.00 69.57 115 THR C O 1
ATOM 5336 N N . LEU C 2 116 ? 9.531 15.191 53.370 1.00 70.91 116 LEU C N 1
ATOM 5337 C CA . LEU C 2 116 ? 8.604 16.005 54.139 1.00 66.94 116 LEU C CA 1
ATOM 5338 C C . LEU C 2 116 ? 7.314 16.194 53.352 1.00 69.76 116 LEU C C 1
ATOM 5339 O O . LEU C 2 116 ? 7.348 16.508 52.159 1.00 71.31 116 LEU C O 1
ATOM 5344 N N . VAL C 2 117 ? 6.181 15.971 54.011 1.00 69.93 117 VAL C N 1
ATOM 5345 C CA . VAL C 2 117 ? 4.872 16.255 53.440 1.00 69.33 117 VAL C CA 1
ATOM 5346 C C . VAL C 2 117 ? 4.262 17.374 54.262 1.00 72.67 117 VAL C C 1
ATOM 5347 O O . VAL C 2 117 ? 4.168 17.272 55.494 1.00 69.86 117 VAL C O 1
ATOM 5351 N N . THR C 2 118 ? 3.877 18.456 53.590 1.00 74.82 118 THR C N 1
ATOM 5352 C CA . THR C 2 118 ? 3.242 19.591 54.240 1.00 74.13 118 THR C CA 1
ATOM 5353 C C . THR C 2 118 ? 1.861 19.747 53.630 1.00 75.85 118 THR C C 1
ATOM 5354 O O . THR C 2 118 ? 1.739 20.004 52.429 1.00 77.48 118 THR C O 1
ATOM 5358 N N . VAL C 2 119 ? 0.835 19.580 54.457 1.00 76.52 119 VAL C N 1
ATOM 5359 C CA . VAL C 2 119 ? -0.564 19.737 53.976 1.00 79.44 119 VAL C CA 1
ATOM 5360 C C . VAL C 2 119 ? -1.067 21.111 54.422 1.00 80.00 119 VAL C C 1
ATOM 5361 O O . VAL C 2 119 ? -1.390 21.254 55.608 1.00 80.85 119 VAL C O 1
ATOM 5365 N N . SER C 2 120 ? -1.105 22.080 53.505 1.00 79.72 120 SER C N 1
ATOM 5366 C CA . SER C 2 120 ? -1.515 23.462 53.861 1.00 83.46 120 SER C CA 1
ATOM 5367 C C . SER C 2 120 ? -2.375 24.067 52.754 1.00 93.75 120 SER C C 1
ATOM 5368 O O . SER C 2 120 ? -2.140 23.739 51.580 1.00 91.00 120 SER C O 1
ATOM 5371 N N . SER C 2 121 ? -3.300 24.951 53.124 1.00 95.90 121 SER C N 1
ATOM 5372 C CA . SER C 2 121 ? -4.148 25.639 52.122 1.00 96.62 121 SER C CA 1
ATOM 5373 C C . SER C 2 121 ? -3.341 26.764 51.476 1.00 106.25 121 SER C C 1
ATOM 5374 O O . SER C 2 121 ? -3.484 26.964 50.263 1.00 108.32 121 SER C O 1
ATOM 5377 N N . ALA C 2 122 ? -2.495 27.435 52.253 1.00 111.06 122 ALA C N 1
ATOM 5378 C CA . ALA C 2 122 ? -1.707 28.592 51.763 1.00 113.13 122 ALA C CA 1
ATOM 5379 C C . ALA C 2 122 ? -1.216 28.431 50.322 1.00 116.78 122 ALA C C 1
ATOM 5380 O O . ALA C 2 122 ? -0.636 27.380 50.006 1.00 118.34 122 ALA C O 1
ATOM 5382 N N . SER C 2 123 ? -1.395 29.470 49.500 1.00 119.47 123 SER C N 1
ATOM 5383 C CA . SER C 2 123 ? -0.881 29.452 48.107 1.00 119.96 123 SER C CA 1
ATOM 5384 C C . SER C 2 123 ? 0.472 30.155 48.084 1.00 122.98 123 SER C C 1
ATOM 5385 O O . SER C 2 123 ? 0.686 31.037 48.927 1.00 118.67 123 SER C O 1
ATOM 5388 N N . THR C 2 124 ? 1.338 29.794 47.139 1.00 125.54 124 THR C N 1
ATOM 5389 C CA . THR C 2 124 ? 2.687 30.377 47.133 1.00 126.48 124 THR C CA 1
ATOM 5390 C C . THR C 2 124 ? 2.631 31.905 47.166 1.00 127.68 124 THR C C 1
ATOM 5391 O O . THR C 2 124 ? 1.803 32.527 46.491 1.00 123.52 124 THR C O 1
ATOM 5395 N N . LYS C 2 125 ? 3.501 32.512 47.974 1.00 126.35 125 LYS C N 1
ATOM 5396 C CA . LYS C 2 125 ? 3.567 33.964 48.033 1.00 126.47 125 LYS C CA 1
ATOM 5397 C C . LYS C 2 125 ? 4.984 34.386 48.387 1.00 123.66 125 LYS C C 1
ATOM 5398 O O . LYS C 2 125 ? 5.704 33.676 49.096 1.00 121.28 125 LYS C O 1
ATOM 5404 N N . GLY C 2 126 ? 5.378 35.545 47.863 1.00 119.00 126 GLY C N 1
ATOM 5405 C CA . GLY C 2 126 ? 6.640 36.153 48.199 1.00 119.97 126 GLY C CA 1
ATOM 5406 C C . GLY C 2 126 ? 6.499 37.076 49.390 1.00 118.93 126 GLY C C 1
ATOM 5407 O O . GLY C 2 126 ? 5.403 37.544 49.718 1.00 117.53 126 GLY C O 1
ATOM 5408 N N . PRO C 2 127 ? 7.611 37.348 50.071 1.00 118.71 127 PRO C N 1
ATOM 5409 C CA . PRO C 2 127 ? 7.555 38.173 51.285 1.00 119.52 127 PRO C CA 1
ATOM 5410 C C . PRO C 2 127 ? 7.842 39.648 51.051 1.00 123.50 127 PRO C C 1
ATOM 5411 O O . PRO C 2 127 ? 8.701 39.998 50.236 1.00 123.51 127 PRO C O 1
ATOM 5415 N N . SER C 2 128 ? 7.132 40.519 51.769 1.00 124.84 128 SER C N 1
ATOM 5416 C CA . SER C 2 128 ? 7.533 41.915 51.855 1.00 120.89 128 SER C CA 1
ATOM 5417 C C . SER C 2 128 ? 8.740 42.010 52.778 1.00 123.70 128 SER C C 1
ATOM 5418 O O . SER C 2 128 ? 8.731 41.446 53.878 1.00 124.75 128 SER C O 1
ATOM 5421 N N . VAL C 2 129 ? 9.789 42.697 52.331 1.00 122.60 129 VAL C N 1
ATOM 5422 C CA . VAL C 2 129 ? 11.043 42.797 53.075 1.00 120.28 129 VAL C CA 1
ATOM 5423 C C . VAL C 2 129 ? 11.146 44.201 53.638 1.00 123.13 129 VAL C C 1
ATOM 5424 O O . VAL C 2 129 ? 11.410 45.157 52.896 1.00 125.13 129 VAL C O 1
ATOM 5428 N N . PHE C 2 130 ? 10.948 44.330 54.966 1.00 122.12 130 PHE C N 1
ATOM 5429 C CA . PHE C 2 130 ? 11.088 45.573 55.704 1.00 124.68 130 PHE C CA 1
ATOM 5430 C C . PHE C 2 130 ? 12.401 45.581 56.482 1.00 126.58 130 PHE C C 1
ATOM 5431 O O . PHE C 2 130 ? 12.840 44.542 56.992 1.00 122.92 130 PHE C O 1
ATOM 5439 N N . PRO C 2 131 ? 13.046 46.740 56.590 1.00 128.91 131 PRO C N 1
ATOM 5440 C CA . PRO C 2 131 ? 14.361 46.808 57.228 1.00 129.74 131 PRO C CA 1
ATOM 5441 C C . PRO C 2 131 ? 14.249 47.079 58.720 1.00 122.69 131 PRO C C 1
ATOM 5442 O O . PRO C 2 131 ? 13.274 47.656 59.202 1.00 125.04 131 PRO C O 1
ATOM 5446 N N . LEU C 2 132 ? 15.276 46.644 59.450 1.00 124.43 132 LEU C N 1
ATOM 5447 C CA . LEU C 2 132 ? 15.359 46.846 60.894 1.00 124.92 132 LEU C CA 1
ATOM 5448 C C . LEU C 2 132 ? 16.182 48.103 61.159 1.00 124.86 132 LEU C C 1
ATOM 5449 O O . LEU C 2 132 ? 17.391 48.126 60.906 1.00 127.89 132 LEU C O 1
ATOM 5454 N N . ALA C 2 133 ? 15.518 49.135 61.679 1.00 124.62 133 ALA C N 1
ATOM 5455 C CA . ALA C 2 133 ? 16.135 50.442 61.879 1.00 133.52 133 ALA C CA 1
ATOM 5456 C C . ALA C 2 133 ? 17.346 50.353 62.807 1.00 137.76 133 ALA C C 1
ATOM 5457 O O . ALA C 2 133 ? 17.244 49.786 63.908 1.00 134.01 133 ALA C O 1
ATOM 5459 N N . PRO C 2 134 ? 18.496 50.895 62.406 1.00 144.31 134 PRO C N 1
ATOM 5460 C CA . PRO C 2 134 ? 19.663 50.944 63.303 1.00 143.72 134 PRO C CA 1
ATOM 5461 C C . PRO C 2 134 ? 19.391 51.838 64.499 1.00 138.33 134 PRO C C 1
ATOM 5462 O O . PRO C 2 134 ? 19.109 53.027 64.346 1.00 141.57 134 PRO C O 1
ATOM 5466 N N . SER C 2 135 ? 19.448 51.245 65.689 1.00 141.16 135 SER C N 1
ATOM 5467 C CA . SER C 2 135 ? 19.522 51.949 66.968 1.00 141.04 135 SER C CA 1
ATOM 5468 C C . SER C 2 135 ? 19.583 50.885 68.058 1.00 145.16 135 SER C C 1
ATOM 5469 O O . SER C 2 135 ? 19.427 49.686 67.790 1.00 141.18 135 SER C O 1
ATOM 5472 N N . SER C 2 136 ? 19.809 51.347 69.292 1.00 144.70 136 SER C N 1
ATOM 5473 C CA . SER C 2 136 ? 19.786 50.521 70.507 1.00 144.27 136 SER C CA 1
ATOM 5474 C C . SER C 2 136 ? 20.449 49.146 70.343 1.00 142.77 136 SER C C 1
ATOM 5475 O O . SER C 2 136 ? 19.796 48.154 70.007 1.00 141.22 136 SER C O 1
ATOM 5478 N N . SER C 2 140 ? 28.115 48.914 75.822 1.00 163.66 140 SER C N 1
ATOM 5479 C CA . SER C 2 140 ? 28.820 49.851 74.956 1.00 165.67 140 SER C CA 1
ATOM 5480 C C . SER C 2 140 ? 27.968 50.240 73.750 1.00 163.85 140 SER C C 1
ATOM 5481 O O . SER C 2 140 ? 27.272 49.399 73.171 1.00 162.69 140 SER C O 1
ATOM 5484 N N . GLY C 2 141 ? 28.028 51.521 73.380 1.00 163.23 141 GLY C N 1
ATOM 5485 C CA . GLY C 2 141 ? 27.401 52.007 72.169 1.00 161.90 141 GLY C CA 1
ATOM 5486 C C . GLY C 2 141 ? 28.167 51.722 70.899 1.00 164.00 141 GLY C C 1
ATOM 5487 O O . GLY C 2 141 ? 27.677 52.018 69.804 1.00 164.02 141 GLY C O 1
ATOM 5488 N N . GLY C 2 142 ? 29.353 51.126 71.019 1.00 163.73 142 GLY C N 1
ATOM 5489 C CA . GLY C 2 142 ? 30.215 50.850 69.886 1.00 159.78 142 GLY C CA 1
ATOM 5490 C C . GLY C 2 142 ? 29.687 49.810 68.922 1.00 156.23 142 GLY C C 1
ATOM 5491 O O . GLY C 2 142 ? 30.411 49.393 68.012 1.00 156.09 142 GLY C O 1
ATOM 5492 N N . THR C 2 143 ? 28.443 49.368 69.113 1.00 157.55 143 THR C N 1
ATOM 5493 C CA . THR C 2 143 ? 27.786 48.493 68.148 1.00 154.18 143 THR C CA 1
ATOM 5494 C C . THR C 2 143 ? 26.453 49.085 67.708 1.00 152.49 143 THR C C 1
ATOM 5495 O O . THR C 2 143 ? 26.115 50.215 68.081 1.00 157.20 143 THR C O 1
ATOM 5499 N N . ALA C 2 144 ? 25.698 48.331 66.919 1.00 149.15 144 ALA C N 1
ATOM 5500 C CA . ALA C 2 144 ? 24.418 48.772 66.388 1.00 145.97 144 ALA C CA 1
ATOM 5501 C C . ALA C 2 144 ? 23.691 47.568 65.819 1.00 143.46 144 ALA C C 1
ATOM 5502 O O . ALA C 2 144 ? 24.313 46.661 65.255 1.00 143.06 144 ALA C O 1
ATOM 5504 N N . ALA C 2 145 ? 22.368 47.583 65.947 1.00 142.31 145 ALA C N 1
ATOM 5505 C CA . ALA C 2 145 ? 21.526 46.473 65.512 1.00 134.97 145 ALA C CA 1
ATOM 5506 C C . ALA C 2 145 ? 20.957 46.787 64.134 1.00 134.15 145 ALA C C 1
ATOM 5507 O O . ALA C 2 145 ? 20.064 47.631 64.003 1.00 133.36 145 ALA C O 1
ATOM 5509 N N . LEU C 2 146 ? 21.478 46.114 63.110 1.00 132.61 146 LEU C N 1
ATOM 5510 C CA . LEU C 2 146 ? 20.936 46.186 61.761 1.00 133.25 146 LEU C CA 1
ATOM 5511 C C . LEU C 2 146 ? 20.303 44.854 61.414 1.00 128.55 146 LEU C C 1
ATOM 5512 O O . LEU C 2 146 ? 20.857 43.799 61.727 1.00 129.39 146 LEU C O 1
ATOM 5517 N N . GLY C 2 147 ? 19.171 44.900 60.732 1.00 125.92 147 GLY C N 1
ATOM 5518 C CA . GLY C 2 147 ? 18.584 43.660 60.281 1.00 125.75 147 GLY C CA 1
ATOM 5519 C C . GLY C 2 147 ? 17.552 43.883 59.202 1.00 125.55 147 GLY C C 1
ATOM 5520 O O . GLY C 2 147 ? 17.364 45.000 58.717 1.00 129.77 147 GLY C O 1
ATOM 5521 N N . CYS C 2 148 ? 16.870 42.796 58.841 1.00 122.86 148 CYS C N 1
ATOM 5522 C CA . CYS C 2 148 ? 15.818 42.839 57.835 1.00 122.46 148 CYS C CA 1
ATOM 5523 C C . CYS C 2 148 ? 14.684 41.916 58.255 1.00 119.46 148 CYS C C 1
ATOM 5524 O O . CYS C 2 148 ? 14.922 40.771 58.656 1.00 114.05 148 CYS C O 1
ATOM 5527 N N . LEU C 2 149 ? 13.458 42.437 58.182 1.00 119.96 149 LEU C N 1
ATOM 5528 C CA . LEU C 2 149 ? 12.237 41.664 58.387 1.00 116.01 149 LEU C CA 1
ATOM 5529 C C . LEU C 2 149 ? 11.731 41.167 57.036 1.00 115.70 149 LEU C C 1
ATOM 5530 O O . LEU C 2 149 ? 11.641 41.945 56.082 1.00 121.18 149 LEU C O 1
ATOM 5535 N N . VAL C 2 150 ? 11.420 39.873 56.945 1.00 115.55 150 VAL C N 1
ATOM 5536 C CA . VAL C 2 150 ? 10.801 39.300 55.749 1.00 113.68 150 VAL C CA 1
ATOM 5537 C C . VAL C 2 150 ? 9.522 38.574 56.172 1.00 110.14 150 VAL C C 1
ATOM 5538 O O . VAL C 2 150 ? 9.565 37.631 56.975 1.00 110.90 150 VAL C O 1
ATOM 5542 N N . LYS C 2 151 ? 8.382 39.032 55.656 1.00 111.08 151 LYS C N 1
ATOM 5543 C CA . LYS C 2 151 ? 7.086 38.719 56.245 1.00 110.58 151 LYS C CA 1
ATOM 5544 C C . LYS C 2 151 ? 6.137 38.139 55.205 1.00 112.04 151 LYS C C 1
ATOM 5545 O O . LYS C 2 151 ? 6.123 38.578 54.052 1.00 114.27 151 LYS C O 1
ATOM 5551 N N . ASP C 2 152 ? 5.349 37.146 55.628 1.00 112.42 152 ASP C N 1
ATOM 5552 C CA . ASP C 2 152 ? 4.253 36.566 54.848 1.00 113.62 152 ASP C CA 1
ATOM 5553 C C . ASP C 2 152 ? 4.692 35.898 53.550 1.00 115.67 152 ASP C C 1
ATOM 5554 O O . ASP C 2 152 ? 4.319 36.337 52.455 1.00 115.76 152 ASP C O 1
ATOM 5559 N N . TYR C 2 153 ? 5.400 34.765 53.655 1.00 112.26 153 TYR C N 1
ATOM 5560 C CA . TYR C 2 153 ? 5.762 33.981 52.438 1.00 114.67 153 TYR C CA 1
ATOM 5561 C C . TYR C 2 153 ? 5.296 32.532 52.637 1.00 114.75 153 TYR C C 1
ATOM 5562 O O . TYR C 2 153 ? 5.210 32.109 53.808 1.00 111.71 153 TYR C O 1
ATOM 5571 N N . PHE C 2 154 ? 5.021 31.787 51.556 1.00 118.93 154 PHE C N 1
ATOM 5572 C CA . PHE C 2 154 ? 4.431 30.425 51.732 1.00 117.58 154 PHE C CA 1
ATOM 5573 C C . PHE C 2 154 ? 5.493 29.310 51.779 1.00 119.76 154 PHE C C 1
ATOM 5574 O O . PHE C 2 154 ? 5.908 28.992 52.901 1.00 121.86 154 PHE C O 1
ATOM 5582 N N . PRO C 2 155 ? 5.957 28.682 50.668 1.00 120.03 155 PRO C N 1
ATOM 5583 C CA . PRO C 2 155 ? 6.884 27.543 50.772 1.00 119.50 155 PRO C CA 1
ATOM 5584 C C . PRO C 2 155 ? 7.994 28.125 51.639 1.00 116.32 155 PRO C C 1
ATOM 5585 O O . PRO C 2 155 ? 8.405 29.240 51.364 1.00 118.93 155 PRO C O 1
ATOM 5589 N N . GLU C 2 156 ? 8.470 27.383 52.646 1.00 113.97 156 GLU C N 1
ATOM 5590 C CA . GLU C 2 156 ? 9.404 28.091 53.510 1.00 117.30 156 GLU C CA 1
ATOM 5591 C C . GLU C 2 156 ? 10.705 28.438 52.787 1.00 123.09 156 GLU C C 1
ATOM 5592 O O . GLU C 2 156 ? 10.913 29.618 52.478 1.00 125.69 156 GLU C O 1
ATOM 5598 N N . PRO C 2 157 ? 11.547 27.455 52.386 1.00 122.14 157 PRO C N 1
ATOM 5599 C CA . PRO C 2 157 ? 12.992 27.736 52.258 1.00 119.83 157 PRO C CA 1
ATOM 5600 C C . PRO C 2 157 ? 13.321 29.097 51.651 1.00 120.81 157 PRO C C 1
ATOM 5601 O O . PRO C 2 157 ? 13.011 29.361 50.483 1.00 124.91 157 PRO C O 1
ATOM 5605 N N . VAL C 2 158 ? 13.922 29.976 52.460 1.00 122.30 158 VAL C N 1
ATOM 5606 C CA . VAL C 2 158 ? 14.281 31.334 52.052 1.00 124.87 158 VAL C CA 1
ATOM 5607 C C . VAL C 2 158 ? 15.669 31.646 52.603 1.00 125.20 158 VAL C C 1
ATOM 5608 O O . VAL C 2 158 ? 15.985 31.319 53.753 1.00 125.77 158 VAL C O 1
ATOM 5612 N N . THR C 2 159 ? 16.495 32.281 51.770 1.00 129.23 159 THR C N 1
ATOM 5613 C CA . THR C 2 159 ? 17.923 32.465 51.998 1.00 130.81 159 THR C CA 1
ATOM 5614 C C . THR C 2 159 ? 18.240 33.945 52.193 1.00 132.80 159 THR C C 1
ATOM 5615 O O . THR C 2 159 ? 17.652 34.801 51.527 1.00 132.88 159 THR C O 1
ATOM 5619 N N . VAL C 2 160 ? 19.154 34.247 53.122 1.00 134.23 160 VAL C N 1
ATOM 5620 C CA . VAL C 2 160 ? 19.551 35.625 53.413 1.00 134.90 160 VAL C CA 1
ATOM 5621 C C . VAL C 2 160 ? 21.069 35.719 53.516 1.00 134.76 160 VAL C C 1
ATOM 5622 O O . VAL C 2 160 ? 21.705 34.900 54.187 1.00 132.84 160 VAL C O 1
ATOM 5626 N N . SER C 2 161 ? 21.645 36.732 52.864 1.00 136.32 161 SER C N 1
ATOM 5627 C CA . SER C 2 161 ? 23.053 37.084 52.999 1.00 137.87 161 SER C CA 1
ATOM 5628 C C . SER C 2 161 ? 23.160 38.599 53.126 1.00 142.51 161 SER C C 1
ATOM 5629 O O . SER C 2 161 ? 22.197 39.330 52.883 1.00 143.31 161 SER C O 1
ATOM 5632 N N . TRP C 2 162 ? 24.345 39.073 53.516 1.00 141.60 162 TRP C N 1
ATOM 5633 C CA . TRP C 2 162 ? 24.587 40.498 53.708 1.00 146.84 162 TRP C CA 1
ATOM 5634 C C . TRP C 2 162 ? 25.782 40.921 52.867 1.00 150.76 162 TRP C C 1
ATOM 5635 O O . TRP C 2 162 ? 26.735 40.154 52.705 1.00 152.70 162 TRP C O 1
ATOM 5646 N N . ASN C 2 163 ? 25.715 42.140 52.327 1.00 150.83 163 ASN C N 1
ATOM 5647 C CA . ASN C 2 163 ? 26.711 42.732 51.431 1.00 151.52 163 ASN C CA 1
ATOM 5648 C C . ASN C 2 163 ? 26.920 41.930 50.154 1.00 148.75 163 ASN C C 1
ATOM 5649 O O . ASN C 2 163 ? 27.890 42.178 49.438 1.00 154.38 163 ASN C O 1
ATOM 5654 N N . SER C 2 164 ? 26.045 40.971 49.858 1.00 151.19 164 SER C N 1
ATOM 5655 C CA . SER C 2 164 ? 26.195 39.963 48.805 1.00 155.08 164 SER C CA 1
ATOM 5656 C C . SER C 2 164 ? 27.289 38.945 49.107 1.00 152.29 164 SER C C 1
ATOM 5657 O O . SER C 2 164 ? 27.628 38.133 48.233 1.00 148.82 164 SER C O 1
ATOM 5660 N N . GLY C 2 165 ? 27.833 38.939 50.324 1.00 154.51 165 GLY C N 1
ATOM 5661 C CA . GLY C 2 165 ? 28.813 37.937 50.698 1.00 150.73 165 GLY C CA 1
ATOM 5662 C C . GLY C 2 165 ? 29.967 38.379 51.582 1.00 156.41 165 GLY C C 1
ATOM 5663 O O . GLY C 2 165 ? 30.452 37.568 52.378 1.00 154.55 165 GLY C O 1
ATOM 5664 N N . ALA C 2 166 ? 30.414 39.632 51.486 1.00 152.49 166 ALA C N 1
ATOM 5665 C CA . ALA C 2 166 ? 31.604 40.053 52.234 1.00 156.28 166 ALA C CA 1
ATOM 5666 C C . ALA C 2 166 ? 31.262 40.556 53.638 1.00 156.17 166 ALA C C 1
ATOM 5667 O O . ALA C 2 166 ? 31.755 41.594 54.083 1.00 156.25 166 ALA C O 1
ATOM 5669 N N . LEU C 2 167 ? 30.429 39.797 54.362 1.00 153.68 167 LEU C N 1
ATOM 5670 C CA . LEU C 2 167 ? 30.147 40.100 55.767 1.00 153.47 167 LEU C CA 1
ATOM 5671 C C . LEU C 2 167 ? 29.601 38.829 56.423 1.00 153.51 167 LEU C C 1
ATOM 5672 O O . LEU C 2 167 ? 28.421 38.507 56.255 1.00 150.80 167 LEU C O 1
ATOM 5677 N N . THR C 2 168 ? 30.459 38.121 57.164 1.00 154.86 168 THR C N 1
ATOM 5678 C CA . THR C 2 168 ? 30.015 37.017 58.007 1.00 153.43 168 THR C CA 1
ATOM 5679 C C . THR C 2 168 ? 30.119 37.319 59.494 1.00 149.24 168 THR C C 1
ATOM 5680 O O . THR C 2 168 ? 29.476 36.632 60.292 1.00 146.60 168 THR C O 1
ATOM 5684 N N . SER C 2 169 ? 30.899 38.329 59.880 1.00 149.48 169 SER C N 1
ATOM 5685 C CA . SER C 2 169 ? 31.086 38.695 61.282 1.00 146.66 169 SER C CA 1
ATOM 5686 C C . SER C 2 169 ? 29.866 39.480 61.750 1.00 145.64 169 SER C C 1
ATOM 5687 O O . SER C 2 169 ? 29.777 40.698 61.583 1.00 144.47 169 SER C O 1
ATOM 5690 N N . GLY C 2 170 ? 28.906 38.772 62.341 1.00 142.27 170 GLY C N 1
ATOM 5691 C CA . GLY C 2 170 ? 27.780 39.441 62.959 1.00 140.79 170 GLY C CA 1
ATOM 5692 C C . GLY C 2 170 ? 26.405 38.973 62.528 1.00 139.61 170 GLY C C 1
ATOM 5693 O O . GLY C 2 170 ? 25.417 39.272 63.208 1.00 139.99 170 GLY C O 1
ATOM 5694 N N . VAL C 2 171 ? 26.319 38.240 61.414 1.00 139.36 171 VAL C N 1
ATOM 5695 C CA . VAL C 2 171 ? 25.021 37.827 60.888 1.00 134.56 171 VAL C CA 1
ATOM 5696 C C . VAL C 2 171 ? 24.386 36.802 61.814 1.00 130.02 171 VAL C C 1
ATOM 5697 O O . VAL C 2 171 ? 24.984 35.765 62.131 1.00 129.31 171 VAL C O 1
ATOM 5701 N N . HIS C 2 172 ? 23.163 37.081 62.245 1.00 125.93 172 HIS C N 1
ATOM 5702 C CA . HIS C 2 172 ? 22.313 36.078 62.863 1.00 121.16 172 HIS C CA 1
ATOM 5703 C C . HIS C 2 172 ? 20.987 36.096 62.124 1.00 119.73 172 HIS C C 1
ATOM 5704 O O . HIS C 2 172 ? 20.286 37.113 62.131 1.00 120.46 172 HIS C O 1
ATOM 5711 N N . THR C 2 173 ? 20.659 34.985 61.473 1.00 117.57 173 THR C N 1
ATOM 5712 C CA . THR C 2 173 ? 19.442 34.854 60.685 1.00 113.31 173 THR C CA 1
ATOM 5713 C C . THR C 2 173 ? 18.461 33.953 61.415 1.00 109.61 173 THR C C 1
ATOM 5714 O O . THR C 2 173 ? 18.799 32.822 61.782 1.00 110.14 173 THR C O 1
ATOM 5718 N N . PHE C 2 174 ? 17.248 34.441 61.590 1.00 107.69 174 PHE C N 1
ATOM 5719 C CA . PHE C 2 174 ? 16.502 33.677 62.572 1.00 101.01 174 PHE C CA 1
ATOM 5720 C C . PHE C 2 174 ? 15.516 32.745 61.890 1.00 96.62 174 PHE C C 1
ATOM 5721 O O . PHE C 2 174 ? 14.910 33.115 60.874 1.00 97.46 174 PHE C O 1
ATOM 5729 N N . PRO C 2 175 ? 15.395 31.532 62.424 1.00 92.24 175 PRO C N 1
ATOM 5730 C CA . PRO C 2 175 ? 14.431 30.575 61.876 1.00 90.11 175 PRO C CA 1
ATOM 5731 C C . PRO C 2 175 ? 13.035 31.175 61.809 1.00 91.99 175 PRO C C 1
ATOM 5732 O O . PRO C 2 175 ? 12.590 31.867 62.726 1.00 97.64 175 PRO C O 1
ATOM 5736 N N . ALA C 2 176 ? 12.347 30.900 60.707 1.00 92.38 176 ALA C N 1
ATOM 5737 C CA . ALA C 2 176 ? 11.056 31.510 60.442 1.00 94.83 176 ALA C CA 1
ATOM 5738 C C . ALA C 2 176 ? 10.019 31.090 61.476 1.00 97.72 176 ALA C C 1
ATOM 5739 O O . ALA C 2 176 ? 10.117 30.036 62.114 1.00 97.73 176 ALA C O 1
ATOM 5741 N N . VAL C 2 177 ? 9.012 31.938 61.635 1.00 96.24 177 VAL C N 1
ATOM 5742 C CA . VAL C 2 177 ? 7.833 31.622 62.423 1.00 92.55 177 VAL C CA 1
ATOM 5743 C C . VAL C 2 177 ? 6.674 31.426 61.461 1.00 96.47 177 VAL C C 1
ATOM 5744 O O . VAL C 2 177 ? 6.650 32.003 60.369 1.00 97.44 177 VAL C O 1
ATOM 5748 N N . LEU C 2 178 ? 5.722 30.587 61.856 1.00 97.37 178 LEU C N 1
ATOM 5749 C CA . LEU C 2 178 ? 4.524 30.314 61.075 1.00 96.55 178 LEU C CA 1
ATOM 5750 C C . LEU C 2 178 ? 3.335 31.003 61.732 1.00 97.44 178 LEU C C 1
ATOM 5751 O O . LEU C 2 178 ? 2.972 30.673 62.865 1.00 98.12 178 LEU C O 1
ATOM 5756 N N . GLN C 2 179 ? 2.729 31.949 61.017 1.00 101.76 179 GLN C N 1
ATOM 5757 C CA . GLN C 2 179 ? 1.531 32.610 61.512 1.00 104.22 179 GLN C CA 1
ATOM 5758 C C . GLN C 2 179 ? 0.344 31.649 61.467 1.00 101.85 179 GLN C C 1
ATOM 5759 O O . GLN C 2 179 ? 0.356 30.639 60.758 1.00 98.22 179 GLN C O 1
ATOM 5765 N N . SER C 2 180 ? -0.688 31.969 62.255 1.00 102.19 180 SER C N 1
ATOM 5766 C CA . SER C 2 180 ? -1.959 31.273 62.088 1.00 99.02 180 SER C CA 1
ATOM 5767 C C . SER C 2 180 ? -2.518 31.494 60.695 1.00 104.19 180 SER C C 1
ATOM 5768 O O . SER C 2 180 ? -3.263 30.652 60.180 1.00 104.33 180 SER C O 1
ATOM 5771 N N . SER C 2 181 ? -2.159 32.623 60.068 1.00 103.84 181 SER C N 1
ATOM 5772 C CA . SER C 2 181 ? -2.497 32.888 58.673 1.00 102.32 181 SER C CA 1
ATOM 5773 C C . SER C 2 181 ? -2.108 31.744 57.743 1.00 102.16 181 SER C C 1
ATOM 5774 O O . SER C 2 181 ? -2.634 31.653 56.628 1.00 104.96 181 SER C O 1
ATOM 5777 N N . GLY C 2 182 ? -1.197 30.875 58.168 1.00 99.29 182 GLY C N 1
ATOM 5778 C CA . GLY C 2 182 ? -0.639 29.864 57.303 1.00 100.32 182 GLY C CA 1
ATOM 5779 C C . GLY C 2 182 ? 0.653 30.260 56.623 1.00 103.50 182 GLY C C 1
ATOM 5780 O O . GLY C 2 182 ? 1.252 29.424 55.932 1.00 105.25 182 GLY C O 1
ATOM 5781 N N . LEU C 2 183 ? 1.123 31.488 56.833 1.00 99.98 183 LEU C N 1
ATOM 5782 C CA . LEU C 2 183 ? 2.244 32.074 56.119 1.00 103.59 183 LEU C CA 1
ATOM 5783 C C . LEU C 2 183 ? 3.420 32.258 57.067 1.00 103.36 183 LEU C C 1
ATOM 5784 O O . LEU C 2 183 ? 3.247 32.379 58.281 1.00 103.49 183 LEU C O 1
ATOM 5789 N N . TYR C 2 184 ? 4.624 32.298 56.504 1.00 105.69 184 TYR C N 1
ATOM 5790 C CA . TYR C 2 184 ? 5.850 32.382 57.288 1.00 105.92 184 TYR C CA 1
ATOM 5791 C C . TYR C 2 184 ? 6.403 33.806 57.303 1.00 107.25 184 TYR C C 1
ATOM 5792 O O . TYR C 2 184 ? 6.124 34.616 56.417 1.00 109.62 184 TYR C O 1
ATOM 5801 N N . SER C 2 185 ? 7.201 34.098 58.330 1.00 104.03 185 SER C N 1
ATOM 5802 C CA . SER C 2 185 ? 7.987 35.323 58.394 1.00 104.13 185 SER C CA 1
ATOM 5803 C C . SER C 2 185 ? 9.297 35.012 59.095 1.00 100.36 185 SER C C 1
ATOM 5804 O O . SER C 2 185 ? 9.359 34.112 59.934 1.00 102.12 185 SER C O 1
ATOM 5807 N N . LEU C 2 186 ? 10.342 35.764 58.761 1.00 100.46 186 LEU C N 1
ATOM 5808 C CA . LEU C 2 186 ? 11.597 35.646 59.494 1.00 100.65 186 LEU C CA 1
ATOM 5809 C C . LEU C 2 186 ? 12.276 37.014 59.590 1.00 101.91 186 LEU C C 1
ATOM 5810 O O . LEU C 2 186 ? 11.743 38.038 59.152 1.00 100.93 186 LEU C O 1
ATOM 5815 N N . SER C 2 187 ? 13.444 37.023 60.229 1.00 97.35 187 SER C N 1
ATOM 5816 C CA . SER C 2 187 ? 14.289 38.204 60.303 1.00 104.88 187 SER C CA 1
ATOM 5817 C C . SER C 2 187 ? 15.742 37.760 60.419 1.00 106.95 187 SER C C 1
ATOM 5818 O O . SER C 2 187 ? 16.035 36.624 60.801 1.00 105.39 187 SER C O 1
ATOM 5821 N N . SER C 2 188 ? 16.652 38.667 60.062 1.00 113.46 188 SER C N 1
ATOM 5822 C CA . SER C 2 188 ? 18.091 38.443 60.165 1.00 117.29 188 SER C CA 1
ATOM 5823 C C . SER C 2 188 ? 18.736 39.709 60.707 1.00 121.27 188 SER C C 1
ATOM 5824 O O . SER C 2 188 ? 18.358 40.809 60.306 1.00 121.17 188 SER C O 1
ATOM 5827 N N . VAL C 2 189 ? 19.702 39.556 61.617 1.00 121.83 189 VAL C N 1
ATOM 5828 C CA . VAL C 2 189 ? 20.342 40.689 62.280 1.00 125.34 189 VAL C CA 1
ATOM 5829 C C . VAL C 2 189 ? 21.832 40.662 61.965 1.00 128.50 189 VAL C C 1
ATOM 5830 O O . VAL C 2 189 ? 22.397 39.612 61.646 1.00 129.29 189 VAL C O 1
ATOM 5834 N N . VAL C 2 190 ? 22.458 41.839 62.017 1.00 131.40 190 VAL C N 1
ATOM 5835 C CA . VAL C 2 190 ? 23.913 41.973 62.001 1.00 133.09 190 VAL C CA 1
ATOM 5836 C C . VAL C 2 190 ? 24.296 43.035 63.021 1.00 136.14 190 VAL C C 1
ATOM 5837 O O . VAL C 2 190 ? 23.865 44.189 62.911 1.00 138.07 190 VAL C O 1
ATOM 5841 N N . THR C 2 191 ? 25.088 42.651 64.020 1.00 140.21 191 THR C N 1
ATOM 5842 C CA . THR C 2 191 ? 25.714 43.635 64.894 1.00 146.99 191 THR C CA 1
ATOM 5843 C C . THR C 2 191 ? 26.923 44.231 64.172 1.00 145.99 191 THR C C 1
ATOM 5844 O O . THR C 2 191 ? 27.762 43.499 63.636 1.00 146.01 191 THR C O 1
ATOM 5848 N N . VAL C 2 192 ? 26.993 45.558 64.116 1.00 146.20 192 VAL C N 1
ATOM 5849 C CA . VAL C 2 192 ? 28.101 46.221 63.425 1.00 149.79 192 VAL C CA 1
ATOM 5850 C C . VAL C 2 192 ? 28.549 47.418 64.235 1.00 151.86 192 VAL C C 1
ATOM 5851 O O . VAL C 2 192 ? 27.774 48.013 64.996 1.00 151.82 192 VAL C O 1
ATOM 5855 N N . PRO C 2 193 ? 29.818 47.798 64.091 1.00 156.75 193 PRO C N 1
ATOM 5856 C CA . PRO C 2 193 ? 30.291 49.023 64.746 1.00 156.88 193 PRO C CA 1
ATOM 5857 C C . PRO C 2 193 ? 29.470 50.231 64.322 1.00 161.32 193 PRO C C 1
ATOM 5858 O O . PRO C 2 193 ? 29.148 50.406 63.144 1.00 163.18 193 PRO C O 1
ATOM 5862 N N . SER C 2 194 ? 29.131 51.072 65.301 1.00 161.81 194 SER C N 1
ATOM 5863 C CA . SER C 2 194 ? 28.527 52.359 64.996 1.00 160.70 194 SER C CA 1
ATOM 5864 C C . SER C 2 194 ? 29.552 53.349 64.466 1.00 169.36 194 SER C C 1
ATOM 5865 O O . SER C 2 194 ? 29.174 54.452 64.050 1.00 171.33 194 SER C O 1
ATOM 5868 N N . SER C 2 195 ? 30.841 52.979 64.485 1.00 172.79 195 SER C N 1
ATOM 5869 C CA . SER C 2 195 ? 31.861 53.772 63.806 1.00 174.26 195 SER C CA 1
ATOM 5870 C C . SER C 2 195 ? 31.549 53.903 62.322 1.00 175.04 195 SER C C 1
ATOM 5871 O O . SER C 2 195 ? 31.918 54.901 61.693 1.00 180.46 195 SER C O 1
ATOM 5874 N N . SER C 2 196 ? 30.860 52.908 61.756 1.00 172.47 196 SER C N 1
ATOM 5875 C CA . SER C 2 196 ? 30.610 52.806 60.326 1.00 175.17 196 SER C CA 1
ATOM 5876 C C . SER C 2 196 ? 29.190 53.186 59.915 1.00 176.42 196 SER C C 1
ATOM 5877 O O . SER C 2 196 ? 28.955 53.397 58.719 1.00 177.62 196 SER C O 1
ATOM 5880 N N . LEU C 2 197 ? 28.241 53.282 60.857 1.00 174.33 197 LEU C N 1
ATOM 5881 C CA . LEU C 2 197 ? 26.874 53.645 60.487 1.00 172.79 197 LEU C CA 1
ATOM 5882 C C . LEU C 2 197 ? 26.812 54.989 59.775 1.00 175.89 197 LEU C C 1
ATOM 5883 O O . LEU C 2 197 ? 25.879 55.230 59.001 1.00 177.70 197 LEU C O 1
ATOM 5888 N N . GLY C 2 198 ? 27.776 55.868 60.020 1.00 171.89 198 GLY C N 1
ATOM 5889 C CA . GLY C 2 198 ? 27.875 57.074 59.235 1.00 179.08 198 GLY C CA 1
ATOM 5890 C C . GLY C 2 198 ? 28.650 56.955 57.939 1.00 185.46 198 GLY C C 1
ATOM 5891 O O . GLY C 2 198 ? 28.661 57.911 57.156 1.00 185.91 198 GLY C O 1
ATOM 5892 N N . THR C 2 199 ? 29.324 55.830 57.688 1.00 184.42 199 THR C N 1
ATOM 5893 C CA . THR C 2 199 ? 30.117 55.688 56.471 1.00 184.47 199 THR C CA 1
ATOM 5894 C C . THR C 2 199 ? 29.677 54.523 55.594 1.00 180.84 199 THR C C 1
ATOM 5895 O O . THR C 2 199 ? 29.409 54.717 54.405 1.00 183.32 199 THR C O 1
ATOM 5899 N N . GLN C 2 200 ? 29.571 53.317 56.141 1.00 177.93 200 GLN C N 1
ATOM 5900 C CA . GLN C 2 200 ? 29.337 52.143 55.311 1.00 176.42 200 GLN C CA 1
ATOM 5901 C C . GLN C 2 200 ? 27.858 52.038 54.932 1.00 173.63 200 GLN C C 1
ATOM 5902 O O . GLN C 2 200 ? 26.992 52.701 55.506 1.00 174.19 200 GLN C O 1
ATOM 5908 N N . THR C 2 201 ? 27.584 51.234 53.906 1.00 172.46 201 THR C N 1
ATOM 5909 C CA . THR C 2 201 ? 26.219 50.997 53.439 1.00 168.96 201 THR C CA 1
ATOM 5910 C C . THR C 2 201 ? 25.956 49.487 53.389 1.00 167.37 201 THR C C 1
ATOM 5911 O O . THR C 2 201 ? 26.610 48.752 52.639 1.00 168.63 201 THR C O 1
ATOM 5915 N N . TYR C 2 202 ? 25.000 49.016 54.206 1.00 164.17 202 TYR C N 1
ATOM 5916 C CA . TYR C 2 202 ? 24.857 47.591 54.516 1.00 161.55 202 TYR C CA 1
ATOM 5917 C C . TYR C 2 202 ? 23.717 46.984 53.700 1.00 157.75 202 TYR C C 1
ATOM 5918 O O . TYR C 2 202 ? 22.540 47.255 53.960 1.00 153.23 202 TYR C O 1
ATOM 5927 N N . ILE C 2 203 ? 24.069 46.115 52.755 1.00 158.19 203 ILE C N 1
ATOM 5928 C CA . ILE C 2 203 ? 23.121 45.572 51.787 1.00 153.46 203 ILE C CA 1
ATOM 5929 C C . ILE C 2 203 ? 22.562 44.257 52.318 1.00 151.55 203 ILE C C 1
ATOM 5930 O O . ILE C 2 203 ? 23.323 43.340 52.652 1.00 150.23 203 ILE C O 1
ATOM 5935 N N . CYS C 2 204 ? 21.223 44.182 52.362 1.00 149.55 204 CYS C N 1
ATOM 5936 C CA . CYS C 2 204 ? 20.529 42.961 52.859 1.00 147.13 204 CYS C CA 1
ATOM 5937 C C . CYS C 2 204 ? 19.828 42.270 51.684 1.00 147.51 204 CYS C C 1
ATOM 5938 O O . CYS C 2 204 ? 18.917 42.883 51.092 1.00 149.26 204 CYS C O 1
ATOM 5941 N N . ASN C 2 205 ? 20.260 41.055 51.347 1.00 144.36 205 ASN C N 1
ATOM 5942 C CA . ASN C 2 205 ? 19.733 40.290 50.227 1.00 144.68 205 ASN C CA 1
ATOM 5943 C C . ASN C 2 205 ? 18.965 39.088 50.759 1.00 144.40 205 ASN C C 1
ATOM 5944 O O . ASN C 2 205 ? 19.348 38.495 51.775 1.00 141.77 205 ASN C O 1
ATOM 5949 N N . VAL C 2 206 ? 17.877 38.732 50.080 1.00 140.35 206 VAL C N 1
ATOM 5950 C CA . VAL C 2 206 ? 17.051 37.601 50.492 1.00 138.30 206 VAL C CA 1
ATOM 5951 C C . VAL C 2 206 ? 16.487 36.928 49.246 1.00 139.77 206 VAL C C 1
ATOM 5952 O O . VAL C 2 206 ? 16.017 37.603 48.324 1.00 141.26 206 VAL C O 1
ATOM 5956 N N . ASN C 2 207 ? 16.555 35.596 49.211 1.00 137.04 207 ASN C N 1
ATOM 5957 C CA . ASN C 2 207 ? 16.166 34.807 48.050 1.00 137.26 207 ASN C CA 1
ATOM 5958 C C . ASN C 2 207 ? 15.023 33.869 48.409 1.00 134.25 207 ASN C C 1
ATOM 5959 O O . ASN C 2 207 ? 15.098 33.143 49.406 1.00 128.12 207 ASN C O 1
ATOM 5964 N N . HIS C 2 208 ? 13.981 33.867 47.578 1.00 136.30 208 HIS C N 1
ATOM 5965 C CA . HIS C 2 208 ? 12.835 32.971 47.735 1.00 134.84 208 HIS C CA 1
ATOM 5966 C C . HIS C 2 208 ? 12.642 32.198 46.431 1.00 137.29 208 HIS C C 1
ATOM 5967 O O . HIS C 2 208 ? 12.016 32.706 45.494 1.00 137.17 208 HIS C O 1
ATOM 5974 N N . LYS C 2 209 ? 13.167 30.967 46.380 1.00 136.71 209 LYS C N 1
ATOM 5975 C CA . LYS C 2 209 ? 13.099 30.176 45.150 1.00 135.18 209 LYS C CA 1
ATOM 5976 C C . LYS C 2 209 ? 11.666 29.896 44.702 1.00 133.37 209 LYS C C 1
ATOM 5977 O O . LYS C 2 209 ? 11.364 30.111 43.516 1.00 136.17 209 LYS C O 1
ATOM 5983 N N . PRO C 2 210 ? 10.744 29.443 45.563 1.00 134.60 210 PRO C N 1
ATOM 5984 C CA . PRO C 2 210 ? 9.358 29.259 45.100 1.00 132.06 210 PRO C CA 1
ATOM 5985 C C . PRO C 2 210 ? 8.716 30.517 44.537 1.00 131.59 210 PRO C C 1
ATOM 5986 O O . PRO C 2 210 ? 7.903 30.412 43.613 1.00 132.44 210 PRO C O 1
ATOM 5990 N N . SER C 2 211 ? 9.035 31.700 45.067 1.00 131.80 211 SER C N 1
ATOM 5991 C CA . SER C 2 211 ? 8.485 32.927 44.496 1.00 138.04 211 SER C CA 1
ATOM 5992 C C . SER C 2 211 ? 9.203 33.339 43.218 1.00 140.20 211 SER C C 1
ATOM 5993 O O . SER C 2 211 ? 8.556 33.774 42.258 1.00 143.68 211 SER C O 1
ATOM 5996 N N . ASN C 2 212 ? 10.531 33.209 43.194 1.00 139.54 212 ASN C N 1
ATOM 5997 C CA . ASN C 2 212 ? 11.387 33.937 42.253 1.00 142.13 212 ASN C CA 1
ATOM 5998 C C . ASN C 2 212 ? 11.043 35.430 42.253 1.00 146.83 212 ASN C C 1
ATOM 5999 O O . ASN C 2 212 ? 11.026 36.096 41.212 1.00 148.72 212 ASN C O 1
ATOM 6004 N N . THR C 2 213 ? 10.752 35.953 43.447 1.00 149.13 213 THR C N 1
ATOM 6005 C CA . THR C 2 213 ? 10.620 37.385 43.699 1.00 151.04 213 THR C CA 1
ATOM 6006 C C . THR C 2 213 ? 11.706 37.765 44.698 1.00 153.24 213 THR C C 1
ATOM 6007 O O . THR C 2 213 ? 11.627 37.392 45.876 1.00 151.74 213 THR C O 1
ATOM 6011 N N . LYS C 2 214 ? 12.723 38.492 44.226 1.00 154.07 214 LYS C N 1
ATOM 6012 C CA . LYS C 2 214 ? 13.890 38.862 45.031 1.00 152.08 214 LYS C CA 1
ATOM 6013 C C . LYS C 2 214 ? 13.912 40.380 45.153 1.00 154.13 214 LYS C C 1
ATOM 6014 O O . LYS C 2 214 ? 14.304 41.073 44.208 1.00 152.68 214 LYS C O 1
ATOM 6020 N N . VAL C 2 215 ? 13.508 40.898 46.313 1.00 154.57 215 VAL C N 1
ATOM 6021 C CA . VAL C 2 215 ? 13.503 42.334 46.578 1.00 160.53 215 VAL C CA 1
ATOM 6022 C C . VAL C 2 215 ? 14.669 42.667 47.505 1.00 159.31 215 VAL C C 1
ATOM 6023 O O . VAL C 2 215 ? 14.809 42.071 48.583 1.00 150.04 215 VAL C O 1
ATOM 6027 N N . ASP C 2 216 ? 15.538 43.582 47.048 1.00 161.11 216 ASP C N 1
ATOM 6028 C CA . ASP C 2 216 ? 16.760 43.917 47.834 1.00 153.62 216 ASP C CA 1
ATOM 6029 C C . ASP C 2 216 ? 16.574 45.246 48.562 1.00 149.58 216 ASP C C 1
ATOM 6030 O O . ASP C 2 216 ? 16.377 46.267 47.884 1.00 151.46 216 ASP C O 1
ATOM 6035 N N . LYS C 2 217 ? 16.649 45.218 49.885 1.00 149.80 217 LYS C N 1
ATOM 6036 C CA . LYS C 2 217 ? 16.472 46.367 50.760 1.00 148.33 217 LYS C CA 1
ATOM 6037 C C . LYS C 2 217 ? 17.773 46.673 51.486 1.00 147.05 217 LYS C C 1
ATOM 6038 O O . LYS C 2 217 ? 18.466 45.763 51.952 1.00 145.69 217 LYS C O 1
ATOM 6044 N N . LYS C 2 218 ? 18.089 47.961 51.580 1.00 147.58 218 LYS C N 1
ATOM 6045 C CA . LYS C 2 218 ? 19.258 48.458 52.286 1.00 146.72 218 LYS C CA 1
ATOM 6046 C C . LYS C 2 218 ? 18.805 49.182 53.549 1.00 147.59 218 LYS C C 1
ATOM 6047 O O . LYS C 2 218 ? 17.751 49.825 53.569 1.00 146.89 218 LYS C O 1
ATOM 6053 N N . VAL C 2 219 ? 19.609 49.067 54.609 1.00 151.08 219 VAL C N 1
ATOM 6054 C CA . VAL C 2 219 ? 19.216 49.450 55.964 1.00 148.61 219 VAL C CA 1
ATOM 6055 C C . VAL C 2 219 ? 19.863 50.781 56.321 1.00 148.14 219 VAL C C 1
ATOM 6056 O O . VAL C 2 219 ? 21.061 50.983 56.080 1.00 150.62 219 VAL C O 1
ATOM 6060 N N . GLU C 2 220 ? 19.062 51.690 56.881 1.00 149.03 220 GLU C N 1
ATOM 6061 C CA . GLU C 2 220 ? 19.509 52.993 57.360 1.00 149.74 220 GLU C CA 1
ATOM 6062 C C . GLU C 2 220 ? 18.428 53.557 58.284 1.00 151.42 220 GLU C C 1
ATOM 6063 O O . GLU C 2 220 ? 17.292 53.063 58.280 1.00 146.46 220 GLU C O 1
ATOM 6069 N N . PRO C 2 221 ? 18.755 54.603 59.115 1.00 156.51 221 PRO C N 1
ATOM 6070 C CA . PRO C 2 221 ? 17.778 55.074 60.120 1.00 155.68 221 PRO C CA 1
ATOM 6071 C C . PRO C 2 221 ? 16.613 55.872 59.536 1.00 156.57 221 PRO C C 1
ATOM 6072 O O . PRO C 2 221 ? 16.484 55.994 58.312 1.00 155.27 221 PRO C O 1
ATOM 6076 N N . LYS C 2 222 ? 15.755 56.414 60.411 1.00 155.54 222 LYS C N 1
ATOM 6077 C CA . LYS C 2 222 ? 14.576 57.173 60.008 1.00 156.02 222 LYS C CA 1
ATOM 6078 C C . LYS C 2 222 ? 14.564 58.516 60.728 1.00 160.50 222 LYS C C 1
ATOM 6079 O O . LYS C 2 222 ? 15.123 58.666 61.818 1.00 162.09 222 LYS C O 1
ATOM 6085 N N . SER C 2 223 ? 13.920 59.496 60.094 1.00 160.84 223 SER C N 1
ATOM 6086 C CA . SER C 2 223 ? 13.839 60.869 60.590 1.00 156.42 223 SER C CA 1
ATOM 6087 C C . SER C 2 223 ? 12.919 60.999 61.806 1.00 156.35 223 SER C C 1
ATOM 6088 O O . SER C 2 223 ? 12.284 62.035 62.016 1.00 156.98 223 SER C O 1
ATOM 6091 N N . ASN D 3 1 ? -3.995 1.052 70.722 1.00 69.33 1 ASN D N 1
ATOM 6092 C CA . ASN D 3 1 ? -2.804 0.496 71.350 1.00 67.92 1 ASN D CA 1
ATOM 6093 C C . ASN D 3 1 ? -2.882 0.670 72.855 1.00 71.11 1 ASN D C 1
ATOM 6094 O O . ASN D 3 1 ? -3.823 1.278 73.357 1.00 76.28 1 ASN D O 1
ATOM 6099 N N . PHE D 3 2 ? -1.895 0.127 73.563 1.00 62.22 2 PHE D N 1
ATOM 6100 C CA . PHE D 3 2 ? -1.533 0.643 74.868 1.00 62.67 2 PHE D CA 1
ATOM 6101 C C . PHE D 3 2 ? -0.616 1.855 74.688 1.00 64.15 2 PHE D C 1
ATOM 6102 O O . PHE D 3 2 ? -0.136 2.147 73.588 1.00 62.07 2 PHE D O 1
ATOM 6110 N N . MET D 3 3 ? -0.314 2.535 75.792 1.00 63.74 3 MET D N 1
ATOM 6111 C CA . MET D 3 3 ? 0.516 3.729 75.783 1.00 64.28 3 MET D CA 1
ATOM 6112 C C . MET D 3 3 ? 1.867 3.452 76.428 1.00 62.17 3 MET D C 1
ATOM 6113 O O . MET D 3 3 ? 1.974 2.668 77.377 1.00 61.49 3 MET D O 1
ATOM 6118 N N . LEU D 3 4 ? 2.891 4.130 75.910 1.00 56.60 4 LEU D N 1
ATOM 6119 C CA . LEU D 3 4 ? 4.224 4.174 76.498 1.00 54.26 4 LEU D CA 1
ATOM 6120 C C . LEU D 3 4 ? 4.505 5.613 76.904 1.00 55.11 4 LEU D C 1
ATOM 6121 O O . LEU D 3 4 ? 4.531 6.499 76.046 1.00 58.22 4 LEU D O 1
ATOM 6126 N N . THR D 3 5 ? 4.717 5.853 78.193 1.00 55.51 5 THR D N 1
ATOM 6127 C CA . THR D 3 5 ? 4.893 7.219 78.689 1.00 54.98 5 THR D CA 1
ATOM 6128 C C . THR D 3 5 ? 6.335 7.430 79.141 1.00 54.23 5 THR D C 1
ATOM 6129 O O . THR D 3 5 ? 6.886 6.614 79.886 1.00 56.75 5 THR D O 1
ATOM 6133 N N . GLN D 3 6 ? 6.924 8.498 78.636 1.00 53.24 6 GLN D N 1
ATOM 6134 C CA . GLN D 3 6 ? 8.290 8.843 79.058 1.00 57.82 6 GLN D CA 1
ATOM 6135 C C . GLN D 3 6 ? 8.264 10.289 79.531 1.00 58.20 6 GLN D C 1
ATOM 6136 O O . GLN D 3 6 ? 7.426 11.054 79.046 1.00 56.57 6 GLN D O 1
ATOM 6142 N N . PRO D 3 7 ? 9.158 10.701 80.441 1.00 62.17 7 PRO D N 1
ATOM 6143 C CA . PRO D 3 7 ? 9.251 12.127 80.807 1.00 59.86 7 PRO D CA 1
ATOM 6144 C C . PRO D 3 7 ? 9.578 12.947 79.569 1.00 63.45 7 PRO D C 1
ATOM 6145 O O . PRO D 3 7 ? 10.289 12.486 78.671 1.00 59.83 7 PRO D O 1
ATOM 6149 N N . HIS D 3 8 ? 9.035 14.162 79.504 1.00 63.56 8 HIS D N 1
ATOM 6150 C CA . HIS D 3 8 ? 9.275 14.960 78.311 1.00 68.23 8 HIS D CA 1
ATOM 6151 C C . HIS D 3 8 ? 10.730 15.405 78.218 1.00 68.43 8 HIS D C 1
ATOM 6152 O O . HIS D 3 8 ? 11.261 15.542 77.110 1.00 63.67 8 HIS D O 1
ATOM 6159 N N . SER D 3 9 ? 11.400 15.591 79.352 1.00 66.58 9 SER D N 1
ATOM 6160 C CA . SER D 3 9 ? 12.659 16.316 79.357 1.00 65.82 9 SER D CA 1
ATOM 6161 C C . SER D 3 9 ? 13.470 15.934 80.592 1.00 70.32 9 SER D C 1
ATOM 6162 O O . SER D 3 9 ? 12.923 15.835 81.696 1.00 68.32 9 SER D O 1
ATOM 6165 N N . VAL D 3 10 ? 14.771 15.722 80.395 1.00 71.87 10 VAL D N 1
ATOM 6166 C CA . VAL D 3 10 ? 15.733 15.573 81.483 1.00 72.25 10 VAL D CA 1
ATOM 6167 C C . VAL D 3 10 ? 16.982 16.350 81.108 1.00 71.38 10 VAL D C 1
ATOM 6168 O O . VAL D 3 10 ? 17.424 16.325 79.953 1.00 72.84 10 VAL D O 1
ATOM 6172 N N . SER D 3 11 ? 17.528 17.063 82.082 1.00 73.94 11 SER D N 1
ATOM 6173 C CA . SER D 3 11 ? 18.728 17.867 81.914 1.00 79.30 11 SER D CA 1
ATOM 6174 C C . SER D 3 11 ? 19.768 17.373 82.900 1.00 79.54 11 SER D C 1
ATOM 6175 O O . SER D 3 11 ? 19.506 17.297 84.104 1.00 74.70 11 SER D O 1
ATOM 6178 N N . GLU D 3 12 ? 20.937 17.022 82.384 1.00 81.52 12 GLU D N 1
ATOM 6179 C CA . GLU D 3 12 ? 22.000 16.486 83.208 1.00 80.09 12 GLU D CA 1
ATOM 6180 C C . GLU D 3 12 ? 23.319 17.077 82.745 1.00 82.35 12 GLU D C 1
ATOM 6181 O O . GLU D 3 12 ? 23.429 17.616 81.642 1.00 81.05 12 GLU D O 1
ATOM 6187 N N . SER D 3 13 ? 24.315 16.980 83.598 1.00 82.25 13 SER D N 1
ATOM 6188 C CA . SER D 3 13 ? 25.582 17.572 83.218 1.00 90.42 13 SER D CA 1
ATOM 6189 C C . SER D 3 13 ? 26.562 16.494 82.762 1.00 91.27 13 SER D C 1
ATOM 6190 O O . SER D 3 13 ? 26.384 15.310 83.065 1.00 84.83 13 SER D O 1
ATOM 6193 N N . PRO D 3 14 ? 27.608 16.866 82.017 1.00 95.84 14 PRO D N 1
ATOM 6194 C CA . PRO D 3 14 ? 28.591 15.867 81.573 1.00 95.47 14 PRO D CA 1
ATOM 6195 C C . PRO D 3 14 ? 29.205 15.108 82.741 1.00 95.74 14 PRO D C 1
ATOM 6196 O O . PRO D 3 14 ? 29.445 15.662 83.817 1.00 95.50 14 PRO D O 1
ATOM 6200 N N . GLY D 3 15 ? 29.455 13.825 82.514 1.00 93.71 15 GLY D N 1
ATOM 6201 C CA . GLY D 3 15 ? 29.987 12.941 83.530 1.00 94.20 15 GLY D CA 1
ATOM 6202 C C . GLY D 3 15 ? 28.903 12.193 84.260 1.00 90.23 15 GLY D C 1
ATOM 6203 O O . GLY D 3 15 ? 29.041 10.997 84.520 1.00 93.00 15 GLY D O 1
ATOM 6204 N N . LYS D 3 16 ? 27.807 12.870 84.581 1.00 89.60 16 LYS D N 1
ATOM 6205 C CA . LYS D 3 16 ? 26.774 12.222 85.361 1.00 84.32 16 LYS D CA 1
ATOM 6206 C C . LYS D 3 16 ? 26.130 11.121 84.537 1.00 84.54 16 LYS D C 1
ATOM 6207 O O . LYS D 3 16 ? 26.381 10.966 83.338 1.00 84.49 16 LYS D O 1
ATOM 6213 N N . THR D 3 17 ? 25.315 10.326 85.201 1.00 81.96 17 THR D N 1
ATOM 6214 C CA . THR D 3 17 ? 24.554 9.300 84.532 1.00 75.28 17 THR D CA 1
ATOM 6215 C C . THR D 3 17 ? 23.080 9.635 84.686 1.00 77.59 17 THR D C 1
ATOM 6216 O O . THR D 3 17 ? 22.662 10.249 85.675 1.00 74.57 17 THR D O 1
ATOM 6220 N N . VAL D 3 18 ? 22.292 9.242 83.693 1.00 73.52 18 VAL D N 1
ATOM 6221 C CA . VAL D 3 18 ? 20.886 9.599 83.659 1.00 72.01 18 VAL D CA 1
ATOM 6222 C C . VAL D 3 18 ? 20.091 8.351 83.293 1.00 71.47 18 VAL D C 1
ATOM 6223 O O . VAL D 3 18 ? 20.601 7.412 82.673 1.00 67.52 18 VAL D O 1
ATOM 6227 N N . THR D 3 19 ? 18.832 8.346 83.724 1.00 72.86 19 THR D N 1
ATOM 6228 C CA . THR D 3 19 ? 17.891 7.263 83.473 1.00 69.93 19 THR D CA 1
ATOM 6229 C C . THR D 3 19 ? 16.619 7.846 82.869 1.00 66.62 19 THR D C 1
ATOM 6230 O O . THR D 3 19 ? 16.014 8.766 83.443 1.00 67.50 19 THR D O 1
ATOM 6234 N N . ILE D 3 20 ? 16.235 7.326 81.709 1.00 61.28 20 ILE D N 1
ATOM 6235 C CA . ILE D 3 20 ? 15.021 7.714 81.008 1.00 57.47 20 ILE D CA 1
ATOM 6236 C C . ILE D 3 20 ? 14.086 6.515 81.077 1.00 64.11 20 ILE D C 1
ATOM 6237 O O . ILE D 3 20 ? 14.413 5.426 80.585 1.00 63.57 20 ILE D O 1
ATOM 6242 N N . SER D 3 21 ? 12.940 6.702 81.693 1.00 60.48 21 SER D N 1
ATOM 6243 C CA . SER D 3 21 ? 12.029 5.602 81.928 1.00 59.39 21 SER D CA 1
ATOM 6244 C C . SER D 3 21 ? 10.885 5.623 80.920 1.00 57.99 21 SER D C 1
ATOM 6245 O O . SER D 3 21 ? 10.512 6.661 80.366 1.00 61.87 21 SER D O 1
ATOM 6248 N N . CYS D 3 22 ? 10.306 4.455 80.715 1.00 55.18 22 CYS D N 1
ATOM 6249 C CA . CYS D 3 22 ? 9.302 4.289 79.678 1.00 55.99 22 CYS D CA 1
ATOM 6250 C C . CYS D 3 22 ? 8.314 3.268 80.218 1.00 57.77 22 CYS D C 1
ATOM 6251 O O . CYS D 3 22 ? 8.625 2.076 80.274 1.00 59.19 22 CYS D O 1
ATOM 6254 N N . THR D 3 23 ? 7.138 3.719 80.606 1.00 54.29 23 THR D N 1
ATOM 6255 C CA . THR D 3 23 ? 6.230 2.877 81.367 1.00 59.51 23 THR D CA 1
ATOM 6256 C C . THR D 3 23 ? 4.962 2.598 80.560 1.00 58.43 23 THR D C 1
ATOM 6257 O O . THR D 3 23 ? 4.466 3.454 79.824 1.00 56.00 23 THR D O 1
ATOM 6261 N N . ARG D 3 24 ? 4.485 1.364 80.656 1.00 61.38 24 ARG D N 1
ATOM 6262 C CA . ARG D 3 24 ? 3.442 0.836 79.790 1.00 57.82 24 ARG D CA 1
ATOM 6263 C C . ARG D 3 24 ? 2.104 0.900 80.512 1.00 58.53 24 ARG D C 1
ATOM 6264 O O . ARG D 3 24 ? 1.989 0.416 81.639 1.00 59.32 24 ARG D O 1
ATOM 6272 N N . SER D 3 25 ? 1.085 1.444 79.837 1.00 57.50 25 SER D N 1
ATOM 6273 C CA . SER D 3 25 ? -0.154 1.787 80.527 1.00 59.02 25 SER D CA 1
ATOM 6274 C C . SER D 3 25 ? -0.973 0.552 80.878 1.00 58.84 25 SER D C 1
ATOM 6275 O O . SER D 3 25 ? -1.568 0.490 81.955 1.00 56.24 25 SER D O 1
ATOM 6278 N N . SER D 3 26 ? -1.063 -0.426 79.985 1.00 59.13 26 SER D N 1
ATOM 6279 C CA . SER D 3 26 ? -1.825 -1.614 80.334 1.00 60.91 26 SER D CA 1
ATOM 6280 C C . SER D 3 26 ? -1.169 -2.847 79.734 1.00 62.20 26 SER D C 1
ATOM 6281 O O . SER D 3 26 ? -0.605 -2.796 78.637 1.00 57.82 26 SER D O 1
ATOM 6284 N N . GLY D 3 27 ? -1.241 -3.960 80.468 1.00 66.77 27 GLY D N 1
ATOM 6285 C CA . GLY D 3 27 ? -0.582 -5.170 80.021 1.00 67.46 27 GLY D CA 1
ATOM 6286 C C . GLY D 3 27 ? 0.849 -5.215 80.499 1.00 62.13 27 GLY D C 1
ATOM 6287 O O . GLY D 3 27 ? 1.525 -4.186 80.557 1.00 64.41 27 GLY D O 1
ATOM 6288 N N . ASN D 3 28 ? 1.325 -6.393 80.862 1.00 64.24 28 ASN D N 1
ATOM 6289 C CA . ASN D 3 28 ? 2.621 -6.466 81.513 1.00 63.57 28 ASN D CA 1
ATOM 6290 C C . ASN D 3 28 ? 3.719 -6.043 80.548 1.00 64.24 28 ASN D C 1
ATOM 6291 O O . ASN D 3 28 ? 3.652 -6.306 79.336 1.00 56.31 28 ASN D O 1
ATOM 6296 N N . ILE D 3 29 ? 4.712 -5.343 81.102 1.00 59.24 29 ILE D N 1
ATOM 6297 C CA . ILE D 3 29 ? 5.842 -4.877 80.301 1.00 60.53 29 ILE D CA 1
ATOM 6298 C C . ILE D 3 29 ? 6.608 -6.057 79.706 1.00 58.16 29 ILE D C 1
ATOM 6299 O O . ILE D 3 29 ? 7.226 -5.931 78.641 1.00 53.49 29 ILE D O 1
ATOM 6304 N N . ASP D 3 30 ? 6.581 -7.218 80.383 1.00 60.96 30 ASP D N 1
ATOM 6305 C CA . ASP D 3 30 ? 7.265 -8.433 79.954 1.00 63.28 30 ASP D CA 1
ATOM 6306 C C . ASP D 3 30 ? 6.611 -9.081 78.744 1.00 60.81 30 ASP D C 1
ATOM 6307 O O . ASP D 3 30 ? 7.154 -10.045 78.202 1.00 60.10 30 ASP D O 1
ATOM 6312 N N . ASN D 3 31 ? 5.445 -8.598 78.332 1.00 58.37 31 ASN D N 1
ATOM 6313 C CA . ASN D 3 31 ? 4.775 -9.175 77.176 1.00 57.79 31 ASN D CA 1
ATOM 6314 C C . ASN D 3 31 ? 5.446 -8.831 75.849 1.00 56.95 31 ASN D C 1
ATOM 6315 O O . ASN D 3 31 ? 5.206 -9.531 74.869 1.00 51.58 31 ASN D O 1
ATOM 6320 N N . ASN D 3 32 ? 6.250 -7.768 75.774 1.00 52.26 32 ASN D N 1
ATOM 6321 C CA . ASN D 3 32 ? 6.819 -7.387 74.491 1.00 51.64 32 ASN D CA 1
ATOM 6322 C C . ASN D 3 32 ? 8.221 -6.815 74.676 1.00 54.52 32 ASN D C 1
ATOM 6323 O O . ASN D 3 32 ? 8.527 -6.161 75.679 1.00 54.83 32 ASN D O 1
ATOM 6328 N N . TYR D 3 33 ? 9.078 -7.101 73.704 1.00 46.53 33 TYR D N 1
ATOM 6329 C CA . TYR D 3 33 ? 10.397 -6.499 73.696 1.00 48.84 33 TYR D CA 1
ATOM 6330 C C . TYR D 3 33 ? 10.282 -4.974 73.638 1.00 49.41 33 TYR D C 1
ATOM 6331 O O . TYR D 3 33 ? 9.278 -4.411 73.173 1.00 47.17 33 TYR D O 1
ATOM 6340 N N . VAL D 3 34 ? 11.308 -4.295 74.145 1.00 51.95 34 VAL D N 1
ATOM 6341 C CA . VAL D 3 34 ? 11.384 -2.837 74.130 1.00 48.20 34 VAL D CA 1
ATOM 6342 C C . VAL D 3 34 ? 12.665 -2.433 73.415 1.00 46.16 34 VAL D C 1
ATOM 6343 O O . VAL D 3 34 ? 13.734 -3.011 73.667 1.00 48.82 34 VAL D O 1
ATOM 6347 N N . GLN D 3 35 ? 12.543 -1.481 72.496 1.00 44.12 35 GLN D N 1
ATOM 6348 C CA . GLN D 3 35 ? 13.652 -0.836 71.811 1.00 46.01 35 GLN D CA 1
ATOM 6349 C C . GLN D 3 35 ? 13.791 0.615 72.278 1.00 46.77 35 GLN D C 1
ATOM 6350 O O . GLN D 3 35 ? 12.830 1.251 72.744 1.00 49.43 35 GLN D O 1
ATOM 6356 N N . TRP D 3 36 ? 14.999 1.148 72.102 1.00 44.98 36 TRP D N 1
ATOM 6357 C CA . TRP D 3 36 ? 15.298 2.552 72.348 1.00 48.79 36 TRP D CA 1
ATOM 6358 C C . TRP D 3 36 ? 16.063 3.133 71.171 1.00 47.03 36 TRP D C 1
ATOM 6359 O O . TRP D 3 36 ? 17.048 2.537 70.721 1.00 50.19 36 TRP D O 1
ATOM 6370 N N . TYR D 3 37 ? 15.623 4.311 70.709 1.00 46.62 37 TYR D N 1
ATOM 6371 C CA . TYR D 3 37 ? 16.233 5.088 69.634 1.00 47.06 37 TYR D CA 1
ATOM 6372 C C . TYR D 3 37 ? 16.679 6.451 70.154 1.00 53.66 37 TYR D C 1
ATOM 6373 O O . TYR D 3 37 ? 15.951 7.117 70.907 1.00 51.60 37 TYR D O 1
ATOM 6382 N N . GLN D 3 38 ? 17.856 6.893 69.734 1.00 51.48 38 GLN D N 1
ATOM 6383 C CA . GLN D 3 38 ? 18.231 8.288 69.908 1.00 58.37 38 GLN D CA 1
ATOM 6384 C C . GLN D 3 38 ? 18.030 9.012 68.582 1.00 56.40 38 GLN D C 1
ATOM 6385 O O . GLN D 3 38 ? 18.285 8.453 67.503 1.00 52.00 38 GLN D O 1
ATOM 6391 N N . GLN D 3 39 ? 17.557 10.249 68.659 1.00 55.68 39 GLN D N 1
ATOM 6392 C CA . GLN D 3 39 ? 17.349 11.056 67.464 1.00 59.89 39 GLN D CA 1
ATOM 6393 C C . GLN D 3 39 ? 17.928 12.434 67.70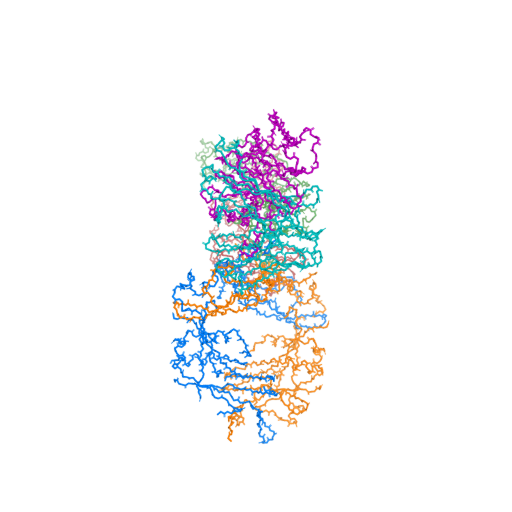6 1.00 58.34 39 GLN D C 1
ATOM 6394 O O . GLN D 3 39 ? 17.460 13.158 68.596 1.00 58.80 39 GLN D O 1
ATOM 6400 N N . ARG D 3 40 ? 18.943 12.779 66.930 1.00 52.39 40 ARG D N 1
ATOM 6401 C CA . ARG D 3 40 ? 19.529 14.099 66.975 1.00 67.83 40 ARG D CA 1
ATOM 6402 C C . ARG D 3 40 ? 18.769 15.033 66.044 1.00 69.17 40 ARG D C 1
ATOM 6403 O O . ARG D 3 40 ? 18.244 14.590 65.015 1.00 70.94 40 ARG D O 1
ATOM 6411 N N . PRO D 3 41 ? 18.685 16.314 66.404 1.00 69.36 41 PRO D N 1
ATOM 6412 C CA . PRO D 3 41 ? 17.948 17.278 65.574 1.00 72.68 41 PRO D CA 1
ATOM 6413 C C . PRO D 3 41 ? 18.306 17.183 64.100 1.00 69.42 41 PRO D C 1
ATOM 6414 O O . PRO D 3 41 ? 19.477 17.202 63.721 1.00 72.35 41 PRO D O 1
ATOM 6418 N N . GLY D 3 42 ? 17.275 17.038 63.271 1.00 71.30 42 GLY D N 1
ATOM 6419 C CA . GLY D 3 42 ? 17.434 17.047 61.830 1.00 68.13 42 GLY D CA 1
ATOM 6420 C C . GLY D 3 42 ? 17.981 15.779 61.225 1.00 71.80 42 GLY D C 1
ATOM 6421 O O . GLY D 3 42 ? 18.409 15.794 60.069 1.00 77.44 42 GLY D O 1
ATOM 6422 N N . SER D 3 43 ? 17.988 14.673 61.958 1.00 69.63 43 SER D N 1
ATOM 6423 C CA . SER D 3 43 ? 18.504 13.429 61.400 1.00 70.25 43 SER D CA 1
ATOM 6424 C C . SER D 3 43 ? 17.555 12.297 61.758 1.00 61.42 43 SER D C 1
ATOM 6425 O O . SER D 3 43 ? 16.640 12.450 62.578 1.00 62.03 43 SER D O 1
ATOM 6428 N N . SER D 3 44 ? 17.758 11.168 61.119 1.00 54.23 44 SER D N 1
ATOM 6429 C CA . SER D 3 44 ? 16.863 10.058 61.363 1.00 55.72 44 SER D CA 1
ATOM 6430 C C . SER D 3 44 ? 17.265 9.330 62.644 1.00 60.32 44 SER D C 1
ATOM 6431 O O . SER D 3 44 ? 18.414 9.430 63.091 1.00 61.22 44 SER D O 1
ATOM 6434 N N . PRO D 3 45 ? 16.330 8.611 63.277 1.00 56.75 45 PRO D N 1
ATOM 6435 C CA . PRO D 3 45 ? 16.687 7.863 64.492 1.00 54.34 45 PRO D CA 1
ATOM 6436 C C . PRO D 3 45 ? 17.719 6.776 64.197 1.00 51.82 45 PRO D C 1
ATOM 6437 O O . PRO D 3 45 ? 17.855 6.310 63.061 1.00 53.58 45 PRO D O 1
ATOM 6441 N N . THR D 3 46 ? 18.510 6.440 65.222 1.00 48.66 46 THR D N 1
ATOM 6442 C CA . THR D 3 46 ? 19.283 5.203 65.266 1.00 48.04 46 THR D CA 1
ATOM 6443 C C . THR D 3 46 ? 18.945 4.432 66.533 1.00 50.55 46 THR D C 1
ATOM 6444 O O . THR D 3 46 ? 18.334 4.961 67.473 1.00 49.62 46 THR D O 1
ATOM 6448 N N . THR D 3 47 ? 19.309 3.155 66.544 1.00 45.12 47 THR D N 1
ATOM 6449 C CA . THR D 3 47 ? 19.073 2.315 67.701 1.00 51.49 47 THR D CA 1
ATOM 6450 C C . THR D 3 47 ? 20.230 2.461 68.683 1.00 53.66 47 THR D C 1
ATOM 6451 O O . THR D 3 47 ? 21.399 2.474 68.281 1.00 50.39 47 THR D O 1
ATOM 6455 N N . VAL D 3 48 ? 19.905 2.609 69.972 1.00 49.02 48 VAL D N 1
ATOM 6456 C CA . VAL D 3 48 ? 20.907 2.420 71.013 1.00 53.19 48 VAL D CA 1
ATOM 6457 C C . VAL D 3 48 ? 20.665 1.146 71.818 1.00 53.27 48 VAL D C 1
ATOM 6458 O O . VAL D 3 48 ? 21.627 0.541 72.294 1.00 49.82 48 VAL D O 1
ATOM 6462 N N . ILE D 3 49 ? 19.416 0.720 71.989 1.00 52.48 49 ILE D N 1
ATOM 6463 C CA . ILE D 3 49 ? 19.115 -0.551 72.634 1.00 49.56 49 ILE D CA 1
ATOM 6464 C C . ILE D 3 49 ? 17.984 -1.214 71.846 1.00 54.02 49 ILE D C 1
ATOM 6465 O O . ILE D 3 49 ? 17.033 -0.539 71.419 1.00 47.81 49 ILE D O 1
ATOM 6470 N N . TYR D 3 50 ? 18.117 -2.527 71.606 1.00 45.38 50 TYR D N 1
ATOM 6471 C CA . TYR D 3 50 ? 17.024 -3.340 71.075 1.00 49.40 50 TYR D CA 1
ATOM 6472 C C . TYR D 3 50 ? 16.947 -4.625 71.901 1.00 52.91 50 TYR D C 1
ATOM 6473 O O . TYR D 3 50 ? 17.850 -4.929 72.687 1.00 52.03 50 TYR D O 1
ATOM 6482 N N . GLU D 3 51 ? 15.836 -5.357 71.749 1.00 52.40 51 GLU D N 1
ATOM 6483 C CA . GLU D 3 51 ? 15.561 -6.570 72.533 1.00 51.17 51 GLU D CA 1
ATOM 6484 C C . GLU D 3 51 ? 15.785 -6.355 74.042 1.00 53.71 51 GLU D C 1
ATOM 6485 O O . GLU D 3 51 ? 16.433 -7.150 74.731 1.00 50.37 51 GLU D O 1
ATOM 6491 N N . ASP D 3 52 ? 15.244 -5.249 74.536 1.00 47.65 52 ASP D N 1
ATOM 6492 C CA . ASP D 3 52 ? 15.207 -4.790 75.926 1.00 53.19 52 ASP D CA 1
ATOM 6493 C C . ASP D 3 52 ? 16.562 -4.348 76.441 1.00 50.52 52 ASP D C 1
ATOM 6494 O O . ASP D 3 52 ? 16.657 -3.332 77.134 1.00 49.20 52 ASP D O 1
ATOM 6499 N N . ASN D 3 53 ? 17.630 -5.026 76.003 1.00 56.59 53 ASN D N 1
ATOM 6500 C CA . ASN D 3 53 ? 18.934 -4.736 76.580 1.00 50.11 53 ASN D CA 1
ATOM 6501 C C . ASN D 3 53 ? 20.113 -4.995 75.651 1.00 57.56 53 ASN D C 1
ATOM 6502 O O . ASN D 3 53 ? 21.265 -4.929 76.127 1.00 54.48 53 ASN D O 1
ATOM 6507 N N . GLN D 3 54 ? 19.897 -5.350 74.380 1.00 54.56 54 GLN D N 1
ATOM 6508 C CA . GLN D 3 54 ? 21.020 -5.574 73.477 1.00 57.11 54 GLN D CA 1
ATOM 6509 C C . GLN D 3 54 ? 21.458 -4.244 72.894 1.00 51.35 54 GLN D C 1
ATOM 6510 O O . GLN D 3 54 ? 20.642 -3.379 72.604 1.00 55.28 54 GLN D O 1
ATOM 6516 N N . ARG D 3 55 ? 22.734 -4.110 72.699 1.00 56.79 55 ARG D N 1
ATOM 6517 C CA . ARG D 3 55 ? 23.296 -2.905 72.155 1.00 61.55 55 ARG D CA 1
ATOM 6518 C C . ARG D 3 55 ? 23.863 -3.190 70.770 1.00 59.26 55 ARG D C 1
ATOM 6519 O O . ARG D 3 55 ? 24.577 -4.186 70.586 1.00 65.18 55 ARG D O 1
ATOM 6527 N N . PRO D 3 56 ? 23.489 -2.409 69.761 1.00 62.62 56 PRO D N 1
ATOM 6528 C CA . PRO D 3 56 ? 24.102 -2.576 68.434 1.00 61.15 56 PRO D CA 1
ATOM 6529 C C . PRO D 3 56 ? 25.575 -2.221 68.483 1.00 64.49 56 PRO D C 1
ATOM 6530 O O . PRO D 3 56 ? 26.005 -1.393 69.290 1.00 67.74 56 PRO D O 1
ATOM 6534 N N . SER D 3 57 ? 26.363 -2.857 67.620 1.00 64.90 57 SER D N 1
ATOM 6535 C CA . SER D 3 57 ? 27.784 -2.544 67.626 1.00 69.42 57 SER D CA 1
ATOM 6536 C C . SER D 3 57 ? 27.975 -1.087 67.231 1.00 68.91 57 SER D C 1
ATOM 6537 O O . SER D 3 57 ? 27.120 -0.475 66.587 1.00 71.67 57 SER D O 1
ATOM 6540 N N . GLY D 3 58 ? 29.085 -0.508 67.679 1.00 72.12 58 GLY D N 1
ATOM 6541 C CA . GLY D 3 58 ? 29.316 0.906 67.549 1.00 68.94 58 GLY D CA 1
ATOM 6542 C C . GLY D 3 58 ? 28.740 1.748 68.674 1.00 70.75 58 GLY D C 1
ATOM 6543 O O . GLY D 3 58 ? 29.273 2.830 68.953 1.00 74.12 58 GLY D O 1
ATOM 6544 N N . VAL D 3 59 ? 27.675 1.290 69.329 1.00 62.52 59 VAL D N 1
ATOM 6545 C CA . VAL D 3 59 ? 27.097 2.063 70.435 1.00 64.73 59 VAL D CA 1
ATOM 6546 C C . VAL D 3 59 ? 27.970 1.867 71.674 1.00 72.86 59 VAL D C 1
ATOM 6547 O O . VAL D 3 59 ? 28.283 0.719 72.033 1.00 75.62 59 VAL D O 1
ATOM 6551 N N . PRO D 3 60 ? 28.421 2.939 72.316 1.00 71.81 60 PRO D N 1
ATOM 6552 C CA . PRO D 3 60 ? 29.278 2.778 73.496 1.00 74.20 60 PRO D CA 1
ATOM 6553 C C . PRO D 3 60 ? 28.512 2.072 74.600 1.00 74.10 60 PRO D C 1
ATOM 6554 O O . PRO D 3 60 ? 27.288 2.204 74.713 1.00 65.17 60 PRO D O 1
ATOM 6558 N N . ASP D 3 61 ? 29.241 1.328 75.438 1.00 72.47 61 ASP D N 1
ATOM 6559 C CA . ASP D 3 61 ? 28.586 0.573 76.495 1.00 74.62 61 ASP D CA 1
ATOM 6560 C C . ASP D 3 61 ? 28.138 1.451 77.656 1.00 75.19 61 ASP D C 1
ATOM 6561 O O . ASP D 3 61 ? 27.673 0.910 78.662 1.00 77.50 61 ASP D O 1
ATOM 6566 N N . ARG D 3 62 ? 28.275 2.779 77.542 1.00 72.66 62 ARG D N 1
ATOM 6567 C CA . ARG D 3 62 ? 27.567 3.696 78.434 1.00 70.53 62 ARG D CA 1
ATOM 6568 C C . ARG D 3 62 ? 26.062 3.479 78.395 1.00 72.91 62 ARG D C 1
ATOM 6569 O O . ARG D 3 62 ? 25.383 3.666 79.416 1.00 70.98 62 ARG D O 1
ATOM 6577 N N . PHE D 3 63 ? 25.519 3.116 77.227 1.00 69.99 63 PHE D N 1
ATOM 6578 C CA . PHE D 3 63 ? 24.084 2.880 77.103 1.00 66.19 63 PHE D CA 1
ATOM 6579 C C . PHE D 3 63 ? 23.760 1.471 77.569 1.00 63.78 63 PHE D C 1
ATOM 6580 O O . PHE D 3 63 ? 24.326 0.492 77.074 1.00 68.27 63 PHE D O 1
ATOM 6588 N N . SER D 3 64 ? 22.842 1.362 78.514 1.00 60.89 64 SER D N 1
ATOM 6589 C CA . SER D 3 64 ? 22.338 0.054 78.878 1.00 64.07 64 SER D CA 1
ATOM 6590 C C . SER D 3 64 ? 20.823 0.144 78.976 1.00 61.40 64 SER D C 1
ATOM 6591 O O . SER D 3 64 ? 20.254 1.238 79.054 1.00 59.33 64 SER D O 1
ATOM 6594 N N . GLY D 3 65 ? 20.176 -1.016 78.883 1.00 61.94 65 GLY D N 1
ATOM 6595 C CA . GLY D 3 65 ? 18.730 -1.094 78.965 1.00 54.91 65 GLY D CA 1
ATOM 6596 C C . GLY D 3 65 ? 18.307 -2.121 79.995 1.00 57.33 65 GLY D C 1
ATOM 6597 O O . GLY D 3 65 ? 19.031 -3.081 80.284 1.00 58.47 65 GLY D O 1
ATOM 6598 N N . SER D 3 66 ? 17.128 -1.887 80.581 1.00 49.03 66 SER D N 1
ATOM 6599 C CA . SER D 3 66 ? 16.604 -2.758 81.626 1.00 55.12 66 SER D CA 1
ATOM 6600 C C . SER D 3 66 ? 15.085 -2.733 81.603 1.00 52.13 66 SER D C 1
ATOM 6601 O O . SER D 3 66 ? 14.458 -1.860 80.997 1.00 54.05 66 SER D O 1
ATOM 6604 N N . ILE D 3 67 ? 14.510 -3.713 82.292 1.00 59.51 67 ILE D N 1
ATOM 6605 C CA . ILE D 3 67 ? 13.075 -3.848 82.497 1.00 56.70 67 ILE D CA 1
ATOM 6606 C C . ILE D 3 67 ? 12.812 -3.928 83.990 1.00 55.89 67 ILE D C 1
ATOM 6607 O O . ILE D 3 67 ? 13.520 -4.628 84.720 1.00 54.94 67 ILE D O 1
ATOM 6612 N N . ASP D 3 68 ? 11.784 -3.224 84.433 1.00 64.02 68 ASP D N 1
ATOM 6613 C CA . ASP D 3 68 ? 11.374 -3.157 85.830 1.00 59.99 68 ASP D CA 1
ATOM 6614 C C . ASP D 3 68 ? 9.935 -3.655 85.913 1.00 65.94 68 ASP D C 1
ATOM 6615 O O . ASP D 3 68 ? 9.001 -2.923 85.574 1.00 66.17 68 ASP D O 1
ATOM 6620 N N . SER D 3 69 ? 9.742 -4.893 86.363 1.00 69.07 69 SER D N 1
ATOM 6621 C CA . SER D 3 69 ? 8.382 -5.421 86.410 1.00 72.29 69 SER D CA 1
ATOM 6622 C C . SER D 3 69 ? 7.523 -4.641 87.396 1.00 71.96 69 SER D C 1
ATOM 6623 O O . SER D 3 69 ? 6.356 -4.344 87.117 1.00 70.93 69 SER D O 1
ATOM 6626 N N . SER D 3 70 ? 8.098 -4.276 88.540 1.00 74.41 70 SER D N 1
ATOM 6627 C CA . SER D 3 70 ? 7.321 -3.649 89.603 1.00 77.95 70 SER D CA 1
ATOM 6628 C C . SER D 3 70 ? 6.609 -2.386 89.107 1.00 74.00 70 SER D C 1
ATOM 6629 O O . SER D 3 70 ? 5.416 -2.190 89.368 1.00 76.49 70 SER D O 1
ATOM 6632 N N . SER D 3 71 ? 7.314 -1.528 88.374 1.00 71.66 71 SER D N 1
ATOM 6633 C CA . SER D 3 71 ? 6.714 -0.310 87.846 1.00 69.89 71 SER D CA 1
ATOM 6634 C C . SER D 3 71 ? 6.200 -0.459 86.406 1.00 67.28 71 SER D C 1
ATOM 6635 O O . SER D 3 71 ? 5.848 0.548 85.780 1.00 66.41 71 SER D O 1
ATOM 6638 N N . ASN D 3 72 ? 6.147 -1.689 85.884 1.00 63.90 72 ASN D N 1
ATOM 6639 C CA . ASN D 3 72 ? 5.724 -1.964 84.507 1.00 63.22 72 ASN D CA 1
ATOM 6640 C C . ASN D 3 72 ? 6.449 -1.080 83.501 1.00 58.81 72 ASN D C 1
ATOM 6641 O O . ASN D 3 72 ? 5.834 -0.485 82.605 1.00 59.95 72 ASN D O 1
ATOM 6646 N N . SER D 3 73 ? 7.755 -0.938 83.666 1.00 56.95 73 SER D N 1
ATOM 6647 C CA . SER D 3 73 ? 8.486 0.041 82.873 1.00 57.11 73 SER D CA 1
ATOM 6648 C C . SER D 3 73 ? 9.775 -0.552 82.334 1.00 54.29 73 SER D C 1
ATOM 6649 O O . SER D 3 73 ? 10.283 -1.569 82.837 1.00 51.50 73 SER D O 1
ATOM 6652 N N . ALA D 3 74 ? 10.276 0.112 81.300 1.00 46.87 74 ALA D N 1
ATOM 6653 C CA . ALA D 3 74 ? 11.599 -0.064 80.724 1.00 53.15 74 ALA D CA 1
ATOM 6654 C C . ALA D 3 74 ? 12.418 1.201 80.965 1.00 52.18 74 ALA D C 1
ATOM 6655 O O . ALA D 3 74 ? 11.878 2.314 81.001 1.00 53.40 74 ALA D O 1
ATOM 6657 N N . SER D 3 75 ? 13.729 1.039 81.108 1.00 48.45 75 SER D N 1
ATOM 6658 C CA . SER D 3 75 ? 14.573 2.205 81.330 1.00 54.99 75 SER D CA 1
ATOM 6659 C C . SER D 3 75 ? 15.827 2.148 80.476 1.00 54.60 75 SER D C 1
ATOM 6660 O O . SER D 3 75 ? 16.478 1.096 80.384 1.00 55.25 75 SER D O 1
ATOM 6663 N N . LEU D 3 76 ? 16.139 3.283 79.838 1.00 54.32 76 LEU D N 1
ATOM 6664 C CA . LEU D 3 76 ? 17.431 3.515 79.199 1.00 55.64 76 LEU D CA 1
ATOM 6665 C C . LEU D 3 76 ? 18.330 4.303 80.147 1.00 61.45 76 LEU D C 1
ATOM 6666 O O . LEU D 3 76 ? 17.956 5.386 80.620 1.00 61.05 76 LEU D O 1
ATOM 6671 N N . THR D 3 77 ? 19.500 3.747 80.446 1.00 61.01 77 THR D N 1
ATOM 6672 C CA . THR D 3 77 ? 20.485 4.379 81.317 1.00 63.82 77 THR D CA 1
ATOM 6673 C C . THR D 3 77 ? 21.702 4.748 80.475 1.00 67.42 77 THR D C 1
ATOM 6674 O O . THR D 3 77 ? 22.248 3.894 79.763 1.00 67.32 77 THR D O 1
ATOM 6678 N N . ILE D 3 78 ? 22.087 6.028 80.509 1.00 67.34 78 ILE D N 1
ATOM 6679 C CA . ILE D 3 78 ? 23.294 6.517 79.843 1.00 70.28 78 ILE D CA 1
ATOM 6680 C C . ILE D 3 78 ? 24.254 6.958 80.944 1.00 73.72 78 ILE D C 1
ATOM 6681 O O . ILE D 3 78 ? 24.017 7.968 81.624 1.00 71.63 78 ILE D O 1
ATOM 6686 N N . SER D 3 79 ? 25.330 6.200 81.140 1.00 73.19 79 SER D N 1
ATOM 6687 C CA . SER D 3 79 ? 26.304 6.549 82.160 1.00 73.96 79 SER D CA 1
ATOM 6688 C C . SER D 3 79 ? 27.362 7.462 81.561 1.00 80.36 79 SER D C 1
ATOM 6689 O O . SER D 3 79 ? 27.533 7.518 80.340 1.00 81.32 79 SER D O 1
ATOM 6692 N N . GLY D 3 80 ? 28.071 8.186 82.437 1.00 80.13 80 GLY D N 1
ATOM 6693 C CA . GLY D 3 80 ? 29.123 9.103 82.028 1.00 77.29 80 GLY D CA 1
ATOM 6694 C C . GLY D 3 80 ? 28.784 9.958 80.820 1.00 81.32 80 GLY D C 1
ATOM 6695 O O . GLY D 3 80 ? 29.468 9.866 79.798 1.00 84.35 80 GLY D O 1
ATOM 6696 N N . LEU D 3 81 ? 27.749 10.794 80.920 1.00 78.17 81 LEU D N 1
ATOM 6697 C CA . LEU D 3 81 ? 27.226 11.486 79.746 1.00 76.87 81 LEU D CA 1
ATOM 6698 C C . LEU D 3 81 ? 28.290 12.336 79.076 1.00 78.53 81 LEU D C 1
ATOM 6699 O O . LEU D 3 81 ? 29.079 13.017 79.735 1.00 87.67 81 LEU D O 1
ATOM 6704 N N . LYS D 3 82 ? 28.302 12.282 77.751 1.00 80.09 82 LYS D N 1
ATOM 6705 C CA . LYS D 3 82 ? 29.035 13.204 76.904 1.00 78.68 82 LYS D CA 1
ATOM 6706 C C . LYS D 3 82 ? 28.047 14.162 76.265 1.00 76.91 82 LYS D C 1
ATOM 6707 O O . LYS D 3 82 ? 26.835 13.941 76.281 1.00 74.49 82 LYS D O 1
ATOM 6713 N N . THR D 3 83 ? 28.578 15.246 75.716 1.00 75.56 83 THR D N 1
ATOM 6714 C CA . THR D 3 83 ? 27.693 16.252 75.146 1.00 78.85 83 THR D CA 1
ATOM 6715 C C . THR D 3 83 ? 26.955 15.734 73.919 1.00 78.27 83 THR D C 1
ATOM 6716 O O . THR D 3 83 ? 25.790 16.094 73.698 1.00 73.07 83 THR D O 1
ATOM 6720 N N . GLU D 3 84 ? 27.594 14.869 73.132 1.00 76.74 84 GLU D N 1
ATOM 6721 C CA . GLU D 3 84 ? 26.932 14.331 71.952 1.00 76.07 84 GLU D CA 1
ATOM 6722 C C . GLU D 3 84 ? 25.733 13.467 72.318 1.00 76.80 84 GLU D C 1
ATOM 6723 O O . GLU D 3 84 ? 24.914 13.155 71.444 1.00 76.96 84 GLU D O 1
ATOM 6729 N N . ASP D 3 85 ? 25.617 13.066 73.588 1.00 73.74 85 ASP D N 1
ATOM 6730 C CA . ASP D 3 85 ? 24.459 12.311 74.038 1.00 69.28 85 ASP D CA 1
ATOM 6731 C C . ASP D 3 85 ? 23.179 13.147 74.049 1.00 70.62 85 ASP D C 1
ATOM 6732 O O . ASP D 3 85 ? 22.092 12.574 74.205 1.00 66.84 85 ASP D O 1
ATOM 6737 N N . GLU D 3 86 ? 23.274 14.470 73.883 1.00 68.38 86 GLU D N 1
ATOM 6738 C CA . GLU D 3 86 ? 22.073 15.294 73.783 1.00 68.21 86 GLU D CA 1
ATOM 6739 C C . GLU D 3 86 ? 21.277 14.894 72.555 1.00 64.42 86 GLU D C 1
ATOM 6740 O O . GLU D 3 86 ? 21.811 14.872 71.439 1.00 63.26 86 GLU D O 1
ATOM 6746 N N . ALA D 3 87 ? 20.000 14.574 72.768 1.00 60.14 87 ALA D N 1
ATOM 6747 C CA . ALA D 3 87 ? 19.175 13.947 71.735 1.00 60.94 87 ALA D CA 1
ATOM 6748 C C . ALA D 3 87 ? 17.778 13.704 72.283 1.00 59.75 87 ALA D C 1
ATOM 6749 O O . ALA D 3 87 ? 17.529 13.794 73.489 1.00 56.91 87 ALA D O 1
ATOM 6751 N N . ASP D 3 88 ? 16.924 13.288 71.347 1.00 58.54 88 ASP D N 1
ATOM 6752 C CA . ASP D 3 88 ? 15.576 12.833 71.732 1.00 61.85 88 ASP D CA 1
ATOM 6753 C C . ASP D 3 88 ? 15.659 11.308 71.759 1.00 57.26 88 ASP D C 1
ATOM 6754 O O . ASP D 3 88 ? 16.255 10.744 70.843 1.00 59.66 88 ASP D O 1
ATOM 6759 N N . TYR D 3 89 ? 15.107 10.680 72.776 1.00 53.54 89 TYR D N 1
ATOM 6760 C CA . TYR D 3 89 ? 15.149 9.247 73.014 1.00 55.72 89 TYR D CA 1
ATOM 6761 C C . TYR D 3 89 ? 13.726 8.737 73.035 1.00 54.72 89 TYR D C 1
ATOM 6762 O O . TYR D 3 89 ? 12.922 9.171 73.861 1.00 57.34 89 TYR D O 1
ATOM 6771 N N . TYR D 3 90 ? 13.436 7.817 72.131 1.00 53.48 90 TYR D N 1
ATOM 6772 C CA . TYR D 3 90 ? 12.139 7.188 71.991 1.00 47.71 90 TYR D CA 1
ATOM 6773 C C . TYR D 3 90 ? 12.252 5.724 72.384 1.00 54.45 90 TYR D C 1
ATOM 6774 O O . TYR D 3 90 ? 13.126 4.999 71.875 1.00 49.12 90 TYR D O 1
ATOM 6783 N N . CYS D 3 91 ? 11.382 5.288 73.291 1.00 49.90 91 CYS D N 1
ATOM 6784 C CA . CYS D 3 91 ? 11.202 3.858 73.445 1.00 50.20 91 CYS D CA 1
ATOM 6785 C C . CYS D 3 91 ? 10.144 3.346 72.468 1.00 47.24 91 CYS D C 1
ATOM 6786 O O . CYS D 3 91 ? 9.233 4.073 72.046 1.00 46.89 91 CYS D O 1
ATOM 6789 N N . GLN D 3 92 ? 10.277 2.076 72.095 1.00 47.20 92 GLN D N 1
ATOM 6790 C CA . GLN D 3 92 ? 9.317 1.460 71.201 1.00 46.37 92 GLN D CA 1
ATOM 6791 C C . GLN D 3 92 ? 9.048 0.035 71.653 1.00 48.91 92 GLN D C 1
ATOM 6792 O O . GLN D 3 92 ? 9.963 -0.666 72.114 1.00 46.77 92 GLN D O 1
ATOM 6798 N N . SER D 3 93 ? 7.799 -0.395 71.504 1.00 45.42 93 SER D N 1
ATOM 6799 C CA . SER D 3 93 ? 7.427 -1.769 71.806 1.00 43.90 93 SER D CA 1
ATOM 6800 C C . SER D 3 93 ? 6.321 -2.174 70.829 1.00 44.73 93 SER D C 1
ATOM 6801 O O . SER D 3 93 ? 6.190 -1.580 69.750 1.00 47.15 93 SER D O 1
ATOM 6804 N N . TYR D 3 94 ? 5.561 -3.208 71.165 1.00 40.09 94 TYR D N 1
ATOM 6805 C CA . TYR D 3 94 ? 4.634 -3.760 70.174 1.00 45.84 94 TYR D CA 1
ATOM 6806 C C . TYR D 3 94 ? 3.362 -4.253 70.850 1.00 47.39 94 TYR D C 1
ATOM 6807 O O . TYR D 3 94 ? 3.403 -4.779 71.970 1.00 47.44 94 TYR D O 1
ATOM 6816 N N . ASP D 3 95 ? 2.238 -4.099 70.146 1.00 48.76 95 ASP D N 1
ATOM 6817 C CA . ASP D 3 95 ? 0.919 -4.462 70.661 1.00 52.34 95 ASP D CA 1
ATOM 6818 C C . ASP D 3 95 ? 0.331 -5.566 69.786 1.00 57.16 95 ASP D C 1
ATOM 6819 O O . ASP D 3 95 ? -0.119 -5.306 68.659 1.00 57.88 95 ASP D O 1
ATOM 6824 N N . TYR D 3 96 ? 0.311 -6.792 70.327 1.00 54.15 96 TYR D N 1
ATOM 6825 C CA . TYR D 3 96 ? -0.230 -7.931 69.596 1.00 57.22 96 TYR D CA 1
ATOM 6826 C C . TYR D 3 96 ? -1.722 -7.774 69.340 1.00 60.05 96 TYR D C 1
ATOM 6827 O O . TYR D 3 96 ? -2.218 -8.229 68.305 1.00 57.13 96 TYR D O 1
ATOM 6836 N N . ASP D 3 97 ? -2.445 -7.150 70.280 1.00 61.96 97 ASP D N 1
ATOM 6837 C CA . ASP D 3 97 ? -3.895 -6.982 70.159 1.00 64.00 97 ASP D CA 1
ATOM 6838 C C . ASP D 3 97 ? -4.268 -6.107 68.973 1.00 60.97 97 ASP D C 1
ATOM 6839 O O . ASP D 3 97 ? -5.346 -6.253 68.412 1.00 71.47 97 ASP D O 1
ATOM 6844 N N . THR D 3 98 ? -3.410 -5.176 68.598 1.00 63.59 98 THR D N 1
ATOM 6845 C CA . THR D 3 98 ? -3.696 -4.258 67.515 1.00 65.64 98 THR D CA 1
ATOM 6846 C C . THR D 3 98 ? -2.748 -4.450 66.339 1.00 68.14 98 THR D C 1
ATOM 6847 O O . THR D 3 98 ? -2.878 -3.744 65.333 1.00 70.01 98 THR D O 1
ATOM 6851 N N . GLN D 3 99 ? -1.807 -5.391 66.437 1.00 63.45 99 GLN D N 1
ATOM 6852 C CA . GLN D 3 99 ? -0.736 -5.552 65.456 1.00 66.56 99 GLN D CA 1
ATOM 6853 C C . GLN D 3 99 ? -0.022 -4.226 65.201 1.00 65.43 99 GLN D C 1
ATOM 6854 O O . GLN D 3 99 ? 0.445 -3.958 64.092 1.00 64.93 99 GLN D O 1
ATOM 6860 N N . GLY D 3 100 ? 0.103 -3.411 66.247 1.00 59.17 100 GLY D N 1
ATOM 6861 C CA . GLY D 3 100 ? 0.618 -2.053 66.133 1.00 54.42 100 GLY D CA 1
ATOM 6862 C C . GLY D 3 100 ? 1.999 -1.907 66.748 1.00 53.37 100 GLY D C 1
ATOM 6863 O O . GLY D 3 100 ? 2.278 -2.460 67.815 1.00 54.18 100 GLY D O 1
ATOM 6864 N N . VAL D 3 101 ? 2.865 -1.175 66.058 1.00 48.19 101 VAL D N 1
ATOM 6865 C CA . VAL D 3 101 ? 4.131 -0.732 66.633 1.00 48.74 101 VAL D CA 1
ATOM 6866 C C . VAL D 3 101 ? 3.859 0.497 67.488 1.00 49.02 101 VAL D C 1
ATOM 6867 O O . VAL D 3 101 ? 3.278 1.477 67.004 1.00 52.46 101 VAL D O 1
ATOM 6871 N N . VAL D 3 102 ? 4.311 0.477 68.742 1.00 48.45 102 VAL D N 1
ATOM 6872 C CA . VAL D 3 102 ? 4.034 1.552 69.696 1.00 49.05 102 VAL D CA 1
ATOM 6873 C C . VAL D 3 102 ? 5.312 2.321 70.034 1.00 48.08 102 VAL D C 1
ATOM 6874 O O . VAL D 3 102 ? 6.333 1.724 70.418 1.00 47.90 102 VAL D O 1
ATOM 6878 N N . PHE D 3 103 ? 5.234 3.649 69.964 1.00 46.30 103 PHE D N 1
ATOM 6879 C CA . PHE D 3 103 ? 6.314 4.540 70.375 1.00 48.66 103 PHE D CA 1
ATOM 6880 C C . PHE D 3 103 ? 5.964 5.310 71.648 1.00 49.89 103 PHE D C 1
ATOM 6881 O O . PHE D 3 103 ? 4.807 5.657 71.891 1.00 49.26 103 PHE D O 1
ATOM 6889 N N . GLY D 3 104 ? 6.972 5.592 72.471 1.00 52.97 104 GLY D N 1
ATOM 6890 C CA . GLY D 3 104 ? 6.775 6.573 73.514 1.00 48.90 104 GLY D CA 1
ATOM 6891 C C . GLY D 3 104 ? 6.713 7.953 72.901 1.00 48.58 104 GLY D C 1
ATOM 6892 O O . GLY D 3 104 ? 6.967 8.146 71.706 1.00 46.71 104 GLY D O 1
ATOM 6893 N N . GLY D 3 105 ? 6.353 8.938 73.725 1.00 49.87 105 GLY D N 1
ATOM 6894 C CA . GLY D 3 105 ? 6.372 10.321 73.249 1.00 41.84 105 GLY D CA 1
ATOM 6895 C C . GLY D 3 105 ? 7.758 10.901 73.080 1.00 48.88 105 GLY D C 1
ATOM 6896 O O . GLY D 3 105 ? 7.887 11.955 72.446 1.00 53.15 105 GLY D O 1
ATOM 6897 N N . GLY D 3 106 ? 8.792 10.231 73.599 1.00 45.45 106 GLY D N 1
ATOM 6898 C CA . GLY D 3 106 ? 10.154 10.736 73.518 1.00 47.01 106 GLY D CA 1
ATOM 6899 C C . GLY D 3 106 ? 10.563 11.536 74.745 1.00 52.48 106 GLY D C 1
ATOM 6900 O O . GLY D 3 106 ? 9.744 12.110 75.459 1.00 49.85 106 GLY D O 1
ATOM 6901 N N . THR D 3 107 ? 11.873 11.566 74.996 1.00 55.40 107 THR D N 1
ATOM 6902 C CA . THR D 3 107 ? 12.464 12.386 76.050 1.00 56.49 107 THR D CA 1
ATOM 6903 C C . THR D 3 107 ? 13.581 13.217 75.437 1.00 57.24 107 THR D C 1
ATOM 6904 O O . THR D 3 107 ? 14.551 12.660 74.918 1.00 60.99 107 THR D O 1
ATOM 6908 N N . LYS D 3 108 ? 13.462 14.540 75.500 1.00 56.67 108 LYS D N 1
ATOM 6909 C CA . LYS D 3 108 ? 14.588 15.393 75.146 1.00 61.97 108 LYS D CA 1
ATOM 6910 C C . LYS D 3 108 ? 15.566 15.385 76.310 1.00 63.10 108 LYS D C 1
ATOM 6911 O O . LYS D 3 108 ? 15.227 15.820 77.412 1.00 65.58 108 LYS D O 1
ATOM 6917 N N . LEU D 3 109 ? 16.759 14.841 76.087 1.00 62.05 109 LEU D N 1
ATOM 6918 C CA . LEU D 3 109 ? 17.826 14.909 77.074 1.00 65.67 109 LEU D CA 1
ATOM 6919 C C . LEU D 3 109 ? 18.681 16.118 76.743 1.00 65.40 109 LEU D C 1
ATOM 6920 O O . LEU D 3 109 ? 19.268 16.187 75.660 1.00 63.73 109 LEU D O 1
ATOM 6925 N N . THR D 3 110 ? 18.698 17.094 77.644 1.00 63.80 110 THR D N 1
ATOM 6926 C CA . THR D 3 110 ? 19.624 18.208 77.537 1.00 67.37 110 THR D CA 1
ATOM 6927 C C . THR D 3 110 ? 20.838 17.827 78.362 1.00 71.49 110 THR D C 1
ATOM 6928 O O . THR D 3 110 ? 20.719 17.526 79.553 1.00 71.44 110 THR D O 1
ATOM 6932 N N . VAL D 3 111 ? 21.983 17.753 77.713 1.00 71.37 111 VAL D N 1
ATOM 6933 C CA . VAL D 3 111 ? 23.158 17.215 78.349 1.00 78.81 111 VAL D CA 1
ATOM 6934 C C . VAL D 3 111 ? 24.058 18.337 78.866 1.00 83.94 111 VAL D C 1
ATOM 6935 O O . VAL D 3 111 ? 25.241 18.121 79.109 1.00 91.46 111 VAL D O 1
ATOM 6939 N N . LEU D 3 112 ? 23.494 19.526 79.065 1.00 83.37 112 LEU D N 1
ATOM 6940 C CA . LEU D 3 112 ? 24.171 20.676 79.669 1.00 88.30 112 LEU D CA 1
ATOM 6941 C C . LEU D 3 112 ? 25.508 20.831 78.956 1.00 91.77 112 LEU D C 1
ATOM 6942 O O . LEU D 3 112 ? 25.522 20.828 77.716 1.00 96.24 112 LEU D O 1
ATOM 6947 N N . GLY D 3 113 ? 26.619 20.946 79.672 1.00 86.29 113 GLY D N 1
ATOM 6948 C CA . GLY D 3 113 ? 27.858 21.300 79.027 1.00 90.57 113 GLY D CA 1
ATOM 6949 C C . GLY D 3 113 ? 27.759 22.778 78.734 1.00 90.56 113 GLY D C 1
ATOM 6950 O O . GLY D 3 113 ? 26.684 23.244 78.346 1.00 90.35 113 GLY D O 1
ATOM 6951 N N . GLN D 3 114 ? 28.852 23.530 78.935 1.00 86.15 114 GLN D N 1
ATOM 6952 C CA . GLN D 3 114 ? 28.851 24.984 78.810 1.00 91.40 114 GLN D CA 1
ATOM 6953 C C . GLN D 3 114 ? 28.115 25.660 79.970 1.00 89.39 114 GLN D C 1
ATOM 6954 O O . GLN D 3 114 ? 27.087 25.151 80.448 1.00 85.45 114 GLN D O 1
ATOM 6960 N N . PRO D 3 115 ? 28.589 26.806 80.435 1.00 87.57 115 PRO D N 1
ATOM 6961 C CA . PRO D 3 115 ? 27.898 27.498 81.552 1.00 90.52 115 PRO D CA 1
ATOM 6962 C C . PRO D 3 115 ? 26.641 28.219 81.090 1.00 87.96 115 PRO D C 1
ATOM 6963 O O . PRO D 3 115 ? 26.413 28.429 79.899 1.00 85.43 115 PRO D O 1
ATOM 6967 N N . LYS D 3 116 ? 25.812 28.588 82.062 1.00 85.08 116 LYS D N 1
ATOM 6968 C CA . LYS D 3 116 ? 24.569 29.278 81.768 1.00 86.21 116 LYS D CA 1
ATOM 6969 C C . LYS D 3 116 ? 24.866 30.635 81.138 1.00 86.32 116 LYS D C 1
ATOM 6970 O O . LYS D 3 116 ? 25.808 31.328 81.538 1.00 82.12 116 LYS D O 1
ATOM 6976 N N . ALA D 3 117 ? 24.073 31.007 80.134 1.00 86.85 117 ALA D N 1
ATOM 6977 C CA . ALA D 3 117 ? 24.201 32.307 79.496 1.00 83.51 117 ALA D CA 1
ATOM 6978 C C . ALA D 3 117 ? 22.829 32.928 79.324 1.00 80.73 117 ALA D C 1
ATOM 6979 O O . ALA D 3 117 ? 21.878 32.249 78.945 1.00 81.65 117 ALA D O 1
ATOM 6981 N N . ALA D 3 118 ? 22.731 34.218 79.610 1.00 85.51 118 ALA D N 1
ATOM 6982 C CA . ALA D 3 118 ? 21.552 35.076 79.573 1.00 84.96 118 ALA D CA 1
ATOM 6983 C C . ALA D 3 118 ? 21.295 35.587 78.158 1.00 86.55 118 ALA D C 1
ATOM 6984 O O . ALA D 3 118 ? 22.239 35.842 77.402 1.00 86.28 118 ALA D O 1
ATOM 6986 N N . PRO D 3 119 ? 20.031 35.761 77.776 1.00 84.80 119 PRO D N 1
ATOM 6987 C CA . PRO D 3 119 ? 19.736 36.204 76.411 1.00 82.99 119 PRO D CA 1
ATOM 6988 C C . PRO D 3 119 ? 20.081 37.665 76.197 1.00 85.75 119 PRO D C 1
ATOM 6989 O O . PRO D 3 119 ? 20.072 38.478 77.125 1.00 86.18 119 PRO D O 1
ATOM 6993 N N . SER D 3 120 ? 20.404 37.989 74.949 1.00 88.64 120 SER D N 1
ATOM 6994 C CA . SER D 3 120 ? 20.367 39.360 74.463 1.00 87.81 120 SER D CA 1
ATOM 6995 C C . SER D 3 120 ? 19.057 39.544 73.715 1.00 87.22 120 SER D C 1
ATOM 6996 O O . SER D 3 120 ? 18.616 38.644 72.990 1.00 89.78 120 SER D O 1
ATOM 6999 N N . VAL D 3 121 ? 18.416 40.688 73.919 1.00 83.35 121 VAL D N 1
ATOM 7000 C CA . VAL D 3 121 ? 17.126 40.962 73.306 1.00 86.37 121 VAL D CA 1
ATOM 7001 C C . VAL D 3 121 ? 17.196 42.300 72.582 1.00 93.50 121 VAL D C 1
ATOM 7002 O O . VAL D 3 121 ? 17.434 43.341 73.208 1.00 93.26 121 VAL D O 1
ATOM 7006 N N . THR D 3 122 ? 17.001 42.270 71.269 1.00 91.93 122 THR D N 1
ATOM 7007 C CA . THR D 3 122 ? 16.668 43.462 70.506 1.00 91.64 122 THR D CA 1
ATOM 7008 C C . THR D 3 122 ? 15.173 43.423 70.216 1.00 92.39 122 THR D C 1
ATOM 7009 O O . THR D 3 122 ? 14.601 42.347 70.005 1.00 91.16 122 THR D O 1
ATOM 7013 N N . LEU D 3 123 ? 14.534 44.587 70.228 1.00 92.24 123 LEU D N 1
ATOM 7014 C CA . LEU D 3 123 ? 13.095 44.673 69.990 1.00 95.58 123 LEU D CA 1
ATOM 7015 C C . LEU D 3 123 ? 12.852 45.736 68.929 1.00 100.90 123 LEU D C 1
ATOM 7016 O O . LEU D 3 123 ? 13.109 46.925 69.163 1.00 94.10 123 LEU D O 1
ATOM 7021 N N . PHE D 3 124 ? 12.341 45.306 67.746 1.00 98.24 124 PHE D N 1
ATOM 7022 C CA . PHE D 3 124 ? 12.159 46.340 66.730 1.00 104.03 124 PHE D CA 1
ATOM 7023 C C . PHE D 3 124 ? 10.702 46.772 66.649 1.00 101.76 124 PHE D C 1
ATOM 7024 O O . PHE D 3 124 ? 9.806 45.914 66.591 1.00 102.19 124 PHE D O 1
ATOM 7032 N N . PRO D 3 125 ? 10.440 48.077 66.652 1.00 103.86 125 PRO D N 1
ATOM 7033 C CA . PRO D 3 125 ? 9.072 48.579 66.446 1.00 110.22 125 PRO D CA 1
ATOM 7034 C C . PRO D 3 125 ? 8.667 48.420 64.992 1.00 112.57 125 PRO D C 1
ATOM 7035 O O . PRO D 3 125 ? 9.524 48.146 64.139 1.00 108.40 125 PRO D O 1
ATOM 7039 N N . PRO D 3 126 ? 7.381 48.572 64.662 1.00 117.50 126 PRO D N 1
ATOM 7040 C CA . PRO D 3 126 ? 6.968 48.414 63.260 1.00 122.41 126 PRO D CA 1
ATOM 7041 C C . PRO D 3 126 ? 7.633 49.453 62.356 1.00 123.13 126 PRO D C 1
ATOM 7042 O O . PRO D 3 126 ? 7.863 50.597 62.755 1.00 117.52 126 PRO D O 1
ATOM 7046 N N . SER D 3 127 ? 7.951 49.029 61.128 1.00 128.81 127 SER D N 1
ATOM 7047 C CA . SER D 3 127 ? 8.703 49.840 60.173 1.00 125.38 127 SER D CA 1
ATOM 7048 C C . SER D 3 127 ? 7.925 51.081 59.753 1.00 131.01 127 SER D C 1
ATOM 7049 O O . SER D 3 127 ? 6.708 51.179 59.932 1.00 134.54 127 SER D O 1
ATOM 7052 N N . SER D 3 128 ? 8.660 52.047 59.187 1.00 133.18 128 SER D N 1
ATOM 7053 C CA . SER D 3 128 ? 8.015 53.092 58.398 1.00 136.00 128 SER D CA 1
ATOM 7054 C C . SER D 3 128 ? 7.176 52.472 57.288 1.00 138.00 128 SER D C 1
ATOM 7055 O O . SER D 3 128 ? 6.011 52.836 57.093 1.00 141.29 128 SER D O 1
ATOM 7058 N N . GLU D 3 129 ? 7.746 51.488 56.587 1.00 140.60 129 GLU D N 1
ATOM 7059 C CA . GLU D 3 129 ? 7.084 50.857 55.446 1.00 143.71 129 GLU D CA 1
ATOM 7060 C C . GLU D 3 129 ? 5.868 50.023 55.850 1.00 143.08 129 GLU D C 1
ATOM 7061 O O . GLU D 3 129 ? 4.880 49.984 55.104 1.00 144.82 129 GLU D O 1
ATOM 7067 N N . GLU D 3 130 ? 5.919 49.342 57.004 1.00 134.14 130 GLU D N 1
ATOM 7068 C CA . GLU D 3 130 ? 4.861 48.388 57.331 1.00 132.47 130 GLU D CA 1
ATOM 7069 C C . GLU D 3 130 ? 3.564 49.076 57.734 1.00 137.74 130 GLU D C 1
ATOM 7070 O O . GLU D 3 130 ? 2.481 48.643 57.322 1.00 139.58 130 GLU D O 1
ATOM 7076 N N . LEU D 3 131 ? 3.642 50.136 58.545 1.00 139.81 131 LEU D N 1
ATOM 7077 C CA . LEU D 3 131 ? 2.431 50.893 58.833 1.00 139.92 131 LEU D CA 1
ATOM 7078 C C . LEU D 3 131 ? 1.877 51.508 57.558 1.00 142.66 131 LEU D C 1
ATOM 7079 O O . LEU D 3 131 ? 0.655 51.614 57.396 1.00 146.16 131 LEU D O 1
ATOM 7084 N N . GLN D 3 132 ? 2.764 51.847 56.617 1.00 144.79 132 GLN D N 1
ATOM 7085 C CA . GLN D 3 132 ? 2.369 52.436 55.343 1.00 152.45 132 GLN D CA 1
ATOM 7086 C C . GLN D 3 132 ? 1.501 51.488 54.527 1.00 152.80 132 GLN D C 1
ATOM 7087 O O . GLN D 3 132 ? 0.818 51.929 53.594 1.00 159.01 132 GLN D O 1
ATOM 7093 N N . ALA D 3 133 ? 1.503 50.198 54.869 1.00 147.38 133 ALA D N 1
ATOM 7094 C CA . ALA D 3 133 ? 0.645 49.213 54.225 1.00 148.64 133 ALA D CA 1
ATOM 7095 C C . ALA D 3 133 ? -0.377 48.613 55.188 1.00 145.52 133 ALA D C 1
ATOM 7096 O O . ALA D 3 133 ? -0.872 47.508 54.941 1.00 144.04 133 ALA D O 1
ATOM 7098 N N . ASN D 3 134 ? -0.689 49.309 56.289 1.00 145.96 134 ASN D N 1
ATOM 7099 C CA . ASN D 3 134 ? -1.798 48.940 57.181 1.00 146.99 134 ASN D CA 1
ATOM 7100 C C . ASN D 3 134 ? -1.518 47.614 57.911 1.00 139.54 134 ASN D C 1
ATOM 7101 O O . ASN D 3 134 ? -2.392 46.755 58.052 1.00 141.42 134 ASN D O 1
ATOM 7106 N N . LYS D 3 135 ? -0.279 47.435 58.369 1.00 139.02 135 LYS D N 1
ATOM 7107 C CA . LYS D 3 135 ? 0.086 46.288 59.195 1.00 134.54 135 LYS D CA 1
ATOM 7108 C C . LYS D 3 135 ? 1.247 46.698 60.089 1.00 132.25 135 LYS D C 1
ATOM 7109 O O . LYS D 3 135 ? 2.142 47.425 59.654 1.00 132.57 135 LYS D O 1
ATOM 7115 N N . ALA D 3 136 ? 1.225 46.249 61.341 1.00 129.20 136 ALA D N 1
ATOM 7116 C CA . ALA D 3 136 ? 2.243 46.625 62.319 1.00 123.65 136 ALA D CA 1
ATOM 7117 C C . ALA D 3 136 ? 2.665 45.377 63.075 1.00 120.81 136 ALA D C 1
ATOM 7118 O O . ALA D 3 136 ? 1.850 44.770 63.778 1.00 121.50 136 ALA D O 1
ATOM 7120 N N . THR D 3 137 ? 3.932 44.992 62.932 1.00 117.76 137 THR D N 1
ATOM 7121 C CA . THR D 3 137 ? 4.501 43.879 63.682 1.00 117.67 137 THR D CA 1
ATOM 7122 C C . THR D 3 137 ? 5.658 44.368 64.540 1.00 113.39 137 THR D C 1
ATOM 7123 O O . THR D 3 137 ? 6.432 45.237 64.123 1.00 117.60 137 THR D O 1
ATOM 7127 N N . LEU D 3 138 ? 5.753 43.822 65.747 1.00 106.28 138 LEU D N 1
ATOM 7128 C CA . LEU D 3 138 ? 6.900 44.014 66.621 1.00 103.42 138 LEU D CA 1
ATOM 7129 C C . LEU D 3 138 ? 7.732 42.738 66.583 1.00 98.01 138 LEU D C 1
ATOM 7130 O O . LEU D 3 138 ? 7.191 41.637 66.714 1.00 91.63 138 LEU D O 1
ATOM 7135 N N . VAL D 3 139 ? 9.033 42.884 66.363 1.00 99.81 139 VAL D N 1
ATOM 7136 C CA . VAL D 3 139 ? 9.944 41.757 66.210 1.00 93.16 139 VAL D CA 1
ATOM 7137 C C . VAL D 3 139 ? 10.850 41.746 67.426 1.00 92.89 139 VAL D C 1
ATOM 7138 O O . VAL D 3 139 ? 11.594 42.705 67.667 1.00 95.25 139 VAL D O 1
ATOM 7142 N N . CYS D 3 140 ? 10.770 40.679 68.208 1.00 90.12 140 CYS D N 1
ATOM 7143 C CA . CYS D 3 140 ? 11.534 40.564 69.440 1.00 88.87 140 CYS D CA 1
ATOM 7144 C C . CYS D 3 140 ? 12.569 39.473 69.213 1.00 85.25 140 CYS D C 1
ATOM 7145 O O . CYS D 3 140 ? 12.219 38.312 68.988 1.00 89.01 140 CYS D O 1
ATOM 7148 N N . LEU D 3 141 ? 13.840 39.847 69.245 1.00 83.57 141 LEU D N 1
ATOM 7149 C CA . LEU D 3 141 ? 14.908 38.971 68.796 1.00 87.90 141 LEU D CA 1
ATOM 7150 C C . LEU D 3 141 ? 15.759 38.573 69.989 1.00 87.19 141 LEU D C 1
ATOM 7151 O O . LEU D 3 141 ? 16.391 39.433 70.610 1.00 89.99 141 LEU D O 1
ATOM 7156 N N . ILE D 3 142 ? 15.814 37.271 70.267 1.00 83.54 142 ILE D N 1
ATOM 7157 C CA . ILE D 3 142 ? 16.454 36.716 71.456 1.00 85.33 142 ILE D CA 1
ATOM 7158 C C . ILE D 3 142 ? 17.653 35.894 71.016 1.00 88.51 142 ILE D C 1
ATOM 7159 O O . ILE D 3 142 ? 17.528 35.032 70.137 1.00 92.82 142 ILE D O 1
ATOM 7164 N N . SER D 3 143 ? 18.804 36.127 71.639 1.00 86.68 143 SER D N 1
ATOM 7165 C CA . SER D 3 143 ? 20.018 35.532 71.104 1.00 89.62 143 SER D CA 1
ATOM 7166 C C . SER D 3 143 ? 20.986 35.188 72.228 1.00 88.37 143 SER D C 1
ATOM 7167 O O . SER D 3 143 ? 20.827 35.617 73.372 1.00 90.64 143 SER D O 1
ATOM 7170 N N . ASP D 3 144 ? 21.984 34.377 71.877 1.00 89.81 144 ASP D N 1
ATOM 7171 C CA . ASP D 3 144 ? 23.208 34.188 72.654 1.00 91.94 144 ASP D CA 1
ATOM 7172 C C . ASP D 3 144 ? 22.961 33.545 74.011 1.00 90.74 144 ASP D C 1
ATOM 7173 O O . ASP D 3 144 ? 23.805 33.653 74.909 1.00 89.91 144 ASP D O 1
ATOM 7178 N N . PHE D 3 145 ? 21.835 32.870 74.203 1.00 89.05 145 PHE D N 1
ATOM 7179 C CA . PHE D 3 145 ? 21.546 32.310 75.512 1.00 84.23 145 PHE D CA 1
ATOM 7180 C C . PHE D 3 145 ? 21.770 30.808 75.536 1.00 86.27 145 PHE D C 1
ATOM 7181 O O . PHE D 3 145 ? 21.850 30.139 74.499 1.00 88.59 145 PHE D O 1
ATOM 7189 N N . TYR D 3 146 ? 21.873 30.286 76.762 1.00 83.42 146 TYR D N 1
ATOM 7190 C CA . TYR D 3 146 ? 22.103 28.879 77.038 1.00 83.83 146 TYR D CA 1
ATOM 7191 C C . TYR D 3 146 ? 21.672 28.624 78.471 1.00 80.92 146 TYR D C 1
ATOM 7192 O O . TYR D 3 146 ? 22.031 29.419 79.349 1.00 83.93 146 TYR D O 1
ATOM 7201 N N . PRO D 3 147 ? 20.923 27.538 78.760 1.00 80.25 147 PRO D N 1
ATOM 7202 C CA . PRO D 3 147 ? 20.419 26.542 77.797 1.00 79.33 147 PRO D CA 1
ATOM 7203 C C . PRO D 3 147 ? 19.311 27.070 76.900 1.00 76.78 147 PRO D C 1
ATOM 7204 O O . PRO D 3 147 ? 18.949 28.236 76.954 1.00 79.20 147 PRO D O 1
ATOM 7208 N N . GLY D 3 148 ? 18.793 26.205 76.045 1.00 79.88 148 GLY D N 1
ATOM 7209 C CA . GLY D 3 148 ? 17.890 26.660 75.011 1.00 82.53 148 GLY D CA 1
ATOM 7210 C C . GLY D 3 148 ? 16.420 26.598 75.359 1.00 78.08 148 GLY D C 1
ATOM 7211 O O . GLY D 3 148 ? 15.632 26.032 74.599 1.00 79.69 148 GLY D O 1
ATOM 7212 N N . ALA D 3 149 ? 16.039 27.157 76.502 1.00 75.41 149 ALA D N 1
ATOM 7213 C CA . ALA D 3 149 ? 14.638 27.349 76.851 1.00 74.92 149 ALA D CA 1
ATOM 7214 C C . ALA D 3 149 ? 14.448 28.798 77.283 1.00 74.70 149 ALA D C 1
ATOM 7215 O O . ALA D 3 149 ? 15.198 29.300 78.125 1.00 75.14 149 ALA D O 1
ATOM 7217 N N . VAL D 3 150 ? 13.479 29.477 76.664 1.00 72.92 150 VAL D N 1
ATOM 7218 C CA . VAL D 3 150 ? 13.022 30.794 77.086 1.00 72.02 150 VAL D CA 1
ATOM 7219 C C . VAL D 3 150 ? 11.501 30.777 77.072 1.00 71.58 150 VAL D C 1
ATOM 7220 O O . VAL D 3 150 ? 10.872 29.925 76.444 1.00 70.49 150 VAL D O 1
ATOM 7224 N N . THR D 3 151 ? 10.903 31.723 77.778 1.00 67.91 151 THR D N 1
ATOM 7225 C CA . THR D 3 151 ? 9.505 32.041 77.551 1.00 68.65 151 THR D CA 1
ATOM 7226 C C . THR D 3 151 ? 9.397 33.525 77.227 1.00 71.62 151 THR D C 1
ATOM 7227 O O . THR D 3 151 ? 10.189 34.344 77.708 1.00 67.30 151 THR D O 1
ATOM 7231 N N . VAL D 3 152 ? 8.421 33.872 76.397 1.00 73.03 152 VAL D N 1
ATOM 7232 C CA . VAL D 3 152 ? 8.233 35.255 75.984 1.00 77.85 152 VAL D CA 1
ATOM 7233 C C . VAL D 3 152 ? 6.807 35.673 76.300 1.00 77.11 152 VAL D C 1
ATOM 7234 O O . VAL D 3 152 ? 5.862 34.905 76.096 1.00 79.21 152 VAL D O 1
ATOM 7238 N N . ALA D 3 153 ? 6.659 36.884 76.823 1.00 76.42 153 ALA D N 1
ATOM 7239 C CA . ALA D 3 153 ? 5.356 37.434 77.152 1.00 84.76 153 ALA D CA 1
ATOM 7240 C C . ALA D 3 153 ? 5.294 38.891 76.717 1.00 84.42 153 ALA D C 1
ATOM 7241 O O . ALA D 3 153 ? 6.162 39.693 77.081 1.00 82.68 153 ALA D O 1
ATOM 7243 N N . TRP D 3 154 ? 4.267 39.236 75.960 1.00 83.74 154 TRP D N 1
ATOM 7244 C CA . TRP D 3 154 ? 4.090 40.620 75.564 1.00 88.98 154 TRP D CA 1
ATOM 7245 C C . TRP D 3 154 ? 3.127 41.321 76.512 1.00 89.04 154 TRP D C 1
ATOM 7246 O O . TRP D 3 154 ? 2.342 40.690 77.221 1.00 88.57 154 TRP D O 1
ATOM 7257 N N . LYS D 3 155 ? 3.192 42.648 76.517 1.00 92.16 155 LYS D N 1
ATOM 7258 C CA . LYS D 3 155 ? 2.302 43.429 77.363 1.00 99.39 155 LYS D CA 1
ATOM 7259 C C . LYS D 3 155 ? 1.880 44.690 76.635 1.00 101.00 155 LYS D C 1
ATOM 7260 O O . LYS D 3 155 ? 2.717 45.372 76.036 1.00 102.00 155 LYS D O 1
ATOM 7266 N N . ALA D 3 156 ? 0.575 44.969 76.671 1.00 101.05 156 ALA D N 1
ATOM 7267 C CA . ALA D 3 156 ? 0.006 46.200 76.132 1.00 106.67 156 ALA D CA 1
ATOM 7268 C C . ALA D 3 156 ? 0.043 47.217 77.263 1.00 112.63 156 ALA D C 1
ATOM 7269 O O . ALA D 3 156 ? -0.808 47.196 78.159 1.00 112.80 156 ALA D O 1
ATOM 7271 N N . ASP D 3 157 ? 1.039 48.108 77.220 1.00 112.30 157 ASP D N 1
ATOM 7272 C CA . ASP D 3 157 ? 1.382 48.969 78.346 1.00 112.47 157 ASP D CA 1
ATOM 7273 C C . ASP D 3 157 ? 1.753 48.091 79.538 1.00 113.96 157 ASP D C 1
ATOM 7274 O O . ASP D 3 157 ? 2.882 47.586 79.625 1.00 105.84 157 ASP D O 1
ATOM 7279 N N . SER D 3 158 ? 0.793 47.886 80.446 1.00 112.75 158 SER D N 1
ATOM 7280 C CA . SER D 3 158 ? 0.945 46.969 81.568 1.00 108.13 158 SER D CA 1
ATOM 7281 C C . SER D 3 158 ? 0.201 45.652 81.388 1.00 107.82 158 SER D C 1
ATOM 7282 O O . SER D 3 158 ? 0.658 44.627 81.899 1.00 107.30 158 SER D O 1
ATOM 7285 N N . SER D 3 159 ? -0.931 45.654 80.679 1.00 110.98 159 SER D N 1
ATOM 7286 C CA . SER D 3 159 ? -1.758 44.456 80.582 1.00 108.05 159 SER D CA 1
ATOM 7287 C C . SER D 3 159 ? -1.113 43.437 79.641 1.00 103.07 159 SER D C 1
ATOM 7288 O O . SER D 3 159 ? -0.610 43.804 78.576 1.00 101.86 159 SER D O 1
ATOM 7291 N N . PRO D 3 160 ? -1.091 42.157 80.021 1.00 103.17 160 PRO D N 1
ATOM 7292 C CA . PRO D 3 160 ? -0.500 41.136 79.146 1.00 99.07 160 PRO D CA 1
ATOM 7293 C C . PRO D 3 160 ? -1.319 40.911 77.883 1.00 99.24 160 PRO D C 1
ATOM 7294 O O . PRO D 3 160 ? -2.549 40.823 77.922 1.00 100.29 160 PRO D O 1
ATOM 7298 N N . VAL D 3 161 ? -0.615 40.797 76.757 1.00 98.44 161 VAL D N 1
ATOM 7299 C CA . VAL D 3 161 ? -1.215 40.450 75.472 1.00 95.77 161 VAL D CA 1
ATOM 7300 C C . VAL D 3 161 ? -0.981 38.969 75.219 1.00 97.68 161 VAL D C 1
ATOM 7301 O O . VAL D 3 161 ? 0.160 38.491 75.279 1.00 95.62 161 VAL D O 1
ATOM 7305 N N . LYS D 3 162 ? -2.056 38.238 74.944 1.00 98.91 162 LYS D N 1
ATOM 7306 C CA . LYS D 3 162 ? -1.923 36.898 74.389 1.00 98.33 162 LYS D CA 1
ATOM 7307 C C . LYS D 3 162 ? -2.187 36.876 72.892 1.00 99.44 162 LYS D C 1
ATOM 7308 O O . LYS D 3 162 ? -1.508 36.150 72.153 1.00 95.06 162 LYS D O 1
ATOM 7314 N N . ALA D 3 163 ? -3.135 37.689 72.429 1.00 94.83 163 ALA D N 1
ATOM 7315 C CA . ALA D 3 163 ? -3.498 37.697 71.022 1.00 97.80 163 ALA D CA 1
ATOM 7316 C C . ALA D 3 163 ? -2.369 38.266 70.169 1.00 101.53 163 ALA D C 1
ATOM 7317 O O . ALA D 3 163 ? -1.656 39.190 70.582 1.00 99.07 163 ALA D O 1
ATOM 7319 N N . GLY D 3 164 ? -2.215 37.701 68.967 1.00 98.26 164 GLY D N 1
ATOM 7320 C CA . GLY D 3 164 ? -1.265 38.189 67.990 1.00 96.36 164 GLY D CA 1
ATOM 7321 C C . GLY D 3 164 ? 0.174 37.813 68.246 1.00 98.13 164 GLY D C 1
ATOM 7322 O O . GLY D 3 164 ? 1.063 38.327 67.553 1.00 97.63 164 GLY D O 1
ATOM 7323 N N . VAL D 3 165 ? 0.435 36.940 69.217 1.00 92.02 165 VAL D N 1
ATOM 7324 C CA . VAL D 3 165 ? 1.787 36.508 69.535 1.00 91.22 165 VAL D CA 1
ATOM 7325 C C . VAL D 3 165 ? 2.084 35.225 68.781 1.00 89.91 165 VAL D C 1
ATOM 7326 O O . VAL D 3 165 ? 1.262 34.303 68.755 1.00 90.79 165 VAL D O 1
ATOM 7330 N N . GLU D 3 166 ? 3.247 35.179 68.145 1.00 87.61 166 GLU D N 1
ATOM 7331 C CA . GLU D 3 166 ? 3.808 33.958 67.591 1.00 87.53 166 GLU D CA 1
ATOM 7332 C C . GLU D 3 166 ? 5.268 33.902 68.015 1.00 85.45 166 GLU D C 1
ATOM 7333 O O . GLU D 3 166 ? 6.016 34.863 67.802 1.00 84.92 166 GLU D O 1
ATOM 7339 N N . THR D 3 167 ? 5.673 32.800 68.635 1.00 79.00 167 THR D N 1
ATOM 7340 C CA . THR D 3 167 ? 7.032 32.665 69.137 1.00 79.50 167 THR D CA 1
ATOM 7341 C C . THR D 3 167 ? 7.651 31.401 68.563 1.00 84.76 167 THR D C 1
ATOM 7342 O O . THR D 3 167 ? 7.034 30.330 68.588 1.00 83.48 167 THR D O 1
ATOM 7346 N N . THR D 3 168 ? 8.862 31.535 68.037 1.00 84.03 168 THR D N 1
ATOM 7347 C CA . THR D 3 168 ? 9.583 30.430 67.439 1.00 79.88 168 THR D CA 1
ATOM 7348 C C . THR D 3 168 ? 10.106 29.497 68.529 1.00 82.03 168 THR D C 1
ATOM 7349 O O . THR D 3 168 ? 10.061 29.803 69.722 1.00 79.25 168 THR D O 1
ATOM 7353 N N . THR D 3 169 ? 10.582 28.343 68.112 1.00 79.69 169 THR D N 1
ATOM 7354 C CA . THR D 3 169 ? 11.266 27.450 69.034 1.00 83.44 169 THR D CA 1
ATOM 7355 C C . THR D 3 169 ? 12.751 27.801 69.118 1.00 82.35 169 THR D C 1
ATOM 7356 O O . THR D 3 169 ? 13.313 28.363 68.178 1.00 87.03 169 THR D O 1
ATOM 7360 N N . PRO D 3 170 ? 13.430 27.481 70.218 1.00 81.14 170 PRO D N 1
ATOM 7361 C CA . PRO D 3 170 ? 14.879 27.740 70.286 1.00 85.37 170 PRO D CA 1
ATOM 7362 C C . PRO D 3 170 ? 15.651 26.843 69.323 1.00 85.07 170 PRO D C 1
ATOM 7363 O O . PRO D 3 170 ? 15.455 25.625 69.297 1.00 81.86 170 PRO D O 1
ATOM 7367 N N . SER D 3 171 ? 16.543 27.459 68.542 1.00 87.37 171 SER D N 1
ATOM 7368 C CA . SER D 3 171 ? 17.392 26.771 67.575 1.00 90.72 171 SER D CA 1
ATOM 7369 C C . SER D 3 171 ? 18.854 27.025 67.920 1.00 92.44 171 SER D C 1
ATOM 7370 O O . SER D 3 171 ? 19.201 28.091 68.434 1.00 89.42 171 SER D O 1
ATOM 7373 N N . LYS D 3 172 ? 19.713 26.043 67.634 1.00 97.08 172 LYS D N 1
ATOM 7374 C CA . LYS D 3 172 ? 21.125 26.202 67.956 1.00 97.03 172 LYS D CA 1
ATOM 7375 C C . LYS D 3 172 ? 21.775 27.227 67.029 1.00 102.69 172 LYS D C 1
ATOM 7376 O O . LYS D 3 172 ? 21.258 27.554 65.954 1.00 100.09 172 LYS D O 1
ATOM 7382 N N . GLN D 3 173 ? 22.926 27.734 67.466 1.00 107.35 173 GLN D N 1
ATOM 7383 C CA . GLN D 3 173 ? 23.481 29.009 67.029 1.00 105.64 173 GLN D CA 1
ATOM 7384 C C . GLN D 3 173 ? 24.804 28.833 66.296 1.00 112.83 173 GLN D C 1
ATOM 7385 O O . GLN D 3 173 ? 25.280 27.718 66.033 1.00 112.50 173 GLN D O 1
ATOM 7391 N N . SER D 3 174 ? 25.379 29.995 65.972 1.00 118.22 174 SER D N 1
ATOM 7392 C CA . SER D 3 174 ? 26.767 30.182 65.565 1.00 116.85 174 SER D CA 1
ATOM 7393 C C . SER D 3 174 ? 27.729 29.422 66.470 1.00 116.26 174 SER D C 1
ATOM 7394 O O . SER D 3 174 ? 28.691 28.812 65.988 1.00 114.80 174 SER D O 1
ATOM 7397 N N . ASN D 3 175 ? 27.446 29.440 67.780 1.00 112.97 175 ASN D N 1
ATOM 7398 C CA . ASN D 3 175 ? 28.391 29.159 68.859 1.00 110.03 175 ASN D CA 1
ATOM 7399 C C . ASN D 3 175 ? 27.798 28.208 69.888 1.00 110.96 175 ASN D C 1
ATOM 7400 O O . ASN D 3 175 ? 28.000 28.373 71.097 1.00 109.88 175 ASN D O 1
ATOM 7405 N N . ASN D 3 176 ? 27.018 27.222 69.435 1.00 110.19 176 ASN D N 1
ATOM 7406 C CA . ASN D 3 176 ? 26.413 26.221 70.313 1.00 105.84 176 ASN D CA 1
ATOM 7407 C C . ASN D 3 176 ? 25.567 26.830 71.430 1.00 103.68 176 ASN D C 1
ATOM 7408 O O . ASN D 3 176 ? 25.167 26.110 72.353 1.00 100.67 176 ASN D O 1
ATOM 7413 N N . LYS D 3 177 ? 25.293 28.141 71.366 1.00 103.51 177 LYS D N 1
ATOM 7414 C CA . LYS D 3 177 ? 24.280 28.763 72.213 1.00 100.03 177 LYS D CA 1
ATOM 7415 C C . LYS D 3 177 ? 22.934 28.640 71.497 1.00 95.86 177 LYS D C 1
ATOM 7416 O O . LYS D 3 177 ? 22.809 27.913 70.509 1.00 99.14 177 LYS D O 1
ATOM 7422 N N . TYR D 3 178 ? 21.905 29.350 71.964 1.00 94.74 178 TYR D N 1
ATOM 7423 C CA . TYR D 3 178 ? 20.574 29.207 71.387 1.00 91.61 178 TYR D CA 1
ATOM 7424 C C . TYR D 3 178 ? 19.947 30.567 71.116 1.00 89.23 178 TYR D C 1
ATOM 7425 O O . TYR D 3 178 ? 20.265 31.560 71.776 1.00 88.69 178 TYR D O 1
ATOM 7434 N N . ALA D 3 179 ? 19.055 30.596 70.124 1.00 89.05 179 ALA D N 1
ATOM 7435 C CA . ALA D 3 179 ? 18.300 31.786 69.754 1.00 88.18 179 ALA D CA 1
ATOM 7436 C C . ALA D 3 179 ? 16.833 31.439 69.540 1.00 84.58 179 ALA D C 1
ATOM 7437 O O . ALA D 3 179 ? 16.472 30.289 69.277 1.00 84.83 179 ALA D O 1
ATOM 7439 N N . ALA D 3 180 ? 15.992 32.464 69.657 1.00 83.57 180 ALA D N 1
ATOM 7440 C CA . ALA D 3 180 ? 14.564 32.370 69.395 1.00 80.53 180 ALA D CA 1
ATOM 7441 C C . ALA D 3 180 ? 14.062 33.749 69.004 1.00 85.06 180 ALA D C 1
ATOM 7442 O O . ALA D 3 180 ? 14.721 34.766 69.256 1.00 84.78 180 ALA D O 1
ATOM 7444 N N . SER D 3 181 ? 12.879 33.784 68.396 1.00 82.59 181 SER D N 1
ATOM 7445 C CA . SER D 3 181 ? 12.267 35.046 68.008 1.00 85.57 181 SER D CA 1
ATOM 7446 C C . SER D 3 181 ? 10.783 34.999 68.331 1.00 81.98 181 SER D C 1
ATOM 7447 O O . SER D 3 181 ? 10.138 33.962 68.149 1.00 81.69 181 SER D O 1
ATOM 7450 N N . SER D 3 182 ? 10.251 36.113 68.837 1.00 79.47 182 SER D N 1
ATOM 7451 C CA . SER D 3 182 ? 8.815 36.270 69.035 1.00 83.03 182 SER D CA 1
ATOM 7452 C C . SER D 3 182 ? 8.305 37.445 68.209 1.00 87.22 182 SER D C 1
ATOM 7453 O O . SER D 3 182 ? 8.997 38.460 68.038 1.00 85.01 182 SER D O 1
ATOM 7456 N N . TYR D 3 183 ? 7.091 37.287 67.693 1.00 88.38 183 TYR D N 1
ATOM 7457 C CA . TYR D 3 183 ? 6.430 38.283 66.868 1.00 89.92 183 TYR D CA 1
ATOM 7458 C C . TYR D 3 183 ? 5.083 38.613 67.487 1.00 91.19 183 TYR D C 1
ATOM 7459 O O . TYR D 3 183 ? 4.331 37.708 67.863 1.00 88.77 183 TYR D O 1
ATOM 7468 N N . LEU D 3 184 ? 4.792 39.904 67.607 1.00 94.02 184 LEU D N 1
ATOM 7469 C CA . LEU D 3 184 ? 3.473 40.389 67.975 1.00 94.93 184 LEU D CA 1
ATOM 7470 C C . LEU D 3 184 ? 2.993 41.286 66.850 1.00 101.33 184 LEU D C 1
ATOM 7471 O O . LEU D 3 184 ? 3.734 42.167 66.400 1.00 104.26 184 LEU D O 1
ATOM 7476 N N . SER D 3 185 ? 1.769 41.062 66.389 1.00 102.67 185 SER D N 1
ATOM 7477 C CA . SER D 3 185 ? 1.201 41.904 65.351 1.00 111.63 185 SER D CA 1
ATOM 7478 C C . SER D 3 185 ? -0.148 42.430 65.809 1.00 112.91 185 SER D C 1
ATOM 7479 O O . SER D 3 185 ? -0.857 41.780 66.588 1.00 107.25 185 SER D O 1
ATOM 7482 N N . LEU D 3 186 ? -0.470 43.637 65.348 1.00 112.87 186 LEU D N 1
ATOM 7483 C CA . LEU D 3 186 ? -1.709 44.306 65.710 1.00 120.31 186 LEU D CA 1
ATOM 7484 C C . LEU D 3 186 ? -2.138 45.208 64.567 1.00 122.93 186 LEU D C 1
ATOM 7485 O O . LEU D 3 186 ? -1.551 45.203 63.479 1.00 123.44 186 LEU D O 1
ATOM 7490 N N . THR D 3 187 ? -3.150 45.999 64.840 1.00 124.24 187 THR D N 1
ATOM 7491 C CA . THR D 3 187 ? -3.479 47.121 63.979 1.00 127.84 187 THR D CA 1
ATOM 7492 C C . THR D 3 187 ? -2.550 48.298 64.246 1.00 130.64 187 THR D C 1
ATOM 7493 O O . THR D 3 187 ? -2.032 48.441 65.364 1.00 131.71 187 THR D O 1
ATOM 7497 N N . PRO D 3 188 ? -2.266 49.115 63.211 1.00 129.92 188 PRO D N 1
ATOM 7498 C CA . PRO D 3 188 ? -1.909 50.511 63.449 1.00 133.23 188 PRO D CA 1
ATOM 7499 C C . PRO D 3 188 ? -2.729 51.196 64.536 1.00 135.53 188 PRO D C 1
ATOM 7500 O O . PRO D 3 188 ? -2.142 51.897 65.372 1.00 134.92 188 PRO D O 1
ATOM 7504 N N . GLU D 3 189 ? -4.055 51.005 64.557 1.00 138.91 189 GLU D N 1
ATOM 7505 C CA . GLU D 3 189 ? -4.859 51.548 65.637 1.00 141.79 189 GLU D CA 1
ATOM 7506 C C . GLU D 3 189 ? -4.304 51.120 66.984 1.00 135.70 189 GLU D C 1
ATOM 7507 O O . GLU D 3 189 ? -3.885 51.950 67.790 1.00 136.60 189 GLU D O 1
ATOM 7513 N N . GLN D 3 190 ? -4.289 49.815 67.240 1.00 133.85 190 GLN D N 1
ATOM 7514 C CA . GLN D 3 190 ? -3.824 49.338 68.535 1.00 133.38 190 GLN D CA 1
ATOM 7515 C C . GLN D 3 190 ? -2.359 49.677 68.798 1.00 130.27 190 GLN D C 1
ATOM 7516 O O . GLN D 3 190 ? -1.942 49.699 69.961 1.00 129.92 190 GLN D O 1
ATOM 7522 N N . TRP D 3 191 ? -1.577 49.973 67.760 1.00 129.91 191 TRP D N 1
ATOM 7523 C CA . TRP D 3 191 ? -0.150 50.203 67.958 1.00 125.97 191 TRP D CA 1
ATOM 7524 C C . TRP D 3 191 ? 0.118 51.563 68.587 1.00 128.04 191 TRP D C 1
ATOM 7525 O O . TRP D 3 191 ? 0.927 51.675 69.515 1.00 124.92 191 TRP D O 1
ATOM 7536 N N . LYS D 3 192 ? -0.540 52.614 68.087 1.00 132.55 192 LYS D N 1
ATOM 7537 C CA . LYS D 3 192 ? -0.351 53.966 68.608 1.00 135.12 192 LYS D CA 1
ATOM 7538 C C . LYS D 3 192 ? -1.414 54.381 69.621 1.00 137.48 192 LYS D C 1
ATOM 7539 O O . LYS D 3 192 ? -1.267 55.436 70.252 1.00 141.70 192 LYS D O 1
ATOM 7545 N N . SER D 3 193 ? -2.480 53.591 69.779 1.00 139.66 193 SER D N 1
ATOM 7546 C CA . SER D 3 193 ? -3.462 53.858 70.827 1.00 140.82 193 SER D CA 1
ATOM 7547 C C . SER D 3 193 ? -2.912 53.496 72.199 1.00 136.41 193 SER D C 1
ATOM 7548 O O . SER D 3 193 ? -3.122 54.225 73.173 1.00 140.52 193 SER D O 1
ATOM 7551 N N . HIS D 3 194 ? -2.220 52.373 72.300 1.00 131.28 194 HIS D N 1
ATOM 7552 C CA . HIS D 3 194 ? -1.546 52.069 73.548 1.00 132.25 194 HIS D CA 1
ATOM 7553 C C . HIS D 3 194 ? -0.306 52.947 73.690 1.00 130.05 194 HIS D C 1
ATOM 7554 O O . HIS D 3 194 ? 0.222 53.489 72.713 1.00 129.04 194 HIS D O 1
ATOM 7561 N N . ARG D 3 195 ? 0.135 53.119 74.937 1.00 127.75 195 ARG D N 1
ATOM 7562 C CA . ARG D 3 195 ? 1.260 54.012 75.190 1.00 125.09 195 ARG D CA 1
ATOM 7563 C C . ARG D 3 195 ? 2.578 53.388 74.746 1.00 121.57 195 ARG D C 1
ATOM 7564 O O . ARG D 3 195 ? 3.437 54.086 74.195 1.00 120.26 195 ARG D O 1
ATOM 7572 N N . SER D 3 196 ? 2.756 52.082 74.965 1.00 120.22 196 SER D N 1
ATOM 7573 C CA . SER D 3 196 ? 3.967 51.384 74.541 1.00 110.77 196 SER D CA 1
ATOM 7574 C C . SER D 3 196 ? 3.781 49.887 74.743 1.00 108.81 196 SER D C 1
ATOM 7575 O O . SER D 3 196 ? 2.920 49.453 75.513 1.00 114.20 196 SER D O 1
ATOM 7578 N N . TYR D 3 197 ? 4.606 49.104 74.045 1.00 102.99 197 TYR D N 1
ATOM 7579 C CA . TYR D 3 197 ? 4.580 47.646 74.092 1.00 101.54 197 TYR D CA 1
ATOM 7580 C C . TYR D 3 197 ? 5.931 47.112 74.563 1.00 96.37 197 TYR D C 1
ATOM 7581 O O . TYR D 3 197 ? 6.964 47.781 74.433 1.00 94.38 197 TYR D O 1
ATOM 7590 N N . SER D 3 198 ? 5.910 45.898 75.133 1.00 92.68 198 SER D N 1
ATOM 7591 C CA . SER D 3 198 ? 7.115 45.229 75.610 1.00 85.21 198 SER D CA 1
ATOM 7592 C C . SER D 3 198 ? 7.004 43.725 75.396 1.00 82.99 198 SER D C 1
ATOM 7593 O O . SER D 3 198 ? 5.952 43.127 75.643 1.00 86.81 198 SER D O 1
ATOM 7596 N N . CYS D 3 199 ? 8.083 43.125 74.896 1.00 85.56 199 CYS D N 1
ATOM 7597 C CA . CYS D 3 199 ? 8.305 41.689 74.998 1.00 88.34 199 CYS D CA 1
ATOM 7598 C C . CYS D 3 199 ? 9.276 41.520 76.162 1.00 83.29 199 CYS D C 1
ATOM 7599 O O . CYS D 3 199 ? 10.256 42.268 76.262 1.00 84.21 199 CYS D O 1
ATOM 7602 N N . GLN D 3 200 ? 8.981 40.604 77.076 1.00 81.88 200 GLN D N 1
ATOM 7603 C CA . GLN D 3 200 ? 9.901 40.317 78.170 1.00 80.95 200 GLN D CA 1
ATOM 7604 C C . GLN D 3 200 ? 10.282 38.846 78.114 1.00 80.69 200 GLN D C 1
ATOM 7605 O O . GLN D 3 200 ? 9.423 37.970 77.949 1.00 76.60 200 GLN D O 1
ATOM 7611 N N . VAL D 3 201 ? 11.579 38.584 78.204 1.00 79.44 201 VAL D N 1
ATOM 7612 C CA . VAL D 3 201 ? 12.124 37.256 77.983 1.00 77.23 201 VAL D CA 1
ATOM 7613 C C . VAL D 3 201 ? 12.560 36.712 79.326 1.00 78.15 201 VAL D C 1
ATOM 7614 O O . VAL D 3 201 ? 13.336 37.363 80.039 1.00 82.22 201 VAL D O 1
ATOM 7618 N N . THR D 3 202 ? 12.038 35.540 79.681 1.00 77.10 202 THR D N 1
ATOM 7619 C CA . THR D 3 202 ? 12.383 34.858 80.921 1.00 75.02 202 THR D CA 1
ATOM 7620 C C . THR D 3 202 ? 13.261 33.658 80.606 1.00 74.65 202 THR D C 1
ATOM 7621 O O . THR D 3 202 ? 12.918 32.826 79.756 1.00 71.76 202 THR D O 1
ATOM 7625 N N . HIS D 3 203 ? 14.394 33.585 81.291 1.00 76.41 203 HIS D N 1
ATOM 7626 C CA . HIS D 3 203 ? 15.400 32.569 81.034 1.00 76.05 203 HIS D CA 1
ATOM 7627 C C . HIS D 3 203 ? 16.022 32.200 82.367 1.00 76.16 203 HIS D C 1
ATOM 7628 O O . HIS D 3 203 ? 16.630 33.048 83.025 1.00 76.84 203 HIS D O 1
ATOM 7635 N N . GLU D 3 204 ? 15.870 30.940 82.756 1.00 78.54 204 GLU D N 1
ATOM 7636 C CA . GLU D 3 204 ? 16.455 30.438 83.987 1.00 80.06 204 GLU D CA 1
ATOM 7637 C C . GLU D 3 204 ? 16.104 31.347 85.167 1.00 78.08 204 GLU D C 1
ATOM 7638 O O . GLU D 3 204 ? 16.962 31.764 85.951 1.00 79.39 204 GLU D O 1
ATOM 7644 N N . GLY D 3 205 ? 14.816 31.672 85.268 1.00 75.57 205 GLY D N 1
ATOM 7645 C CA . GLY D 3 205 ? 14.308 32.457 86.373 1.00 77.40 205 GLY D CA 1
ATOM 7646 C C . GLY D 3 205 ? 14.642 33.930 86.343 1.00 76.35 205 GLY D C 1
ATOM 7647 O O . GLY D 3 205 ? 14.482 34.600 87.364 1.00 82.83 205 GLY D O 1
ATOM 7648 N N . SER D 3 206 ? 15.105 34.462 85.222 1.00 79.34 206 SER D N 1
ATOM 7649 C CA . SER D 3 206 ? 15.440 35.876 85.134 1.00 80.34 206 SER D CA 1
ATOM 7650 C C . SER D 3 206 ? 14.755 36.485 83.924 1.00 77.64 206 SER D C 1
ATOM 7651 O O . SER D 3 206 ? 14.681 35.863 82.861 1.00 78.58 206 SER D O 1
ATOM 7654 N N . THR D 3 207 ? 14.246 37.697 84.101 1.00 79.12 207 THR D N 1
ATOM 7655 C CA . THR D 3 207 ? 13.556 38.432 83.053 1.00 81.55 207 THR D CA 1
ATOM 7656 C C . THR D 3 207 ? 14.466 39.520 82.503 1.00 81.98 207 THR D C 1
ATOM 7657 O O . THR D 3 207 ? 15.152 40.218 83.257 1.00 83.08 207 THR D O 1
ATOM 7661 N N . VAL D 3 208 ? 14.483 39.636 81.183 1.00 81.27 208 VAL D N 1
ATOM 7662 C CA . VAL D 3 208 ? 14.989 40.821 80.513 1.00 82.75 208 VAL D CA 1
ATOM 7663 C C . VAL D 3 208 ? 13.859 41.377 79.662 1.00 82.72 208 VAL D C 1
ATOM 7664 O O . VAL D 3 208 ? 13.229 40.637 78.892 1.00 76.41 208 VAL D O 1
ATOM 7668 N N . GLU D 3 209 ? 13.594 42.672 79.825 1.00 84.50 209 GLU D N 1
ATOM 7669 C CA . GLU D 3 209 ? 12.558 43.386 79.096 1.00 87.00 209 GLU D CA 1
ATOM 7670 C C . GLU D 3 209 ? 13.177 44.388 78.137 1.00 90.19 209 GLU D C 1
ATOM 7671 O O . GLU D 3 209 ? 14.157 45.065 78.473 1.00 90.47 209 GLU D O 1
ATOM 7677 N N . LYS D 3 210 ? 12.587 44.474 76.951 1.00 84.12 210 LYS D N 1
ATOM 7678 C CA . LYS D 3 210 ? 12.831 45.558 76.025 1.00 86.34 210 LYS D CA 1
ATOM 7679 C C . LYS D 3 210 ? 11.496 46.169 75.636 1.00 90.62 210 LYS D C 1
ATOM 7680 O O . LYS D 3 210 ? 10.478 45.478 75.534 1.00 88.66 210 LYS D O 1
ATOM 7686 N N . THR D 3 211 ? 11.525 47.485 75.453 1.00 91.35 211 THR D N 1
ATOM 7687 C CA . THR D 3 211 ? 10.359 48.336 75.288 1.00 91.90 211 THR D CA 1
ATOM 7688 C C . THR D 3 211 ? 10.506 49.175 74.028 1.00 93.45 211 THR D C 1
ATOM 7689 O O . THR D 3 211 ? 11.591 49.694 73.752 1.00 95.61 211 THR D O 1
ATOM 7693 N N . VAL D 3 212 ? 9.417 49.302 73.260 1.00 96.85 212 VAL D N 1
ATOM 7694 C CA . VAL D 3 212 ? 9.335 50.266 72.166 1.00 101.39 212 VAL D CA 1
ATOM 7695 C C . VAL D 3 212 ? 7.983 50.972 72.223 1.00 103.51 212 VAL D C 1
ATOM 7696 O O . VAL D 3 212 ? 7.006 50.463 72.777 1.00 105.60 212 VAL D O 1
ATOM 7700 N N . ALA D 3 213 ? 7.932 52.163 71.637 1.00 109.75 213 ALA D N 1
ATOM 7701 C CA . ALA D 3 213 ? 6.728 52.975 71.727 1.00 112.17 213 ALA D CA 1
ATOM 7702 C C . ALA D 3 213 ? 6.556 53.750 70.436 1.00 118.07 213 ALA D C 1
ATOM 7703 O O . ALA D 3 213 ? 7.544 54.008 69.740 1.00 118.37 213 ALA D O 1
ATOM 7705 N N . PRO D 3 214 ? 5.317 54.131 70.081 1.00 122.73 214 PRO D N 1
ATOM 7706 C CA . PRO D 3 214 ? 5.065 55.063 68.977 1.00 126.35 214 PRO D CA 1
ATOM 7707 C C . PRO D 3 214 ? 5.812 56.384 69.152 1.00 131.55 214 PRO D C 1
ATOM 7708 O O . PRO D 3 214 ? 6.079 57.049 68.152 1.00 136.30 214 PRO D O 1
ATOM 7712 N N . GLN E 2 1 ? 8.350 -29.225 23.829 1.00 114.18 1 GLN E N 1
ATOM 7713 C CA . GLN E 2 1 ? 9.150 -29.831 24.888 1.00 110.08 1 GLN E CA 1
ATOM 7714 C C . GLN E 2 1 ? 10.620 -29.932 24.483 1.00 106.58 1 GLN E C 1
ATOM 7715 O O . GLN E 2 1 ? 11.154 -29.005 23.884 1.00 110.55 1 GLN E O 1
ATOM 7721 N N . VAL E 2 2 ? 11.269 -31.046 24.819 1.00 94.20 2 VAL E N 1
ATOM 7722 C CA . VAL E 2 2 ? 12.674 -31.249 24.467 1.00 88.25 2 VAL E CA 1
ATOM 7723 C C . VAL E 2 2 ? 12.786 -31.429 22.960 1.00 89.35 2 VAL E C 1
ATOM 7724 O O . VAL E 2 2 ? 12.227 -32.375 22.398 1.00 91.87 2 VAL E O 1
ATOM 7728 N N . GLN E 2 3 ? 13.507 -30.524 22.295 1.00 87.86 3 GLN E N 1
ATOM 7729 C CA . GLN E 2 3 ? 13.594 -30.554 20.839 1.00 89.32 3 GLN E CA 1
ATOM 7730 C C . GLN E 2 3 ? 14.962 -30.063 20.370 1.00 85.97 3 GLN E C 1
ATOM 7731 O O . GLN E 2 3 ? 15.570 -29.180 20.985 1.00 85.47 3 GLN E O 1
ATOM 7737 N N . LEU E 2 4 ? 15.432 -30.649 19.265 1.00 80.14 4 LEU E N 1
ATOM 7738 C CA . LEU E 2 4 ? 16.650 -30.217 18.580 1.00 84.43 4 LEU E CA 1
ATOM 7739 C C . LEU E 2 4 ? 16.379 -30.143 17.083 1.00 81.59 4 LEU E C 1
ATOM 7740 O O . LEU E 2 4 ? 16.131 -31.168 16.445 1.00 82.67 4 LEU E O 1
ATOM 7745 N N . VAL E 2 5 ? 16.437 -28.941 16.525 1.00 84.13 5 VAL E N 1
ATOM 7746 C CA . VAL E 2 5 ? 16.190 -28.710 15.110 1.00 87.08 5 VAL E CA 1
ATOM 7747 C C . VAL E 2 5 ? 17.498 -28.274 14.473 1.00 88.54 5 VAL E C 1
ATOM 7748 O O . VAL E 2 5 ? 18.148 -27.334 14.948 1.00 88.14 5 VAL E O 1
ATOM 7752 N N . GLU E 2 6 ? 17.883 -28.950 13.401 1.00 85.91 6 GLU E N 1
ATOM 7753 C CA . GLU E 2 6 ? 19.137 -28.671 12.729 1.00 88.19 6 GLU E CA 1
ATOM 7754 C C . GLU E 2 6 ? 18.884 -27.976 11.398 1.00 91.20 6 GLU E C 1
ATOM 7755 O O . GLU E 2 6 ? 17.782 -28.021 10.843 1.00 92.85 6 GLU E O 1
ATOM 7761 N N . SER E 2 7 ? 19.926 -27.309 10.908 1.00 91.57 7 SER E N 1
ATOM 7762 C CA . SER E 2 7 ? 19.860 -26.536 9.680 1.00 93.90 7 SER E CA 1
ATOM 7763 C C . SER E 2 7 ? 21.239 -26.539 9.033 1.00 92.88 7 SER E C 1
ATOM 7764 O O . SER E 2 7 ? 22.219 -27.020 9.609 1.00 91.12 7 SER E O 1
ATOM 7767 N N . GLY E 2 8 ? 21.307 -25.994 7.822 1.00 94.52 8 GLY E N 1
ATOM 7768 C CA . GLY E 2 8 ? 22.576 -25.815 7.149 1.00 94.56 8 GLY E CA 1
ATOM 7769 C C . GLY E 2 8 ? 23.093 -27.018 6.389 1.00 99.61 8 GLY E C 1
ATOM 7770 O O . GLY E 2 8 ? 24.179 -26.931 5.797 1.00 102.43 8 GLY E O 1
ATOM 7771 N N . GLY E 2 9 ? 22.364 -28.135 6.380 1.00 94.25 9 GLY E N 1
ATOM 7772 C CA . GLY E 2 9 ? 22.713 -29.225 5.491 1.00 90.74 9 GLY E CA 1
ATOM 7773 C C . GLY E 2 9 ? 22.517 -28.839 4.035 1.00 94.43 9 GLY E C 1
ATOM 7774 O O . GLY E 2 9 ? 21.625 -28.068 3.682 1.00 99.45 9 GLY E O 1
ATOM 7775 N N . GLY E 2 10 ? 23.369 -29.380 3.175 1.00 91.74 10 GLY E N 1
ATOM 7776 C CA . GLY E 2 10 ? 23.306 -29.019 1.773 1.00 93.78 10 GLY E CA 1
ATOM 7777 C C . GLY E 2 10 ? 24.311 -29.806 0.959 1.00 95.01 10 GLY E C 1
ATOM 7778 O O . GLY E 2 10 ? 24.872 -30.802 1.414 1.00 94.23 10 GLY E O 1
ATOM 7779 N N . VAL E 2 11 ? 24.512 -29.348 -0.271 1.00 95.04 11 VAL E N 1
ATOM 7780 C CA . VAL E 2 11 ? 25.460 -29.943 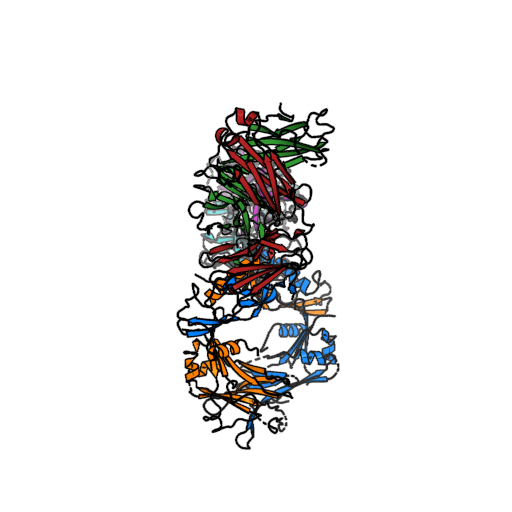-1.203 1.00 99.00 11 VAL E CA 1
ATOM 7781 C C . VAL E 2 11 ? 26.660 -29.017 -1.324 1.00 103.45 11 VAL E C 1
ATOM 7782 O O . VAL E 2 11 ? 26.508 -27.805 -1.529 1.00 105.07 11 VAL E O 1
ATOM 7786 N N . VAL E 2 12 ? 27.852 -29.586 -1.208 1.00 102.83 12 VAL E N 1
ATOM 7787 C CA . VAL E 2 12 ? 29.066 -28.789 -1.156 1.00 109.04 12 VAL E CA 1
ATOM 7788 C C . VAL E 2 12 ? 30.112 -29.427 -2.053 1.00 109.84 12 VAL E C 1
ATOM 7789 O O . VAL E 2 12 ? 30.321 -30.644 -2.007 1.00 107.67 12 VAL E O 1
ATOM 7793 N N . GLN E 2 13 ? 30.755 -28.607 -2.875 1.00 117.17 13 GLN E N 1
ATOM 7794 C CA . GLN E 2 13 ? 31.926 -28.987 -3.647 1.00 119.01 13 GLN E CA 1
ATOM 7795 C C . GLN E 2 13 ? 32.940 -29.651 -2.718 1.00 118.08 13 GLN E C 1
ATOM 7796 O O . GLN E 2 13 ? 33.016 -29.290 -1.540 1.00 116.65 13 GLN E O 1
ATOM 7802 N N . PRO E 2 14 ? 33.760 -30.586 -3.205 1.00 119.31 14 PRO E N 1
ATOM 7803 C CA . PRO E 2 14 ? 34.479 -31.465 -2.264 1.00 117.37 14 PRO E CA 1
ATOM 7804 C C . PRO E 2 14 ? 35.366 -30.727 -1.267 1.00 119.60 14 PRO E C 1
ATOM 7805 O O . PRO E 2 14 ? 35.230 -30.944 -0.061 1.00 119.52 14 PRO E O 1
ATOM 7809 N N . GLY E 2 15 ? 36.233 -29.826 -1.714 1.00 125.40 15 GLY E N 1
ATOM 7810 C CA . GLY E 2 15 ? 37.135 -29.217 -0.758 1.00 127.90 15 GLY E CA 1
ATOM 7811 C C . GLY E 2 15 ? 36.580 -28.095 0.095 1.00 127.29 15 GLY E C 1
ATOM 7812 O O . GLY E 2 15 ? 37.340 -27.478 0.848 1.00 130.10 15 GLY E O 1
ATOM 7813 N N . ARG E 2 16 ? 35.283 -27.807 0.024 1.00 125.83 16 ARG E N 1
ATOM 7814 C CA . ARG E 2 16 ? 34.747 -26.625 0.685 1.00 124.47 16 ARG E CA 1
ATOM 7815 C C . ARG E 2 16 ? 34.310 -26.974 2.101 1.00 119.87 16 ARG E C 1
ATOM 7816 O O . ARG E 2 16 ? 34.624 -28.048 2.627 1.00 120.45 16 ARG E O 1
ATOM 7824 N N . SER E 2 17 ? 33.579 -26.058 2.740 1.00 122.24 17 SER E N 1
ATOM 7825 C CA . SER E 2 17 ? 33.176 -26.227 4.130 1.00 119.19 17 SER E CA 1
ATOM 7826 C C . SER E 2 17 ? 31.793 -25.644 4.380 1.00 113.01 17 SER E C 1
ATOM 7827 O O . SER E 2 17 ? 31.476 -24.550 3.909 1.00 124.08 17 SER E O 1
ATOM 7830 N N . LEU E 2 18 ? 30.981 -26.381 5.126 1.00 111.97 18 LEU E N 1
ATOM 7831 C CA . LEU E 2 18 ? 29.721 -25.899 5.675 1.00 112.13 18 LEU E CA 1
ATOM 7832 C C . LEU E 2 18 ? 29.848 -25.736 7.178 1.00 108.10 18 LEU E C 1
ATOM 7833 O O . LEU E 2 18 ? 30.782 -26.239 7.808 1.00 107.75 18 LEU E O 1
ATOM 7838 N N . ARG E 2 19 ? 28.853 -25.069 7.758 1.00 105.99 19 ARG E N 1
ATOM 7839 C CA . ARG E 2 19 ? 28.662 -25.074 9.203 1.00 105.46 19 ARG E CA 1
ATOM 7840 C C . ARG E 2 19 ? 27.217 -25.437 9.512 1.00 102.68 19 ARG E C 1
ATOM 7841 O O . ARG E 2 19 ? 26.296 -24.668 9.215 1.00 101.18 19 ARG E O 1
ATOM 7849 N N . LEU E 2 20 ? 27.024 -26.600 10.120 1.00 98.64 20 LEU E N 1
ATOM 7850 C CA . LEU E 2 20 ? 25.703 -26.995 10.575 1.00 97.29 20 LEU E CA 1
ATOM 7851 C C . LEU E 2 20 ? 25.360 -26.295 11.880 1.00 100.58 20 LEU E C 1
ATOM 7852 O O . LEU E 2 20 ? 26.242 -25.910 12.659 1.00 100.09 20 LEU E O 1
ATOM 7857 N N . SER E 2 21 ? 24.059 -26.132 12.110 1.00 100.28 21 SER E N 1
ATOM 7858 C CA . SER E 2 21 ? 23.529 -25.539 13.326 1.00 97.28 21 SER E CA 1
ATOM 7859 C C . SER E 2 21 ? 22.587 -26.539 13.972 1.00 90.84 21 SER E C 1
ATOM 7860 O O . SER E 2 21 ? 22.027 -27.406 13.304 1.00 95.84 21 SER E O 1
ATOM 7863 N N . CYS E 2 22 ? 22.417 -26.420 15.283 1.00 90.94 22 CYS E N 1
ATOM 7864 C CA . CYS E 2 22 ? 21.479 -27.276 16.006 1.00 87.43 22 CYS E CA 1
ATOM 7865 C C . CYS E 2 22 ? 20.864 -26.431 17.117 1.00 90.07 22 CYS E C 1
ATOM 7866 O O . CYS E 2 22 ? 21.457 -26.294 18.188 1.00 94.41 22 CYS E O 1
ATOM 7869 N N . ALA E 2 23 ? 19.689 -25.866 16.855 1.00 90.84 23 ALA E N 1
ATOM 7870 C CA . ALA E 2 23 ? 18.986 -25.054 17.837 1.00 89.87 23 ALA E CA 1
ATOM 7871 C C . ALA E 2 23 ? 18.192 -25.948 18.779 1.00 88.76 23 ALA E C 1
ATOM 7872 O O . ALA E 2 23 ? 17.522 -26.886 18.338 1.00 89.16 23 ALA E O 1
ATOM 7874 N N . ALA E 2 24 ? 18.264 -25.646 20.076 1.00 90.05 24 ALA E N 1
ATOM 7875 C CA . ALA E 2 24 ? 17.668 -26.464 21.125 1.00 88.62 24 ALA E CA 1
ATOM 7876 C C . ALA E 2 24 ? 16.606 -25.686 21.890 1.00 91.30 24 ALA E C 1
ATOM 7877 O O . ALA E 2 24 ? 16.809 -24.523 22.259 1.00 88.94 24 ALA E O 1
ATOM 7879 N N . SER E 2 25 ? 15.484 -26.351 22.155 1.00 92.91 25 SER E N 1
ATOM 7880 C CA . SER E 2 25 ? 14.395 -25.775 22.927 1.00 91.47 25 SER E CA 1
ATOM 7881 C C . SER E 2 25 ? 13.893 -26.810 23.922 1.00 91.55 25 SER E C 1
ATOM 7882 O O . SER E 2 25 ? 14.106 -28.015 23.756 1.00 87.32 25 SER E O 1
ATOM 7885 N N . GLY E 2 26 ? 13.232 -26.325 24.972 1.00 91.59 26 GLY E N 1
ATOM 7886 C CA . GLY E 2 26 ? 12.611 -27.190 25.955 1.00 92.60 26 GLY E CA 1
ATOM 7887 C C . GLY E 2 26 ? 13.452 -27.538 27.164 1.00 91.83 26 GLY E C 1
ATOM 7888 O O . GLY E 2 26 ? 12.956 -28.247 28.053 1.00 91.38 26 GLY E O 1
ATOM 7889 N N . PHE E 2 27 ? 14.700 -27.075 27.233 1.00 89.94 27 PHE E N 1
ATOM 7890 C CA . PHE E 2 27 ? 15.551 -27.414 28.368 1.00 90.54 27 PHE E CA 1
ATOM 7891 C C . PHE E 2 27 ? 16.664 -26.387 28.521 1.00 86.09 27 PHE E C 1
ATOM 7892 O O . PHE E 2 27 ? 16.933 -25.587 27.623 1.00 82.43 27 PHE E O 1
ATOM 7900 N N . THR E 2 28 ? 17.305 -26.414 29.685 1.00 87.73 28 THR E N 1
ATOM 7901 C CA . THR E 2 28 ? 18.431 -25.516 29.894 1.00 91.66 28 THR E CA 1
ATOM 7902 C C . THR E 2 28 ? 19.654 -26.015 29.127 1.00 93.85 28 THR E C 1
ATOM 7903 O O . THR E 2 28 ? 20.519 -26.699 29.687 1.00 91.95 28 THR E O 1
ATOM 7907 N N . PHE E 2 29 ? 19.733 -25.642 27.842 1.00 91.94 29 PHE E N 1
ATOM 7908 C CA . PHE E 2 29 ? 20.799 -26.109 26.955 1.00 91.20 29 PHE E CA 1
ATOM 7909 C C . PHE E 2 29 ? 22.183 -25.776 27.504 1.00 93.47 29 PHE E C 1
ATOM 7910 O O . PHE E 2 29 ? 23.161 -26.469 27.188 1.00 87.21 29 PHE E O 1
ATOM 7918 N N . ARG E 2 30 ? 22.271 -24.728 28.332 1.00 95.74 30 ARG E N 1
ATOM 7919 C CA . ARG E 2 30 ? 23.540 -24.259 28.880 1.00 96.74 30 ARG E CA 1
ATOM 7920 C C . ARG E 2 30 ? 24.207 -25.299 29.772 1.00 96.05 30 ARG E C 1
ATOM 7921 O O . ARG E 2 30 ? 25.434 -25.292 29.916 1.00 96.70 30 ARG E O 1
ATOM 7929 N N . SER E 2 31 ? 23.421 -26.169 30.410 1.00 95.65 31 SER E N 1
ATOM 7930 C CA . SER E 2 31 ? 23.931 -27.084 31.422 1.00 93.04 31 SER E CA 1
ATOM 7931 C C . SER E 2 31 ? 24.381 -28.408 30.839 1.00 89.14 31 SER E C 1
ATOM 7932 O O . SER E 2 31 ? 24.984 -29.218 31.551 1.00 89.57 31 SER E O 1
ATOM 7935 N N . TYR E 2 32 ? 24.115 -28.643 29.569 1.00 88.83 32 TYR E N 1
ATOM 7936 C CA . TYR E 2 32 ? 24.259 -29.970 29.010 1.00 85.99 32 TYR E CA 1
ATOM 7937 C C . TYR E 2 32 ? 25.470 -30.057 28.082 1.00 86.53 32 TYR E C 1
ATOM 7938 O O . TYR E 2 32 ? 25.729 -29.151 27.282 1.00 88.13 32 TYR E O 1
ATOM 7947 N N . VAL E 2 33 ? 26.243 -31.139 28.248 1.00 83.84 33 VAL E N 1
ATOM 7948 C CA . VAL E 2 33 ? 27.209 -31.541 27.236 1.00 84.00 33 VAL E CA 1
ATOM 7949 C C . VAL E 2 33 ? 26.428 -31.890 25.974 1.00 79.84 33 VAL E C 1
ATOM 7950 O O . VAL E 2 33 ? 25.270 -32.316 26.040 1.00 83.78 33 VAL E O 1
ATOM 7954 N N . MET E 2 34 ? 27.032 -31.675 24.804 1.00 81.41 34 MET E N 1
ATOM 7955 C CA . MET E 2 34 ? 26.318 -31.986 23.568 1.00 82.05 34 MET E CA 1
ATOM 7956 C C . MET E 2 34 ? 27.219 -32.739 22.591 1.00 78.82 34 MET E C 1
ATOM 7957 O O . MET E 2 34 ? 28.445 -32.605 22.624 1.00 81.54 34 MET E O 1
ATOM 7962 N N . HIS E 2 35 ? 26.598 -33.562 21.742 1.00 77.08 35 HIS E N 1
ATOM 7963 C CA . HIS E 2 35 ? 27.330 -34.421 20.820 1.00 75.87 35 HIS E CA 1
ATOM 7964 C C . HIS E 2 35 ? 26.884 -34.186 19.382 1.00 76.63 35 HIS E C 1
ATOM 7965 O O . HIS E 2 35 ? 25.801 -33.655 19.125 1.00 75.10 35 HIS E O 1
ATOM 7972 N N . TRP E 2 36 ? 27.745 -34.586 18.444 1.00 74.84 36 TRP E N 1
ATOM 7973 C CA . TRP E 2 36 ? 27.385 -34.741 17.043 1.00 72.89 36 TRP E CA 1
ATOM 7974 C C . TRP E 2 36 ? 27.656 -36.184 16.629 1.00 75.84 36 TRP E C 1
ATOM 7975 O O . TRP E 2 36 ? 28.731 -36.726 16.916 1.00 72.12 36 TRP E O 1
ATOM 7986 N N . VAL E 2 37 ? 26.685 -36.794 15.943 1.00 74.72 37 VAL E N 1
ATOM 7987 C CA . VAL E 2 37 ? 26.772 -38.164 15.440 1.00 73.14 37 VAL E CA 1
ATOM 7988 C C . VAL E 2 37 ? 26.374 -38.146 13.962 1.00 67.89 37 VAL E C 1
ATOM 7989 O O . VAL E 2 37 ? 25.533 -37.339 13.545 1.00 63.83 37 VAL E O 1
ATOM 7993 N N . ARG E 2 38 ? 26.992 -39.000 13.155 1.00 67.53 38 ARG E N 1
ATOM 7994 C CA . ARG E 2 38 ? 26.703 -38.988 11.725 1.00 71.53 38 ARG E CA 1
ATOM 7995 C C . ARG E 2 38 ? 26.475 -40.397 11.186 1.00 67.96 38 ARG E C 1
ATOM 7996 O O . ARG E 2 38 ? 26.858 -41.399 11.797 1.00 65.79 38 ARG E O 1
ATOM 8004 N N . GLN E 2 39 ? 25.844 -40.462 10.015 1.00 66.14 39 GLN E N 1
ATOM 8005 C CA . GLN E 2 39 ? 25.504 -41.754 9.424 1.00 68.26 39 GLN E CA 1
ATOM 8006 C C . GLN E 2 39 ? 25.574 -41.637 7.908 1.00 68.59 39 GLN E C 1
ATOM 8007 O O . GLN E 2 39 ? 24.754 -40.951 7.291 1.00 66.57 39 GLN E O 1
ATOM 8013 N N . ALA E 2 40 ? 26.556 -42.299 7.314 1.00 63.79 40 ALA E N 1
ATOM 8014 C CA . ALA E 2 40 ? 26.635 -42.335 5.873 1.00 71.83 40 ALA E CA 1
ATOM 8015 C C . ALA E 2 40 ? 25.526 -43.232 5.315 1.00 74.25 40 ALA E C 1
ATOM 8016 O O . ALA E 2 40 ? 25.174 -44.247 5.937 1.00 73.78 40 ALA E O 1
ATOM 8018 N N . PRO E 2 41 ? 24.936 -42.866 4.151 1.00 73.25 41 PRO E N 1
ATOM 8019 C CA . PRO E 2 41 ? 23.878 -43.687 3.542 1.00 76.59 41 PRO E CA 1
ATOM 8020 C C . PRO E 2 41 ? 24.153 -45.176 3.623 1.00 73.92 41 PRO E C 1
ATOM 8021 O O . PRO E 2 41 ? 25.191 -45.647 3.141 1.00 71.97 41 PRO E O 1
ATOM 8025 N N . GLY E 2 42 ? 23.240 -45.913 4.260 1.00 71.36 42 GLY E N 1
ATOM 8026 C CA . GLY E 2 42 ? 23.318 -47.355 4.342 1.00 70.38 42 GLY E CA 1
ATOM 8027 C C . GLY E 2 42 ? 24.278 -47.895 5.378 1.00 76.45 42 GLY E C 1
ATOM 8028 O O . GLY E 2 42 ? 24.280 -49.109 5.621 1.00 84.73 42 GLY E O 1
ATOM 8029 N N . LYS E 2 43 ? 25.071 -47.044 6.025 1.00 70.66 43 LYS E N 1
ATOM 8030 C CA . LYS E 2 43 ? 26.072 -47.502 6.972 1.00 66.99 43 LYS E CA 1
ATOM 8031 C C . LYS E 2 43 ? 25.667 -47.082 8.383 1.00 68.71 43 LYS E C 1
ATOM 8032 O O . LYS E 2 43 ? 24.614 -46.475 8.595 1.00 65.66 43 LYS E O 1
ATOM 8038 N N . GLY E 2 44 ? 26.500 -47.441 9.361 1.00 63.76 44 GLY E N 1
ATOM 8039 C CA . GLY E 2 44 ? 26.135 -47.313 10.750 1.00 60.97 44 GLY E CA 1
ATOM 8040 C C . GLY E 2 44 ? 26.226 -45.896 11.282 1.00 63.20 44 GLY E C 1
ATOM 8041 O O . GLY E 2 44 ? 26.605 -44.951 10.591 1.00 67.11 44 GLY E O 1
ATOM 8042 N N . LEU E 2 45 ? 25.842 -45.746 12.546 1.00 61.65 45 LEU E N 1
ATOM 8043 C CA . LEU E 2 45 ? 26.091 -44.485 13.234 1.00 63.33 45 LEU E CA 1
ATOM 8044 C C . LEU E 2 45 ? 27.580 -44.360 13.525 1.00 62.34 45 LEU E C 1
ATOM 8045 O O . LEU E 2 45 ? 28.270 -45.358 13.737 1.00 58.29 45 LEU E O 1
ATOM 8050 N N . GLU E 2 46 ? 28.073 -43.122 13.517 1.00 65.18 46 GLU E N 1
ATOM 8051 C CA . GLU E 2 46 ? 29.479 -42.847 13.813 1.00 70.65 46 GLU E CA 1
ATOM 8052 C C . GLU E 2 46 ? 29.560 -41.590 14.668 1.00 70.73 46 GLU E C 1
ATOM 8053 O O . GLU E 2 46 ? 29.236 -40.494 14.201 1.00 69.96 46 GLU E O 1
ATOM 8059 N N . TRP E 2 47 ? 29.992 -41.756 15.915 1.00 69.00 47 TRP E N 1
ATOM 8060 C CA . TRP E 2 47 ? 30.203 -40.618 16.782 1.00 73.39 47 TRP E CA 1
ATOM 8061 C C . TRP E 2 47 ? 31.266 -39.703 16.184 1.00 78.05 47 TRP E C 1
ATOM 8062 O O . TRP E 2 47 ? 32.345 -40.150 15.765 1.00 73.41 47 TRP E O 1
ATOM 8073 N N . VAL E 2 48 ? 30.943 -38.417 16.145 1.00 78.27 48 VAL E N 1
ATOM 8074 C CA . VAL E 2 48 ? 31.764 -37.411 15.498 1.00 82.13 48 VAL E CA 1
ATOM 8075 C C . VAL E 2 48 ? 32.542 -36.601 16.520 1.00 84.03 48 VAL E C 1
ATOM 8076 O O . VAL E 2 48 ? 33.767 -36.511 16.442 1.00 90.33 48 VAL E O 1
ATOM 8080 N N . ALA E 2 49 ? 31.860 -36.055 17.521 1.00 84.30 49 ALA E N 1
ATOM 8081 C CA . ALA E 2 49 ? 32.509 -35.063 18.362 1.00 86.11 49 ALA E CA 1
ATOM 8082 C C . ALA E 2 49 ? 31.587 -34.674 19.520 1.00 84.32 49 ALA E C 1
ATOM 8083 O O . ALA E 2 49 ? 30.380 -34.926 19.487 1.00 80.32 49 ALA E O 1
ATOM 8085 N N . VAL E 2 50 ? 32.175 -34.039 20.540 1.00 87.07 50 VAL E N 1
ATOM 8086 C CA . VAL E 2 50 ? 31.482 -33.673 21.777 1.00 88.48 50 VAL E CA 1
ATOM 8087 C C . VAL E 2 50 ? 32.086 -32.385 22.322 1.00 94.05 50 VAL E C 1
ATOM 8088 O O . VAL E 2 50 ? 33.262 -32.095 22.089 1.00 97.34 50 VAL E O 1
ATOM 8092 N N . ILE E 2 51 ? 31.281 -31.605 23.054 1.00 95.67 51 ILE E N 1
ATOM 8093 C CA . ILE E 2 51 ? 31.801 -30.497 23.852 1.00 96.71 51 ILE E CA 1
ATOM 8094 C C . ILE E 2 51 ? 31.179 -30.500 25.241 1.00 95.84 51 ILE E C 1
ATOM 8095 O O . ILE E 2 51 ? 30.030 -30.913 25.435 1.00 92.27 51 ILE E O 1
ATOM 8100 N N . SER E 2 52 ? 31.948 -29.997 26.207 1.00 98.89 52 SER E N 1
ATOM 8101 C CA . SER E 2 52 ? 31.406 -29.668 27.518 1.00 98.54 52 SER E CA 1
ATOM 8102 C C . SER E 2 52 ? 30.440 -28.489 27.399 1.00 98.50 52 SER E C 1
ATOM 8103 O O . SER E 2 52 ? 30.421 -27.765 26.400 1.00 100.69 52 SER E O 1
ATOM 8106 N N . HIS E 2 53 ? 29.600 -28.323 28.423 1.00 96.46 53 HIS E N 1
ATOM 8107 C CA . HIS E 2 53 ? 28.585 -27.274 28.388 1.00 97.04 53 HIS E CA 1
ATOM 8108 C C . HIS E 2 53 ? 29.194 -25.873 28.457 1.00 105.89 53 HIS E C 1
ATOM 8109 O O . HIS E 2 53 ? 28.520 -24.890 28.120 1.00 107.71 53 HIS E O 1
ATOM 8116 N N . GLU E 2 54 ? 30.447 -25.758 28.886 1.00 104.41 54 GLU E N 1
ATOM 8117 C CA . GLU E 2 54 ? 31.093 -24.480 29.104 1.00 110.08 54 GLU E CA 1
ATOM 8118 C C . GLU E 2 54 ? 31.825 -23.950 27.881 1.00 112.72 54 GLU E C 1
ATOM 8119 O O . GLU E 2 54 ? 32.231 -22.783 27.878 1.00 120.88 54 GLU E O 1
ATOM 8125 N N . GLY E 2 55 ? 31.997 -24.766 26.845 1.00 112.07 55 GLY E N 1
ATOM 8126 C CA . GLY E 2 55 ? 33.065 -24.520 25.906 1.00 115.85 55 GLY E CA 1
ATOM 8127 C C . GLY E 2 55 ? 34.202 -25.432 26.318 1.00 114.91 55 GLY E C 1
ATOM 8128 O O . GLY E 2 55 ? 34.040 -26.652 26.297 1.00 113.56 55 GLY E O 1
ATOM 8129 N N . SER E 2 56 ? 35.348 -24.865 26.695 1.00 118.51 56 SER E N 1
ATOM 8130 C CA . SER E 2 56 ? 36.364 -25.591 27.456 1.00 121.15 56 SER E CA 1
ATOM 8131 C C . SER E 2 56 ? 36.868 -26.863 26.776 1.00 120.78 56 SER E C 1
ATOM 8132 O O . SER E 2 56 ? 37.945 -26.863 26.169 1.00 123.70 56 SER E O 1
ATOM 8135 N N . LEU E 2 57 ? 36.103 -27.946 26.898 1.00 110.70 57 LEU E N 1
ATOM 8136 C CA . LEU E 2 57 ? 36.552 -29.296 26.576 1.00 112.02 57 LEU E CA 1
ATOM 8137 C C . LEU E 2 57 ? 35.899 -29.790 25.289 1.00 109.18 57 LEU E C 1
ATOM 8138 O O . LEU E 2 57 ? 34.673 -29.709 25.130 1.00 102.33 57 LEU E O 1
ATOM 8143 N N . LYS E 2 58 ? 36.721 -30.299 24.371 1.00 104.34 58 LYS E N 1
ATOM 8144 C CA . LYS E 2 58 ? 36.230 -30.849 23.115 1.00 106.12 58 LYS E CA 1
ATOM 8145 C C . LYS E 2 58 ? 37.023 -32.103 22.782 1.00 106.22 58 LYS E C 1
ATOM 8146 O O . LYS E 2 58 ? 38.247 -32.140 22.950 1.00 108.04 58 LYS E O 1
ATOM 8152 N N . TYR E 2 59 ? 36.314 -33.126 22.313 1.00 99.26 59 TYR E N 1
ATOM 8153 C CA . TYR E 2 59 ? 36.901 -34.384 21.877 1.00 100.67 59 TYR E CA 1
ATOM 8154 C C . TYR E 2 59 ? 36.346 -34.707 20.499 1.00 100.71 59 TYR E C 1
ATOM 8155 O O . TYR E 2 59 ? 35.245 -34.272 20.146 1.00 98.61 59 TYR E O 1
ATOM 8164 N N . TYR E 2 60 ? 37.119 -35.459 19.716 1.00 97.42 60 TYR E N 1
ATOM 8165 C CA . TYR E 2 60 ? 36.735 -35.781 18.350 1.00 96.66 60 TYR E CA 1
ATOM 8166 C C . TYR E 2 60 ? 37.128 -37.215 18.026 1.00 97.99 60 TYR E C 1
ATOM 8167 O O . TYR E 2 60 ? 38.095 -37.750 18.580 1.00 94.16 60 TYR E O 1
ATOM 8176 N N . ALA E 2 61 ? 36.381 -37.819 17.101 1.00 97.14 61 ALA E N 1
ATOM 8177 C CA . ALA E 2 61 ? 36.796 -39.072 16.482 1.00 96.23 61 ALA E CA 1
ATOM 8178 C C . ALA E 2 61 ? 38.000 -38.834 15.587 1.00 99.77 61 ALA E C 1
ATOM 8179 O O . ALA E 2 61 ? 38.158 -37.756 15.006 1.00 103.11 61 ALA E O 1
ATOM 8181 N N . ASP E 2 62 ? 38.853 -39.861 15.471 1.00 103.70 62 ASP E N 1
ATOM 8182 C CA . ASP E 2 62 ? 40.027 -39.754 14.601 1.00 102.56 62 ASP E CA 1
ATOM 8183 C C . ASP E 2 62 ? 39.632 -39.403 13.176 1.00 104.19 62 ASP E C 1
ATOM 8184 O O . ASP E 2 62 ? 40.400 -38.742 12.467 1.00 102.83 62 ASP E O 1
ATOM 8189 N N . SER E 2 63 ? 38.446 -39.841 12.736 1.00 101.20 63 SER E N 1
ATOM 8190 C CA . SER E 2 63 ? 38.080 -39.695 11.333 1.00 99.69 63 SER E CA 1
ATOM 8191 C C . SER E 2 63 ? 37.967 -38.236 10.902 1.00 104.20 63 SER E C 1
ATOM 8192 O O . SER E 2 63 ? 38.023 -37.956 9.698 1.00 104.81 63 SER E O 1
ATOM 8195 N N . VAL E 2 64 ? 37.836 -37.298 11.846 1.00 103.01 64 VAL E N 1
ATOM 8196 C CA . VAL E 2 64 ? 37.628 -35.892 11.514 1.00 104.99 64 VAL E CA 1
ATOM 8197 C C . VAL E 2 64 ? 38.564 -34.946 12.259 1.00 109.18 64 VAL E C 1
ATOM 8198 O O . VAL E 2 64 ? 38.427 -33.726 12.116 1.00 106.52 64 VAL E O 1
ATOM 8202 N N . LYS E 2 65 ? 39.538 -35.471 13.023 1.00 110.47 65 LYS E N 1
ATOM 8203 C CA . LYS E 2 65 ? 40.271 -34.707 14.042 1.00 114.35 65 LYS E CA 1
ATOM 8204 C C . LYS E 2 65 ? 40.794 -33.365 13.530 1.00 118.46 65 LYS E C 1
ATOM 8205 O O . LYS E 2 65 ? 40.410 -32.297 14.024 1.00 120.87 65 LYS E O 1
ATOM 8211 N N . GLY E 2 66 ? 41.711 -33.396 12.574 1.00 116.30 66 GLY E N 1
ATOM 8212 C CA . GLY E 2 66 ? 42.301 -32.136 12.177 1.00 121.84 66 GLY E CA 1
ATOM 8213 C C . GLY E 2 66 ? 41.370 -31.218 11.417 1.00 120.98 66 GLY E C 1
ATOM 8214 O O . GLY E 2 66 ? 41.735 -30.064 11.163 1.00 125.57 66 GLY E O 1
ATOM 8215 N N . ARG E 2 67 ? 40.179 -31.699 11.058 1.00 115.57 67 ARG E N 1
ATOM 8216 C CA . ARG E 2 67 ? 39.312 -31.020 10.106 1.00 114.90 67 ARG E CA 1
ATOM 8217 C C . ARG E 2 67 ? 38.088 -30.393 10.761 1.00 111.52 67 ARG E C 1
ATOM 8218 O O . ARG E 2 67 ? 37.878 -29.186 10.645 1.00 115.90 67 ARG E O 1
ATOM 8226 N N . PHE E 2 68 ? 37.288 -31.158 11.482 1.00 106.25 68 PHE E N 1
ATOM 8227 C CA . PHE E 2 68 ? 36.070 -30.589 12.042 1.00 109.60 68 PHE E CA 1
ATOM 8228 C C . PHE E 2 68 ? 36.399 -29.795 13.306 1.00 108.88 68 PHE E C 1
ATOM 8229 O O . PHE E 2 68 ? 37.406 -30.049 13.971 1.00 109.55 68 PHE E O 1
ATOM 8237 N N . THR E 2 69 ? 35.558 -28.807 13.617 1.00 107.83 69 THR E N 1
ATOM 8238 C CA . THR E 2 69 ? 35.608 -28.126 14.909 1.00 108.65 69 THR E CA 1
ATOM 8239 C C . THR E 2 69 ? 34.192 -27.931 15.437 1.00 108.84 69 THR E C 1
ATOM 8240 O O . THR E 2 69 ? 33.328 -27.429 14.710 1.00 105.92 69 THR E O 1
ATOM 8244 N N . ILE E 2 70 ? 33.953 -28.325 16.718 1.00 108.17 70 ILE E N 1
ATOM 8245 C CA . ILE E 2 70 ? 32.684 -28.054 17.390 1.00 103.92 70 ILE E CA 1
ATOM 8246 C C . ILE E 2 70 ? 32.747 -26.699 18.044 1.00 107.75 70 ILE E C 1
ATOM 8247 O O . ILE E 2 70 ? 33.763 -26.321 18.638 1.00 111.67 70 ILE E O 1
ATOM 8252 N N . SER E 2 71 ? 31.620 -26.012 18.029 1.00 104.29 71 SER E N 1
ATOM 8253 C CA . SER E 2 71 ? 31.417 -24.873 18.895 1.00 105.70 71 SER E CA 1
ATOM 8254 C C . SER E 2 71 ? 29.955 -24.852 19.299 1.00 102.63 71 SER E C 1
ATOM 8255 O O . SER E 2 71 ? 29.111 -25.547 18.723 1.00 97.90 71 SER E O 1
ATOM 8258 N N . ARG E 2 72 ? 29.672 -24.065 20.327 1.00 102.87 72 ARG E N 1
ATOM 8259 C CA . ARG E 2 72 ? 28.317 -23.822 20.776 1.00 100.77 72 ARG E CA 1
ATOM 8260 C C . ARG E 2 72 ? 28.236 -22.378 21.233 1.00 109.21 72 ARG E C 1
ATOM 8261 O O . ARG E 2 72 ? 29.257 -21.720 21.463 1.00 110.84 72 ARG E O 1
ATOM 8269 N N . ASP E 2 73 ? 27.012 -21.875 21.363 1.00 112.21 73 ASP E N 1
ATOM 8270 C CA . ASP E 2 73 ? 26.822 -20.591 22.038 1.00 114.54 73 ASP E CA 1
ATOM 8271 C C . ASP E 2 73 ? 25.528 -20.667 22.833 1.00 117.28 73 ASP E C 1
ATOM 8272 O O . ASP E 2 73 ? 24.432 -20.748 22.262 1.00 117.75 73 ASP E O 1
ATOM 8277 N N . ASN E 2 74 ? 25.670 -20.605 24.156 1.00 116.65 74 ASN E N 1
ATOM 8278 C CA . ASN E 2 74 ? 24.540 -20.884 25.024 1.00 114.38 74 ASN E CA 1
ATOM 8279 C C . ASN E 2 74 ? 23.521 -19.750 24.972 1.00 117.09 74 ASN E C 1
ATOM 8280 O O . ASN E 2 74 ? 22.323 -19.991 25.150 1.00 114.18 74 ASN E O 1
ATOM 8285 N N . SER E 2 75 ? 23.978 -18.522 24.692 1.00 118.77 75 SER E N 1
ATOM 8286 C CA . SER E 2 75 ? 23.074 -17.378 24.588 1.00 119.30 75 SER E CA 1
ATOM 8287 C C . SER E 2 75 ? 22.034 -17.562 23.485 1.00 118.70 75 SER E C 1
ATOM 8288 O O . SER E 2 75 ? 20.940 -16.987 23.560 1.00 119.46 75 SER E O 1
ATOM 8291 N N . LYS E 2 76 ? 22.357 -18.330 22.444 1.00 115.89 76 LYS E N 1
ATOM 8292 C CA . LYS E 2 76 ? 21.388 -18.654 21.405 1.00 113.51 76 LYS E CA 1
ATOM 8293 C C . LYS E 2 76 ? 20.877 -20.082 21.497 1.00 107.97 76 LYS E C 1
ATOM 8294 O O . LYS E 2 76 ? 20.127 -20.512 20.609 1.00 108.78 76 LYS E O 1
ATOM 8300 N N . ASN E 2 77 ? 21.240 -20.816 22.546 1.00 107.50 77 ASN E N 1
ATOM 8301 C CA . ASN E 2 77 ? 20.881 -22.231 22.691 1.00 104.47 77 ASN E CA 1
ATOM 8302 C C . ASN E 2 77 ? 21.098 -22.980 21.379 1.00 99.09 77 ASN E C 1
ATOM 8303 O O . ASN E 2 77 ? 20.214 -23.667 20.864 1.00 96.96 77 ASN E O 1
ATOM 8308 N N . THR E 2 78 ? 22.294 -22.820 20.821 1.00 98.24 78 THR E N 1
ATOM 8309 C CA . THR E 2 78 ? 22.590 -23.367 19.507 1.00 99.66 78 THR E CA 1
ATOM 8310 C C . THR E 2 78 ? 23.971 -23.997 19.501 1.00 100.81 78 THR E C 1
ATOM 8311 O O . THR E 2 78 ? 24.938 -23.396 19.982 1.00 102.40 78 THR E O 1
ATOM 8315 N N . LEU E 2 79 ? 24.040 -25.208 18.952 1.00 94.25 79 LEU E N 1
ATOM 8316 C CA . LEU E 2 79 ? 25.264 -25.979 18.799 1.00 95.05 79 LEU E CA 1
ATOM 8317 C C . LEU E 2 79 ? 25.674 -25.960 17.334 1.00 94.37 79 LEU E C 1
ATOM 8318 O O . LEU E 2 79 ? 24.819 -26.034 16.446 1.00 92.26 79 LEU E O 1
ATOM 8323 N N . TYR E 2 80 ? 26.975 -25.859 17.080 1.00 95.34 80 TYR E N 1
ATOM 8324 C CA . TYR E 2 80 ? 27.477 -25.716 15.721 1.00 96.92 80 TYR E CA 1
ATOM 8325 C C . TYR E 2 80 ? 28.479 -26.810 15.373 1.00 95.77 80 TYR E C 1
ATOM 8326 O O . TYR E 2 80 ? 28.998 -27.521 16.240 1.00 92.63 80 TYR E O 1
ATOM 8335 N N . LEU E 2 81 ? 28.752 -26.933 14.071 1.00 96.53 81 LEU E N 1
ATOM 8336 C CA . LEU E 2 81 ? 29.808 -27.833 13.612 1.00 97.48 81 LEU E CA 1
ATOM 8337 C C . LEU E 2 81 ? 30.413 -27.267 12.330 1.00 100.38 81 LEU E C 1
ATOM 8338 O O . LEU E 2 81 ? 29.867 -27.450 11.236 1.00 95.59 81 LEU E O 1
ATOM 8343 N N . GLN E 2 82 ? 31.550 -26.591 12.484 1.00 103.73 82 GLN E N 1
ATOM 8344 C CA . GLN E 2 82 ? 32.350 -26.122 11.360 1.00 102.54 82 GLN E CA 1
ATOM 8345 C C . GLN E 2 82 ? 33.099 -27.311 10.766 1.00 102.71 82 GLN E C 1
ATOM 8346 O O . GLN E 2 82 ? 34.033 -27.839 11.377 1.00 104.56 82 GLN E O 1
ATOM 8352 N N . MET E 2 83 ? 32.680 -27.753 9.594 1.00 103.78 83 MET E N 1
ATOM 8353 C CA . MET E 2 83 ? 33.304 -28.896 8.954 1.00 104.45 83 MET E CA 1
ATOM 8354 C C . MET E 2 83 ? 34.359 -28.390 7.986 1.00 111.51 83 MET E C 1
ATOM 8355 O O . MET E 2 83 ? 34.163 -27.364 7.337 1.00 113.06 83 MET E O 1
ATOM 8360 N N . ASN E 2 84 ? 35.485 -29.095 7.893 1.00 111.20 84 ASN E N 1
ATOM 8361 C CA . ASN E 2 84 ? 36.583 -28.612 7.069 1.00 110.53 84 ASN E CA 1
ATOM 8362 C C . ASN E 2 84 ? 37.069 -29.684 6.109 1.00 113.62 84 ASN E C 1
ATOM 8363 O O . ASN E 2 84 ? 37.251 -30.842 6.501 1.00 115.10 84 ASN E O 1
ATOM 8368 N N . SER E 2 85 ? 37.298 -29.274 4.855 1.00 113.33 85 SER E N 1
ATOM 8369 C CA . SER E 2 85 ? 37.810 -30.143 3.794 1.00 111.77 85 SER E CA 1
ATOM 8370 C C . SER E 2 85 ? 36.938 -31.385 3.627 1.00 112.08 85 SER E C 1
ATOM 8371 O O . SER E 2 85 ? 37.420 -32.521 3.662 1.00 109.53 85 SER E O 1
ATOM 8374 N N . LEU E 2 86 ? 35.640 -31.144 3.433 1.00 114.11 86 LEU E N 1
ATOM 8375 C CA . LEU E 2 86 ? 34.641 -32.198 3.316 1.00 103.09 86 LEU E CA 1
ATOM 8376 C C . LEU E 2 86 ? 35.064 -33.265 2.305 1.00 105.20 86 LEU E C 1
ATOM 8377 O O . LEU E 2 86 ? 35.872 -33.015 1.409 1.00 107.20 86 LEU E O 1
ATOM 8382 N N . ARG E 2 87 ? 34.542 -34.485 2.469 1.00 106.17 87 ARG E N 1
ATOM 8383 C CA . ARG E 2 87 ? 34.744 -35.541 1.480 1.00 102.51 87 ARG E CA 1
ATOM 8384 C C . ARG E 2 87 ? 33.457 -3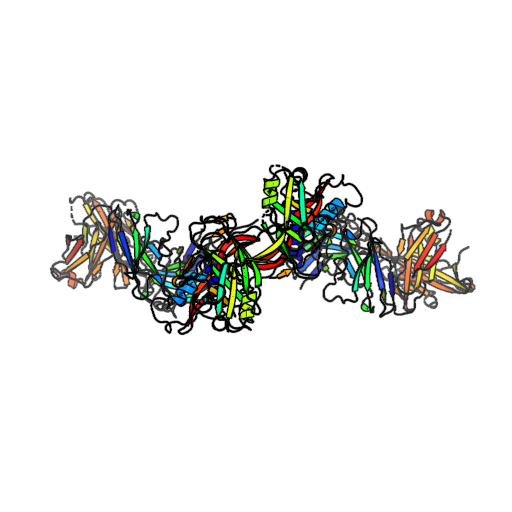6.319 1.288 1.00 98.64 87 ARG E C 1
ATOM 8385 O O . ARG E 2 87 ? 32.500 -36.187 2.055 1.00 95.16 87 ARG E O 1
ATOM 8393 N N . ALA E 2 88 ? 33.455 -37.139 0.230 1.00 101.53 88 ALA E N 1
ATOM 8394 C CA . ALA E 2 88 ? 32.401 -38.131 0.051 1.00 97.59 88 ALA E CA 1
ATOM 8395 C C . ALA E 2 88 ? 32.342 -39.090 1.230 1.00 96.06 88 ALA E C 1
ATOM 8396 O O . ALA E 2 88 ? 31.268 -39.612 1.553 1.00 98.27 88 ALA E O 1
ATOM 8398 N N . GLU E 2 89 ? 33.487 -39.346 1.876 1.00 96.47 89 GLU E N 1
ATOM 8399 C CA . GLU E 2 89 ? 33.465 -40.063 3.147 1.00 95.54 89 GLU E CA 1
ATOM 8400 C C . GLU E 2 89 ? 32.625 -39.315 4.173 1.00 90.89 89 GLU E C 1
ATOM 8401 O O . GLU E 2 89 ? 31.863 -39.929 4.926 1.00 96.59 89 GLU E O 1
ATOM 8407 N N . ASP E 2 90 ? 32.743 -37.987 4.207 1.00 87.63 90 ASP E N 1
ATOM 8408 C CA . ASP E 2 90 ? 31.979 -37.170 5.135 1.00 88.17 90 ASP E CA 1
ATOM 8409 C C . ASP E 2 90 ? 30.536 -36.960 4.694 1.00 86.64 90 ASP E C 1
ATOM 8410 O O . ASP E 2 90 ? 29.749 -36.430 5.481 1.00 85.20 90 ASP E O 1
ATOM 8415 N N . THR E 2 91 ? 30.174 -37.338 3.467 1.00 84.63 91 THR E N 1
ATOM 8416 C CA . THR E 2 91 ? 28.768 -37.338 3.068 1.00 85.58 91 THR E CA 1
ATOM 8417 C C . THR E 2 91 ? 27.972 -38.251 4.002 1.00 82.14 91 THR E C 1
ATOM 8418 O O . THR E 2 91 ? 28.293 -39.439 4.136 1.00 79.59 91 THR E O 1
ATOM 8422 N N . ALA E 2 92 ? 26.954 -37.690 4.662 1.00 74.76 92 ALA E N 1
ATOM 8423 C CA . ALA E 2 92 ? 26.245 -38.369 5.747 1.00 76.81 92 ALA E CA 1
ATOM 8424 C C . ALA E 2 92 ? 25.107 -37.482 6.248 1.00 75.53 92 ALA E C 1
ATOM 8425 O O . ALA E 2 92 ? 25.050 -36.287 5.946 1.00 76.48 92 ALA E O 1
ATOM 8427 N N . VAL E 2 93 ? 24.203 -38.089 7.021 1.00 72.37 93 VAL E N 1
ATOM 8428 C CA . VAL E 2 93 ? 23.199 -37.355 7.791 1.00 70.40 93 VAL E CA 1
ATOM 8429 C C . VAL E 2 93 ? 23.818 -37.049 9.149 1.00 72.85 93 VAL E C 1
ATOM 8430 O O . VAL E 2 93 ? 24.278 -37.960 9.845 1.00 77.20 93 VAL E O 1
ATOM 8434 N N . TYR E 2 94 ? 23.853 -35.781 9.525 1.00 71.43 94 TYR E N 1
ATOM 8435 C CA . TYR E 2 94 ? 24.472 -35.371 10.782 1.00 74.05 94 TYR E CA 1
ATOM 8436 C C . TYR E 2 94 ? 23.387 -35.153 11.829 1.00 73.48 94 TYR E C 1
ATOM 8437 O O . TYR E 2 94 ? 22.425 -34.423 11.579 1.00 75.99 94 TYR E O 1
ATOM 8446 N N . TYR E 2 95 ? 23.526 -35.817 12.976 1.00 72.11 95 TYR E N 1
ATOM 8447 C CA . TYR E 2 95 ? 22.617 -35.676 14.108 1.00 70.80 95 TYR E CA 1
ATOM 8448 C C . TYR E 2 95 ? 23.321 -34.978 15.266 1.00 76.54 95 TYR E C 1
ATOM 8449 O O . TYR E 2 95 ? 24.460 -35.323 15.600 1.00 77.89 95 TYR E O 1
ATOM 8458 N N . CYS E 2 96 ? 22.643 -34.021 15.893 1.00 70.86 96 CYS E N 1
ATOM 8459 C CA . CYS E 2 96 ? 23.051 -33.572 17.214 1.00 74.15 96 CYS E CA 1
ATOM 8460 C C . CYS E 2 96 ? 22.275 -34.354 18.267 1.00 70.92 96 CYS E C 1
ATOM 8461 O O . CYS E 2 96 ? 21.065 -34.552 18.143 1.00 72.57 96 CYS E O 1
ATOM 8464 N N . ALA E 2 97 ? 22.983 -34.817 19.291 1.00 68.87 97 ALA E N 1
ATOM 8465 C CA . ALA E 2 97 ? 22.413 -35.695 20.299 1.00 68.02 97 ALA E CA 1
ATOM 8466 C C . ALA E 2 97 ? 22.718 -35.172 21.701 1.00 71.94 97 ALA E C 1
ATOM 8467 O O . ALA E 2 97 ? 23.832 -34.710 21.981 1.00 73.55 97 ALA E O 1
ATOM 8469 N N . ARG E 2 98 ? 21.708 -35.245 22.594 1.00 68.48 98 ARG E N 1
ATOM 8470 C CA . ARG E 2 98 ? 21.953 -34.916 23.989 1.00 67.32 98 ARG E CA 1
ATOM 8471 C C . ARG E 2 98 ? 22.164 -36.193 24.800 1.00 66.79 98 ARG E C 1
ATOM 8472 O O . ARG E 2 98 ? 21.391 -37.150 24.647 1.00 65.44 98 ARG E O 1
ATOM 8480 N N . PRO E 2 99 ? 23.191 -36.274 25.649 1.00 67.08 99 PRO E N 1
ATOM 8481 C CA . PRO E 2 99 ? 23.439 -37.515 26.391 1.00 62.49 99 PRO E CA 1
ATOM 8482 C C . PRO E 2 99 ? 22.427 -37.720 27.512 1.00 64.14 99 PRO E C 1
ATOM 8483 O O . PRO E 2 99 ? 21.795 -36.781 28.008 1.00 63.73 99 PRO E O 1
ATOM 8487 N N . ARG E 2 100 ? 22.314 -38.984 27.927 1.00 58.60 100 ARG E N 1
ATOM 8488 C CA . ARG E 2 100 ? 21.494 -39.420 29.058 1.00 59.09 100 ARG E CA 1
ATOM 8489 C C . ARG E 2 100 ? 22.409 -39.674 30.258 1.00 59.09 100 ARG E C 1
ATOM 8490 O O . ARG E 2 100 ? 23.003 -40.750 30.386 1.00 59.99 100 ARG E O 1
ATOM 8498 N N . ILE E 2 101 ? 22.498 -38.681 31.146 1.00 58.65 101 ILE E N 1
ATOM 8499 C CA . ILE E 2 101 ? 23.486 -38.566 32.221 1.00 61.60 101 ILE E CA 1
ATOM 8500 C C . ILE E 2 101 ? 24.875 -38.329 31.634 1.00 71.32 101 ILE E C 1
ATOM 8501 O O . ILE E 2 101 ? 25.520 -37.303 31.908 1.00 73.25 101 ILE E O 1
ATOM 8506 N N . ALA E 2 102 ? 25.375 -39.316 30.892 1.00 63.16 102 ALA E N 1
ATOM 8507 C CA . ALA E 2 102 ? 26.607 -39.177 30.140 1.00 64.06 102 ALA E CA 1
ATOM 8508 C C . ALA E 2 102 ? 26.557 -40.230 29.052 1.00 64.99 102 ALA E C 1
ATOM 8509 O O . ALA E 2 102 ? 26.050 -41.329 29.288 1.00 61.62 102 ALA E O 1
ATOM 8511 N N . ALA E 2 103 ? 27.081 -39.892 27.873 1.00 65.58 103 ALA E N 1
ATOM 8512 C CA . ALA E 2 103 ? 27.055 -40.846 26.765 1.00 64.41 103 ALA E CA 1
ATOM 8513 C C . ALA E 2 103 ? 27.616 -42.197 27.189 1.00 64.79 103 ALA E C 1
ATOM 8514 O O . ALA E 2 103 ? 27.055 -43.245 26.852 1.00 62.29 103 ALA E O 1
ATOM 8516 N N . ARG E 2 104 ? 28.693 -42.197 27.973 1.00 65.50 104 ARG E N 1
ATOM 8517 C CA . ARG E 2 104 ? 29.300 -43.456 28.381 1.00 65.16 104 ARG E CA 1
ATOM 8518 C C . ARG E 2 104 ? 28.458 -44.231 29.391 1.00 65.22 104 ARG E C 1
ATOM 8519 O O . ARG E 2 104 ? 28.752 -45.402 29.643 1.00 66.96 104 ARG E O 1
ATOM 8527 N N . ARG E 2 105 ? 27.453 -43.612 30.008 1.00 66.43 105 ARG E N 1
ATOM 8528 C CA . ARG E 2 105 ? 26.589 -44.321 30.951 1.00 65.22 105 ARG E CA 1
ATOM 8529 C C . ARG E 2 105 ? 25.255 -44.720 30.325 1.00 64.91 105 ARG E C 1
ATOM 8530 O O . ARG E 2 105 ? 24.928 -45.914 30.251 1.00 62.28 105 ARG E O 1
ATOM 8538 N N . GLY E 2 106 ? 24.484 -43.738 29.854 1.00 58.53 106 GLY E N 1
ATOM 8539 C CA . GLY E 2 106 ? 23.167 -44.027 29.327 1.00 59.25 106 GLY E CA 1
ATOM 8540 C C . GLY E 2 106 ? 22.957 -43.652 27.874 1.00 60.93 106 GLY E C 1
ATOM 8541 O O . GLY E 2 106 ? 21.812 -43.564 27.420 1.00 53.64 106 GLY E O 1
ATOM 8542 N N . GLY E 2 107 ? 24.046 -43.427 27.130 1.00 60.97 107 GLY E N 1
ATOM 8543 C CA . GLY E 2 107 ? 23.897 -43.105 25.717 1.00 57.78 107 GLY E CA 1
ATOM 8544 C C . GLY E 2 107 ? 23.256 -41.744 25.491 1.00 61.44 107 GLY E C 1
ATOM 8545 O O . GLY E 2 107 ? 23.423 -40.803 26.275 1.00 61.39 107 GLY E O 1
ATOM 8546 N N . PHE E 2 108 ? 22.518 -41.631 24.391 1.00 58.79 108 PHE E N 1
ATOM 8547 C CA . PHE E 2 108 ? 21.943 -40.356 23.977 1.00 59.48 108 PHE E CA 1
ATOM 8548 C C . PHE E 2 108 ? 20.442 -40.376 24.221 1.00 60.02 108 PHE E C 1
ATOM 8549 O O . PHE E 2 108 ? 19.743 -41.272 23.736 1.00 57.23 108 PHE E O 1
ATOM 8557 N N . GLY E 2 109 ? 19.956 -39.398 24.999 1.00 59.66 109 GLY E N 1
ATOM 8558 C CA . GLY E 2 109 ? 18.537 -39.359 25.333 1.00 59.59 109 GLY E CA 1
ATOM 8559 C C . GLY E 2 109 ? 17.657 -38.756 24.263 1.00 58.79 109 GLY E C 1
ATOM 8560 O O . GLY E 2 109 ? 16.466 -39.071 24.196 1.00 65.84 109 GLY E O 1
ATOM 8561 N N . TYR E 2 110 ? 18.213 -37.883 23.419 1.00 62.00 110 TYR E N 1
ATOM 8562 C CA . TYR E 2 110 ? 17.456 -37.180 22.389 1.00 65.38 110 TYR E CA 1
ATOM 8563 C C . TYR E 2 110 ? 18.364 -36.885 21.204 1.00 65.33 110 TYR E C 1
ATOM 8564 O O . TYR E 2 110 ? 19.556 -36.610 21.367 1.00 64.31 110 TYR E O 1
ATOM 8573 N N . TRP E 2 111 ? 17.769 -36.913 20.015 1.00 61.99 111 TRP E N 1
ATOM 8574 C CA . TRP E 2 111 ? 18.449 -36.643 18.760 1.00 64.59 111 TRP E CA 1
ATOM 8575 C C . TRP E 2 111 ? 17.691 -35.565 18.010 1.00 67.32 111 TRP E C 1
ATOM 8576 O O . TRP E 2 111 ? 16.477 -35.425 18.167 1.00 60.98 111 TRP E O 1
ATOM 8587 N N . GLY E 2 112 ? 18.415 -34.822 17.177 1.00 67.87 112 GLY E N 1
ATOM 8588 C CA . GLY E 2 112 ? 17.767 -33.990 16.187 1.00 70.59 112 GLY E CA 1
ATOM 8589 C C . GLY E 2 112 ? 17.255 -34.803 15.008 1.00 73.37 112 GLY E C 1
ATOM 8590 O O . GLY E 2 112 ? 17.484 -36.009 14.885 1.00 70.70 112 GLY E O 1
ATOM 8591 N N . GLN E 2 113 ? 16.551 -34.114 14.105 1.00 74.13 113 GLN E N 1
ATOM 8592 C CA . GLN E 2 113 ? 16.017 -34.778 12.920 1.00 72.99 113 GLN E CA 1
ATOM 8593 C C . GLN E 2 113 ? 17.091 -35.108 11.888 1.00 72.93 113 GLN E C 1
ATOM 8594 O O . GLN E 2 113 ? 16.855 -35.963 11.031 1.00 70.78 113 GLN E O 1
ATOM 8600 N N . GLY E 2 114 ? 18.243 -34.439 11.928 1.00 75.63 114 GLY E N 1
ATOM 8601 C CA . GLY E 2 114 ? 19.285 -34.664 10.943 1.00 76.55 114 GLY E CA 1
ATOM 8602 C C . GLY E 2 114 ? 19.255 -33.698 9.774 1.00 80.87 114 GLY E C 1
ATOM 8603 O O . GLY E 2 114 ? 18.181 -33.267 9.340 1.00 81.79 114 GLY E O 1
ATOM 8604 N N . THR E 2 115 ? 20.430 -33.324 9.274 1.00 79.30 115 THR E N 1
ATOM 8605 C CA . THR E 2 115 ? 20.564 -32.671 7.979 1.00 82.11 115 THR E CA 1
ATOM 8606 C C . THR E 2 115 ? 21.566 -33.443 7.137 1.00 81.66 115 THR E C 1
ATOM 8607 O O . THR E 2 115 ? 22.590 -33.917 7.642 1.00 79.56 115 THR E O 1
ATOM 8611 N N . LEU E 2 116 ? 21.256 -33.571 5.857 1.00 80.91 116 LEU E N 1
ATOM 8612 C CA . LEU E 2 116 ? 22.107 -34.298 4.935 1.00 76.15 116 LEU E CA 1
ATOM 8613 C C . LEU E 2 116 ? 23.128 -33.338 4.331 1.00 80.66 116 LEU E C 1
ATOM 8614 O O . LEU E 2 116 ? 22.768 -32.261 3.844 1.00 83.25 116 LEU E O 1
ATOM 8619 N N . VAL E 2 117 ? 24.401 -33.716 4.384 1.00 75.59 117 VAL E N 1
ATOM 8620 C CA . VAL E 2 117 ? 25.436 -33.035 3.625 1.00 81.17 117 VAL E CA 1
ATOM 8621 C C . VAL E 2 117 ? 26.002 -34.039 2.622 1.00 80.03 117 VAL E C 1
ATOM 8622 O O . VAL E 2 117 ? 26.383 -35.160 2.992 1.00 79.06 117 VAL E O 1
ATOM 8626 N N . THR E 2 118 ? 25.983 -33.663 1.347 1.00 77.96 118 THR E N 1
ATOM 8627 C CA . THR E 2 118 ? 26.521 -34.477 0.266 1.00 83.25 118 THR E CA 1
ATOM 8628 C C . THR E 2 118 ? 27.707 -33.738 -0.336 1.00 89.91 118 THR E C 1
ATOM 8629 O O . THR E 2 118 ? 27.562 -32.619 -0.843 1.00 91.38 118 THR E O 1
ATOM 8633 N N . VAL E 2 119 ? 28.866 -34.366 -0.288 1.00 90.49 119 VAL E N 1
ATOM 8634 C CA . VAL E 2 119 ? 30.111 -33.750 -0.711 1.00 91.49 119 VAL E CA 1
ATOM 8635 C C . VAL E 2 119 ? 30.468 -34.362 -2.057 1.00 94.06 119 VAL E C 1
ATOM 8636 O O . VAL E 2 119 ? 31.004 -35.474 -2.132 1.00 94.66 119 VAL E O 1
ATOM 8640 N N . SER E 2 120 ? 30.169 -33.636 -3.126 1.00 92.62 120 SER E N 1
ATOM 8641 C CA . SER E 2 120 ? 30.401 -34.138 -4.467 1.00 91.17 120 SER E CA 1
ATOM 8642 C C . SER E 2 120 ? 30.685 -32.955 -5.382 1.00 94.25 120 SER E C 1
ATOM 8643 O O . SER E 2 120 ? 30.498 -31.796 -5.007 1.00 99.84 120 SER E O 1
ATOM 8646 N N . SER E 2 121 ? 31.170 -33.257 -6.587 1.00 89.82 121 SER E N 1
ATOM 8647 C CA . SER E 2 121 ? 31.249 -32.271 -7.660 1.00 91.05 121 SER E CA 1
ATOM 8648 C C . SER E 2 121 ? 30.336 -32.635 -8.823 1.00 89.08 121 SER E C 1
ATOM 8649 O O . SER E 2 121 ? 30.491 -32.085 -9.916 1.00 89.39 121 SER E O 1
ATOM 8652 N N . ALA E 2 122 ? 29.392 -33.552 -8.605 1.00 83.95 122 ALA E N 1
ATOM 8653 C CA . ALA E 2 122 ? 28.635 -34.147 -9.702 1.00 85.44 122 ALA E CA 1
ATOM 8654 C C . ALA E 2 122 ? 27.831 -33.090 -10.452 1.00 83.64 122 ALA E C 1
ATOM 8655 O O . ALA E 2 122 ? 26.943 -32.443 -9.894 1.00 87.44 122 ALA E O 1
ATOM 8657 N N . SER E 2 123 ? 28.149 -32.913 -11.718 1.00 91.03 123 SER E N 1
ATOM 8658 C CA . SER E 2 123 ? 27.431 -31.997 -12.582 1.00 91.88 123 SER E CA 1
ATOM 8659 C C . SER E 2 123 ? 26.562 -32.802 -13.534 1.00 88.21 123 SER E C 1
ATOM 8660 O O . SER E 2 123 ? 26.786 -33.992 -13.753 1.00 87.86 123 SER E O 1
ATOM 8663 N N . THR E 2 124 ? 25.549 -32.144 -14.076 1.00 86.73 124 THR E N 1
ATOM 8664 C CA . THR E 2 124 ? 24.641 -32.798 -15.005 1.00 86.58 124 THR E CA 1
ATOM 8665 C C . THR E 2 124 ? 25.402 -33.444 -16.160 1.00 85.91 124 THR E C 1
ATOM 8666 O O . THR E 2 124 ? 26.072 -32.764 -16.945 1.00 80.56 124 THR E O 1
ATOM 8670 N N . LYS E 2 125 ? 25.311 -34.773 -16.240 1.00 81.33 125 LYS E N 1
ATOM 8671 C CA . LYS E 2 125 ? 26.162 -35.543 -17.140 1.00 82.82 125 LYS E CA 1
ATOM 8672 C C . LYS E 2 125 ? 25.444 -36.804 -17.594 1.00 78.07 125 LYS E C 1
ATOM 8673 O O . LYS E 2 125 ? 24.885 -37.538 -16.772 1.00 76.79 125 LYS E O 1
ATOM 8679 N N . GLY E 2 126 ? 25.491 -37.053 -18.901 1.00 77.06 126 GLY E N 1
ATOM 8680 C CA . GLY E 2 126 ? 24.925 -38.233 -19.502 1.00 75.00 126 GLY E CA 1
ATOM 8681 C C . GLY E 2 126 ? 25.802 -39.462 -19.359 1.00 74.40 126 GLY E C 1
ATOM 8682 O O . GLY E 2 126 ? 27.018 -39.382 -19.181 1.00 74.55 126 GLY E O 1
ATOM 8683 N N . PRO E 2 127 ? 25.186 -40.633 -19.447 1.00 75.41 127 PRO E N 1
ATOM 8684 C CA . PRO E 2 127 ? 25.911 -41.881 -19.195 1.00 69.72 127 PRO E CA 1
ATOM 8685 C C . PRO E 2 127 ? 26.752 -42.334 -20.380 1.00 69.51 127 PRO E C 1
ATOM 8686 O O . PRO E 2 127 ? 26.573 -41.897 -21.517 1.00 70.71 127 PRO E O 1
ATOM 8690 N N . SER E 2 128 ? 27.688 -43.232 -20.078 1.00 64.26 128 SER E N 1
ATOM 8691 C CA . SER E 2 128 ? 28.227 -44.169 -21.050 1.00 61.76 128 SER E CA 1
ATOM 8692 C C . SER E 2 128 ? 27.440 -45.463 -20.944 1.00 60.74 128 SER E C 1
ATOM 8693 O O . SER E 2 128 ? 27.110 -45.920 -19.841 1.00 60.84 128 SER E O 1
ATOM 8696 N N . VAL E 2 129 ? 27.106 -46.037 -22.090 1.00 57.47 129 VAL E N 1
ATOM 8697 C CA . VAL E 2 129 ? 26.353 -47.282 -22.144 1.00 57.54 129 VAL E CA 1
ATOM 8698 C C . VAL E 2 129 ? 27.249 -48.346 -22.750 1.00 57.60 129 VAL E C 1
ATOM 8699 O O . VAL E 2 129 ? 27.745 -48.180 -23.873 1.00 61.66 129 VAL E O 1
ATOM 8703 N N . PHE E 2 130 ? 27.440 -49.443 -22.019 1.00 53.48 130 PHE E N 1
ATOM 8704 C CA . PHE E 2 130 ? 28.295 -50.522 -22.437 1.00 53.94 130 PHE E CA 1
ATOM 8705 C C . PHE E 2 130 ? 27.482 -51.802 -22.541 1.00 56.66 130 PHE E C 1
ATOM 8706 O O . PHE E 2 130 ? 26.693 -52.088 -21.629 1.00 56.59 130 PHE E O 1
ATOM 8714 N N . PRO E 2 131 ? 27.633 -52.593 -23.613 1.00 60.04 131 PRO E N 1
ATOM 8715 C CA . PRO E 2 131 ? 26.897 -53.856 -23.691 1.00 57.09 131 PRO E CA 1
ATOM 8716 C C . PRO E 2 131 ? 27.492 -54.882 -22.740 1.00 57.78 131 PRO E C 1
ATOM 8717 O O . PRO E 2 131 ? 28.708 -54.935 -22.533 1.00 59.80 131 PRO E O 1
ATOM 8721 N N . LEU E 2 132 ? 26.622 -55.675 -22.139 1.00 55.79 132 LEU E N 1
ATOM 8722 C CA . LEU E 2 132 ? 27.011 -56.791 -21.285 1.00 54.14 132 LEU E CA 1
ATOM 8723 C C . LEU E 2 132 ? 26.671 -58.058 -22.070 1.00 55.41 132 LEU E C 1
ATOM 8724 O O . LEU E 2 132 ? 25.512 -58.493 -22.103 1.00 53.80 132 LEU E O 1
ATOM 8729 N N . ALA E 2 133 ? 27.696 -58.640 -22.698 1.00 57.20 133 ALA E N 1
ATOM 8730 C CA . ALA E 2 133 ? 27.519 -59.761 -23.604 1.00 55.39 133 ALA E CA 1
ATOM 8731 C C . ALA E 2 133 ? 26.932 -60.971 -22.875 1.00 56.50 133 ALA E C 1
ATOM 8732 O O . ALA E 2 133 ? 27.270 -61.239 -21.715 1.00 57.89 133 ALA E O 1
ATOM 8734 N N . PRO E 2 134 ? 26.085 -61.746 -23.550 1.00 58.60 134 PRO E N 1
ATOM 8735 C CA . PRO E 2 134 ? 25.426 -62.871 -22.879 1.00 58.36 134 PRO E CA 1
ATOM 8736 C C . PRO E 2 134 ? 26.425 -63.911 -22.432 1.00 58.09 134 PRO E C 1
ATOM 8737 O O . PRO E 2 134 ? 27.482 -64.093 -23.030 1.00 54.69 134 PRO E O 1
ATOM 8741 N N . SER E 2 135 ? 26.079 -64.572 -21.338 1.00 58.28 135 SER E N 1
ATOM 8742 C CA . SER E 2 135 ? 26.755 -65.773 -20.893 1.00 58.83 135 SER E CA 1
ATOM 8743 C C . SER E 2 135 ? 25.691 -66.661 -20.267 1.00 63.28 135 SER E C 1
ATOM 8744 O O . SER E 2 135 ? 24.557 -66.223 -20.017 1.00 59.06 135 SER E O 1
ATOM 8747 N N . SER E 2 136 ? 26.035 -67.932 -20.060 1.00 63.84 136 SER E N 1
ATOM 8748 C CA . SER E 2 136 ? 25.032 -68.887 -19.611 1.00 63.19 136 SER E CA 1
ATOM 8749 C C . SER E 2 136 ? 24.538 -68.514 -18.211 1.00 60.16 136 SER E C 1
ATOM 8750 O O . SER E 2 136 ? 25.337 -68.201 -17.323 1.00 59.84 136 SER E O 1
ATOM 8753 N N . LYS E 2 137 ? 23.222 -68.515 -18.027 1.00 57.86 137 LYS E N 1
ATOM 8754 C CA . LYS E 2 137 ? 22.622 -68.308 -16.718 1.00 59.42 137 LYS E CA 1
ATOM 8755 C C . LYS E 2 137 ? 22.326 -69.635 -16.026 1.00 62.28 137 LYS E C 1
ATOM 8756 O O . LYS E 2 137 ? 22.855 -69.915 -14.946 1.00 65.12 137 LYS E O 1
ATOM 8762 N N . SER E 2 138 ? 21.477 -70.461 -16.643 1.00 64.26 138 SER E N 1
ATOM 8763 C CA . SER E 2 138 ? 21.134 -71.789 -16.151 1.00 62.81 138 SER E CA 1
ATOM 8764 C C . SER E 2 138 ? 21.281 -72.717 -17.342 1.00 61.09 138 SER E C 1
ATOM 8765 O O . SER E 2 138 ? 20.487 -72.649 -18.289 1.00 61.52 138 SER E O 1
ATOM 8768 N N . THR E 2 139 ? 22.303 -73.564 -17.313 1.00 65.83 139 THR E N 1
ATOM 8769 C CA . THR E 2 139 ? 22.423 -74.553 -18.370 1.00 56.98 139 THR E CA 1
ATOM 8770 C C . THR E 2 139 ? 21.173 -75.413 -18.421 1.00 61.23 139 THR E C 1
ATOM 8771 O O . THR E 2 139 ? 20.617 -75.646 -19.498 1.00 60.88 139 THR E O 1
ATOM 8775 N N . SER E 2 140 ? 20.682 -75.845 -17.252 1.00 60.89 140 SER E N 1
ATOM 8776 C CA . SER E 2 140 ? 19.548 -76.751 -17.216 1.00 61.46 140 SER E CA 1
ATOM 8777 C C . SER E 2 140 ? 18.260 -76.043 -17.602 1.00 59.89 140 SER E C 1
ATOM 8778 O O . SER E 2 140 ? 17.316 -76.685 -18.070 1.00 62.14 140 SER E O 1
ATOM 8781 N N . GLY E 2 141 ? 18.181 -74.736 -17.386 1.00 59.06 141 GLY E N 1
ATOM 8782 C CA . GLY E 2 141 ? 17.006 -74.028 -17.850 1.00 59.85 141 GLY E CA 1
ATOM 8783 C C . GLY E 2 141 ? 17.105 -73.515 -19.267 1.00 61.70 141 GLY E C 1
ATOM 8784 O O . GLY E 2 141 ? 16.148 -72.938 -19.766 1.00 60.43 141 GLY E O 1
ATOM 8785 N N . GLY E 2 142 ? 18.254 -73.672 -19.920 1.00 57.79 142 GLY E N 1
ATOM 8786 C CA . GLY E 2 142 ? 18.415 -73.193 -21.281 1.00 60.05 142 GLY E CA 1
ATOM 8787 C C . GLY E 2 142 ? 18.330 -71.690 -21.446 1.00 61.95 142 GLY E C 1
ATOM 8788 O O . GLY E 2 142 ? 17.866 -71.222 -22.487 1.00 59.25 142 GLY E O 1
ATOM 8789 N N . THR E 2 143 ? 18.778 -70.914 -20.451 1.00 61.15 143 THR E N 1
ATOM 8790 C CA . THR E 2 143 ? 18.733 -69.457 -20.504 1.00 59.91 143 THR E CA 1
ATOM 8791 C C . THR E 2 143 ? 20.130 -68.867 -20.488 1.00 59.87 143 THR E C 1
ATOM 8792 O O . THR E 2 143 ? 21.076 -69.471 -19.970 1.00 59.53 143 THR E O 1
ATOM 8796 N N . ALA E 2 144 ? 20.232 -67.660 -21.031 1.00 58.19 144 ALA E N 1
ATOM 8797 C CA . ALA E 2 144 ? 21.387 -66.798 -20.869 1.00 58.82 144 ALA E CA 1
ATOM 8798 C C . ALA E 2 144 ? 20.947 -65.484 -20.247 1.00 57.69 144 ALA E C 1
ATOM 8799 O O . ALA E 2 144 ? 19.782 -65.096 -20.327 1.00 56.88 144 ALA E O 1
ATOM 8801 N N . ALA E 2 145 ? 21.895 -64.775 -19.650 1.00 59.44 145 ALA E N 1
ATOM 8802 C CA . ALA E 2 145 ? 21.656 -63.403 -19.229 1.00 55.77 145 ALA E CA 1
ATOM 8803 C C . ALA E 2 145 ? 22.503 -62.473 -20.087 1.00 53.21 145 ALA E C 1
ATOM 8804 O O . ALA E 2 145 ? 23.664 -62.763 -20.362 1.00 54.22 145 ALA E O 1
ATOM 8806 N N . LEU E 2 146 ? 21.917 -61.357 -20.496 1.00 52.79 146 LEU E N 1
ATOM 8807 C CA . LEU E 2 146 ? 22.630 -60.293 -21.179 1.00 53.29 146 LEU E CA 1
ATOM 8808 C C . LEU E 2 146 ? 22.066 -58.967 -20.692 1.00 54.41 146 LEU E C 1
ATOM 8809 O O . LEU E 2 146 ? 20.955 -58.910 -20.161 1.00 59.49 146 LEU E O 1
ATOM 8814 N N . GLY E 2 147 ? 22.810 -57.889 -20.899 1.00 53.58 147 GLY E N 1
ATOM 8815 C CA . GLY E 2 147 ? 22.280 -56.619 -20.439 1.00 53.59 147 GLY E CA 1
ATOM 8816 C C . GLY E 2 147 ? 23.070 -55.428 -20.928 1.00 56.24 147 GLY E C 1
ATOM 8817 O O . GLY E 2 147 ? 23.885 -55.527 -21.853 1.00 56.14 147 GLY E O 1
ATOM 8818 N N . CYS E 2 148 ? 22.797 -54.282 -20.289 1.00 56.33 148 CYS E N 1
ATOM 8819 C CA . CYS E 2 148 ? 23.491 -53.021 -20.537 1.00 56.78 148 CYS E CA 1
ATOM 8820 C C . CYS E 2 148 ? 23.886 -52.379 -19.220 1.00 52.46 148 CYS E C 1
ATOM 8821 O O . CYS E 2 148 ? 23.112 -52.372 -18.259 1.00 51.14 148 CYS E O 1
ATOM 8824 N N . LEU E 2 149 ? 25.090 -51.825 -19.196 1.00 56.75 149 LEU E N 1
ATOM 8825 C CA . LEU E 2 149 ? 25.616 -51.097 -18.052 1.00 54.29 149 LEU E CA 1
ATOM 8826 C C . LEU E 2 149 ? 25.561 -49.611 -18.375 1.00 52.19 149 LEU E C 1
ATOM 8827 O O . LEU E 2 149 ? 26.199 -49.159 -19.335 1.00 57.54 149 LEU E O 1
ATOM 8832 N N . VAL E 2 150 ? 24.784 -48.867 -17.596 1.00 59.22 150 VAL E N 1
ATOM 8833 C CA . VAL E 2 150 ? 24.558 -47.430 -17.817 1.00 55.69 150 VAL E CA 1
ATOM 8834 C C . VAL E 2 150 ? 25.420 -46.719 -16.772 1.00 55.93 150 VAL E C 1
ATOM 8835 O O . VAL E 2 150 ? 25.032 -46.539 -15.623 1.00 58.39 150 VAL E O 1
ATOM 8839 N N . LYS E 2 151 ? 26.617 -46.312 -17.165 1.00 58.78 151 LYS E N 1
ATOM 8840 C CA . LYS E 2 151 ? 27.616 -45.915 -16.189 1.00 59.15 151 LYS E CA 1
ATOM 8841 C C . LYS E 2 151 ? 27.671 -44.401 -16.053 1.00 65.33 151 LYS E C 1
ATOM 8842 O O . LYS E 2 151 ? 27.510 -43.677 -17.040 1.00 65.21 151 LYS E O 1
ATOM 8848 N N . ASP E 2 152 ? 27.832 -43.939 -14.804 1.00 65.84 152 ASP E N 1
ATOM 8849 C CA . ASP E 2 152 ? 28.345 -42.596 -14.452 1.00 71.84 152 ASP E CA 1
ATOM 8850 C C . ASP E 2 152 ? 27.500 -41.454 -15.022 1.00 69.89 152 ASP E C 1
ATOM 8851 O O . ASP E 2 152 ? 27.975 -40.635 -15.813 1.00 73.53 152 ASP E O 1
ATOM 8856 N N . TYR E 2 153 ? 26.250 -41.384 -14.585 1.00 64.82 153 TYR E N 1
ATOM 8857 C CA . TYR E 2 153 ? 25.349 -40.308 -14.964 1.00 68.33 153 TYR E CA 1
ATOM 8858 C C . TYR E 2 153 ? 24.899 -39.533 -13.726 1.00 71.32 153 TYR E C 1
ATOM 8859 O O . TYR E 2 153 ? 24.973 -40.027 -12.598 1.00 70.31 153 TYR E O 1
ATOM 8868 N N . PHE E 2 154 ? 24.447 -38.288 -13.949 1.00 74.23 154 PHE E N 1
ATOM 8869 C CA . PHE E 2 154 ? 23.869 -37.446 -12.903 1.00 76.88 154 PHE E CA 1
ATOM 8870 C C . PHE E 2 154 ? 22.988 -36.398 -13.561 1.00 77.36 154 PHE E C 1
ATOM 8871 O O . PHE E 2 154 ? 23.341 -35.926 -14.649 1.00 80.44 154 PHE E O 1
ATOM 8879 N N . PRO E 2 155 ? 21.835 -36.026 -12.973 1.00 80.43 155 PRO E N 1
ATOM 8880 C CA . PRO E 2 155 ? 21.180 -36.635 -11.813 1.00 80.33 155 PRO E CA 1
ATOM 8881 C C . PRO E 2 155 ? 20.358 -37.824 -12.257 1.00 78.57 155 PRO E C 1
ATOM 8882 O O . PRO E 2 155 ? 20.375 -38.151 -13.441 1.00 79.81 155 PRO E O 1
ATOM 8886 N N . GLU E 2 156 ? 19.676 -38.482 -11.330 1.00 77.52 156 GLU E N 1
ATOM 8887 C CA . GLU E 2 156 ? 18.629 -39.401 -11.722 1.00 75.68 156 GLU E CA 1
ATOM 8888 C C . GLU E 2 156 ? 17.466 -38.583 -12.286 1.00 77.60 156 GLU E C 1
ATOM 8889 O O . GLU E 2 156 ? 17.346 -37.387 -12.005 1.00 77.39 156 GLU E O 1
ATOM 8895 N N . PRO E 2 157 ? 16.585 -39.200 -13.085 1.00 77.61 157 PRO E N 1
ATOM 8896 C CA . PRO E 2 157 ? 16.469 -40.607 -13.480 1.00 74.34 157 PRO E CA 1
ATOM 8897 C C . PRO E 2 157 ? 17.094 -40.956 -14.809 1.00 74.96 157 PRO E C 1
ATOM 8898 O O . PRO E 2 157 ? 17.622 -40.097 -15.507 1.00 74.89 157 PRO E O 1
ATOM 8902 N N . VAL E 2 158 ? 17.003 -42.243 -15.130 1.00 73.11 158 VAL E N 1
ATOM 8903 C CA . VAL E 2 158 ? 17.362 -42.810 -16.422 1.00 73.21 158 VAL E CA 1
ATOM 8904 C C . VAL E 2 158 ? 16.290 -43.835 -16.760 1.00 76.59 158 VAL E C 1
ATOM 8905 O O . VAL E 2 158 ? 15.805 -44.544 -15.871 1.00 81.21 158 VAL E O 1
ATOM 8909 N N . THR E 2 159 ? 15.893 -43.900 -18.031 1.00 76.24 159 THR E N 1
ATOM 8910 C CA . THR E 2 159 ? 14.925 -44.889 -18.494 1.00 77.16 159 THR E CA 1
ATOM 8911 C C . THR E 2 159 ? 15.603 -45.868 -19.437 1.00 75.58 159 THR E C 1
ATOM 8912 O O . THR E 2 159 ? 16.471 -45.480 -20.224 1.00 78.03 159 THR E O 1
ATOM 8916 N N . VAL E 2 160 ? 15.230 -47.144 -19.340 1.00 72.62 160 VAL E N 1
ATOM 8917 C CA . VAL E 2 160 ? 15.848 -48.195 -20.145 1.00 70.22 160 VAL E CA 1
ATOM 8918 C C . VAL E 2 160 ? 14.749 -49.072 -20.733 1.00 68.94 160 VAL E C 1
ATOM 8919 O O . VAL E 2 160 ? 13.836 -49.502 -20.020 1.00 74.95 160 VAL E O 1
ATOM 8923 N N . SER E 2 161 ? 14.831 -49.325 -22.030 1.00 70.29 161 SER E N 1
ATOM 8924 C CA . SER E 2 161 ? 13.909 -50.194 -22.740 1.00 69.96 161 SER E CA 1
ATOM 8925 C C . SER E 2 161 ? 14.709 -51.141 -23.628 1.00 67.42 161 SER E C 1
ATOM 8926 O O . SER E 2 161 ? 15.904 -50.947 -23.852 1.00 69.60 161 SER E O 1
ATOM 8929 N N . TRP E 2 162 ? 14.044 -52.175 -24.140 1.00 66.94 162 TRP E N 1
ATOM 8930 C CA . TRP E 2 162 ? 14.697 -53.197 -24.952 1.00 67.33 162 TRP E CA 1
ATOM 8931 C C . TRP E 2 162 ? 13.928 -53.392 -26.252 1.00 69.11 162 TRP E C 1
ATOM 8932 O O . TRP E 2 162 ? 12.706 -53.591 -26.227 1.00 74.11 162 TRP E O 1
ATOM 8943 N N . ASN E 2 163 ? 14.649 -53.344 -27.382 1.00 69.64 163 ASN E N 1
ATOM 8944 C CA . ASN E 2 163 ? 14.055 -53.446 -28.731 1.00 72.89 163 ASN E CA 1
ATOM 8945 C C . ASN E 2 163 ? 12.898 -52.472 -28.894 1.00 72.62 163 ASN E C 1
ATOM 8946 O O . ASN E 2 163 ? 11.843 -52.815 -29.440 1.00 74.77 163 ASN E O 1
ATOM 8951 N N . SER E 2 164 ? 13.086 -51.257 -28.378 1.00 69.83 164 SER E N 1
ATOM 8952 C CA . SER E 2 164 ? 12.079 -50.200 -28.452 1.00 74.11 164 SER E CA 1
ATOM 8953 C C . SER E 2 164 ? 10.734 -50.650 -27.868 1.00 74.90 164 SER E C 1
ATOM 8954 O O . SER E 2 164 ? 9.665 -50.340 -28.394 1.00 80.82 164 SER E O 1
ATOM 8957 N N . GLY E 2 165 ? 10.785 -51.396 -26.768 1.00 74.59 165 GLY E N 1
ATOM 8958 C CA . GLY E 2 165 ? 9.590 -51.768 -26.042 1.00 77.63 165 GLY E CA 1
ATOM 8959 C C . GLY E 2 165 ? 8.936 -53.062 -26.469 1.00 77.98 165 GLY E C 1
ATOM 8960 O O . GLY E 2 165 ? 7.932 -53.452 -25.862 1.00 81.35 165 GLY E O 1
ATOM 8961 N N . ALA E 2 166 ? 9.449 -53.729 -27.508 1.00 77.26 166 ALA E N 1
ATOM 8962 C CA . ALA E 2 166 ? 8.895 -55.027 -27.895 1.00 79.38 166 ALA E CA 1
ATOM 8963 C C . ALA E 2 166 ? 9.309 -56.131 -26.925 1.00 82.28 166 ALA E C 1
ATOM 8964 O O . ALA E 2 166 ? 8.570 -57.109 -26.745 1.00 86.56 166 ALA E O 1
ATOM 8966 N N . LEU E 2 167 ? 10.476 -56.005 -26.302 1.00 70.64 167 LEU E N 1
ATOM 8967 C CA . LEU E 2 167 ? 10.967 -56.982 -25.339 1.00 75.78 167 LEU E CA 1
ATOM 8968 C C . LEU E 2 167 ? 10.611 -56.515 -23.923 1.00 78.03 167 LEU E C 1
ATOM 8969 O O . LEU E 2 167 ? 11.145 -55.507 -23.439 1.00 76.16 167 LEU E O 1
ATOM 8974 N N . THR E 2 168 ? 9.709 -57.242 -23.262 1.00 76.57 168 THR E N 1
ATOM 8975 C CA . THR E 2 168 ? 9.410 -56.991 -21.855 1.00 77.92 168 THR E CA 1
ATOM 8976 C C . THR E 2 168 ? 9.707 -58.181 -20.948 1.00 77.01 168 THR E C 1
ATOM 8977 O O . THR E 2 168 ? 10.320 -58.003 -19.884 1.00 73.98 168 THR E O 1
ATOM 8981 N N . SER E 2 169 ? 9.285 -59.390 -21.320 1.00 74.97 169 SER E N 1
ATOM 8982 C CA . SER E 2 169 ? 9.466 -60.541 -20.442 1.00 71.10 169 SER E CA 1
ATOM 8983 C C . SER E 2 169 ? 10.948 -60.825 -20.236 1.00 75.90 169 SER E C 1
ATOM 8984 O O . SER E 2 169 ? 11.735 -60.839 -21.190 1.00 73.23 169 SER E O 1
ATOM 8987 N N . GLY E 2 170 ? 11.328 -61.052 -18.980 1.00 72.55 170 GLY E N 1
ATOM 8988 C CA . GLY E 2 170 ? 12.701 -61.323 -18.640 1.00 64.68 170 GLY E CA 1
ATOM 8989 C C . GLY E 2 170 ? 13.563 -60.098 -18.461 1.00 61.12 170 GLY E C 1
ATOM 8990 O O . GLY E 2 170 ? 14.763 -60.243 -18.221 1.00 59.39 170 GLY E O 1
ATOM 8991 N N . VAL E 2 171 ? 13.000 -58.902 -18.579 1.00 61.84 171 VAL E N 1
ATOM 8992 C CA . VAL E 2 171 ? 13.743 -57.658 -18.386 1.00 63.79 171 VAL E CA 1
ATOM 8993 C C . VAL E 2 171 ? 13.737 -57.300 -16.905 1.00 61.00 171 VAL E C 1
ATOM 8994 O O . VAL E 2 171 ? 12.673 -57.235 -16.283 1.00 64.96 171 VAL E O 1
ATOM 8998 N N . HIS E 2 172 ? 14.919 -57.071 -16.334 1.00 61.26 172 HIS E N 1
ATOM 8999 C CA . HIS E 2 172 ? 15.057 -56.509 -14.993 1.00 60.00 172 HIS E CA 1
ATOM 9000 C C . HIS E 2 172 ? 16.023 -55.339 -15.060 1.00 56.61 172 HIS E C 1
ATOM 9001 O O . HIS E 2 172 ? 17.186 -55.525 -15.420 1.00 60.02 172 HIS E O 1
ATOM 9008 N N . THR E 2 173 ? 15.559 -54.146 -14.716 1.00 55.17 173 THR E N 1
ATOM 9009 C CA . THR E 2 173 ? 16.436 -52.992 -14.579 1.00 57.53 173 THR E CA 1
ATOM 9010 C C . THR E 2 173 ? 16.631 -52.727 -13.094 1.00 58.84 173 THR E C 1
ATOM 9011 O O . THR E 2 173 ? 15.662 -52.683 -12.334 1.00 54.84 173 THR E O 1
ATOM 9015 N N . PHE E 2 174 ? 17.893 -52.578 -12.683 1.00 60.52 174 PHE E N 1
ATOM 9016 C CA . PHE E 2 174 ? 18.163 -52.567 -11.262 1.00 56.92 174 PHE E CA 1
ATOM 9017 C C . PHE E 2 174 ? 18.233 -51.140 -10.739 1.00 55.79 174 PHE E C 1
ATOM 9018 O O . PHE E 2 174 ? 18.603 -50.222 -11.473 1.00 54.96 174 PHE E O 1
ATOM 9026 N N . PRO E 2 175 ? 17.881 -50.934 -9.470 1.00 54.59 175 PRO E N 1
ATOM 9027 C CA . PRO E 2 175 ? 18.084 -49.616 -8.858 1.00 54.78 175 PRO E CA 1
ATOM 9028 C C . PRO E 2 175 ? 19.550 -49.180 -8.958 1.00 61.19 175 PRO E C 1
ATOM 9029 O O . PRO E 2 175 ? 20.474 -49.994 -8.844 1.00 58.32 175 PRO E O 1
ATOM 9033 N N . ALA E 2 176 ? 19.752 -47.881 -9.193 1.00 57.51 176 ALA E N 1
ATOM 9034 C CA . ALA E 2 176 ? 21.081 -47.320 -9.400 1.00 56.80 176 ALA E CA 1
ATOM 9035 C C . ALA E 2 176 ? 21.925 -47.384 -8.129 1.00 59.27 176 ALA E C 1
ATOM 9036 O O . ALA E 2 176 ? 21.410 -47.365 -7.008 1.00 63.03 176 ALA E O 1
ATOM 9038 N N . VAL E 2 177 ? 23.241 -47.441 -8.299 1.00 60.12 177 VAL E N 1
ATOM 9039 C CA . VAL E 2 177 ? 24.159 -47.228 -7.184 1.00 61.39 177 VAL E CA 1
ATOM 9040 C C . VAL E 2 177 ? 24.611 -45.778 -7.208 1.00 62.73 177 VAL E C 1
ATOM 9041 O O . VAL E 2 177 ? 24.940 -45.248 -8.272 1.00 67.96 177 VAL E O 1
ATOM 9045 N N . LEU E 2 178 ? 24.591 -45.120 -6.048 1.00 65.14 178 LEU E N 1
ATOM 9046 C CA . LEU E 2 178 ? 25.181 -43.795 -5.892 1.00 69.65 178 LEU E CA 1
ATOM 9047 C C . LEU E 2 178 ? 26.650 -43.982 -5.515 1.00 68.97 178 LEU E C 1
ATOM 9048 O O . LEU E 2 178 ? 26.963 -44.383 -4.389 1.00 69.83 178 LEU E O 1
ATOM 9053 N N . GLN E 2 179 ? 27.548 -43.650 -6.435 1.00 68.40 179 GLN E N 1
ATOM 9054 C CA . GLN E 2 179 ? 28.971 -43.855 -6.217 1.00 71.26 179 GLN E CA 1
ATOM 9055 C C . GLN E 2 179 ? 29.558 -42.796 -5.283 1.00 76.13 179 GLN E C 1
ATOM 9056 O O . GLN E 2 179 ? 28.950 -41.759 -4.996 1.00 73.41 179 GLN E O 1
ATOM 9062 N N . SER E 2 180 ? 30.790 -43.065 -4.836 1.00 78.37 180 SER E N 1
ATOM 9063 C CA . SER E 2 180 ? 31.541 -42.095 -4.040 1.00 78.11 180 SER E CA 1
ATOM 9064 C C . SER E 2 180 ? 31.662 -40.746 -4.741 1.00 79.97 180 SER E C 1
ATOM 9065 O O . SER E 2 180 ? 31.781 -39.713 -4.076 1.00 83.95 180 SER E O 1
ATOM 9068 N N . SER E 2 181 ? 31.650 -40.733 -6.078 1.00 78.63 181 SER E N 1
ATOM 9069 C CA . SER E 2 181 ? 31.855 -39.506 -6.843 1.00 74.40 181 SER E CA 1
ATOM 9070 C C . SER E 2 181 ? 30.617 -38.628 -6.912 1.00 75.74 181 SER E C 1
ATOM 9071 O O . SER E 2 181 ? 30.690 -37.527 -7.460 1.00 79.94 181 SER E O 1
ATOM 9074 N N . GLY E 2 182 ? 29.481 -39.089 -6.407 1.00 77.66 182 GLY E N 1
ATOM 9075 C CA . GLY E 2 182 ? 28.234 -38.389 -6.604 1.00 74.83 182 GLY E CA 1
ATOM 9076 C C . GLY E 2 182 ? 27.506 -38.721 -7.891 1.00 76.20 182 GLY E C 1
ATOM 9077 O O . GLY E 2 182 ? 26.432 -38.151 -8.135 1.00 74.07 182 GLY E O 1
ATOM 9078 N N . LEU E 2 183 ? 28.043 -39.623 -8.720 1.00 74.95 183 LEU E N 1
ATOM 9079 C CA . LEU E 2 183 ? 27.398 -40.036 -9.962 1.00 73.49 183 LEU E CA 1
ATOM 9080 C C . LEU E 2 183 ? 26.744 -41.409 -9.806 1.00 71.39 183 LEU E C 1
ATOM 9081 O O . LEU E 2 183 ? 27.158 -42.231 -8.984 1.00 70.88 183 LEU E O 1
ATOM 9086 N N . TYR E 2 184 ? 25.718 -41.655 -10.613 1.00 66.58 184 TYR E N 1
ATOM 9087 C CA . TYR E 2 184 ? 24.943 -42.883 -10.524 1.00 66.01 184 TYR E CA 1
ATOM 9088 C C . TYR E 2 184 ? 25.309 -43.822 -11.668 1.00 68.45 184 TYR E C 1
ATOM 9089 O O . TYR E 2 184 ? 25.646 -43.387 -12.770 1.00 65.08 184 TYR E O 1
ATOM 9098 N N . SER E 2 185 ? 25.235 -45.122 -11.396 1.00 65.77 185 SER E N 1
ATOM 9099 C CA . SER E 2 185 ? 25.264 -46.129 -12.449 1.00 61.50 185 SER E CA 1
ATOM 9100 C C . SER E 2 185 ? 24.155 -47.128 -12.186 1.00 60.99 185 SER E C 1
ATOM 9101 O O . SER E 2 185 ? 23.792 -47.372 -11.035 1.00 61.27 185 SER E O 1
ATOM 9104 N N . LEU E 2 186 ? 23.622 -47.714 -13.257 1.00 59.94 186 LEU E N 1
ATOM 9105 C CA . LEU E 2 186 ? 22.708 -48.838 -13.101 1.00 56.65 186 LEU E CA 1
ATOM 9106 C C . LEU E 2 186 ? 22.980 -49.850 -14.198 1.00 53.51 186 LEU E C 1
ATOM 9107 O O . LEU E 2 186 ? 23.703 -49.578 -15.163 1.00 54.49 186 LEU E O 1
ATOM 9112 N N . SER E 2 187 ? 22.372 -51.023 -14.039 1.00 49.94 187 SER E N 1
ATOM 9113 C CA . SER E 2 187 ? 22.375 -52.069 -15.050 1.00 54.66 187 SER E CA 1
ATOM 9114 C C . SER E 2 187 ? 20.950 -52.531 -15.338 1.00 56.61 187 SER E C 1
ATOM 9115 O O . SER E 2 187 ? 20.070 -52.490 -14.465 1.00 53.50 187 SER E O 1
ATOM 9118 N N . SER E 2 188 ? 20.720 -52.961 -16.583 1.00 56.25 188 SER E N 1
ATOM 9119 C CA . SER E 2 188 ? 19.461 -53.611 -16.950 1.00 57.76 188 SER E CA 1
ATOM 9120 C C . SER E 2 188 ? 19.784 -54.947 -17.601 1.00 57.70 188 SER E C 1
ATOM 9121 O O . SER E 2 188 ? 20.661 -55.016 -18.469 1.00 53.90 188 SER E O 1
ATOM 9124 N N . VAL E 2 189 ? 19.109 -56.014 -17.157 1.00 54.51 189 VAL E N 1
ATOM 9125 C CA . VAL E 2 189 ? 19.438 -57.373 -17.580 1.00 55.05 189 VAL E CA 1
ATOM 9126 C C . VAL E 2 189 ? 18.209 -57.999 -18.201 1.00 59.36 189 VAL E C 1
ATOM 9127 O O . VAL E 2 189 ? 17.071 -57.729 -17.793 1.00 59.68 189 VAL E O 1
ATOM 9131 N N . VAL E 2 190 ? 18.446 -58.850 -19.196 1.00 55.52 190 VAL E N 1
ATOM 9132 C CA . VAL E 2 190 ? 17.389 -59.625 -19.826 1.00 57.16 190 VAL E CA 1
ATOM 9133 C C . VAL E 2 190 ? 17.761 -61.091 -19.768 1.00 59.42 190 VAL E C 1
ATOM 9134 O O . VAL E 2 190 ? 18.822 -61.488 -20.261 1.00 56.66 190 VAL E O 1
ATOM 9138 N N . THR E 2 191 ? 16.867 -61.892 -19.221 1.00 53.03 191 THR E N 1
ATOM 9139 C CA . THR E 2 191 ? 16.959 -63.329 -19.354 1.00 60.38 191 THR E CA 1
ATOM 9140 C C . THR E 2 191 ? 16.235 -63.757 -20.630 1.00 63.23 191 THR E C 1
ATOM 9141 O O . THR E 2 191 ? 15.027 -63.517 -20.779 1.00 61.02 191 THR E O 1
ATOM 9145 N N . VAL E 2 192 ? 16.978 -64.384 -21.536 1.00 54.57 192 VAL E N 1
ATOM 9146 C CA . VAL E 2 192 ? 16.474 -64.768 -22.852 1.00 68.25 192 VAL E CA 1
ATOM 9147 C C . VAL E 2 192 ? 16.799 -66.237 -23.092 1.00 65.83 192 VAL E C 1
ATOM 9148 O O . VAL E 2 192 ? 17.677 -66.820 -22.433 1.00 60.99 192 VAL E O 1
ATOM 9152 N N . PRO E 2 193 ? 16.068 -66.880 -23.998 1.00 69.40 193 PRO E N 1
ATOM 9153 C CA . PRO E 2 193 ? 16.456 -68.231 -24.422 1.00 70.10 193 PRO E CA 1
ATOM 9154 C C . PRO E 2 193 ? 17.851 -68.213 -25.020 1.00 68.83 193 PRO E C 1
ATOM 9155 O O . PRO E 2 193 ? 18.160 -67.400 -25.896 1.00 71.42 193 PRO E O 1
ATOM 9159 N N . SER E 2 194 ? 18.692 -69.134 -24.557 1.00 68.84 194 SER E N 1
ATOM 9160 C CA . SER E 2 194 ? 20.039 -69.196 -25.103 1.00 72.86 194 SER E CA 1
ATOM 9161 C C . SER E 2 194 ? 20.035 -69.722 -26.535 1.00 76.51 194 SER E C 1
ATOM 9162 O O . SER E 2 194 ? 20.913 -69.355 -27.320 1.00 79.08 194 SER E O 1
ATOM 9165 N N . SER E 2 195 ? 19.050 -70.553 -26.911 1.00 78.86 195 SER E N 1
ATOM 9166 C CA . SER E 2 195 ? 18.996 -71.068 -28.280 1.00 79.48 195 SER E CA 1
ATOM 9167 C C . SER E 2 195 ? 18.685 -69.981 -29.300 1.00 83.61 195 SER E C 1
ATOM 9168 O O . SER E 2 195 ? 18.859 -70.207 -30.503 1.00 85.61 195 SER E O 1
ATOM 9171 N N . SER E 2 196 ? 18.210 -68.822 -28.857 1.00 82.18 196 SER E N 1
ATOM 9172 C CA . SER E 2 196 ? 17.865 -67.730 -29.762 1.00 81.38 196 SER E CA 1
ATOM 9173 C C . SER E 2 196 ? 19.019 -66.768 -30.010 1.00 83.39 196 SER E C 1
ATOM 9174 O O . SER E 2 196 ? 18.930 -65.956 -30.942 1.00 80.26 196 SER E O 1
ATOM 9177 N N . LEU E 2 197 ? 20.099 -66.851 -29.220 1.00 78.92 197 LEU E N 1
ATOM 9178 C CA . LEU E 2 197 ? 21.141 -65.829 -29.254 1.00 78.06 197 LEU E CA 1
ATOM 9179 C C . LEU E 2 197 ? 21.741 -65.651 -30.645 1.00 79.67 197 LEU E C 1
ATOM 9180 O O . LEU E 2 197 ? 22.306 -64.589 -30.933 1.00 78.34 197 LEU E O 1
ATOM 9185 N N . GLY E 2 198 ? 21.648 -66.661 -31.506 1.00 84.57 198 GLY E N 1
ATOM 9186 C CA . GLY E 2 198 ? 22.084 -66.494 -32.884 1.00 79.76 198 GLY E CA 1
ATOM 9187 C C . GLY E 2 198 ? 21.067 -65.868 -33.816 1.00 83.89 198 GLY E C 1
ATOM 9188 O O . GLY E 2 198 ? 21.432 -65.474 -34.929 1.00 87.95 198 GLY E O 1
ATOM 9189 N N . THR E 2 199 ? 19.805 -65.764 -33.403 1.00 83.67 199 THR E N 1
ATOM 9190 C CA . THR E 2 199 ? 18.747 -65.297 -34.292 1.00 89.69 199 THR E CA 1
ATOM 9191 C C . THR E 2 199 ? 18.138 -63.977 -33.854 1.00 86.60 199 THR E C 1
ATOM 9192 O O . THR E 2 199 ? 17.914 -63.095 -34.691 1.00 90.41 199 THR E O 1
ATOM 9196 N N . GLN E 2 200 ? 17.849 -63.839 -32.564 1.00 81.66 200 GLN E N 1
ATOM 9197 C CA . GLN E 2 200 ? 17.257 -62.627 -32.016 1.00 80.06 200 GLN E CA 1
ATOM 9198 C C . GLN E 2 200 ? 18.337 -61.594 -31.729 1.00 77.41 200 GLN E C 1
ATOM 9199 O O . GLN E 2 200 ? 19.316 -61.891 -31.041 1.00 78.78 200 GLN E O 1
ATOM 9205 N N . THR E 2 201 ? 18.157 -60.375 -32.232 1.00 74.22 201 THR E N 1
ATOM 9206 C CA . THR E 2 201 ? 19.012 -59.275 -31.820 1.00 71.25 201 THR E CA 1
ATOM 9207 C C . THR E 2 201 ? 18.372 -58.537 -30.644 1.00 72.88 201 THR E C 1
ATOM 9208 O O . THR E 2 201 ? 17.147 -58.498 -30.484 1.00 66.09 201 THR E O 1
ATOM 9212 N N . TYR E 2 202 ? 19.234 -57.953 -29.818 1.00 69.97 202 TYR E N 1
ATOM 9213 C CA . TYR E 2 202 ? 18.860 -57.343 -28.553 1.00 68.84 202 TYR E CA 1
ATOM 9214 C C . TYR E 2 202 ? 19.546 -55.988 -28.478 1.00 69.05 202 TYR E C 1
ATOM 9215 O O . TYR E 2 202 ? 20.779 -55.922 -28.430 1.00 68.66 202 TYR E O 1
ATOM 9224 N N . ILE E 2 203 ? 18.756 -54.912 -28.480 1.00 65.81 203 ILE E N 1
ATOM 9225 C CA . ILE E 2 203 ? 19.267 -53.555 -28.337 1.00 65.18 203 ILE E CA 1
ATOM 9226 C C . ILE E 2 203 ? 18.627 -52.921 -27.118 1.00 67.18 203 ILE E C 1
ATOM 9227 O O . ILE E 2 203 ? 17.403 -52.982 -26.953 1.00 71.43 203 ILE E O 1
ATOM 9232 N N . CYS E 2 204 ? 19.443 -52.315 -26.261 1.00 63.48 204 CYS E N 1
ATOM 9233 C CA . CYS E 2 204 ? 18.911 -51.559 -25.138 1.00 62.85 204 CYS E CA 1
ATOM 9234 C C . CYS E 2 204 ? 18.854 -50.084 -25.513 1.00 69.52 204 CYS E C 1
ATOM 9235 O O . CYS E 2 204 ? 19.840 -49.523 -26.015 1.00 68.70 204 CYS E O 1
ATOM 9238 N N . ASN E 2 205 ? 17.681 -49.479 -25.309 1.00 69.97 205 ASN E N 1
ATOM 9239 C CA . ASN E 2 205 ? 17.421 -48.069 -25.584 1.00 67.98 205 ASN E CA 1
ATOM 9240 C C . ASN E 2 205 ? 17.502 -47.282 -24.284 1.00 73.76 205 ASN E C 1
ATOM 9241 O O . ASN E 2 205 ? 16.671 -47.468 -23.387 1.00 72.74 205 ASN E O 1
ATOM 9246 N N . VAL E 2 206 ? 18.492 -46.403 -24.180 1.00 71.69 206 VAL E N 1
ATOM 9247 C CA . VAL E 2 206 ? 18.766 -45.696 -22.940 1.00 73.43 206 VAL E CA 1
ATOM 9248 C C . VAL E 2 206 ? 18.474 -44.223 -23.146 1.00 78.14 206 VAL E C 1
ATOM 9249 O O . VAL E 2 206 ? 18.871 -43.636 -24.161 1.00 81.35 206 VAL E O 1
ATOM 9253 N N . ASN E 2 207 ? 17.749 -43.640 -22.200 1.00 80.18 207 ASN E N 1
ATOM 9254 C CA . ASN E 2 207 ? 17.399 -42.232 -22.230 1.00 82.36 207 ASN E CA 1
ATOM 9255 C C . ASN E 2 207 ? 17.749 -41.587 -20.897 1.00 80.01 207 ASN E C 1
ATOM 9256 O O . ASN E 2 207 ? 17.515 -42.162 -19.828 1.00 79.19 207 ASN E O 1
ATOM 9261 N N . HIS E 2 208 ? 18.343 -40.400 -20.973 1.00 78.13 208 HIS E N 1
ATOM 9262 C CA . HIS E 2 208 ? 18.649 -39.602 -19.788 1.00 81.08 208 HIS E CA 1
ATOM 9263 C C . HIS E 2 208 ? 18.324 -38.161 -20.163 1.00 84.75 208 HIS E C 1
ATOM 9264 O O . HIS E 2 208 ? 19.212 -37.399 -20.558 1.00 85.34 208 HIS E O 1
ATOM 9271 N N . LYS E 2 209 ? 17.050 -37.785 -19.996 1.00 83.50 209 LYS E N 1
ATOM 9272 C CA . LYS E 2 209 ? 16.539 -36.513 -20.510 1.00 88.91 209 LYS E CA 1
ATOM 9273 C C . LYS E 2 209 ? 17.143 -35.283 -19.830 1.00 87.28 209 LYS E C 1
ATOM 9274 O O . LYS E 2 209 ? 17.182 -34.217 -20.455 1.00 88.71 209 LYS E O 1
ATOM 9280 N N . PRO E 2 210 ? 17.611 -35.364 -18.571 1.00 88.15 210 PRO E N 1
ATOM 9281 C CA . PRO E 2 210 ? 18.400 -34.247 -18.012 1.00 84.83 210 PRO E CA 1
ATOM 9282 C C . PRO E 2 210 ? 19.540 -33.766 -18.898 1.00 85.97 210 PRO E C 1
ATOM 9283 O O . PRO E 2 210 ? 19.913 -32.586 -18.820 1.00 87.92 210 PRO E O 1
ATOM 9287 N N . SER E 2 211 ? 20.114 -34.640 -19.734 1.00 85.88 211 SER E N 1
ATOM 9288 C CA . SER E 2 211 ? 21.168 -34.252 -20.670 1.00 85.29 211 SER E CA 1
ATOM 9289 C C . SER E 2 211 ? 20.805 -34.555 -22.122 1.00 87.12 211 SER E C 1
ATOM 9290 O O . SER E 2 211 ? 21.695 -34.604 -22.973 1.00 88.55 211 SER E O 1
ATOM 9293 N N . ASN E 2 212 ? 19.520 -34.766 -22.415 1.00 90.62 212 ASN E N 1
ATOM 9294 C CA . ASN E 2 212 ? 19.029 -35.040 -23.769 1.00 93.76 212 ASN E CA 1
ATOM 9295 C C . ASN E 2 212 ? 19.900 -36.095 -24.455 1.00 93.85 212 ASN E C 1
ATOM 9296 O O . ASN E 2 212 ? 20.319 -35.959 -25.608 1.00 102.38 212 ASN E O 1
ATOM 9301 N N . THR E 2 213 ? 20.188 -37.144 -23.697 1.00 86.48 213 THR E N 1
ATOM 9302 C CA . THR E 2 213 ? 20.986 -38.289 -24.116 1.00 89.29 213 THR E CA 1
ATOM 9303 C C . THR E 2 213 ? 20.059 -39.452 -24.468 1.00 86.60 213 THR E C 1
ATOM 9304 O O . THR E 2 213 ? 19.281 -39.909 -23.622 1.00 84.87 213 THR E O 1
ATOM 9308 N N . LYS E 2 214 ? 20.124 -39.915 -25.715 1.00 84.55 214 LYS E N 1
ATOM 9309 C CA . LYS E 2 214 ? 19.472 -41.152 -26.127 1.00 82.29 214 LYS E CA 1
ATOM 9310 C C . LYS E 2 214 ? 20.501 -42.034 -26.819 1.00 79.75 214 LYS E C 1
ATOM 9311 O O . LYS E 2 214 ? 21.145 -41.602 -27.783 1.00 85.25 214 LYS E O 1
ATOM 9317 N N . VAL E 2 215 ? 20.660 -43.261 -26.318 1.00 75.02 215 VAL E N 1
ATOM 9318 C CA . VAL E 2 215 ? 21.636 -44.220 -26.824 1.00 72.07 215 VAL E CA 1
ATOM 9319 C C . VAL E 2 215 ? 20.929 -45.545 -27.082 1.00 72.66 215 VAL E C 1
ATOM 9320 O O . VAL E 2 215 ? 20.228 -46.064 -26.205 1.00 76.39 215 VAL E O 1
ATOM 9324 N N . ASP E 2 216 ? 21.141 -46.109 -28.265 1.00 71.45 216 ASP E N 1
ATOM 9325 C CA . ASP E 2 216 ? 20.823 -47.504 -28.552 1.00 72.41 216 ASP E CA 1
ATOM 9326 C C . ASP E 2 216 ? 22.125 -48.282 -28.636 1.00 68.75 216 ASP E C 1
ATOM 9327 O O . ASP E 2 216 ? 23.030 -47.894 -29.372 1.00 74.80 216 ASP E O 1
ATOM 9332 N N . LYS E 2 217 ? 22.222 -49.372 -27.890 1.00 70.98 217 LYS E N 1
ATOM 9333 C CA . LYS E 2 217 ? 23.424 -50.196 -27.879 1.00 67.13 217 LYS E CA 1
ATOM 9334 C C . LYS E 2 217 ? 23.026 -51.626 -28.230 1.00 66.98 217 LYS E C 1
ATOM 9335 O O . LYS E 2 217 ? 22.245 -52.258 -27.504 1.00 63.68 217 LYS E O 1
ATOM 9341 N N . LYS E 2 218 ? 23.537 -52.127 -29.353 1.00 70.40 218 LYS E N 1
ATOM 9342 C CA . LYS E 2 218 ? 23.353 -53.536 -29.691 1.00 68.33 218 LYS E CA 1
ATOM 9343 C C . LYS E 2 218 ? 24.178 -54.415 -28.740 1.00 66.10 218 LYS E C 1
ATOM 9344 O O . LYS E 2 218 ? 25.346 -54.123 -28.466 1.00 65.67 218 LYS E O 1
ATOM 9350 N N . VAL E 2 219 ? 23.555 -55.466 -28.195 1.00 68.26 219 VAL E N 1
ATOM 9351 C CA . VAL E 2 219 ? 24.224 -56.414 -27.301 1.00 64.47 219 VAL E CA 1
ATOM 9352 C C . VAL E 2 219 ? 24.349 -57.747 -28.028 1.00 68.56 219 VAL E C 1
ATOM 9353 O O . VAL E 2 219 ? 23.352 -58.451 -28.230 1.00 67.11 219 VAL E O 1
ATOM 9357 N N . GLU E 2 220 ? 25.578 -58.117 -28.395 1.00 65.61 220 GLU E N 1
ATOM 9358 C CA . GLU E 2 220 ? 25.765 -59.378 -29.092 1.00 72.65 220 GLU E CA 1
ATOM 9359 C C . GLU E 2 220 ? 26.702 -60.303 -28.325 1.00 72.54 220 GLU E C 1
ATOM 9360 O O . GLU E 2 220 ? 27.392 -59.860 -27.397 1.00 71.88 220 GLU E O 1
ATOM 9366 N N . PRO E 2 221 ? 26.789 -61.586 -28.716 1.00 77.48 221 PRO E N 1
ATOM 9367 C CA . PRO E 2 221 ? 27.826 -62.473 -28.161 1.00 77.90 221 PRO E CA 1
ATOM 9368 C C . PRO E 2 221 ? 29.228 -61.988 -28.486 1.00 84.93 221 PRO E C 1
ATOM 9369 O O . PRO E 2 221 ? 29.370 -60.903 -29.056 1.00 88.94 221 PRO E O 1
ATOM 9373 N N . LYS E 2 222 ? 30.265 -62.748 -28.106 1.00 91.29 222 LYS E N 1
ATOM 9374 C CA . LYS E 2 222 ? 31.645 -62.455 -28.493 1.00 92.21 222 LYS E CA 1
ATOM 9375 C C . LYS E 2 222 ? 32.332 -63.738 -28.936 1.00 100.95 222 LYS E C 1
ATOM 9376 O O . LYS E 2 222 ? 31.867 -64.842 -28.634 1.00 104.67 222 LYS E O 1
ATOM 9382 N N . SER E 2 223 ? 33.462 -63.579 -29.639 1.00 103.13 223 SER E N 1
ATOM 9383 C CA . SER E 2 223 ? 34.210 -64.701 -30.227 1.00 105.78 223 SER E CA 1
ATOM 9384 C C . SER E 2 223 ? 35.083 -65.451 -29.218 1.00 111.65 223 SER E C 1
ATOM 9385 O O . SER E 2 223 ? 36.204 -65.875 -29.543 1.00 117.13 223 SER E O 1
ATOM 9388 N N . ASN F 3 1 ? 39.453 -46.875 18.401 1.00 107.64 1 ASN F N 1
ATOM 9389 C CA . ASN F 3 1 ? 38.789 -47.490 19.581 1.00 107.94 1 ASN F CA 1
ATOM 9390 C C . ASN F 3 1 ? 38.549 -48.972 19.294 1.00 106.13 1 ASN F C 1
ATOM 9391 O O . ASN F 3 1 ? 38.962 -49.433 18.218 1.00 111.19 1 ASN F O 1
ATOM 9396 N N . PHE F 3 2 ? 37.913 -49.684 20.226 1.00 98.82 2 PHE F N 1
ATOM 9397 C CA . PHE F 3 2 ? 37.629 -51.126 20.024 1.00 85.35 2 PHE F CA 1
ATOM 9398 C C . PHE F 3 2 ? 36.501 -51.276 19.006 1.00 82.65 2 PHE F C 1
ATOM 9399 O O . PHE F 3 2 ? 35.987 -50.268 18.500 1.00 83.55 2 PHE F O 1
ATOM 9407 N N . MET F 3 3 ? 36.139 -52.516 18.715 1.00 77.04 3 MET F N 1
ATOM 9408 C CA . MET F 3 3 ? 35.072 -52.774 17.761 1.00 76.41 3 MET F CA 1
ATOM 9409 C C . MET F 3 3 ? 33.923 -53.497 18.425 1.00 71.24 3 MET F C 1
ATOM 9410 O O . MET F 3 3 ? 34.132 -54.364 19.282 1.00 69.12 3 MET F O 1
ATOM 9415 N N . LEU F 3 4 ? 32.716 -53.156 17.985 1.00 65.29 4 LEU F N 1
ATOM 9416 C CA . LEU F 3 4 ? 31.495 -53.854 18.370 1.00 62.85 4 LEU F CA 1
ATOM 9417 C C . LEU F 3 4 ? 30.918 -54.500 17.119 1.00 60.33 4 LEU F C 1
ATOM 9418 O O . LEU F 3 4 ? 30.524 -53.804 16.179 1.00 57.55 4 LEU F O 1
ATOM 9423 N N . THR F 3 5 ? 30.859 -55.821 17.114 1.00 60.89 5 THR F N 1
ATOM 9424 C CA . THR F 3 5 ? 30.398 -56.574 15.960 1.00 54.97 5 THR F CA 1
ATOM 9425 C C . THR F 3 5 ? 29.016 -57.143 16.236 1.00 56.22 5 THR F C 1
ATOM 9426 O O . THR F 3 5 ? 28.843 -57.915 17.189 1.00 57.95 5 THR F O 1
ATOM 9430 N N . GLN F 3 6 ? 28.024 -56.751 15.382 1.00 54.31 6 GLN F N 1
ATOM 9431 C CA . GLN F 3 6 ? 26.655 -57.244 15.336 1.00 53.15 6 GLN F CA 1
ATOM 9432 C C . GLN F 3 6 ? 26.429 -58.067 14.076 1.00 48.26 6 GLN F C 1
ATOM 9433 O O . GLN F 3 6 ? 27.054 -57.789 13.060 1.00 52.73 6 GLN F O 1
ATOM 9439 N N . PRO F 3 7 ? 25.524 -59.047 14.076 1.00 48.84 7 PRO F N 1
ATOM 9440 C CA . PRO F 3 7 ? 25.176 -59.701 12.800 1.00 52.74 7 PRO F CA 1
ATOM 9441 C C . PRO F 3 7 ? 24.569 -58.681 11.847 1.00 50.50 7 PRO F C 1
ATOM 9442 O O . PRO F 3 7 ? 23.907 -57.733 12.267 1.00 48.11 7 PRO F O 1
ATOM 9446 N N . HIS F 3 8 ? 24.844 -58.868 10.548 1.00 51.78 8 HIS F N 1
ATOM 9447 C CA . HIS F 3 8 ? 24.296 -57.981 9.519 1.00 50.81 8 HIS F CA 1
ATOM 9448 C C . HIS F 3 8 ? 22.772 -57.895 9.579 1.00 48.97 8 HIS F C 1
ATOM 9449 O O . HIS F 3 8 ? 22.189 -56.830 9.349 1.00 50.44 8 HIS F O 1
ATOM 9456 N N . SER F 3 9 ? 22.109 -59.014 9.866 1.00 51.13 9 SER F N 1
ATOM 9457 C CA . SER F 3 9 ? 20.662 -59.083 9.823 1.00 50.39 9 SER F CA 1
ATOM 9458 C C . SER F 3 9 ? 20.215 -60.274 10.647 1.00 47.14 9 SER F C 1
ATOM 9459 O O . SER F 3 9 ? 20.950 -61.259 10.793 1.00 44.28 9 SER F O 1
ATOM 9462 N N . VAL F 3 10 ? 19.030 -60.136 11.248 1.00 44.67 10 VAL F N 1
ATOM 9463 C CA . VAL F 3 10 ? 18.297 -61.268 11.820 1.00 50.64 10 VAL F CA 1
ATOM 9464 C C . VAL F 3 10 ? 16.858 -61.172 11.330 1.00 43.13 10 VAL F C 1
ATOM 9465 O O . VAL F 3 10 ? 16.378 -60.104 10.947 1.00 47.07 10 VAL F O 1
ATOM 9469 N N . SER F 3 11 ? 16.141 -62.288 11.437 1.00 48.97 11 SER F N 1
ATOM 9470 C CA . SER F 3 11 ? 14.732 -62.328 11.060 1.00 53.06 11 SER F CA 1
ATOM 9471 C C . SER F 3 11 ? 14.026 -63.394 11.882 1.00 50.29 11 SER F C 1
ATOM 9472 O O . SER F 3 11 ? 14.633 -64.391 12.272 1.00 55.06 11 SER F O 1
ATOM 9475 N N . GLU F 3 12 ? 12.735 -63.180 12.119 1.00 50.34 12 GLU F N 1
ATOM 9476 C CA . GLU F 3 12 ? 11.855 -64.169 12.730 1.00 53.29 12 GLU F CA 1
ATOM 9477 C C . GLU F 3 12 ? 10.433 -63.836 12.329 1.00 52.68 12 GLU F C 1
ATOM 9478 O O . GLU F 3 12 ? 10.153 -62.725 11.872 1.00 49.58 12 GLU F O 1
ATOM 9484 N N . SER F 3 13 ? 9.534 -64.814 12.549 1.00 53.91 13 SER F N 1
ATOM 9485 C CA . SER F 3 13 ? 8.108 -64.655 12.301 1.00 51.85 13 SER F CA 1
ATOM 9486 C C . SER F 3 13 ? 7.462 -63.777 13.365 1.00 50.02 13 SER F C 1
ATOM 9487 O O . SER F 3 13 ? 7.988 -63.629 14.469 1.00 49.58 13 SER F O 1
ATOM 9490 N N . PRO F 3 14 ? 6.295 -63.218 13.067 1.00 51.11 14 PRO F N 1
ATOM 9491 C CA . PRO F 3 14 ? 5.584 -62.415 14.069 1.00 51.92 14 PRO F CA 1
ATOM 9492 C C . PRO F 3 14 ? 5.240 -63.252 15.294 1.00 53.76 14 PRO F C 1
ATOM 9493 O O . PRO F 3 14 ? 4.959 -64.446 15.187 1.00 55.95 14 PRO F O 1
ATOM 9497 N N . GLY F 3 15 ? 5.245 -62.602 16.472 1.00 54.89 15 GLY F N 1
ATOM 9498 C CA . GLY F 3 15 ? 4.966 -63.293 17.722 1.00 55.89 15 GLY F CA 1
ATOM 9499 C C . GLY F 3 15 ? 6.183 -63.995 18.311 1.00 58.09 15 GLY F C 1
ATOM 9500 O O . GLY F 3 15 ? 6.303 -64.111 19.535 1.00 61.60 15 GLY F O 1
ATOM 9501 N N . LYS F 3 16 ? 7.113 -64.439 17.458 1.00 53.31 16 LYS F N 1
ATOM 9502 C CA . LYS F 3 16 ? 8.310 -65.125 17.912 1.00 53.23 16 LYS F CA 1
ATOM 9503 C C . LYS F 3 16 ? 9.232 -64.141 18.632 1.00 53.23 16 LYS F C 1
ATOM 9504 O O . LYS F 3 16 ? 8.945 -62.948 18.759 1.00 52.28 16 LYS F O 1
ATOM 9510 N N . THR F 3 17 ? 10.364 -64.634 19.115 1.00 50.91 17 THR F N 1
ATOM 9511 C CA . THR F 3 17 ? 11.335 -63.759 19.740 1.00 54.92 17 THR F CA 1
ATOM 9512 C C . THR F 3 17 ? 12.703 -63.949 19.081 1.00 56.08 17 THR F C 1
ATOM 9513 O O . THR F 3 17 ? 13.018 -65.024 18.562 1.00 56.46 17 THR F O 1
ATOM 9517 N N . VAL F 3 18 ? 13.493 -62.868 19.069 1.00 51.02 18 VAL F N 1
ATOM 9518 C CA . VAL F 3 18 ? 14.778 -62.835 18.390 1.00 54.07 18 VAL F CA 1
ATOM 9519 C C . VAL F 3 18 ? 15.790 -62.118 19.283 1.00 56.04 18 VAL F C 1
ATOM 9520 O O . VAL F 3 18 ? 15.429 -61.270 20.110 1.00 52.10 18 VAL F O 1
ATOM 9524 N N . THR F 3 19 ? 17.075 -62.472 19.114 1.00 54.59 19 THR F N 1
ATOM 9525 C CA . THR F 3 19 ? 18.179 -61.874 19.856 1.00 49.91 19 THR F CA 1
ATOM 9526 C C . THR F 3 19 ? 19.217 -61.331 18.883 1.00 52.56 19 THR F C 1
ATOM 9527 O O . THR F 3 19 ? 19.527 -61.965 17.867 1.00 51.20 19 THR F O 1
ATOM 9531 N N . ILE F 3 20 ? 19.723 -60.140 19.185 1.00 49.42 20 ILE F N 1
ATOM 9532 C CA . ILE F 3 20 ? 20.769 -59.490 18.413 1.00 48.70 20 ILE F CA 1
ATOM 9533 C C . ILE F 3 20 ? 21.979 -59.349 19.319 1.00 51.75 20 ILE F C 1
ATOM 9534 O O . ILE F 3 20 ? 21.877 -58.777 20.416 1.00 53.44 20 ILE F O 1
ATOM 9539 N N . SER F 3 21 ? 23.110 -59.873 18.856 1.00 50.30 21 SER F N 1
ATOM 9540 C CA . SER F 3 21 ? 24.346 -59.984 19.613 1.00 52.68 21 SER F CA 1
ATOM 9541 C C . SER F 3 21 ? 25.271 -58.815 19.304 1.00 54.66 21 SER F C 1
ATOM 9542 O O . SER F 3 21 ? 25.259 -58.265 18.201 1.00 52.92 21 SER F O 1
ATOM 9545 N N . CYS F 3 22 ? 26.090 -58.447 20.292 1.00 58.03 22 CYS F N 1
ATOM 9546 C CA . CYS F 3 22 ? 26.972 -57.282 20.173 1.00 59.94 22 CYS F CA 1
ATOM 9547 C C . CYS F 3 22 ? 28.289 -57.647 20.858 1.00 60.33 22 CYS F C 1
ATOM 9548 O O . CYS F 3 22 ? 28.441 -57.443 22.064 1.00 65.43 22 CYS F O 1
ATOM 9551 N N . THR F 3 23 ? 29.237 -58.160 20.082 1.00 59.27 23 THR F N 1
ATOM 9552 C CA . THR F 3 23 ? 30.490 -58.669 20.623 1.00 60.60 23 THR F CA 1
ATOM 9553 C C . THR F 3 23 ? 31.558 -57.584 20.616 1.00 61.32 23 THR F C 1
ATOM 9554 O O . THR F 3 23 ? 31.733 -56.869 19.625 1.00 59.75 23 THR F O 1
ATOM 9558 N N . ARG F 3 24 ? 32.285 -57.481 21.726 1.00 64.74 24 ARG F N 1
ATOM 9559 C CA . ARG F 3 24 ? 33.384 -56.533 21.878 1.00 67.16 24 ARG F CA 1
ATOM 9560 C C . ARG F 3 24 ? 34.721 -57.189 21.519 1.00 70.21 24 ARG F C 1
ATOM 9561 O O . ARG F 3 24 ? 35.046 -58.259 22.039 1.00 69.39 24 ARG F O 1
ATOM 9569 N N . SER F 3 25 ? 35.510 -56.519 20.664 1.00 70.10 25 SER F N 1
ATOM 9570 C CA . SER F 3 25 ? 36.727 -57.117 20.115 1.00 72.30 25 SER F CA 1
ATOM 9571 C C . SER F 3 25 ? 37.850 -57.239 21.155 1.00 75.85 25 SER F C 1
ATOM 9572 O O . SER F 3 25 ? 38.547 -58.260 21.192 1.00 75.86 25 SER F O 1
ATOM 9575 N N . SER F 3 26 ? 38.071 -56.214 21.983 1.00 72.70 26 SER F N 1
ATOM 9576 C CA . SER F 3 26 ? 39.159 -56.252 22.956 1.00 78.38 26 SER F CA 1
ATOM 9577 C C . SER F 3 26 ? 38.748 -55.545 24.243 1.00 74.99 26 SER F C 1
ATOM 9578 O O . SER F 3 26 ? 37.998 -54.568 24.217 1.00 72.78 26 SER F O 1
ATOM 9581 N N . GLY F 3 27 ? 39.277 -56.035 25.360 1.00 76.95 27 GLY F N 1
ATOM 9582 C CA . GLY F 3 27 ? 38.884 -55.594 26.681 1.00 76.24 27 GLY F CA 1
ATOM 9583 C C . GLY F 3 27 ? 37.534 -56.171 27.079 1.00 77.31 27 GLY F C 1
ATOM 9584 O O . GLY F 3 27 ? 36.700 -56.528 26.259 1.00 73.52 27 GLY F O 1
ATOM 9585 N N . ASN F 3 28 ? 37.324 -56.253 28.400 1.00 78.68 28 ASN F N 1
ATOM 9586 C CA . ASN F 3 28 ? 36.129 -56.916 28.914 1.00 77.76 28 ASN F CA 1
ATOM 9587 C C . ASN F 3 28 ? 34.880 -56.081 28.655 1.00 78.16 28 ASN F C 1
ATOM 9588 O O . ASN F 3 28 ? 34.863 -54.871 28.918 1.00 78.59 28 ASN F O 1
ATOM 9593 N N . ILE F 3 29 ? 33.829 -56.742 28.151 1.00 72.89 29 ILE F N 1
ATOM 9594 C CA . ILE F 3 29 ? 32.526 -56.113 27.949 1.00 71.88 29 ILE F CA 1
ATOM 9595 C C . ILE F 3 29 ? 32.053 -55.420 29.224 1.00 74.83 29 ILE F C 1
ATOM 9596 O O . ILE F 3 29 ? 31.379 -54.387 29.160 1.00 70.35 29 ILE F O 1
ATOM 9601 N N . ASP F 3 30 ? 32.435 -55.943 30.397 1.00 74.54 30 ASP F N 1
ATOM 9602 C CA . ASP F 3 30 ? 32.039 -55.364 31.678 1.00 76.58 30 ASP F CA 1
ATOM 9603 C C . ASP F 3 30 ? 32.746 -54.052 31.980 1.00 78.34 30 ASP F C 1
ATOM 9604 O O . ASP F 3 30 ? 32.404 -53.398 32.971 1.00 73.44 30 ASP F O 1
ATOM 9609 N N . ASN F 3 31 ? 33.744 -53.676 31.185 1.00 77.37 31 ASN F N 1
ATOM 9610 C CA . ASN F 3 31 ? 34.376 -52.381 31.377 1.00 72.53 31 ASN F CA 1
ATOM 9611 C C . ASN F 3 31 ? 33.395 -51.237 31.172 1.00 69.28 31 ASN F C 1
ATOM 9612 O O . ASN F 3 31 ? 33.573 -50.175 31.769 1.00 66.69 31 ASN F O 1
ATOM 9617 N N . ASN F 3 32 ? 32.358 -51.420 30.337 1.00 67.25 32 ASN F N 1
ATOM 9618 C CA . ASN F 3 32 ? 31.533 -50.285 29.944 1.00 66.49 32 ASN F CA 1
ATOM 9619 C C . ASN F 3 32 ? 30.071 -50.685 29.754 1.00 68.06 32 ASN F C 1
ATOM 9620 O O . ASN F 3 32 ? 29.761 -51.794 29.300 1.00 62.92 32 ASN F O 1
ATOM 9625 N N . TYR F 3 33 ? 29.179 -49.741 30.083 1.00 63.50 33 TYR F N 1
ATOM 9626 C CA . TYR F 3 33 ? 27.760 -49.891 29.786 1.00 60.90 33 TYR F CA 1
ATOM 9627 C C . TYR F 3 33 ? 27.529 -50.013 28.289 1.00 59.92 33 TYR F C 1
ATOM 9628 O O . TYR F 3 33 ? 28.197 -49.353 27.482 1.00 59.17 33 TYR F O 1
ATOM 9637 N N . VAL F 3 34 ? 26.548 -50.831 27.928 1.00 54.14 34 VAL F N 1
ATOM 9638 C CA . VAL F 3 34 ? 26.099 -50.977 26.551 1.00 56.38 34 VAL F CA 1
ATOM 9639 C C . VAL F 3 34 ? 24.678 -50.425 26.437 1.00 52.76 34 VAL F C 1
ATOM 9640 O O . VAL F 3 34 ? 23.855 -50.615 27.335 1.00 53.63 34 VAL F O 1
ATOM 9644 N N . GLN F 3 35 ? 24.424 -49.731 25.323 1.00 55.51 35 GLN F N 1
ATOM 9645 C CA . GLN F 3 35 ? 23.208 -49.043 24.915 1.00 49.42 35 GLN F CA 1
ATOM 9646 C C . GLN F 3 35 ? 22.671 -49.716 23.646 1.00 52.79 35 GLN F C 1
ATOM 9647 O O . GLN F 3 35 ? 23.456 -50.166 22.807 1.00 49.80 35 GLN F O 1
ATOM 9653 N N . TRP F 3 36 ? 21.345 -49.707 23.452 1.00 51.13 36 TRP F N 1
ATOM 9654 C CA . TRP F 3 36 ? 20.731 -50.225 22.228 1.00 48.68 36 TRP F CA 1
ATOM 9655 C C . TRP F 3 36 ? 19.768 -49.208 21.635 1.00 47.52 36 TRP F C 1
ATOM 9656 O O . TRP F 3 36 ? 18.791 -48.824 22.290 1.00 52.54 36 TRP F O 1
ATOM 9667 N N . TYR F 3 37 ? 19.985 -48.839 20.370 1.00 49.15 37 TYR F N 1
ATOM 9668 C CA . TYR F 3 37 ? 19.096 -47.942 19.646 1.00 46.78 37 TYR F CA 1
ATOM 9669 C C . TYR F 3 37 ? 18.326 -48.678 18.562 1.00 54.05 37 TYR F C 1
ATOM 9670 O O . TYR F 3 37 ? 18.867 -49.539 17.857 1.00 48.51 37 TYR F O 1
ATOM 9679 N N . GLN F 3 38 ? 17.069 -48.302 18.423 1.00 49.26 38 GLN F N 1
ATOM 9680 C CA . GLN F 3 38 ? 16.260 -48.675 17.285 1.00 49.80 38 GLN F CA 1
ATOM 9681 C C . GLN F 3 38 ? 16.239 -47.522 16.279 1.00 51.43 38 GLN F C 1
ATOM 9682 O O . GLN F 3 38 ? 16.106 -46.350 16.654 1.00 54.15 38 GLN F O 1
ATOM 9688 N N . GLN F 3 39 ? 16.367 -47.851 14.999 1.00 51.16 39 GLN F N 1
ATOM 9689 C CA . GLN F 3 39 ? 16.272 -46.826 13.965 1.00 54.76 39 GLN F CA 1
ATOM 9690 C C . GLN F 3 39 ? 15.388 -47.321 12.831 1.00 52.55 39 GLN F C 1
ATOM 9691 O O . GLN F 3 39 ? 15.718 -48.315 12.165 1.00 52.26 39 GLN F O 1
ATOM 9697 N N . ARG F 3 40 ? 14.282 -46.631 12.618 1.00 51.68 40 ARG F N 1
ATOM 9698 C CA . ARG F 3 40 ? 13.448 -46.921 11.457 1.00 57.30 40 ARG F CA 1
ATOM 9699 C C . ARG F 3 40 ? 13.881 -46.041 10.290 1.00 65.07 40 ARG F C 1
ATOM 9700 O O . ARG F 3 40 ? 14.238 -44.862 10.494 1.00 62.83 40 ARG F O 1
ATOM 9708 N N . PRO F 3 41 ? 13.881 -46.587 9.076 1.00 64.76 41 PRO F N 1
ATOM 9709 C CA . PRO F 3 41 ? 14.394 -45.815 7.933 1.00 71.10 41 PRO F CA 1
ATOM 9710 C C . PRO F 3 41 ? 13.655 -44.491 7.795 1.00 68.70 41 PRO F C 1
ATOM 9711 O O . PRO F 3 41 ? 12.433 -44.422 7.918 1.00 70.44 41 PRO F O 1
ATOM 9715 N N . GLY F 3 42 ? 14.413 -43.423 7.564 1.00 67.63 42 GLY F N 1
ATOM 9716 C CA . GLY F 3 42 ? 13.867 -42.095 7.599 1.00 65.36 42 GLY F CA 1
ATOM 9717 C C . GLY F 3 42 ? 13.847 -41.465 8.983 1.00 71.18 42 GLY F C 1
ATOM 9718 O O . GLY F 3 42 ? 14.000 -40.244 9.101 1.00 77.16 42 GLY F O 1
ATOM 9719 N N . SER F 3 43 ? 13.660 -42.255 10.030 1.00 66.98 43 SER F N 1
ATOM 9720 C CA . SER F 3 43 ? 13.667 -41.696 11.373 1.00 65.64 43 SER F CA 1
ATOM 9721 C C . SER F 3 43 ? 15.096 -41.523 11.885 1.00 66.32 43 SER F C 1
ATOM 9722 O O . SER F 3 43 ? 16.031 -42.222 11.474 1.00 62.23 43 SER F O 1
ATOM 9725 N N . SER F 3 44 ? 15.248 -40.598 12.824 1.00 63.60 44 SER F N 1
ATOM 9726 C CA . SER F 3 44 ? 16.417 -40.597 13.680 1.00 60.49 44 SER F CA 1
ATOM 9727 C C . SER F 3 44 ? 16.278 -41.692 14.746 1.00 58.62 44 SER F C 1
ATOM 9728 O O . SER F 3 44 ? 15.164 -42.150 15.036 1.00 56.01 44 SER F O 1
ATOM 9731 N N . PRO F 3 45 ? 17.392 -42.149 15.330 1.00 60.50 45 PRO F N 1
ATOM 9732 C CA . PRO F 3 45 ? 17.326 -43.296 16.253 1.00 58.91 45 PRO F CA 1
ATOM 9733 C C . PRO F 3 45 ? 16.687 -42.939 17.590 1.00 55.04 45 PRO F C 1
ATOM 9734 O O . PRO F 3 45 ? 16.611 -41.774 17.980 1.00 56.32 45 PRO F O 1
ATOM 9738 N N . THR F 3 46 ? 16.208 -43.977 18.285 1.00 52.06 46 THR F N 1
ATOM 9739 C CA . THR F 3 46 ? 15.671 -43.880 19.644 1.00 51.07 46 THR F CA 1
ATOM 9740 C C . THR F 3 46 ? 16.189 -45.050 20.477 1.00 55.72 46 THR F C 1
ATOM 9741 O O . THR F 3 46 ? 16.551 -46.105 19.939 1.00 52.79 46 THR F O 1
ATOM 9745 N N . THR F 3 47 ? 16.195 -44.866 21.807 1.00 54.22 47 THR F N 1
ATOM 9746 C CA . THR F 3 47 ? 16.737 -45.858 22.740 1.00 53.72 47 THR F CA 1
ATOM 9747 C C . THR F 3 47 ? 15.712 -46.943 23.055 1.00 48.29 47 THR F C 1
ATOM 9748 O O . THR F 3 47 ? 14.572 -46.639 23.395 1.00 52.96 47 THR F O 1
ATOM 9752 N N . VAL F 3 48 ? 16.112 -48.218 22.975 1.00 49.15 48 VAL F N 1
ATOM 9753 C CA . VAL F 3 48 ? 15.289 -49.277 23.538 1.00 54.24 48 VAL F CA 1
ATOM 9754 C C . VAL F 3 48 ? 15.883 -49.854 24.819 1.00 53.91 48 VAL F C 1
ATOM 9755 O O . VAL F 3 48 ? 15.122 -50.297 25.692 1.00 55.55 48 VAL F O 1
ATOM 9759 N N . ILE F 3 49 ? 17.202 -49.838 24.969 1.00 42.61 49 ILE F N 1
ATOM 9760 C CA . ILE F 3 49 ? 17.870 -50.280 26.190 1.00 50.40 49 ILE F CA 1
ATOM 9761 C C . ILE F 3 49 ? 19.044 -49.342 26.460 1.00 50.74 49 ILE F C 1
ATOM 9762 O O . ILE F 3 49 ? 19.767 -48.960 25.533 1.00 47.78 49 ILE F O 1
ATOM 9767 N N . TYR F 3 50 ? 19.225 -48.956 27.730 1.00 52.04 50 TYR F N 1
ATOM 9768 C CA . TYR F 3 50 ? 20.437 -48.257 28.151 1.00 51.37 50 TYR F CA 1
ATOM 9769 C C . TYR F 3 50 ? 20.959 -48.858 29.461 1.00 52.38 50 TYR F C 1
ATOM 9770 O O . TYR F 3 50 ? 20.263 -49.620 30.141 1.00 52.65 50 TYR F O 1
ATOM 9779 N N . GLU F 3 51 ? 22.221 -48.547 29.787 1.00 55.76 51 GLU F N 1
ATOM 9780 C CA . GLU F 3 51 ? 22.905 -49.091 30.976 1.00 57.76 51 GLU F CA 1
ATOM 9781 C C . GLU F 3 51 ? 22.793 -50.616 31.040 1.00 59.02 51 GLU F C 1
ATOM 9782 O O . GLU F 3 51 ? 22.395 -51.188 32.057 1.00 56.53 51 GLU F O 1
ATOM 9788 N N . ASP F 3 52 ? 23.094 -51.262 29.902 1.00 53.56 52 ASP F N 1
ATOM 9789 C CA . ASP F 3 52 ? 23.040 -52.702 29.642 1.00 54.99 52 ASP F CA 1
ATOM 9790 C C . ASP F 3 52 ? 21.644 -53.334 29.621 1.00 56.63 52 ASP F C 1
ATOM 9791 O O . ASP F 3 52 ? 21.401 -54.221 28.793 1.00 55.44 52 ASP F O 1
ATOM 9796 N N . ASN F 3 53 ? 20.700 -52.839 30.435 1.00 53.15 53 ASN F N 1
ATOM 9797 C CA . ASN F 3 53 ? 19.428 -53.553 30.634 1.00 55.43 53 ASN F CA 1
ATOM 9798 C C . ASN F 3 53 ? 18.239 -52.683 31.067 1.00 56.80 53 ASN F C 1
ATOM 9799 O O . ASN F 3 53 ? 17.231 -53.222 31.529 1.00 55.75 53 ASN F O 1
ATOM 9804 N N . GLN F 3 54 ? 18.353 -51.363 31.014 1.00 54.32 54 GLN F N 1
ATOM 9805 C CA . GLN F 3 54 ? 17.261 -50.505 31.449 1.00 61.07 54 GLN F CA 1
ATOM 9806 C C . GLN F 3 54 ? 16.510 -49.999 30.232 1.00 58.12 54 GLN F C 1
ATOM 9807 O O . GLN F 3 54 ? 17.115 -49.716 29.191 1.00 54.04 54 GLN F O 1
ATOM 9813 N N . ARG F 3 55 ? 15.155 -49.937 30.365 1.00 57.42 55 ARG F N 1
ATOM 9814 C CA . ARG F 3 55 ? 14.210 -49.514 29.346 1.00 58.36 55 ARG F CA 1
ATOM 9815 C C . ARG F 3 55 ? 13.786 -48.096 29.616 1.00 54.97 55 ARG F C 1
ATOM 9816 O O . ARG F 3 55 ? 13.401 -47.791 30.740 1.00 58.88 55 ARG F O 1
ATOM 9824 N N . PRO F 3 56 ? 13.837 -47.193 28.644 1.00 56.91 56 PRO F N 1
ATOM 9825 C CA . PRO F 3 56 ? 13.144 -45.916 28.821 1.00 54.37 56 PRO F CA 1
ATOM 9826 C C . PRO F 3 56 ? 11.643 -46.138 28.901 1.00 60.30 56 PRO F C 1
ATOM 9827 O O . PRO F 3 56 ? 11.105 -47.102 28.345 1.00 54.39 56 PRO F O 1
ATOM 9831 N N . SER F 3 57 ? 10.972 -45.229 29.610 1.00 59.41 57 SER F N 1
ATOM 9832 C CA . SER F 3 57 ? 9.525 -45.285 29.730 1.00 63.05 57 SER F CA 1
ATOM 9833 C C . SER F 3 57 ? 8.892 -45.368 28.354 1.00 66.59 57 SER F C 1
ATOM 9834 O O . SER F 3 57 ? 9.396 -44.791 27.388 1.00 68.16 57 SER F O 1
ATOM 9837 N N . GLY F 3 58 ? 7.802 -46.127 28.257 1.00 71.82 58 GLY F N 1
ATOM 9838 C CA . GLY F 3 58 ? 7.135 -46.327 26.990 1.00 63.40 58 GLY F CA 1
ATOM 9839 C C . GLY F 3 58 ? 7.729 -47.397 26.095 1.00 65.93 58 GLY F C 1
ATOM 9840 O O . GLY F 3 58 ? 7.097 -47.770 25.092 1.00 67.12 58 GLY F O 1
ATOM 9841 N N . VAL F 3 59 ? 8.912 -47.919 26.405 1.00 63.20 59 VAL F N 1
ATOM 9842 C CA . VAL F 3 59 ? 9.488 -49.044 25.670 1.00 61.03 59 VAL F CA 1
ATOM 9843 C C . VAL F 3 59 ? 8.980 -50.329 26.317 1.00 66.42 59 VAL F C 1
ATOM 9844 O O . VAL F 3 59 ? 9.280 -50.570 27.506 1.00 63.69 59 VAL F O 1
ATOM 9848 N N . PRO F 3 60 ? 8.229 -51.167 25.600 1.00 67.52 60 PRO F N 1
ATOM 9849 C CA . PRO F 3 60 ? 7.586 -52.317 26.251 1.00 64.25 60 PRO F CA 1
ATOM 9850 C C . PRO F 3 60 ? 8.605 -53.347 26.714 1.00 63.31 60 PRO F C 1
ATOM 9851 O O . PRO F 3 60 ? 9.723 -53.427 26.202 1.00 59.74 60 PRO F O 1
ATOM 9855 N N . ASP F 3 61 ? 8.201 -54.129 27.715 1.00 64.58 61 ASP F N 1
ATOM 9856 C CA . ASP F 3 61 ? 9.067 -55.143 28.302 1.00 64.19 61 ASP F CA 1
ATOM 9857 C C . ASP F 3 61 ? 9.399 -56.291 27.343 1.00 63.40 61 ASP F C 1
ATOM 9858 O O . ASP F 3 61 ? 10.220 -57.144 27.699 1.00 62.18 61 ASP F O 1
ATOM 9863 N N . ARG F 3 62 ? 8.807 -56.332 26.137 1.00 61.18 62 ARG F N 1
ATOM 9864 C CA . ARG F 3 62 ? 9.306 -57.245 25.103 1.00 61.02 62 ARG F CA 1
ATOM 9865 C C . ARG F 3 62 ? 10.765 -56.951 24.762 1.00 59.82 62 ARG F C 1
ATOM 9866 O O . ARG F 3 62 ? 11.460 -57.823 24.222 1.00 53.97 62 ARG F O 1
ATOM 9874 N N . PHE F 3 63 ? 11.242 -55.740 25.040 1.00 55.57 63 PHE F N 1
ATOM 9875 C CA . PHE F 3 63 ? 12.642 -55.405 24.777 1.00 61.31 63 PHE F CA 1
ATOM 9876 C C . PHE F 3 63 ? 13.434 -55.623 26.061 1.00 56.77 63 PHE F C 1
ATOM 9877 O O . PHE F 3 63 ? 13.088 -55.065 27.101 1.00 63.04 63 PHE F O 1
ATOM 9885 N N . SER F 3 64 ? 14.460 -56.461 26.007 1.00 55.50 64 SER F N 1
ATOM 9886 C CA . SER F 3 64 ? 15.325 -56.625 27.166 1.00 57.54 64 SER F CA 1
ATOM 9887 C C . SER F 3 64 ? 16.777 -56.661 26.713 1.00 56.51 64 SER F C 1
ATOM 9888 O O . SER F 3 64 ? 17.100 -57.109 25.603 1.00 54.86 64 SER F O 1
ATOM 9891 N N . GLY F 3 65 ? 17.649 -56.155 27.580 1.00 55.68 65 GLY F N 1
ATOM 9892 C CA . GLY F 3 65 ? 19.083 -56.183 27.352 1.00 53.36 65 GLY F CA 1
ATOM 9893 C C . GLY F 3 65 ? 19.735 -57.144 28.324 1.00 55.05 65 GLY F C 1
ATOM 9894 O O . GLY F 3 65 ? 19.214 -57.389 29.420 1.00 53.76 65 GLY F O 1
ATOM 9895 N N . SER F 3 66 ? 20.868 -57.710 27.909 1.00 55.41 66 SER F N 1
ATOM 9896 C CA . SER F 3 66 ? 21.619 -58.625 28.748 1.00 54.38 66 SER F CA 1
ATOM 9897 C C . SER F 3 66 ? 23.082 -58.582 28.328 1.00 58.76 66 SER F C 1
ATOM 9898 O O . SER F 3 66 ? 23.440 -57.988 27.306 1.00 59.11 66 SER F O 1
ATOM 9901 N N . ILE F 3 67 ? 23.927 -59.218 29.142 1.00 61.01 67 ILE F N 1
ATOM 9902 C CA . ILE F 3 67 ? 25.382 -59.241 28.979 1.00 62.08 67 ILE F CA 1
ATOM 9903 C C . ILE F 3 67 ? 25.875 -60.668 29.193 1.00 63.55 67 ILE F C 1
ATOM 9904 O O . ILE F 3 67 ? 25.540 -61.298 30.200 1.00 64.08 67 ILE F O 1
ATOM 9909 N N . ASP F 3 68 ? 26.670 -61.185 28.257 1.00 68.15 68 ASP F N 1
ATOM 9910 C CA . ASP F 3 68 ? 27.294 -62.497 28.418 1.00 70.01 68 ASP F CA 1
ATOM 9911 C C . ASP F 3 68 ? 28.799 -62.284 28.490 1.00 74.07 68 ASP F C 1
ATOM 9912 O O . ASP F 3 68 ? 29.464 -62.130 27.461 1.00 72.29 68 ASP F O 1
ATOM 9917 N N . SER F 3 69 ? 29.323 -62.272 29.718 1.00 77.26 69 SER F N 1
ATOM 9918 C CA . SER F 3 69 ? 30.756 -62.075 29.912 1.00 80.72 69 SER F CA 1
ATOM 9919 C C . SER F 3 69 ? 31.546 -63.226 29.313 1.00 81.79 69 SER F C 1
ATOM 9920 O O . SER F 3 69 ? 32.593 -63.016 28.689 1.00 86.55 69 SER F O 1
ATOM 9923 N N . SER F 3 70 ? 31.043 -64.452 29.484 1.00 82.57 70 SER F N 1
ATOM 9924 C CA . SER F 3 70 ? 31.657 -65.639 28.909 1.00 76.01 70 SER F CA 1
ATOM 9925 C C . SER F 3 70 ? 31.989 -65.489 27.426 1.00 84.09 70 SER F C 1
ATOM 9926 O O . SER F 3 70 ? 32.891 -66.169 26.928 1.00 89.39 70 SER F O 1
ATOM 9929 N N . SER F 3 71 ? 31.284 -64.627 26.701 1.00 81.87 71 SER F N 1
ATOM 9930 C CA . SER F 3 71 ? 31.516 -64.436 25.274 1.00 77.96 71 SER F CA 1
ATOM 9931 C C . SER F 3 71 ? 31.675 -62.955 24.927 1.00 76.14 71 SER F C 1
ATOM 9932 O O . SER F 3 71 ? 31.528 -62.576 23.761 1.00 77.08 71 SER F O 1
ATOM 9935 N N . ASN F 3 72 ? 31.927 -62.110 25.927 1.00 75.37 72 ASN F N 1
ATOM 9936 C CA . ASN F 3 72 ? 32.285 -60.706 25.732 1.00 71.86 72 ASN F CA 1
ATOM 9937 C C . ASN F 3 72 ? 31.290 -59.977 24.843 1.00 66.84 72 ASN F C 1
ATOM 9938 O O . ASN F 3 72 ? 31.663 -59.257 23.917 1.00 69.66 72 ASN F O 1
ATOM 9943 N N . SER F 3 73 ? 30.004 -60.168 25.123 1.00 64.13 73 SER F N 1
ATOM 9944 C CA . SER F 3 73 ? 28.977 -59.662 24.229 1.00 64.16 73 SER F CA 1
ATOM 9945 C C . SER F 3 73 ? 27.800 -59.100 25.021 1.00 64.15 73 SER F C 1
ATOM 9946 O O . SER F 3 73 ? 27.621 -59.389 26.205 1.00 62.65 73 SER F O 1
ATOM 9949 N N . ALA F 3 74 ? 27.020 -58.263 24.345 1.00 60.28 74 ALA F N 1
ATOM 9950 C CA . ALA F 3 74 ? 25.734 -57.784 24.817 1.00 59.75 74 ALA F CA 1
ATOM 9951 C C . ALA F 3 74 ? 24.664 -58.276 23.858 1.00 62.13 74 ALA F C 1
ATOM 9952 O O . ALA F 3 74 ? 24.904 -58.429 22.637 1.00 57.96 74 ALA F O 1
ATOM 9954 N N . SER F 3 75 ? 23.480 -58.533 24.410 1.00 55.33 75 SER F N 1
ATOM 9955 C CA . SER F 3 75 ? 22.387 -59.051 23.599 1.00 56.18 75 SER F CA 1
ATOM 9956 C C . SER F 3 75 ? 21.141 -58.206 23.800 1.00 56.97 75 SER F C 1
ATOM 9957 O O . SER F 3 75 ? 20.754 -57.916 24.939 1.00 55.31 75 SER F O 1
ATOM 9960 N N . LEU F 3 76 ? 20.530 -57.811 22.687 1.00 53.02 76 LEU F N 1
ATOM 9961 C CA . LEU F 3 76 ? 19.195 -57.244 22.679 1.00 48.81 76 LEU F CA 1
ATOM 9962 C C . LEU F 3 76 ? 18.233 -58.354 22.289 1.00 56.21 76 LEU F C 1
ATOM 9963 O O . LEU F 3 76 ? 18.442 -59.049 21.275 1.00 52.14 76 LEU F O 1
ATOM 9968 N N . THR F 3 77 ? 17.222 -58.558 23.122 1.00 50.74 77 THR F N 1
ATOM 9969 C CA . THR F 3 77 ? 16.227 -59.590 22.899 1.00 55.88 77 THR F CA 1
ATOM 9970 C C . THR F 3 77 ? 14.865 -58.931 22.793 1.00 56.39 77 THR F C 1
ATOM 9971 O O . THR F 3 77 ? 14.506 -58.112 23.647 1.00 52.35 77 THR F O 1
ATOM 9975 N N . ILE F 3 78 ? 14.128 -59.280 21.736 1.00 53.77 78 ILE F N 1
ATOM 9976 C CA . ILE F 3 78 ? 12.784 -58.773 21.490 1.00 51.65 78 ILE F CA 1
ATOM 9977 C C . ILE F 3 78 ? 11.842 -59.958 21.377 1.00 54.70 78 ILE F C 1
ATOM 9978 O O . ILE F 3 78 ? 11.989 -60.789 20.465 1.00 51.69 78 ILE F O 1
ATOM 9983 N N . SER F 3 79 ? 10.852 -60.015 22.269 1.00 53.90 79 SER F N 1
ATOM 9984 C CA . SER F 3 79 ? 9.834 -61.059 22.275 1.00 54.19 79 SER F CA 1
ATOM 9985 C C . SER F 3 79 ? 8.524 -60.530 21.673 1.00 55.57 79 SER F C 1
ATOM 9986 O O . SER F 3 79 ? 8.349 -59.322 21.478 1.00 58.07 79 SER F O 1
ATOM 9989 N N . GLY F 3 80 ? 7.593 -61.447 21.376 1.00 56.18 80 GLY F N 1
ATOM 9990 C CA . GLY F 3 80 ? 6.342 -61.089 20.711 1.00 56.78 80 GLY F CA 1
ATOM 9991 C C . GLY F 3 80 ? 6.519 -60.119 19.551 1.00 59.42 80 GLY F C 1
ATOM 9992 O O . GLY F 3 80 ? 5.897 -59.043 19.523 1.00 56.90 80 GLY F O 1
ATOM 9993 N N . LEU F 3 81 ? 7.387 -60.485 18.593 1.00 55.02 81 LEU F N 1
ATOM 9994 C CA . LEU F 3 81 ? 7.741 -59.587 17.502 1.00 49.91 81 LEU F CA 1
ATOM 9995 C C . LEU F 3 81 ? 6.511 -59.105 16.748 1.00 55.18 81 LEU F C 1
ATOM 9996 O O . LEU F 3 81 ? 5.577 -59.880 16.454 1.00 55.14 81 LEU F O 1
ATOM 10001 N N . LYS F 3 82 ? 6.542 -57.816 16.409 1.00 52.85 82 LYS F N 1
ATOM 10002 C CA . LYS F 3 82 ? 5.481 -57.162 15.658 1.00 53.95 82 LYS F CA 1
ATOM 10003 C C . LYS F 3 82 ? 6.106 -56.473 14.462 1.00 53.79 82 LYS F C 1
ATOM 10004 O O . LYS F 3 82 ? 7.284 -56.086 14.502 1.00 48.41 82 LYS F O 1
ATOM 10010 N N . THR F 3 83 ? 5.291 -56.285 13.419 1.00 53.22 83 THR F N 1
ATOM 10011 C CA . THR F 3 83 ? 5.762 -55.621 12.211 1.00 53.50 83 THR F CA 1
ATOM 10012 C C . THR F 3 83 ? 6.525 -54.347 12.541 1.00 52.64 83 THR F C 1
ATOM 10013 O O . THR F 3 83 ? 7.586 -54.092 11.969 1.00 52.30 83 THR F O 1
ATOM 10017 N N . GLU F 3 84 ? 6.030 -53.569 13.509 1.00 52.87 84 GLU F N 1
ATOM 10018 C CA . GLU F 3 84 ? 6.639 -52.286 13.855 1.00 53.43 84 GLU F CA 1
ATOM 10019 C C . GLU F 3 84 ? 8.043 -52.439 14.416 1.00 52.49 84 GLU F C 1
ATOM 10020 O O . GLU F 3 84 ? 8.797 -51.459 14.442 1.00 54.46 84 GLU F O 1
ATOM 10026 N N . ASP F 3 85 ? 8.416 -53.628 14.892 1.00 46.72 85 ASP F N 1
ATOM 10027 C CA . ASP F 3 85 ? 9.790 -53.781 15.352 1.00 49.95 85 ASP F CA 1
ATOM 10028 C C . ASP F 3 85 ? 10.791 -53.859 14.194 1.00 47.30 85 ASP F C 1
ATOM 10029 O O . ASP F 3 85 ? 11.991 -53.872 14.446 1.00 46.65 85 ASP F O 1
ATOM 10034 N N . GLU F 3 86 ? 10.347 -53.940 12.943 1.00 49.09 86 GLU F N 1
ATOM 10035 C CA . GLU F 3 86 ? 11.304 -53.940 11.837 1.00 51.46 86 GLU F CA 1
ATOM 10036 C C . GLU F 3 86 ? 12.055 -52.625 11.820 1.00 45.06 86 GLU F C 1
ATOM 10037 O O . GLU F 3 86 ? 11.436 -51.563 11.761 1.00 46.93 86 GLU F O 1
ATOM 10043 N N . ALA F 3 87 ? 13.380 -52.698 11.912 1.00 47.18 87 ALA F N 1
ATOM 10044 C CA . ALA F 3 87 ? 14.218 -51.512 12.020 1.00 44.64 87 ALA F CA 1
ATOM 10045 C C . ALA F 3 87 ? 15.655 -51.989 11.999 1.00 46.65 87 ALA F C 1
ATOM 10046 O O . ALA F 3 87 ? 15.917 -53.196 11.971 1.00 48.15 87 ALA F O 1
ATOM 10048 N N . ASP F 3 88 ? 16.589 -51.031 11.962 1.00 47.18 88 ASP F N 1
ATOM 10049 C CA . ASP F 3 88 ? 17.989 -51.316 12.261 1.00 47.49 88 ASP F CA 1
ATOM 10050 C C . ASP F 3 88 ? 18.235 -51.049 13.739 1.00 51.62 88 ASP F C 1
ATOM 10051 O O . ASP F 3 88 ? 17.785 -50.023 14.280 1.00 54.27 88 ASP F O 1
ATOM 10056 N N . TYR F 3 89 ? 18.945 -51.968 14.381 1.00 50.69 89 TYR F N 1
ATOM 10057 C CA . TYR F 3 89 ? 19.329 -51.868 15.781 1.00 46.25 89 TYR F CA 1
ATOM 10058 C C . TYR F 3 89 ? 20.836 -51.692 15.895 1.00 52.74 89 TYR F C 1
ATOM 10059 O O . TYR F 3 89 ? 21.617 -52.413 15.241 1.00 50.57 89 TYR F O 1
ATOM 10068 N N . TYR F 3 90 ? 21.240 -50.726 16.711 1.00 49.13 90 TYR F N 1
ATOM 10069 C CA . TYR F 3 90 ? 22.643 -50.435 16.959 1.00 52.66 90 TYR F CA 1
ATOM 10070 C C . TYR F 3 90 ? 22.945 -50.635 18.435 1.00 50.92 90 TYR F C 1
ATOM 10071 O O . TYR F 3 90 ? 22.185 -50.178 19.302 1.00 50.42 90 TYR F O 1
ATOM 10080 N N . CYS F 3 91 ? 24.040 -51.319 18.728 1.00 51.15 91 CYS F N 1
ATOM 10081 C CA . CYS F 3 91 ? 24.537 -51.230 20.090 1.00 51.17 91 CYS F CA 1
ATOM 10082 C C . CYS F 3 91 ? 25.556 -50.100 20.173 1.00 53.94 91 CYS F C 1
ATOM 10083 O O . CYS F 3 91 ? 26.066 -49.615 19.161 1.00 54.65 91 CYS F O 1
ATOM 10086 N N . GLN F 3 92 ? 25.813 -49.645 21.395 1.00 55.85 92 GLN F N 1
ATOM 10087 C CA . GLN F 3 92 ? 26.731 -48.531 21.588 1.00 56.93 92 GLN F CA 1
ATOM 10088 C C . GLN F 3 92 ? 27.387 -48.662 22.953 1.00 59.07 92 GLN F C 1
ATOM 10089 O O . GLN F 3 92 ? 26.690 -48.886 23.951 1.00 59.35 92 GLN F O 1
ATOM 10095 N N . SER F 3 93 ? 28.704 -48.465 22.992 1.00 60.47 93 SER F N 1
ATOM 10096 C CA . SER F 3 93 ? 29.465 -48.447 24.241 1.00 57.61 93 SER F CA 1
ATOM 10097 C C . SER F 3 93 ? 30.500 -47.328 24.158 1.00 64.00 93 SER F C 1
ATOM 10098 O O . SER F 3 93 ? 30.368 -46.384 23.370 1.00 64.37 93 SER F O 1
ATOM 10101 N N . TYR F 3 94 ? 31.508 -47.402 25.030 1.00 63.85 94 TYR F N 1
ATOM 10102 C CA . TYR F 3 94 ? 32.491 -46.352 25.263 1.00 72.41 94 TYR F CA 1
ATOM 10103 C C . TYR F 3 94 ? 33.820 -47.027 25.596 1.00 74.72 94 TYR F C 1
ATOM 10104 O O . TYR F 3 94 ? 33.834 -48.148 26.101 1.00 76.22 94 TYR F O 1
ATOM 10113 N N . ASP F 3 95 ? 34.936 -46.365 25.298 1.00 76.21 95 ASP F N 1
ATOM 10114 C CA . ASP F 3 95 ? 36.241 -47.030 25.400 1.00 83.33 95 ASP F CA 1
ATOM 10115 C C . ASP F 3 95 ? 37.080 -46.590 26.601 1.00 84.90 95 ASP F C 1
ATOM 10116 O O . ASP F 3 95 ? 37.657 -47.450 27.274 1.00 90.96 95 ASP F O 1
ATOM 10121 N N . TYR F 3 96 ? 37.131 -45.284 26.897 1.00 80.46 96 TYR F N 1
ATOM 10122 C CA . TYR F 3 96 ? 37.935 -44.613 27.933 1.00 87.95 96 TYR F CA 1
ATOM 10123 C C . TYR F 3 96 ? 39.401 -44.381 27.590 1.00 86.26 96 TYR F C 1
ATOM 10124 O O . TYR F 3 96 ? 40.017 -43.485 28.167 1.00 98.54 96 TYR F O 1
ATOM 10133 N N . ASP F 3 97 ? 39.941 -45.081 26.597 1.00 92.91 97 ASP F N 1
ATOM 10134 C CA . ASP F 3 97 ? 41.310 -44.839 26.146 1.00 96.46 97 ASP F CA 1
ATOM 10135 C C . ASP F 3 97 ? 41.360 -43.973 24.905 1.00 100.70 97 ASP F C 1
ATOM 10136 O O . ASP F 3 97 ? 42.426 -43.454 24.564 1.00 106.17 97 ASP F O 1
ATOM 10141 N N . THR F 3 98 ? 40.237 -43.854 24.212 1.00 96.16 98 THR F N 1
ATOM 10142 C CA . THR F 3 98 ? 40.056 -42.925 23.119 1.00 92.38 98 THR F CA 1
ATOM 10143 C C . THR F 3 98 ? 39.126 -41.787 23.503 1.00 94.32 98 THR F C 1
ATOM 10144 O O . THR F 3 98 ? 38.905 -40.881 22.693 1.00 93.78 98 THR F O 1
ATOM 10148 N N . GLN F 3 99 ? 38.625 -41.796 24.745 1.00 95.21 99 GLN F N 1
ATOM 10149 C CA . GLN F 3 99 ? 37.519 -40.962 25.208 1.00 93.47 99 GLN F CA 1
ATOM 10150 C C . GLN F 3 99 ? 36.433 -40.885 24.129 1.00 89.60 99 GLN F C 1
ATOM 10151 O O . GLN F 3 99 ? 35.875 -39.814 23.874 1.00 91.57 99 GLN F O 1
ATOM 10157 N N . GLY F 3 100 ? 36.118 -42.018 23.494 1.00 83.62 100 GLY F N 1
ATOM 10158 C CA . GLY F 3 100 ? 35.242 -42.019 22.344 1.00 83.89 100 GLY F CA 1
ATOM 10159 C C . GLY F 3 100 ? 34.068 -42.971 22.488 1.00 78.73 100 GLY F C 1
ATOM 10160 O O . GLY F 3 100 ? 34.088 -43.925 23.267 1.00 77.26 100 GLY F O 1
ATOM 10161 N N . VAL F 3 101 ? 33.037 -42.692 21.700 1.00 77.05 101 VAL F N 1
ATOM 10162 C CA . VAL F 3 101 ? 31.807 -43.474 21.682 1.00 70.39 101 VAL F CA 1
ATOM 10163 C C . VAL F 3 101 ? 31.895 -44.461 20.534 1.00 68.22 101 VAL F C 1
ATOM 10164 O O . VAL F 3 101 ? 32.188 -44.075 19.392 1.00 72.85 101 VAL F O 1
ATOM 10168 N N . VAL F 3 102 ? 31.639 -45.733 20.805 1.00 62.72 102 VAL F N 1
ATOM 10169 C CA . VAL F 3 102 ? 31.717 -46.724 19.745 1.00 65.56 102 VAL F CA 1
ATOM 10170 C C . VAL F 3 102 ? 30.339 -47.344 19.534 1.00 62.30 102 VAL F C 1
ATOM 10171 O O . VAL F 3 102 ? 29.602 -47.605 20.492 1.00 59.69 102 VAL F O 1
ATOM 10175 N N . PHE F 3 103 ? 29.988 -47.518 18.260 1.00 59.52 103 PHE F N 1
ATOM 10176 C CA . PHE F 3 103 ? 28.741 -48.098 17.789 1.00 58.43 103 PHE F CA 1
ATOM 10177 C C . PHE F 3 103 ? 28.985 -49.450 17.141 1.00 58.38 103 PHE F C 1
ATOM 10178 O O . PHE F 3 103 ? 30.006 -49.672 16.487 1.00 60.82 103 PHE F O 1
ATOM 10186 N N . GLY F 3 104 ? 28.030 -50.351 17.292 1.00 59.21 104 GLY F N 1
ATOM 10187 C CA . GLY F 3 104 ? 28.062 -51.540 16.477 1.00 57.82 104 GLY F CA 1
ATOM 10188 C C . GLY F 3 104 ? 27.767 -51.199 15.030 1.00 59.34 104 GLY F C 1
ATOM 10189 O O . GLY F 3 104 ? 27.330 -50.093 14.685 1.00 59.36 104 GLY F O 1
ATOM 10190 N N . GLY F 3 105 ? 28.004 -52.181 14.162 1.00 56.81 105 GLY F N 1
ATOM 10191 C CA . GLY F 3 105 ? 27.751 -51.981 12.753 1.00 48.40 105 GLY F CA 1
ATOM 10192 C C . GLY F 3 105 ? 26.293 -51.907 12.379 1.00 51.39 105 GLY F C 1
ATOM 10193 O O . GLY F 3 105 ? 25.983 -51.465 11.267 1.00 54.11 105 GLY F O 1
ATOM 10194 N N . GLY F 3 106 ? 25.394 -52.303 13.269 1.00 57.46 106 GLY F N 1
ATOM 10195 C CA . GLY F 3 106 ? 23.967 -52.285 12.962 1.00 51.08 106 GLY F CA 1
ATOM 10196 C C . GLY F 3 106 ? 23.470 -53.628 12.459 1.00 52.83 106 GLY F C 1
ATOM 10197 O O . GLY F 3 106 ? 24.186 -54.395 11.821 1.00 52.91 106 GLY F O 1
ATOM 10198 N N . THR F 3 107 ? 22.204 -53.918 12.774 1.00 53.45 107 THR F N 1
ATOM 10199 C CA . THR F 3 107 ? 21.521 -55.155 12.401 1.00 51.02 107 THR F CA 1
ATOM 10200 C C . THR F 3 107 ? 20.141 -54.801 11.860 1.00 52.19 107 THR F C 1
ATOM 10201 O O . THR F 3 107 ? 19.362 -54.117 12.533 1.00 55.06 107 THR F O 1
ATOM 10205 N N . LYS F 3 108 ? 19.826 -55.269 10.661 1.00 51.75 108 LYS F N 1
ATOM 10206 C CA . LYS F 3 108 ? 18.484 -55.104 10.125 1.00 50.84 108 LYS F CA 1
ATOM 10207 C C . LYS F 3 108 ? 17.632 -56.258 10.641 1.00 48.40 108 LYS F C 1
ATOM 10208 O O . LYS F 3 108 ? 17.955 -57.429 10.402 1.00 47.34 108 LYS F O 1
ATOM 10214 N N . LEU F 3 109 ? 16.576 -55.933 11.382 1.00 45.47 109 LEU F N 1
ATOM 10215 C CA . LEU F 3 109 ? 15.631 -56.936 11.865 1.00 46.57 109 LEU F CA 1
ATOM 10216 C C . LEU F 3 109 ? 14.461 -56.967 10.901 1.00 44.54 109 LEU F C 1
ATOM 10217 O O . LEU F 3 109 ? 13.834 -55.936 10.637 1.00 45.87 109 LEU F O 1
ATOM 10222 N N . THR F 3 110 ? 14.188 -58.134 10.351 1.00 45.67 110 THR F N 1
ATOM 10223 C CA . THR F 3 110 ? 13.036 -58.327 9.478 1.00 47.66 110 THR F CA 1
ATOM 10224 C C . THR F 3 110 ? 12.021 -59.181 10.218 1.00 46.76 110 THR F C 1
ATOM 10225 O O . THR F 3 110 ? 12.359 -60.252 10.740 1.00 49.11 110 THR F O 1
ATOM 10229 N N . VAL F 3 111 ? 10.784 -58.713 10.280 1.00 50.66 111 VAL F N 1
ATOM 10230 C CA . VAL F 3 111 ? 9.705 -59.538 10.800 1.00 50.37 111 VAL F CA 1
ATOM 10231 C C . VAL F 3 111 ? 9.080 -60.225 9.583 1.00 51.43 111 VAL F C 1
ATOM 10232 O O . VAL F 3 111 ? 8.460 -59.570 8.738 1.00 53.63 111 VAL F O 1
ATOM 10236 N N . LEU F 3 112 ? 9.271 -61.545 9.483 1.00 50.32 112 LEU F N 1
ATOM 10237 C CA . LEU F 3 112 ? 8.960 -62.289 8.259 1.00 53.25 112 LEU F CA 1
ATOM 10238 C C . LEU F 3 112 ? 7.509 -62.099 7.817 1.00 55.27 112 LEU F C 1
ATOM 10239 O O . LEU F 3 112 ? 6.577 -62.373 8.573 1.00 52.53 112 LEU F O 1
ATOM 10244 N N . GLY F 3 113 ? 7.313 -61.631 6.589 1.00 54.21 113 GLY F N 1
ATOM 10245 C CA . GLY F 3 113 ? 5.956 -61.435 6.105 1.00 54.09 113 GLY F CA 1
ATOM 10246 C C . GLY F 3 113 ? 5.689 -62.228 4.842 1.00 53.39 113 GLY F C 1
ATOM 10247 O O . GLY F 3 113 ? 4.660 -62.073 4.184 1.00 57.01 113 GLY F O 1
ATOM 10248 N N . GLN F 3 114 ? 6.655 -63.049 4.468 1.00 52.77 114 GLN F N 1
ATOM 10249 C CA . GLN F 3 114 ? 6.581 -63.894 3.290 1.00 58.11 114 GLN F CA 1
ATOM 10250 C C . GLN F 3 114 ? 7.699 -64.929 3.398 1.00 55.08 114 GLN F C 1
ATOM 10251 O O . GLN F 3 114 ? 8.644 -64.737 4.171 1.00 53.24 114 GLN F O 1
ATOM 10257 N N . PRO F 3 115 ? 7.604 -66.020 2.644 1.00 50.67 115 PRO F N 1
ATOM 10258 C CA . PRO F 3 115 ? 8.604 -67.088 2.754 1.00 54.44 115 PRO F CA 1
ATOM 10259 C C . PRO F 3 115 ? 9.989 -66.610 2.379 1.00 52.28 115 PRO F C 1
ATOM 10260 O O . PRO F 3 115 ? 10.155 -65.729 1.537 1.00 53.80 115 PRO F O 1
ATOM 10264 N N . LYS F 3 116 ? 10.989 -67.193 3.046 1.00 54.30 116 LYS F N 1
ATOM 10265 C CA . LYS F 3 116 ? 12.379 -66.923 2.707 1.00 52.53 116 LYS F CA 1
ATOM 10266 C C . LYS F 3 116 ? 12.608 -67.339 1.268 1.00 49.34 116 LYS F C 1
ATOM 10267 O O . LYS F 3 116 ? 11.939 -68.233 0.767 1.00 57.54 116 LYS F O 1
ATOM 10273 N N . ALA F 3 117 ? 13.491 -66.615 0.582 1.00 50.04 117 ALA F N 1
ATOM 10274 C CA . ALA F 3 117 ? 13.785 -66.823 -0.829 1.00 47.55 117 ALA F CA 1
ATOM 10275 C C . ALA F 3 117 ? 15.258 -66.528 -1.079 1.00 46.29 117 ALA F C 1
ATOM 10276 O O . ALA F 3 117 ? 15.750 -65.470 -0.675 1.00 48.27 117 ALA F O 1
ATOM 10278 N N . ALA F 3 118 ? 15.972 -67.461 -1.727 1.00 46.13 118 ALA F N 1
ATOM 10279 C CA . ALA F 3 118 ? 17.398 -67.289 -1.964 1.00 46.23 118 ALA F CA 1
ATOM 10280 C C . ALA F 3 118 ? 17.648 -66.314 -3.124 1.00 49.98 118 ALA F C 1
ATOM 10281 O O . ALA F 3 118 ? 16.821 -66.181 -4.032 1.00 50.32 118 ALA F O 1
ATOM 10283 N N . PRO F 3 119 ? 18.789 -65.629 -3.140 1.00 49.74 119 PRO F N 1
ATOM 10284 C CA . PRO F 3 119 ? 19.069 -64.728 -4.262 1.00 49.27 119 PRO F CA 1
ATOM 10285 C C . PRO F 3 119 ? 19.523 -65.480 -5.498 1.00 48.49 119 PRO F C 1
ATOM 10286 O O . PRO F 3 119 ? 20.167 -66.527 -5.433 1.00 51.60 119 PRO F O 1
ATOM 10290 N N . SER F 3 120 ? 19.199 -64.933 -6.650 1.00 48.57 120 SER F N 1
ATOM 10291 C CA . SER F 3 120 ? 19.879 -65.376 -7.847 1.00 47.07 120 SER F CA 1
ATOM 10292 C C . SER F 3 120 ? 20.911 -64.317 -8.214 1.00 45.53 120 SER F C 1
ATOM 10293 O O . SER F 3 120 ? 20.669 -63.116 -8.070 1.00 48.18 120 SER F O 1
ATOM 10296 N N . VAL F 3 121 ? 22.085 -64.770 -8.645 1.00 44.95 121 VAL F N 1
ATOM 10297 C CA . VAL F 3 121 ? 23.248 -63.912 -8.817 1.00 41.37 121 VAL F CA 1
ATOM 10298 C C . VAL F 3 121 ? 23.757 -64.044 -10.258 1.00 46.02 121 VAL F C 1
ATOM 10299 O O . VAL F 3 121 ? 24.065 -65.151 -10.719 1.00 39.45 121 VAL F O 1
ATOM 10303 N N . THR F 3 122 ? 23.865 -62.916 -10.950 1.00 42.08 122 THR F N 1
ATOM 10304 C CA . THR F 3 122 ? 24.456 -62.832 -12.275 1.00 44.30 122 THR F CA 1
ATOM 10305 C C . THR F 3 122 ? 25.667 -61.920 -12.153 1.00 46.15 122 THR F C 1
ATOM 10306 O O . THR F 3 122 ? 25.577 -60.846 -11.546 1.00 47.00 122 THR F O 1
ATOM 10310 N N . LEU F 3 123 ? 26.796 -62.345 -12.690 1.00 43.65 123 LEU F N 1
ATOM 10311 C CA . LEU F 3 123 ? 28.034 -61.577 -12.634 1.00 46.60 123 LEU F CA 1
ATOM 10312 C C . LEU F 3 123 ? 28.508 -61.343 -14.066 1.00 43.69 123 LEU F C 1
ATOM 10313 O O . LEU F 3 123 ? 28.707 -62.308 -14.808 1.00 44.45 123 LEU F O 1
ATOM 10318 N N . PHE F 3 124 ? 28.704 -60.082 -14.450 1.00 45.49 124 PHE F N 1
ATOM 10319 C CA . PHE F 3 124 ? 29.235 -59.749 -15.787 1.00 46.31 124 PHE F CA 1
ATOM 10320 C C . PHE F 3 124 ? 30.653 -59.209 -15.682 1.00 54.47 124 PHE F C 1
ATOM 10321 O O . PHE F 3 124 ? 30.927 -58.380 -14.800 1.00 50.67 124 PHE F O 1
ATOM 10329 N N . PRO F 3 125 ? 31.549 -59.619 -16.586 1.00 48.69 125 PRO F N 1
ATOM 10330 C CA . PRO F 3 125 ? 32.874 -59.036 -16.655 1.00 52.13 125 PRO F CA 1
ATOM 10331 C C . PRO F 3 125 ? 32.829 -57.710 -17.396 1.00 52.65 125 PRO F C 1
ATOM 10332 O O . PRO F 3 125 ? 31.798 -57.369 -17.990 1.00 54.15 125 PRO F O 1
ATOM 10336 N N . PRO F 3 126 ? 33.917 -56.940 -17.389 1.00 51.42 126 PRO F N 1
ATOM 10337 C CA . PRO F 3 126 ? 33.941 -55.688 -18.165 1.00 52.25 126 PRO F CA 1
ATOM 10338 C C . PRO F 3 126 ? 33.822 -55.952 -19.668 1.00 52.15 126 PRO F C 1
ATOM 10339 O O . PRO F 3 126 ? 34.375 -56.920 -20.194 1.00 49.15 126 PRO F O 1
ATOM 10343 N N . SER F 3 127 ? 33.133 -55.057 -20.371 1.00 49.73 127 SER F N 1
ATOM 10344 C CA . SER F 3 127 ? 33.000 -55.229 -21.817 1.00 58.55 127 SER F CA 1
ATOM 10345 C C . SER F 3 127 ? 34.252 -54.759 -22.562 1.00 53.93 127 SER F C 1
ATOM 10346 O O . SER F 3 127 ? 35.061 -53.988 -22.043 1.00 55.03 127 SER F O 1
ATOM 10349 N N . SER F 3 128 ? 34.397 -55.231 -23.804 1.00 65.64 128 SER F N 1
ATOM 10350 C CA . SER F 3 128 ? 35.457 -54.723 -24.675 1.00 68.12 128 SER F CA 1
ATOM 10351 C C . SER F 3 128 ? 35.426 -53.205 -24.746 1.00 67.48 128 SER F C 1
ATOM 10352 O O . SER F 3 128 ? 36.475 -52.544 -24.719 1.00 67.22 128 SER F O 1
ATOM 10355 N N . GLU F 3 129 ? 34.216 -52.640 -24.849 1.00 68.03 129 GLU F N 1
ATOM 10356 C CA . GLU F 3 129 ? 34.057 -51.200 -25.022 1.00 68.74 129 GLU F CA 1
ATOM 10357 C C . GLU F 3 129 ? 34.571 -50.428 -23.808 1.00 65.15 129 GLU F C 1
ATOM 10358 O O . GLU F 3 129 ? 35.236 -49.396 -23.959 1.00 65.79 129 GLU F O 1
ATOM 10364 N N . GLU F 3 130 ? 34.270 -50.894 -22.597 1.00 61.94 130 GLU F N 1
ATOM 10365 C CA . GLU F 3 130 ? 34.794 -50.198 -21.433 1.00 59.56 130 GLU F CA 1
ATOM 10366 C C . GLU F 3 130 ? 36.312 -50.326 -21.366 1.00 61.65 130 GLU F C 1
ATOM 10367 O O . GLU F 3 130 ? 37.023 -49.335 -21.137 1.00 59.80 130 GLU F O 1
ATOM 10373 N N . LEU F 3 131 ? 36.838 -51.533 -21.616 1.00 59.56 131 LEU F N 1
ATOM 10374 C CA . LEU F 3 131 ? 38.291 -51.694 -21.605 1.00 60.62 131 LEU F CA 1
ATOM 10375 C C . LEU F 3 131 ? 38.954 -50.769 -22.615 1.00 63.25 131 LEU F C 1
ATOM 10376 O O . LEU F 3 131 ? 39.981 -50.149 -22.306 1.00 63.89 131 LEU F O 1
ATOM 10381 N N . GLN F 3 132 ? 38.386 -50.637 -23.819 1.00 65.37 132 GLN F N 1
ATOM 10382 C CA . GLN F 3 132 ? 39.057 -49.752 -24.767 1.00 68.09 132 GLN F CA 1
ATOM 10383 C C . GLN F 3 132 ? 39.013 -48.289 -24.321 1.00 67.42 132 GLN F C 1
ATOM 10384 O O . GLN F 3 132 ? 39.813 -47.489 -24.813 1.00 69.34 132 GLN F O 1
ATOM 10390 N N . ALA F 3 133 ? 38.160 -47.938 -23.355 1.00 65.27 133 ALA F N 1
ATOM 10391 C CA . ALA F 3 133 ? 38.164 -46.626 -22.710 1.00 65.33 133 ALA F CA 1
ATOM 10392 C C . ALA F 3 133 ? 38.994 -46.587 -21.426 1.00 63.90 133 ALA F C 1
ATOM 10393 O O . ALA F 3 133 ? 38.834 -45.662 -20.625 1.00 64.15 133 ALA F O 1
ATOM 10395 N N . ASN F 3 134 ? 39.842 -47.588 -21.196 1.00 67.20 134 ASN F N 1
ATOM 10396 C CA . ASN F 3 134 ? 40.804 -47.618 -20.093 1.00 64.46 134 ASN F CA 1
ATOM 10397 C C . ASN F 3 134 ? 40.126 -47.734 -18.741 1.00 61.34 134 ASN F C 1
ATOM 10398 O O . ASN F 3 134 ? 40.652 -47.265 -17.729 1.00 62.25 134 ASN F O 1
ATOM 10403 N N . LYS F 3 135 ? 38.966 -48.372 -18.708 1.00 60.34 135 LYS F N 1
ATOM 10404 C CA . LYS F 3 135 ? 38.300 -48.658 -17.448 1.00 62.69 135 LYS F CA 1
ATOM 10405 C C . LYS F 3 135 ? 37.884 -50.118 -17.423 1.00 62.52 135 LYS F C 1
ATOM 10406 O O . LYS F 3 135 ? 38.049 -50.851 -18.411 1.00 59.91 135 LYS F O 1
ATOM 10412 N N . ALA F 3 136 ? 37.369 -50.539 -16.263 1.00 53.59 136 ALA F N 1
ATOM 10413 C CA . ALA F 3 136 ? 37.004 -51.924 -16.022 1.00 51.90 136 ALA F CA 1
ATOM 10414 C C . ALA F 3 136 ? 36.049 -52.013 -14.833 1.00 56.51 136 ALA F C 1
ATOM 10415 O O . ALA F 3 136 ? 36.444 -51.690 -13.703 1.00 53.58 136 ALA F O 1
ATOM 10417 N N . THR F 3 137 ? 34.803 -52.460 -15.070 1.00 50.26 137 THR F N 1
ATOM 10418 C CA . THR F 3 137 ? 33.793 -52.615 -14.026 1.00 50.18 137 THR F CA 1
ATOM 10419 C C . THR F 3 137 ? 33.206 -54.025 -14.088 1.00 52.30 137 THR F C 1
ATOM 10420 O O . THR F 3 137 ? 32.703 -54.454 -15.140 1.00 49.56 137 THR F O 1
ATOM 10424 N N . LEU F 3 138 ? 33.257 -54.735 -12.964 1.00 47.12 138 LEU F N 1
ATOM 10425 C CA . LEU F 3 138 ? 32.562 -56.009 -12.820 1.00 48.51 138 LEU F CA 1
ATOM 10426 C C . LEU F 3 138 ? 31.227 -55.728 -12.149 1.00 48.87 138 LEU F C 1
ATOM 10427 O O . LEU F 3 138 ? 31.171 -54.959 -11.175 1.00 46.84 138 LEU F O 1
ATOM 10432 N N . VAL F 3 139 ? 30.160 -56.313 -12.688 1.00 47.63 139 VAL F N 1
ATOM 10433 C CA . VAL F 3 139 ? 28.792 -56.015 -12.265 1.00 49.81 139 VAL F CA 1
ATOM 10434 C C . VAL F 3 139 ? 28.176 -57.270 -11.659 1.00 47.70 139 VAL F C 1
ATOM 10435 O O . VAL F 3 139 ? 27.930 -58.262 -12.359 1.00 46.51 139 VAL F O 1
ATOM 10439 N N . CYS F 3 140 ? 27.881 -57.216 -10.361 1.00 52.25 140 CYS F N 1
ATOM 10440 C CA . CYS F 3 140 ? 27.239 -58.323 -9.655 1.00 49.06 140 CYS F CA 1
ATOM 10441 C C . CYS F 3 140 ? 25.795 -57.949 -9.335 1.00 50.08 140 CYS F C 1
ATOM 10442 O O . CYS F 3 140 ? 25.545 -57.004 -8.561 1.00 46.27 140 CYS F O 1
ATOM 10445 N N . LEU F 3 141 ? 24.854 -58.693 -9.910 1.00 41.92 141 LEU F N 1
ATOM 10446 C CA . LEU F 3 141 ? 23.432 -58.374 -9.805 1.00 44.7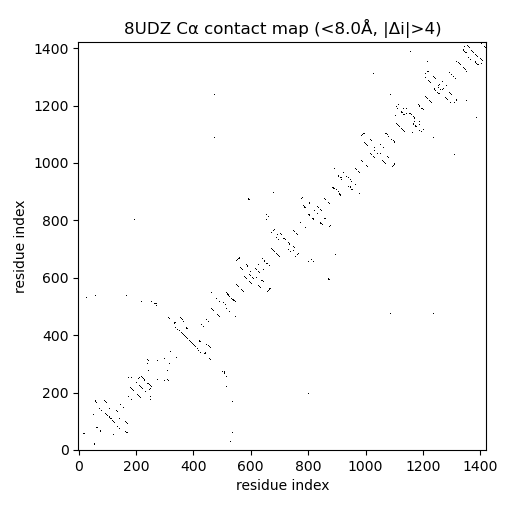4 141 LEU F CA 1
ATOM 10447 C C . LEU F 3 141 ? 22.711 -59.453 -9.003 1.00 48.06 141 LEU F C 1
ATOM 10448 O O . LEU F 3 141 ? 22.815 -60.650 -9.317 1.00 47.50 141 LEU F O 1
ATOM 10453 N N . ILE F 3 142 ? 21.957 -59.023 -7.993 1.00 44.51 142 ILE F N 1
ATOM 10454 C CA . ILE F 3 142 ? 21.399 -59.907 -6.970 1.00 43.27 142 ILE F CA 1
ATOM 10455 C C . ILE F 3 142 ? 19.895 -59.646 -6.900 1.00 46.23 142 ILE F C 1
ATOM 10456 O O . ILE F 3 142 ? 19.470 -58.493 -6.717 1.00 48.57 142 ILE F O 1
ATOM 10461 N N . SER F 3 143 ? 19.080 -60.701 -7.052 1.00 46.17 143 SER F N 1
ATOM 10462 C CA . SER F 3 143 ? 17.630 -60.493 -7.118 1.00 50.65 143 SER F CA 1
ATOM 10463 C C . SER F 3 143 ? 16.851 -61.663 -6.505 1.00 50.30 143 SER F C 1
ATOM 10464 O O . SER F 3 143 ? 17.407 -62.700 -6.129 1.00 48.25 143 SER F O 1
ATOM 10467 N N . ASP F 3 144 ? 15.544 -61.454 -6.384 1.00 40.74 144 ASP F N 1
ATOM 10468 C CA . ASP F 3 144 ? 14.568 -62.436 -5.928 1.00 50.76 144 ASP F CA 1
ATOM 10469 C C . ASP F 3 144 ? 14.747 -62.885 -4.483 1.00 49.04 144 ASP F C 1
ATOM 10470 O O . ASP F 3 144 ? 14.252 -63.959 -4.123 1.00 49.98 144 ASP F O 1
ATOM 10475 N N . PHE F 3 145 ? 15.411 -62.128 -3.613 1.00 46.46 145 PHE F N 1
ATOM 10476 C CA . PHE F 3 145 ? 15.640 -62.676 -2.282 1.00 47.48 145 PHE F CA 1
ATOM 10477 C C . PHE F 3 145 ? 14.722 -62.032 -1.240 1.00 50.99 145 PHE F C 1
ATOM 10478 O O . PHE F 3 145 ? 14.196 -60.925 -1.420 1.00 50.02 145 PHE F O 1
ATOM 10486 N N . TYR F 3 146 ? 14.537 -62.761 -0.133 1.00 48.45 146 TYR F N 1
ATOM 10487 C CA . TYR F 3 146 ? 13.814 -62.307 1.066 1.00 50.23 146 TYR F CA 1
ATOM 10488 C C . TYR F 3 146 ? 14.365 -63.106 2.243 1.00 48.72 146 TYR F C 1
ATOM 10489 O O . TYR F 3 146 ? 14.601 -64.319 2.087 1.00 50.10 146 TYR F O 1
ATOM 10498 N N . PRO F 3 147 ? 14.606 -62.470 3.417 1.00 46.06 147 PRO F N 1
ATOM 10499 C CA . PRO F 3 147 ? 14.404 -61.021 3.647 1.00 51.78 147 PRO F CA 1
ATOM 10500 C C . PRO F 3 147 ? 15.439 -60.139 2.923 1.00 50.40 147 PRO F C 1
ATOM 10501 O O . PRO F 3 147 ? 16.336 -60.697 2.273 1.00 47.12 147 PRO F O 1
ATOM 10505 N N . GLY F 3 148 ? 15.287 -58.805 3.005 1.00 50.30 148 GLY F N 1
ATOM 10506 C CA . GLY F 3 148 ? 16.089 -57.918 2.173 1.00 51.97 148 GLY F CA 1
ATOM 10507 C C . GLY F 3 148 ? 17.452 -57.551 2.739 1.00 56.25 148 GLY F C 1
ATOM 10508 O O . GLY F 3 148 ? 17.739 -56.367 2.949 1.00 58.55 148 GLY F O 1
ATOM 10509 N N . ALA F 3 149 ? 18.297 -58.541 3.015 1.00 49.86 149 ALA F N 1
ATOM 10510 C CA . ALA F 3 149 ? 19.617 -58.262 3.566 1.00 48.73 149 ALA F CA 1
ATOM 10511 C C . ALA F 3 149 ? 20.587 -59.274 2.996 1.00 50.98 149 ALA F C 1
ATOM 10512 O O . ALA F 3 149 ? 20.326 -60.479 3.054 1.00 52.75 149 ALA F O 1
ATOM 10514 N N . VAL F 3 150 ? 21.672 -58.785 2.405 1.00 48.32 150 VAL F N 1
ATOM 10515 C CA . VAL F 3 150 ? 22.735 -59.638 1.893 1.00 45.43 150 VAL F CA 1
ATOM 10516 C C . VAL F 3 150 ? 24.081 -59.037 2.283 1.00 49.34 150 VAL F C 1
ATOM 10517 O O . VAL F 3 150 ? 24.203 -57.854 2.618 1.00 49.05 150 VAL F O 1
ATOM 10521 N N . THR F 3 151 ? 25.091 -59.879 2.215 1.00 45.62 151 THR F N 1
ATOM 10522 C CA . THR F 3 151 ? 26.484 -59.498 2.352 1.00 52.39 151 THR F CA 1
ATOM 10523 C C . THR F 3 151 ? 27.180 -59.852 1.039 1.00 51.37 151 THR F C 1
ATOM 10524 O O . THR F 3 151 ? 26.881 -60.895 0.435 1.00 47.27 151 THR F O 1
ATOM 10528 N N . VAL F 3 152 ? 28.069 -58.968 0.569 1.00 47.27 152 VAL F N 1
ATOM 10529 C CA . VAL F 3 152 ? 28.773 -59.183 -0.694 1.00 47.02 152 VAL F CA 1
ATOM 10530 C C . VAL F 3 152 ? 30.272 -59.147 -0.434 1.00 51.39 152 VAL F C 1
ATOM 10531 O O . VAL F 3 152 ? 30.782 -58.195 0.176 1.00 49.78 152 VAL F O 1
ATOM 10535 N N . ALA F 3 153 ? 30.980 -60.173 -0.896 1.00 43.37 153 ALA F N 1
ATOM 10536 C CA . ALA F 3 153 ? 32.431 -60.195 -0.778 1.00 47.92 153 ALA F CA 1
ATOM 10537 C C . ALA F 3 153 ? 33.009 -60.438 -2.166 1.00 47.65 153 ALA F C 1
ATOM 10538 O O . ALA F 3 153 ? 32.502 -61.278 -2.914 1.00 46.36 153 ALA F O 1
ATOM 10540 N N . TRP F 3 154 ? 34.054 -59.702 -2.520 1.00 42.96 154 TRP F N 1
ATOM 10541 C CA . TRP F 3 154 ? 34.721 -59.904 -3.798 1.00 44.65 154 TRP F CA 1
ATOM 10542 C C . TRP F 3 154 ? 36.078 -60.564 -3.623 1.00 47.75 154 TRP F C 1
ATOM 10543 O O . TRP F 3 154 ? 36.824 -60.249 -2.685 1.00 50.82 154 TRP F O 1
ATOM 10554 N N . LYS F 3 155 ? 36.424 -61.445 -4.557 1.00 48.70 155 LYS F N 1
ATOM 10555 C CA . LYS F 3 155 ? 37.754 -62.040 -4.593 1.00 51.49 155 LYS F CA 1
ATOM 10556 C C . LYS F 3 155 ? 38.454 -61.742 -5.913 1.00 53.89 155 LYS F C 1
ATOM 10557 O O . LYS F 3 155 ? 37.820 -61.709 -6.978 1.00 49.07 155 LYS F O 1
ATOM 10563 N N . ALA F 3 156 ? 39.763 -61.471 -5.811 1.00 50.39 156 ALA F N 1
ATOM 10564 C CA . ALA F 3 156 ? 40.696 -61.545 -6.924 1.00 51.12 156 ALA F CA 1
ATOM 10565 C C . ALA F 3 156 ? 41.387 -62.889 -6.794 1.00 54.49 156 ALA F C 1
ATOM 10566 O O . ALA F 3 156 ? 42.027 -63.158 -5.767 1.00 54.28 156 ALA F O 1
ATOM 10568 N N . ASP F 3 157 ? 41.261 -63.721 -7.823 1.00 50.84 157 ASP F N 1
ATOM 10569 C CA . ASP F 3 157 ? 41.558 -65.134 -7.675 1.00 54.55 157 ASP F CA 1
ATOM 10570 C C . ASP F 3 157 ? 40.795 -65.595 -6.445 1.00 54.82 157 ASP F C 1
ATOM 10571 O O . ASP F 3 157 ? 39.559 -65.533 -6.417 1.00 55.45 157 ASP F O 1
ATOM 10576 N N . SER F 3 158 ? 41.503 -66.012 -5.408 1.00 53.70 158 SER F N 1
ATOM 10577 C CA . SER F 3 158 ? 40.830 -66.413 -4.184 1.00 60.58 158 SER F CA 1
ATOM 10578 C C . SER F 3 158 ? 41.225 -65.495 -3.027 1.00 62.04 158 SER F C 1
ATOM 10579 O O . SER F 3 158 ? 41.209 -65.904 -1.867 1.00 60.10 158 SER F O 1
ATOM 10582 N N . SER F 3 159 ? 41.580 -64.244 -3.341 1.00 57.27 159 SER F N 1
ATOM 10583 C CA . SER F 3 159 ? 41.974 -63.267 -2.326 1.00 55.72 159 SER F CA 1
ATOM 10584 C C . SER F 3 159 ? 40.969 -62.126 -2.227 1.00 55.20 159 SER F C 1
ATOM 10585 O O . SER F 3 159 ? 40.585 -61.532 -3.245 1.00 53.53 159 SER F O 1
ATOM 10588 N N . PRO F 3 160 ? 40.588 -61.753 -1.010 1.00 52.34 160 PRO F N 1
ATOM 10589 C CA . PRO F 3 160 ? 39.549 -60.735 -0.845 1.00 50.53 160 PRO F CA 1
ATOM 10590 C C . PRO F 3 160 ? 40.000 -59.374 -1.365 1.00 58.32 160 PRO F C 1
ATOM 10591 O O . PRO F 3 160 ? 41.144 -58.953 -1.186 1.00 58.59 160 PRO F O 1
ATOM 10595 N N . VAL F 3 161 ? 39.072 -58.681 -2.006 1.00 58.81 161 VAL F N 1
ATOM 10596 C CA . VAL F 3 161 ? 39.270 -57.320 -2.489 1.00 60.74 161 VAL F CA 1
ATOM 10597 C C . VAL F 3 161 ? 38.228 -56.448 -1.809 1.00 59.28 161 VAL F C 1
ATOM 10598 O O . VAL F 3 161 ? 37.032 -56.763 -1.843 1.00 61.29 161 VAL F O 1
ATOM 10602 N N . LYS F 3 162 ? 38.662 -55.362 -1.196 1.00 61.23 162 LYS F N 1
ATOM 10603 C CA . LYS F 3 162 ? 37.692 -54.397 -0.709 1.00 70.37 162 LYS F CA 1
ATOM 10604 C C . LYS F 3 162 ? 37.761 -53.057 -1.410 1.00 65.59 162 LYS F C 1
ATOM 10605 O O . LYS F 3 162 ? 36.724 -52.386 -1.503 1.00 66.60 162 LYS F O 1
ATOM 10611 N N . ALA F 3 163 ? 38.906 -52.678 -1.964 1.00 55.43 163 ALA F N 1
ATOM 10612 C CA . ALA F 3 163 ? 38.984 -51.410 -2.667 1.00 53.83 163 ALA F CA 1
ATOM 10613 C C . ALA F 3 163 ? 38.091 -51.420 -3.909 1.00 56.93 163 ALA F C 1
ATOM 10614 O O . ALA F 3 163 ? 38.020 -52.407 -4.645 1.00 52.86 163 ALA F O 1
ATOM 10616 N N . GLY F 3 164 ? 37.386 -50.309 -4.128 1.00 58.17 164 GLY F N 1
ATOM 10617 C CA . GLY F 3 164 ? 36.651 -50.124 -5.362 1.00 53.85 164 GLY F CA 1
ATOM 10618 C C . GLY F 3 164 ? 35.316 -50.828 -5.453 1.00 55.60 164 GLY F C 1
ATOM 10619 O O . GLY F 3 164 ? 34.796 -50.992 -6.569 1.00 51.76 164 GLY F O 1
ATOM 10620 N N . VAL F 3 165 ? 34.748 -51.259 -4.311 1.00 53.16 165 VAL F N 1
ATOM 10621 C CA . VAL F 3 165 ? 33.442 -51.913 -4.247 1.00 54.89 165 VAL F CA 1
ATOM 10622 C C . VAL F 3 165 ? 32.361 -50.896 -3.884 1.00 53.89 165 VAL F C 1
ATOM 10623 O O . VAL F 3 165 ? 32.556 -50.040 -3.015 1.00 50.58 165 VAL F O 1
ATOM 10627 N N . GLU F 3 166 ? 31.226 -50.965 -4.578 1.00 51.92 166 GLU F N 1
ATOM 10628 C CA . GLU F 3 166 ? 30.063 -50.190 -4.180 1.00 53.65 166 GLU F CA 1
ATOM 10629 C C . GLU F 3 166 ? 28.848 -51.090 -4.312 1.00 52.74 166 GLU F C 1
ATOM 10630 O O . GLU F 3 166 ? 28.615 -51.676 -5.373 1.00 54.16 166 GLU F O 1
ATOM 10636 N N . THR F 3 167 ? 28.087 -51.201 -3.237 1.00 49.94 167 THR F N 1
ATOM 10637 C CA . THR F 3 167 ? 26.970 -52.124 -3.161 1.00 49.87 167 THR F CA 1
ATOM 10638 C C . THR F 3 167 ? 25.749 -51.335 -2.736 1.00 49.00 167 THR F C 1
ATOM 10639 O O . THR F 3 167 ? 25.838 -50.474 -1.856 1.00 52.17 167 THR F O 1
ATOM 10643 N N . THR F 3 168 ? 24.614 -51.606 -3.365 1.00 49.85 168 THR F N 1
ATOM 10644 C CA . THR F 3 168 ? 23.414 -50.871 -3.008 1.00 51.67 168 THR F CA 1
ATOM 10645 C C . THR F 3 168 ? 22.758 -51.453 -1.750 1.00 51.75 168 THR F C 1
ATOM 10646 O O . THR F 3 168 ? 23.007 -52.591 -1.342 1.00 48.53 168 THR F O 1
ATOM 10650 N N . THR F 3 169 ? 21.923 -50.641 -1.138 1.00 54.88 169 THR F N 1
ATOM 10651 C CA . THR F 3 169 ? 20.940 -51.138 -0.182 1.00 52.47 169 THR F CA 1
ATOM 10652 C C . THR F 3 169 ? 19.856 -51.902 -0.942 1.00 56.14 169 THR F C 1
ATOM 10653 O O . THR F 3 169 ? 19.283 -51.353 -1.890 1.00 58.66 169 THR F O 1
ATOM 10657 N N . PRO F 3 170 ? 19.528 -53.145 -0.561 1.00 55.44 170 PRO F N 1
ATOM 10658 C CA . PRO F 3 170 ? 18.469 -53.868 -1.283 1.00 55.05 170 PRO F CA 1
ATOM 10659 C C . PRO F 3 170 ? 17.175 -53.068 -1.268 1.00 58.26 170 PRO F C 1
ATOM 10660 O O . PRO F 3 170 ? 16.915 -52.299 -0.343 1.00 54.35 170 PRO F O 1
ATOM 10664 N N . SER F 3 171 ? 16.394 -53.183 -2.344 1.00 56.86 171 SER F N 1
ATOM 10665 C CA . SER F 3 171 ? 15.021 -52.683 -2.295 1.00 57.55 171 SER F CA 1
ATOM 10666 C C . SER F 3 171 ? 14.099 -53.628 -3.048 1.00 54.61 171 SER F C 1
ATOM 10667 O O . SER F 3 171 ? 14.533 -54.454 -3.862 1.00 55.87 171 SER F O 1
ATOM 10670 N N . LYS F 3 172 ? 12.811 -53.500 -2.744 1.00 52.82 172 LYS F N 1
ATOM 10671 C CA . LYS F 3 172 ? 11.804 -54.424 -3.240 1.00 60.71 172 LYS F CA 1
ATOM 10672 C C . LYS F 3 172 ? 11.444 -54.109 -4.678 1.00 63.94 172 LYS F C 1
ATOM 10673 O O . LYS F 3 172 ? 11.302 -52.943 -5.057 1.00 65.03 172 LYS F O 1
ATOM 10679 N N . GLN F 3 173 ? 11.264 -55.158 -5.469 1.00 62.19 173 GLN F N 1
ATOM 10680 C CA . GLN F 3 173 ? 10.899 -54.977 -6.857 1.00 65.23 173 GLN F CA 1
ATOM 10681 C C . GLN F 3 173 ? 9.423 -55.342 -7.049 1.00 69.98 173 GLN F C 1
ATOM 10682 O O . GLN F 3 173 ? 8.674 -55.552 -6.078 1.00 66.13 173 GLN F O 1
ATOM 10688 N N . SER F 3 174 ? 8.983 -55.336 -8.310 1.00 69.32 174 SER F N 1
ATOM 10689 C CA . SER F 3 174 ? 7.574 -55.586 -8.595 1.00 71.12 174 SER F CA 1
ATOM 10690 C C . SER F 3 174 ? 7.147 -56.998 -8.199 1.00 66.36 174 SER F C 1
ATOM 10691 O O . SER F 3 174 ? 5.979 -57.219 -7.880 1.00 67.64 174 SER F O 1
ATOM 10694 N N . ASN F 3 175 ? 8.078 -57.960 -8.191 1.00 67.50 175 ASN F N 1
ATOM 10695 C CA . ASN F 3 175 ? 7.789 -59.338 -7.787 1.00 62.72 175 ASN F CA 1
ATOM 10696 C C . ASN F 3 175 ? 7.582 -59.492 -6.290 1.00 58.05 175 ASN F C 1
ATOM 10697 O O . ASN F 3 175 ? 7.329 -60.617 -5.851 1.00 66.04 175 ASN F O 1
ATOM 10702 N N . ASN F 3 176 ? 7.740 -58.417 -5.512 1.00 60.38 176 ASN F N 1
ATOM 10703 C CA . ASN F 3 176 ? 7.669 -58.351 -4.049 1.00 61.62 176 ASN F CA 1
ATOM 10704 C C . ASN F 3 176 ? 8.892 -58.901 -3.327 1.00 60.31 176 ASN F C 1
ATOM 10705 O O . ASN F 3 176 ? 8.828 -59.067 -2.099 1.00 63.67 176 ASN F O 1
ATOM 10710 N N . LYS F 3 177 ? 9.989 -59.186 -4.018 1.00 58.04 177 LYS F N 1
ATOM 10711 C CA . LYS F 3 177 ? 11.230 -59.604 -3.379 1.00 58.61 177 LYS F CA 1
ATOM 10712 C C . LYS F 3 177 ? 12.296 -58.534 -3.584 1.00 55.00 177 LYS F C 1
ATOM 10713 O O . LYS F 3 177 ? 12.067 -57.515 -4.242 1.00 60.54 177 LYS F O 1
ATOM 10719 N N . TYR F 3 178 ? 13.457 -58.750 -2.984 1.00 47.16 178 TYR F N 1
ATOM 10720 C CA . TYR F 3 178 ? 14.470 -57.712 -2.933 1.00 49.22 178 TYR F CA 1
ATOM 10721 C C . TYR F 3 178 ? 15.531 -57.930 -3.998 1.00 53.92 178 TYR F C 1
ATOM 10722 O O . TYR F 3 178 ? 15.880 -59.073 -4.337 1.00 49.13 178 TYR F O 1
ATOM 10731 N N . ALA F 3 179 ? 16.059 -56.805 -4.503 1.00 50.11 179 ALA F N 1
ATOM 10732 C CA . ALA F 3 179 ? 17.186 -56.810 -5.417 1.00 48.04 179 ALA F CA 1
ATOM 10733 C C . ALA F 3 179 ? 18.244 -55.832 -4.937 1.00 49.67 179 ALA F C 1
ATOM 10734 O O . ALA F 3 179 ? 17.947 -54.837 -4.269 1.00 47.76 179 ALA F O 1
ATOM 10736 N N . ALA F 3 180 ? 19.481 -56.139 -5.314 1.00 43.49 180 ALA F N 1
ATOM 10737 C CA . ALA F 3 180 ? 20.636 -55.303 -5.051 1.00 46.66 180 ALA F CA 1
ATOM 10738 C C . ALA F 3 180 ? 21.701 -55.571 -6.119 1.00 49.56 180 ALA F C 1
ATOM 10739 O O . ALA F 3 180 ? 21.698 -56.613 -6.806 1.00 44.81 180 ALA F O 1
ATOM 10741 N N . SER F 3 181 ? 22.655 -54.651 -6.204 1.00 47.70 181 SER F N 1
ATOM 10742 C CA . SER F 3 181 ? 23.799 -54.854 -7.080 1.00 48.27 181 SER F CA 1
ATOM 10743 C C . SER F 3 181 ? 25.068 -54.354 -6.415 1.00 47.21 181 SER F C 1
ATOM 10744 O O . SER F 3 181 ? 25.034 -53.466 -5.553 1.00 49.17 181 SER F O 1
ATOM 10747 N N . SER F 3 182 ? 26.193 -54.939 -6.815 1.00 45.85 182 SER F N 1
ATOM 10748 C CA . SER F 3 182 ? 27.470 -54.435 -6.352 1.00 49.42 182 SER F CA 1
ATOM 10749 C C . SER F 3 182 ? 28.448 -54.375 -7.518 1.00 50.13 182 SER F C 1
ATOM 10750 O O . SER F 3 182 ? 28.484 -55.260 -8.380 1.00 49.25 182 SER F O 1
ATOM 10753 N N . TYR F 3 183 ? 29.227 -53.304 -7.535 1.00 50.35 183 TYR F N 1
ATOM 10754 C CA . TYR F 3 183 ? 30.108 -52.956 -8.637 1.00 50.94 183 TYR F CA 1
ATOM 10755 C C . TYR F 3 183 ? 31.544 -52.919 -8.141 1.00 49.43 183 TYR F C 1
ATOM 10756 O O . TYR F 3 183 ? 31.835 -52.303 -7.101 1.00 52.35 183 TYR F O 1
ATOM 10765 N N . LEU F 3 184 ? 32.439 -53.554 -8.889 1.00 46.16 184 LEU F N 1
ATOM 10766 C CA . LEU F 3 184 ? 33.848 -53.606 -8.519 1.00 47.22 184 LEU F CA 1
ATOM 10767 C C . LEU F 3 184 ? 34.651 -52.913 -9.606 1.00 48.33 184 LEU F C 1
ATOM 10768 O O . LEU F 3 184 ? 34.706 -53.392 -10.741 1.00 49.86 184 LEU F O 1
ATOM 10773 N N . SER F 3 185 ? 35.289 -51.810 -9.250 1.00 49.72 185 SER F N 1
ATOM 10774 C CA . SER F 3 185 ? 36.148 -51.074 -10.168 1.00 54.30 185 SER F CA 1
ATOM 10775 C C . SER F 3 185 ? 37.574 -51.613 -10.142 1.00 52.75 185 SER F C 1
ATOM 10776 O O . SER F 3 185 ? 38.184 -51.718 -9.071 1.00 52.73 185 SER F O 1
ATOM 10779 N N . LEU F 3 186 ? 38.111 -51.920 -11.321 1.00 51.65 186 LEU F N 1
ATOM 10780 C CA . LEU F 3 186 ? 39.522 -52.260 -11.480 1.00 52.17 186 LEU F CA 1
ATOM 10781 C C . LEU F 3 186 ? 40.112 -51.469 -12.643 1.00 54.92 186 LEU F C 1
ATOM 10782 O O . LEU F 3 186 ? 39.394 -50.922 -13.490 1.00 54.61 186 LEU F O 1
ATOM 10787 N N . THR F 3 187 ? 41.436 -51.439 -12.692 1.00 55.48 187 THR F N 1
ATOM 10788 C CA . THR F 3 187 ? 42.071 -51.098 -13.950 1.00 54.79 187 THR F CA 1
ATOM 10789 C C . THR F 3 187 ? 41.989 -52.285 -14.902 1.00 55.30 187 THR F C 1
ATOM 10790 O O . THR F 3 187 ? 41.922 -53.439 -14.456 1.00 53.77 187 THR F O 1
ATOM 10794 N N . PRO F 3 188 ? 41.990 -52.015 -16.209 1.00 51.29 188 PRO F N 1
ATOM 10795 C CA . PRO F 3 188 ? 42.151 -53.096 -17.195 1.00 57.36 188 PRO F CA 1
ATOM 10796 C C . PRO F 3 188 ? 43.324 -54.019 -16.903 1.00 57.11 188 PRO F C 1
ATOM 10797 O O . PRO F 3 188 ? 43.201 -55.241 -17.082 1.00 55.38 188 PRO F O 1
ATOM 10801 N N . GLU F 3 189 ? 44.457 -53.459 -16.463 1.00 53.68 189 GLU F N 1
ATOM 10802 C CA . GLU F 3 189 ? 45.625 -54.267 -16.108 1.00 61.28 189 GLU F CA 1
ATOM 10803 C C . GLU F 3 189 ? 45.313 -55.240 -14.967 1.00 59.45 189 GLU F C 1
ATOM 10804 O O . GLU F 3 189 ? 45.714 -56.415 -15.003 1.00 56.63 189 GLU F O 1
ATOM 10810 N N . GLN F 3 190 ? 44.630 -54.770 -13.928 1.00 55.25 190 GLN F N 1
ATOM 10811 C CA . GLN F 3 190 ? 44.284 -55.702 -12.865 1.00 57.06 190 GLN F CA 1
ATOM 10812 C C . GLN F 3 190 ? 43.400 -56.795 -13.416 1.00 55.44 190 GLN F C 1
ATOM 10813 O O . GLN F 3 190 ? 43.612 -57.978 -13.134 1.00 58.20 190 GLN F O 1
ATOM 10819 N N . TRP F 3 191 ? 42.419 -56.414 -14.234 1.00 53.93 191 TRP F N 1
ATOM 10820 C CA . TRP F 3 191 ? 41.473 -57.395 -14.750 1.00 55.43 191 TRP F CA 1
ATOM 10821 C C . TRP F 3 191 ? 42.195 -58.444 -15.609 1.00 55.32 191 TRP F C 1
ATOM 10822 O O . TRP F 3 191 ? 41.871 -59.637 -15.552 1.00 53.05 191 TRP F O 1
ATOM 10833 N N . LYS F 3 192 ? 43.194 -58.027 -16.392 1.00 52.16 192 LYS F N 1
ATOM 10834 C CA . LYS F 3 192 ? 43.894 -58.980 -17.243 1.00 55.40 192 LYS F CA 1
ATOM 10835 C C . LYS F 3 192 ? 45.011 -59.726 -16.531 1.00 54.71 192 LYS F C 1
ATOM 10836 O O . LYS F 3 192 ? 45.439 -60.778 -17.022 1.00 56.88 192 LYS F O 1
ATOM 10842 N N . SER F 3 193 ? 45.473 -59.251 -15.378 1.00 56.39 193 SER F N 1
ATOM 10843 C CA . SER F 3 193 ? 46.611 -59.904 -14.718 1.00 63.77 193 SER F CA 1
ATOM 10844 C C . SER F 3 193 ? 46.190 -61.025 -13.770 1.00 63.63 193 SER F C 1
ATOM 10845 O O . SER F 3 193 ? 47.057 -61.759 -13.271 1.00 62.42 193 SER F O 1
ATOM 10848 N N . HIS F 3 194 ? 44.900 -61.160 -13.502 1.00 53.76 194 HIS F N 1
ATOM 10849 C CA . HIS F 3 194 ? 44.399 -62.124 -12.541 1.00 55.14 194 HIS F CA 1
ATOM 10850 C C . HIS F 3 194 ? 43.748 -63.283 -13.275 1.00 55.48 194 HIS F C 1
ATOM 10851 O O . HIS F 3 194 ? 43.183 -63.127 -14.358 1.00 57.01 194 HIS F O 1
ATOM 10858 N N . ARG F 3 195 ? 43.880 -64.464 -12.695 1.00 57.78 195 ARG F N 1
ATOM 10859 C CA . ARG F 3 195 ? 43.207 -65.632 -13.237 1.00 55.31 195 ARG F CA 1
ATOM 10860 C C . ARG F 3 195 ? 41.686 -65.421 -13.265 1.00 54.61 195 ARG F C 1
ATOM 10861 O O . ARG F 3 195 ? 41.018 -65.770 -14.243 1.00 51.24 195 ARG F O 1
ATOM 10869 N N . SER F 3 196 ? 41.123 -64.807 -12.225 1.00 49.17 196 SER F N 1
ATOM 10870 C CA . SER F 3 196 ? 39.667 -64.684 -12.149 1.00 50.70 196 SER F CA 1
ATOM 10871 C C . SER F 3 196 ? 39.320 -63.707 -11.041 1.00 48.33 196 SER F C 1
ATOM 10872 O O . SER F 3 196 ? 40.159 -63.370 -10.197 1.00 48.20 196 SER F O 1
ATOM 10875 N N . TYR F 3 197 ? 38.068 -63.270 -11.057 1.00 46.59 197 TYR F N 1
ATOM 10876 C CA . TYR F 3 197 ? 37.478 -62.454 -10.005 1.00 46.34 197 TYR F CA 1
ATOM 10877 C C . TYR F 3 197 ? 36.152 -63.077 -9.629 1.00 46.58 197 TYR F C 1
ATOM 10878 O O . TYR F 3 197 ? 35.462 -63.625 -10.487 1.00 47.33 197 TYR F O 1
ATOM 10887 N N . SER F 3 198 ? 35.800 -62.999 -8.342 1.00 45.31 198 SER F N 1
ATOM 10888 C CA . SER F 3 198 ? 34.555 -63.605 -7.882 1.00 48.11 198 SER F CA 1
ATOM 10889 C C . SER F 3 198 ? 33.717 -62.625 -7.075 1.00 46.25 198 SER F C 1
ATOM 10890 O O . SER F 3 198 ? 34.231 -61.737 -6.378 1.00 46.25 198 SER F O 1
ATOM 10893 N N . CYS F 3 199 ? 32.407 -62.800 -7.201 1.00 42.79 199 CYS F N 1
ATOM 10894 C CA . CYS F 3 199 ? 31.425 -62.128 -6.363 1.00 43.51 199 CYS F CA 1
ATOM 10895 C C . CYS F 3 199 ? 30.720 -63.210 -5.556 1.00 45.18 199 CYS F C 1
ATOM 10896 O O . CYS F 3 199 ? 30.190 -64.175 -6.126 1.00 46.31 199 CYS F O 1
ATOM 10899 N N . GLN F 3 200 ? 30.757 -63.101 -4.237 1.00 42.06 200 GLN F N 1
ATOM 10900 C CA . GLN F 3 200 ? 30.100 -64.107 -3.421 1.00 49.79 200 GLN F CA 1
ATOM 10901 C C . GLN F 3 200 ? 29.081 -63.428 -2.502 1.00 49.37 200 GLN F C 1
ATOM 10902 O O . GLN F 3 200 ? 29.371 -62.412 -1.849 1.00 46.03 200 GLN F O 1
ATOM 10908 N N . VAL F 3 201 ? 27.857 -63.938 -2.523 1.00 46.03 201 VAL F N 1
ATOM 10909 C CA . VAL F 3 201 ? 26.726 -63.273 -1.889 1.00 44.73 201 VAL F CA 1
ATOM 10910 C C . VAL F 3 201 ? 26.215 -64.186 -0.781 1.00 49.12 201 VAL F C 1
ATOM 10911 O O . VAL F 3 201 ? 25.895 -65.356 -1.025 1.00 45.71 201 VAL F O 1
ATOM 10915 N N . THR F 3 202 ? 26.136 -63.648 0.434 1.00 51.04 202 THR F N 1
ATOM 10916 C CA . THR F 3 202 ? 25.687 -64.390 1.612 1.00 49.75 202 THR F CA 1
ATOM 10917 C C . THR F 3 202 ? 24.309 -63.909 2.046 1.00 45.76 202 THR F C 1
ATOM 10918 O O . THR F 3 202 ? 24.076 -62.706 2.149 1.00 46.27 202 THR F O 1
ATOM 10922 N N . HIS F 3 203 ? 23.413 -64.853 2.333 1.00 50.43 203 HIS F N 1
ATOM 10923 C CA . HIS F 3 203 ? 22.019 -64.556 2.651 1.00 46.60 203 HIS F CA 1
ATOM 10924 C C . HIS F 3 203 ? 21.504 -65.723 3.482 1.00 51.47 203 HIS F C 1
ATOM 10925 O O . HIS F 3 203 ? 21.621 -66.876 3.053 1.00 54.58 203 HIS F O 1
ATOM 10932 N N . GLU F 3 204 ? 21.006 -65.435 4.687 1.00 53.97 204 GLU F N 1
ATOM 10933 C CA . GLU F 3 204 ? 20.453 -66.475 5.563 1.00 57.85 204 GLU F CA 1
ATOM 10934 C C . GLU F 3 204 ? 21.432 -67.637 5.787 1.00 55.55 204 GLU F C 1
ATOM 10935 O O . GLU F 3 204 ? 21.057 -68.818 5.722 1.00 50.07 204 GLU F O 1
ATOM 10941 N N . GLY F 3 205 ? 22.707 -67.312 6.022 1.00 48.58 205 GLY F N 1
ATOM 10942 C CA . GLY F 3 205 ? 23.723 -68.325 6.243 1.00 52.32 205 GLY F CA 1
ATOM 10943 C C . GLY F 3 205 ? 24.220 -69.057 5.003 1.00 54.90 205 GLY F C 1
ATOM 10944 O O . GLY F 3 205 ? 25.094 -69.925 5.123 1.00 59.16 205 GLY F O 1
ATOM 10945 N N . SER F 3 206 ? 23.674 -68.765 3.832 1.00 49.10 206 SER F N 1
ATOM 10946 C CA . SER F 3 206 ? 23.988 -69.451 2.591 1.00 47.81 206 SER F CA 1
ATOM 10947 C C . SER F 3 206 ? 24.801 -68.539 1.684 1.00 49.41 206 SER F C 1
ATOM 10948 O O . SER F 3 206 ? 24.509 -67.338 1.593 1.00 49.60 206 SER F O 1
ATOM 10951 N N . THR F 3 207 ? 25.779 -69.105 0.969 1.00 41.38 207 THR F N 1
ATOM 10952 C CA . THR F 3 207 ? 26.530 -68.327 -0.007 1.00 48.31 207 THR F CA 1
ATOM 10953 C C . THR F 3 207 ? 26.346 -68.864 -1.433 1.00 49.65 207 THR F C 1
ATOM 10954 O O . THR F 3 207 ? 26.311 -70.084 -1.678 1.00 51.03 207 THR F O 1
ATOM 10958 N N . VAL F 3 208 ? 26.309 -67.909 -2.365 1.00 46.13 208 VAL F N 1
ATOM 10959 C CA . VAL F 3 208 ? 26.233 -68.211 -3.816 1.00 45.49 208 VAL F CA 1
ATOM 10960 C C . VAL F 3 208 ? 27.404 -67.453 -4.441 1.00 46.73 208 VAL F C 1
ATOM 10961 O O . VAL F 3 208 ? 27.472 -66.232 -4.261 1.00 50.74 208 VAL F O 1
ATOM 10965 N N . GLU F 3 209 ? 28.316 -68.157 -5.101 1.00 50.80 209 GLU F N 1
ATOM 10966 C CA . GLU F 3 209 ? 29.455 -67.515 -5.733 1.00 49.17 209 GLU F CA 1
ATOM 10967 C C . GLU F 3 209 ? 29.315 -67.606 -7.246 1.00 52.03 209 GLU F C 1
ATOM 10968 O O . GLU F 3 209 ? 28.965 -68.676 -7.781 1.00 47.48 209 GLU F O 1
ATOM 10974 N N . LYS F 3 210 ? 29.572 -66.484 -7.923 1.00 45.67 210 LYS F N 1
ATOM 10975 C CA . LYS F 3 210 ? 29.808 -66.457 -9.365 1.00 50.53 210 LYS F CA 1
ATOM 10976 C C . LYS F 3 210 ? 31.225 -65.957 -9.619 1.00 47.12 210 LYS F C 1
ATOM 10977 O O . LYS F 3 210 ? 31.737 -65.108 -8.871 1.00 44.61 210 LYS F O 1
ATOM 10983 N N . THR F 3 211 ? 31.847 -66.466 -10.684 1.00 44.04 211 THR F N 1
ATOM 10984 C CA . THR F 3 211 ? 33.242 -66.079 -11.011 1.00 45.76 211 THR F CA 1
ATOM 10985 C C . THR F 3 211 ? 33.405 -65.875 -12.522 1.00 48.35 211 THR F C 1
ATOM 10986 O O . THR F 3 211 ? 32.807 -66.643 -13.278 1.00 51.57 211 THR F O 1
ATOM 10990 N N . VAL F 3 212 ? 34.179 -64.871 -12.931 1.00 44.46 212 VAL F N 1
ATOM 10991 C CA . VAL F 3 212 ? 34.437 -64.577 -14.343 1.00 45.14 212 VAL F CA 1
ATOM 10992 C C . VAL F 3 212 ? 35.928 -64.383 -14.565 1.00 46.37 212 VAL F C 1
ATOM 10993 O O . VAL F 3 212 ? 36.648 -63.916 -13.677 1.00 52.46 212 VAL F O 1
ATOM 10997 N N . ALA F 3 213 ? 36.382 -64.702 -15.769 1.00 49.29 213 ALA F N 1
ATOM 10998 C CA . ALA F 3 213 ? 37.796 -64.695 -16.119 1.00 50.79 213 ALA F CA 1
ATOM 10999 C C . ALA F 3 213 ? 38.030 -63.951 -17.426 1.00 54.10 213 ALA F C 1
ATOM 11000 O O . ALA F 3 213 ? 37.174 -63.981 -18.316 1.00 57.02 213 ALA F O 1
ATOM 11002 N N . PRO F 3 214 ? 39.192 -63.290 -17.585 1.00 58.02 214 PRO F N 1
ATOM 11003 C CA . PRO F 3 214 ? 39.623 -62.886 -18.936 1.00 58.14 214 PRO F CA 1
ATOM 11004 C C . PRO F 3 214 ? 39.609 -64.077 -19.870 1.00 56.60 214 PRO F C 1
ATOM 11005 O O . PRO F 3 214 ? 39.474 -63.905 -21.072 1.00 76.76 214 PRO F O 1
#

Nearest PDB structures (foldseek):
  8udz-assembly1_F  TM=1.005E+00  e=1.600E-43  Homo sapiens
  6fy3-assembly2_L  TM=9.639E-01  e=1.937E-39  Homo sapiens
  3mlw-assembly2_M  TM=9.694E-01  e=2.967E-32  Homo sapiens
  2b1h-assembly1_L  TM=8.281E-01  e=2.671E-32  Homo sapiens
  6j6y-assembly2_F  TM=5.271E-01  e=1.580E-32  synthetic construct

B-factor: mean 82.11, std 26.88, range [30.0, 191.96]

Solvent-accessible surface area: 67153 Å² total; per-residue (Å²): 190,42,89,52,35,41,26,27,107,48,4,68,58,0,76,42,44,0,22,49,3,15,133,47,109,69,49,21,93,52,83,46,37,51,124,64,128,25,62,146,73,21,62,38,20,14,76,24,21,113,82,183,54,58,67,136,100,92,4,27,40,6,30,53,14,71,22,90,213,153,59,136,120,18,61,79,0,87,2,49,1,50,102,0,86,141,19,0,45,84,44,129,29,6,48,90,0,23,0,12,20,145,97,193,100,79,61,18,20,6,4,57,101,78,47,28,50,106,43,83,70,136,138,20,3,1,72,7,20,44,17,0,87,132,22,1,104,112,109,58,10,2,119,14,6,21,16,1,26,16,9,37,91,126,156,79,95,85,60,81,57,108,141,122,31,12,0,4,0,14,6,37,55,170,111,60,123,12,159,75,88,61,58,147,36,12,0,6,7,89,4,81,0,23,4,83,25,2,6,29,12,125,7,10,34,49,12,127,14,10,97,0,14,6,20,23,17,75,32,166,113,36,22,4,22,94,28,54,64,59,14,10,1,0,8,19,57,38,182,150,41,43,3,3,28,0,32,60,0,31,4,131,6,4,73,50,40,179,42,38,54,31,26,36,37,88,3,6,61,13,0,68,9,0,1,19,5,2,21,193,55,80,72,54,39,92,44,69,98,24,85,128,66,127,18,67,122,65,18,71,30,26,15,75,5,16,133,53,225,104,138,21,75,8,24,43,2,24,56,14,40,2,28,76,4,136,100,47,7,111,101,132,79,116,16,26,34,46,2,1,4,0,17,0,44,0,45,70,0,76,142,26,0,68,82,34,119,16,5,47,107,0,10,0,9,0,25,8,63,190,24,187,92,84,42,30,1,1,0,5,8,30,99,103,126,105,61,55,105,25,41,35,39,79,104,12,65,67,26,135,58,94,75,43,21,18,1,98,6,23,49,11,0,74,120,9,5,89,71,92,71,25,0,0,8,1,1,13,21,6,31,10,88,193,106,126,28,75,85,63,34,159,102,157,88,23,0,22,8,82,46,142,77,40,0,1,0,4,0,23,6,59,59,167,45,72,34,69,118,4,82,0,11,0,68,26,3,5,33,13,112,9,3,49,66,20,75,9,10,90,0,3,13,20,41,19,98,21,57,212,197,37,108,53,39,131,60,2,29,12,0,26,10,63,19,30,26,6,22,94,48,56,46,48,8,13,0,1,5,4,59,43,158,160,48,46,6,8,46,0,22,69,0,18,5,116,34,19,81,2,12,158,38,93,12,76,5,60,39,31,31,77,17,87,71,51,145,57,32,128,0,23,0,50,9,50,42,28,100,1,152,35,17,37,0,9,0,0,14,22,19,76,80,133,24,10,65,14,0,0,24,1,17,72,86,14,78,102,87,88,38,19,136,52,1,139,78,28,1,70,0,44,30,52,24,111,139,56,15,0,24,0,50,0,58,60,2,124,58,132,1,33,0,40,0,12,0,0,15,9,20,13,17,8,39,14,0,0,1,20,99,32,0,109,10,17,88,0,35,10,27,86,23,89,73,85,19,15,54,8,23,21,5,47,14,75,120,148,68,45,81,9,9,2,0,2,7,1,19,15,0,14,22,72,99,27,81,26,43,2,30,89,46,96,31,118,102,30,46,30,53,3,55,17,9,95,33,110,81,20,26,41,2,11,0,0,16,0,76,5,71,47,100,21,60,77,115,74,74,15,50,0,24,7,67,2,161,56,24,124,74,87,74,92,58,115,11,124,92,157,141,115,16,123,9,71,8,53,155,70,32,74,40,36,59,52,123,78,12,76,0,42,0,53,21,69,71,39,89,3,67,25,3,14,0,0,1,0,14,15,102,128,92,54,34,3,80,12,6,0,40,27,14,83,83,84,26,119,81,31,60,114,55,5,47,13,57,52,63,76,110,60,33,7,0,19,0,38,0,44,31,3,117,70,109,3,51,5,18,0,6,0,0,0,20,10,55,139,70,76,5,7,9,22,2,54,4,0,120,2,35,2,64,15,71,112,136,22,72,15,60,9,35,13,10,55,16,18,64,67,2,48,161,65,114,111,4,4,5,1,0,5,0,19,58,0,12,20,23,66,26,94,27,48,1,63,13,45,90,73,105,25,192,74,42,40,48,62,17,106,52,31,127,34,103,68,92,52,35,0,0,0,0,15,0,44,38,61,23,120,67,14,120,75,65,189,23,3,9,0,38,0,44,7,91,78,60,74,54,85,86,85,24,59,91,186,41,110,8,83,7,56,37,32,25,116,17,100,61,56,147,53,40,122,0,25,0,47,8,66,55,34,61,0,142,39,13,22,0,10,0,0,11,23,24,80,71,140,19,10,64,8,1,0,20,1,17,61,130,20,84,105,87,88,34,14,110,48,0,109,82,38,4,62,0,42,31,53,45,106,112,52,12,0,28,0,63,0,60,53,5,111,35,117,1,26,0,42,0,12,0,0,15,5,22,12,5,7,39,14,0,0,1,20,93,29,1,105,11,24,91,0,33,4,20,70,25,77,80,84,17,15,48,10,17,19,3,17,15,74,80,84,42,125,117,52,37,32,1,3,0,0,0,2,0,21,30,0,56,41,76,86,18,78,30,38,1,41,96,44,90,37,100,91,42,47,46,48,8,46,22,6,99,34,76,57,10,31,47,4,10,0,0,11,0,42,4,80,46,111,24,42,83,116,93,78,11,53,0,19,2,38,0,156,58,40,115,29,134,39,101,55,110,5,97,73,139,166,96,14,121,8,78,15,46,104,37,28,13,63,42,79,51,122,74,14,66,0,45,0,55,14,68,69,44,68,2,56,14,1,14,1,0,0,0,16,10,90,121,90,56,27,2,78,11,5,1,42,30,8,78,88,106,27,122,82,24,59,108,33,6,54,12,56,56,70,60,112,58,34,9,1,22,0,39,0,42,27,3,101,102,99,2,57,6,46,0,10,0,0,1,17,21,48,136,52,67,0,8,12,21,2,57,12,1,71,1,7,8,31,70,38,115,109,17,76,12,52,7,27,16,4,32,10,15,76,71,0,38,169,52,111,102,2,6,0,0,0,4,0,15,56,0,11,4,2,8,14,61,32,39,4,46,10,40,90,62,113,32,180,84,39,44,46,61,22,98,26,46,103,43,129,74,81,69,34,1,1,1,0,12,0,63,15,63,21,122,76,9,139,86,54,173,21,2,5,0,44,0,40,9,77,79,65,83,47,79,72,79,27,65,84

Radius of gyration: 50.59 Å; Cα contacts (8 Å, |Δi|>4): 3515; chains: 6; bounding box: 64×138×139 Å

Secondary structure (DSSP, 8-state):
--HHHHHHHHHHHHHHHHHHHTT-SSPPP-TTPPPSS--HHHHHHHHHHHS------S-EEEEEEE-B---SS-EEEEEEHHHHHHHSSSGGGEEEEEEEE---S-EEEEE----EEEEPP--EEEE-HHHHHHHT--EEEEEEEE--EEEESSS-EEEE-----EEEEEE-----B--SS--SS-EEE--EEEHHHHH----B-S-SEEE--EEE------EEEEEEEEEEEEEEETTEEEEEEEEEEEEEEEEE-/--HHHHHHHHHHHHHHHHHHHTT-SS----SSS-SSPPPHHHHHHHHHHHS----S-EEEEEEEPPPTTSSTTTSS---SSEEEEEEEHHHHHHHSSSGGGEEEEEEEEEE--B-S-EEEEEEEE-SSS-EEEEEEEEE--BSS-EEEEEE-HHHHHHHT---EEEEEEEE---B----B----S----B--SSTTS-EEEEEE----EEE--EEEHHHHH---SEEE-SEEE--EEE---------TTT-TT--SS--EEEEEEEEEEEEEEETTEEEEEEEEEEEEEEEEE-/--EEEEE--EEE-TT--EEEEEEEESS-GGGS-EEEEEE-TTS-EEEEEEE-TTS--EEE-TTTTTTEEEEEETTTTEEEEEE-S--GGG-EEEEEEEESS-HHHH-EEEE---EEEEE------PPEEEEEEEE---S--EEEEEEEEESS--EEEEEGGGS--TTEEEEEEEE-TTS-EEEEEEEE--TTSTTT--EEEEEEETTTT----EEE----/---EE--SEEE--TT--EEEEEEESSS-GGGS--EEEEE-TTS--EEEEBTTTB--TTS-TTEEEEEETTTTEEEEEE-S--GGG-EEEEEEEEETTTTEEEE---EEEE---S--BPPEEEEEPPPHHHHTTT-EEEEEEEEEEBSS--EEEEEETTEEE-TTEEEPPPEE-TTS-EEEEEEEEE-HHHHHHSS-EEEEEEETTEEEEEEE--/--EEEEE---EE-TT---EEEEEEESS-GGG--EEEEEE-TTS-EEEEEEEETTEEEEEE-GGGTTT-EEEEEGGGTEEEEE--S--TTT-EEEEEEEESS-HHHH-EEEE---EEEEE----SBPPEEEEEEEEEEETTTTEEEEEEEEEEEBSS--EEEEGGGT--TTEEEPPPEE-TTS-EEEEEEEEEEGGGTTT---EEEEEEGGGTEEEEEE-----/---EE--SEEEE-TT--EEEEEEESSS-GGGS--EEEEE-TTSPPEEEEBTTTBPPTTS-TTEEEEEEGGGTEEEEEE-S--GGG-EEEEEEEE-SSS--EEEB--EEEEE--S--BPPEEEEEPPPHHHHHTT-EEEEEEEEEEBSS--EEEEEETTEEE-TTEEEPPPEE-TTSSEEEEEEEEE-HHHHHHSS-EEEEEEETTEEEEEEE--

Organism: Homo sapiens (NCBI:txid9606)

Foldseek 3Di:
DDVVVVVVVVVVVVVVLVQVLAVHPDPDDCPPPDDDDDDVVVVVQVVVVVDDDAEDRHFWDKDKDFFDDPDVQKDKTKDFLVVVCVVVVALVFWDWKKKKACDDQWFKKDKDLDGIDIDHPDIYIYTPSVSNSVPNVGMRIIIIGGDWDWDCDPVDIDIDTDVHMMMMTIGDPPFDDDDDPDAAAKHWYWDKDQCCVHPVDDFWPPDRIDGQIFIDHDDCAGKHADDFAKDWTWGDDPNRIDIDIGGRRHRDTIDHD/DDVVLQVVLLVVLVVLLVCVLQPHLDDDDDPVDDDDDDDVLVVVQVVVVVAPLAQHFWDKDKFAFDACPDCNCVPDHFFQFKGKTKGFLVVVCVRVVALVFFDWKKKKFWFAQFDAWFKKWKWWQDPPDDTDTDGIDTDHGDRDTHMHIDTCSVVSSVSSVPGMIMMMIGTDWDWEVTDIDDDPDDHRHTDHDDPNHIMMMTITHPPQKWAWDKAQCCPHPVDPFWPPDRIDTQTFGDDAQDSNRPCSQRPSVSRSGWDWHAPDFAWDWIWGADPHDIDIDIGGRRHGDIIGTD/DWAWAKDFADEAAFFDKTKMKIAIDDDQLLQFKKFKWWAAVPGDIDTAKIAHSPGDDIDGDPVQPPAKDWGDDNVRNMIMIIGGRDDQVNFTWMKMFTQDVHCVPGRTDDIHPTGTHGHAPDDFDFWDKAWDAWDDVLQKTKTKIKTDFGAPPDKDKDKPVPPDDQFKDWDDWDADPVRGIMTMIIGIGTPVCLVPDKMKMWMDDVVVRDTDIDTYHHDD/DWAWEWDAEAEAEAQAKDKIKIATRDDALVPKWKWKWWAAPPDDTDTQATRQFDGDPPRDPQWGKHADRVRSMIMIMRGRDDQVSFTWMKMWIADPVVRDIYIYPTYGYHHFDDDFFAWDWDKDWADPVQVVVFKTKIKIKIDDGPDQDKDKWKAQQNHTDDPQKDKAGWDADPVRHTIIMMMGIDTPCSQQVGAWMWIWMADPRDIDIDIDGD/DWAWAKDFADEAAQQAKTKIKIATDDDQLLQFKKFKWWAAVPGDIGTAKIAGSPRPDIDGDPVQVVFKDKDADSVRNMTMIIGGRHFLVNFTWMKMFTQDVHCVPGRTPDIHPTGTHGHAPDDADFWDKDWFAWDCDDPVVQKIKIWIKTDFGDDDDKDKDKPNPPDDPQKDKDDWDQDRRRTTMTMIMGIDRNVCLVPDKIWMWMADVSVRDTDIDTHHHDD/DWAWAWDQADEEAAQAKDKIKTATHDDFLVVKKKWKWWAAVVDDIDTQDTRQFDGDPPRDPLWGKHADRVRRMIMTMGGRDDQVSFTKMKMWIADVVVRDIYIYPIYGYGHDPDDFWAKDKDKDWADPVVLVVFWTKIKIKIDDGPPQTKDKWKDQQNHTDDPQKDKDRWDADPVRITIIMMMHIDTPVSQQVTQKMKIWMDDPNDIDIDIDHD

Sequence (1422 aa):
IDMELVKRKRIEAIRGQILSKLRLASPPSQGEVPPGPLPEAVLALYNSTRDRVAGDYYAKEVTRVLMVEQSTHSIYMFFNTSELREAVPEPVLLSRAELRLLLKVEQHVELYQLSNRLLAPSWLSFDVTGVVRQWLSEIEGFRLSAHCSCDSRDNTLQVDINNRPFLLLMATPLTNYCFSSTEKNCCVRQLYIDFRKDLGWKWIHEPKGYHANFCLGPCPPCCVPQALEPLPIVYYVGRKPKVEQLSNMIVRSCKCSIDMMELVKRKRIEAIRGQILSKLRLASPPSQGEVPPGPLPEAVLALYNSTRDRVDYYAKEVTRVLMVETHNEIYDKFKQSTHSIYMFFNTSELREAVPEPVLLSRAELRLLRLKLKVEQHVELYQKYSNNSWRYLSNRLLAPSDSPEWLSFDVTGVVRQWLSGEIEGFRLSAHCSCDTLQVDINGFTTDLATIHGMNRPFLLLMATPLCCVRQLYIDFRKDLGWKWIHEPKGYHANFCLGPCPYLALYNQHNPGASAAPCCVPQALEPLPIVYYVGRKPKVEQLSNMIVRSCKCSQVQLVESGGGVVQPGRSLRLSCAASGFTFRSYVMHWVRQAPGKGLEWVAVISHEGSLKYYADSVKGRFTISRDNSKNTLYLQMNSLRAEDTAVYYCARPRIAARRGGFGYWGQGTLVTVSSASTKGPSVFPLAPSSSGGTAALGCLVKDYFPEPVTVSWNSGALTSGVHTFPAVLQSSGLYSLSSVVTVPSSSLGTQTYICNVNHKPSNTKVDKKVEPKSNFMLTQPHSVSESPGKTVTISCTRSSGNIDNNYVQWYQQRPGSSPTTVIYEDNQRPSGVPDRFSGSIDSSSNSASLTISGLKTEDEADYYCQSYDYDTQGVVFGGGTKLTVLGQPKAAPSVTLFPPSSEELQANKATLVCLISDFYPGAVTVAWKADSSPVKAGVETTTPSKQSNNKYAASSYLSLTPEQWKSHRSYSCQVTHEGSTVEKTVAPQVQLVESGGGVVQPGRSLRLSCAASGFTFRSYVMHWVRQAPGKGLEWVAVISHEGSLKYYADSVKGRFTISRDNSKNTLYLQMNSLRAEDTAVYYCARPRIAARRGGFGYWGQGTLVTVSSASTKGPSVFPLAPSSKSTSGGTAALGCLVKDYFPEPVTVSWNSGALTSGVHTFPAVLQSSGLYSLSSVVTVPSSSLGTQTYICNVNHKPSNTKVDKKVEPKSNFMLTQPHSVSESPGKTVTISCTRSSGNIDNNYVQWYQQRPGSSPTTVIYEDNQRPSGVPDRFSGSIDSSSNSASLTISGLKTEDEADYYCQSYDYDTQGVVFGGGTKLTVLGQPKAAPSVTLFPPSSEELQANKATLVCLISDFYPGAVTVAWKADSSPVKAGVETTTPSKQSNNKYAASSYLSLTPEQWKSHRSYSCQVTHEGSTVEKTVAP

GO terms:
  GO:0001837 epithelial to mesenchymal transition (P, TAS)
  GO:0031012 extracellular matrix (C, IDA)
  GO:0007179 transforming growth factor beta receptor signaling pathway (P, IDA)
  GO:0005515 protein binding (F, IPI)
  GO:0005125 cytokine activity (F, IDA)
  GO:0045066 regulatory T cell differentiation (P, IDA)
  GO:0034125 negative regulation of MyD88-dependent toll-like receptor signaling pathway (P, IDA)
  GO:0005576 extracellular region (C, IC)
  GO:0045596 negative regulation of cell differentiation (P, IEP)
  GO:0090263 positive regulation of canonical Wnt signaling pathway (P, IDA)
  GO:0002859 negative regulation of natural killer cell mediated cytotoxicity directed against tumor cell target (P, IDA)
  GO:0010628 positive regulation of gene expression (P, IDA)
  GO:0010629 negative regulation of gene expression (P, IDA)
  GO:0045944 positive regulation of transcription by RNA polymerase II (P, IDA)
  GO:1904894 positive regulation of receptor signaling pathway via STAT (P, IDA)
  GO:0060391 positive regulation of SMAD protein signal transduction (P, IDA)
  GO:0048661 positive regulation of smooth muscle cell proliferation (P, IDA)
  GO:1903077 negative regulation of protein localization to plasma membrane (P, IDA)
  GO:1902894 negative regulation of miRNA transcription (P, IMP)
  GO:0090263 positive regulation of canonical Wnt signaling pathway (P, IMP)

InterPro domains:
  IPR001111 TGF-beta, propeptide [PF00688] (31-261)
  IPR001839 Transforming growth factor-beta, C-terminal [PF00019] (292-389)
  IPR001839 Transforming growth factor-beta, C-terminal [PS51362] (275-390)
  IPR001839 Transforming growth factor-beta, C-terminal [SM00204] (293-390)
  IPR003939 Transforming growth factor beta-1 proprotein [PR01424] (12-31)
  IPR003939 Transforming growth factor beta-1 proprotein [PR01424] (34-43)
  IPR003939 Transforming growth factor beta-1 proprotein [PR01424] (135-154)
  IPR003939 Transforming growth factor beta-1 proprotein [PR01424] (166-177)
  IPR003939 Transforming growth factor beta-1 proprotein [PR01424] (207-219)
  IPR003939 Transforming growth factor beta-1 proprotein [PR01424] (264-275)
  IPR015615 Transforming growth factor-beta-like [PTHR11848] (11-390)
  IPR016319 Transforming growth factor-beta [PIRSF001787] (11-390)
  IPR016319 Transforming growth factor-beta [PR01423] (17-36)
  IPR016319 Transforming growth factor-beta [PR01423] (72-84)
  IPR016319 Transforming growth factor-beta [PR01423] (163-177)
  IPR016319 Transforming growth factor-beta [PR01423] (178-193)
  IPR016319 Transforming growth factor-beta [PR01423] (195-209)
  IPR017948 Transforming growth factor beta, conserved site [PS00250] (311-326)
  IPR029034 Cystine-knot cytokine [G3DSA:2.10.90.10] (280-390)
  IPR029034 Cystine-knot cytokine [SSF57501] (281-389)